Protein AF-A0A257VBF1-F1 (afdb_monomer_lite)

Structure (mmCIF, N/CA/C/O backbone):
data_AF-A0A257VBF1-F1
#
_entry.id   AF-A0A257VBF1-F1
#
loop_
_atom_site.group_PDB
_atom_site.id
_atom_site.type_symbol
_atom_site.label_atom_id
_atom_site.label_alt_id
_atom_site.label_comp_id
_atom_site.label_asym_id
_atom_site.label_entity_id
_atom_site.label_seq_id
_atom_site.pdbx_PDB_ins_code
_atom_site.Cartn_x
_atom_site.Cartn_y
_atom_site.Cartn_z
_atom_site.occupancy
_atom_site.B_iso_or_equiv
_atom_site.auth_seq_id
_atom_site.auth_comp_id
_atom_site.auth_asym_id
_atom_site.auth_atom_id
_atom_site.pdbx_PDB_model_num
ATOM 1 N N . ALA A 1 1 ? -2.070 -10.447 27.463 1.00 41.12 1 ALA A N 1
ATOM 2 C CA . ALA A 1 1 ? -0.970 -11.276 26.930 1.00 41.12 1 ALA A CA 1
ATOM 3 C C . ALA A 1 1 ? -0.030 -11.656 28.070 1.00 41.12 1 ALA A C 1
ATOM 5 O O . ALA A 1 1 ? 0.599 -10.771 28.648 1.00 41.12 1 ALA A O 1
ATOM 6 N N . SER A 1 2 ? 0.029 -12.947 28.419 1.00 47.38 2 SER A N 1
ATOM 7 C CA . SER A 1 2 ? 0.690 -13.470 29.633 1.00 47.38 2 SER A CA 1
ATOM 8 C C . SER A 1 2 ? 1.660 -14.618 29.304 1.00 47.38 2 SER A C 1
ATOM 10 O O . SER A 1 2 ? 1.410 -15.771 29.639 1.00 47.38 2 SER A O 1
ATOM 12 N N . ALA A 1 3 ? 2.779 -14.376 28.620 1.00 64.06 3 ALA A N 1
ATOM 13 C CA . ALA A 1 3 ? 3.345 -13.070 28.260 1.00 64.06 3 ALA A CA 1
ATOM 14 C C . ALA A 1 3 ? 3.553 -12.943 26.746 1.00 64.06 3 ALA A C 1
ATOM 16 O O . ALA A 1 3 ? 2.916 -12.109 26.111 1.00 64.06 3 ALA A O 1
ATOM 17 N N . ILE A 1 4 ? 4.400 -13.796 26.173 1.00 77.75 4 ILE A N 1
ATOM 18 C CA . ILE A 1 4 ? 4.586 -13.963 24.731 1.00 77.75 4 ILE A CA 1
ATOM 19 C C . ILE A 1 4 ? 4.896 -15.440 24.462 1.00 77.75 4 ILE A C 1
ATOM 21 O O . ILE A 1 4 ? 5.459 -16.125 25.322 1.00 77.75 4 ILE A O 1
ATOM 25 N N . SER A 1 5 ? 4.476 -15.958 23.309 1.00 82.00 5 SER A N 1
ATOM 26 C CA . SER A 1 5 ? 4.521 -17.390 23.008 1.00 82.00 5 SER A CA 1
ATOM 27 C C . SER A 1 5 ? 5.418 -17.702 21.822 1.00 82.00 5 SER A C 1
ATOM 29 O O . SER A 1 5 ? 5.653 -16.865 20.962 1.00 82.00 5 SER A O 1
ATOM 31 N N . ILE A 1 6 ? 5.874 -18.948 21.782 1.00 83.25 6 ILE A N 1
ATOM 32 C CA . ILE A 1 6 ? 6.704 -19.567 20.754 1.00 83.25 6 ILE A CA 1
ATOM 33 C C . ILE A 1 6 ? 6.002 -20.881 20.368 1.00 83.25 6 ILE A C 1
ATOM 35 O O . ILE A 1 6 ? 5.490 -21.548 21.264 1.00 83.25 6 ILE A O 1
ATOM 39 N N . LEU A 1 7 ? 5.911 -21.253 19.086 1.00 78.06 7 LEU A N 1
ATOM 40 C CA . LEU A 1 7 ? 5.108 -22.418 18.656 1.00 78.06 7 LEU A CA 1
ATOM 41 C C . LEU A 1 7 ? 5.938 -23.652 18.287 1.00 78.06 7 LEU A C 1
ATOM 43 O O . LEU A 1 7 ? 5.789 -24.700 18.911 1.00 78.06 7 LEU A O 1
ATOM 47 N N . LYS A 1 8 ? 6.788 -23.553 17.255 1.00 82.00 8 LYS A N 1
ATOM 48 C CA . LYS A 1 8 ? 7.517 -24.705 16.681 1.00 82.00 8 LYS A CA 1
ATOM 49 C C . LYS A 1 8 ? 9.034 -24.513 16.578 1.00 82.00 8 LYS A C 1
ATOM 51 O O . LYS A 1 8 ? 9.676 -25.190 15.780 1.00 82.00 8 LYS A O 1
ATOM 56 N N . ALA A 1 9 ? 9.574 -23.594 17.381 1.00 79.25 9 ALA A N 1
ATOM 57 C CA . ALA A 1 9 ? 10.931 -23.043 17.296 1.00 79.25 9 ALA A CA 1
ATOM 58 C C . ALA A 1 9 ? 12.080 -24.054 17.438 1.00 79.25 9 ALA A C 1
ATOM 60 O O . ALA A 1 9 ? 11.855 -25.247 17.630 1.00 79.25 9 ALA A O 1
ATOM 61 N N . PHE A 1 10 ? 13.310 -23.560 17.272 1.00 72.44 10 PHE A N 1
ATOM 62 C CA . PHE A 1 10 ? 14.415 -24.342 16.721 1.00 72.44 10 PHE A CA 1
ATOM 63 C C . PHE A 1 10 ? 15.641 -24.418 17.653 1.00 72.44 10 PHE A C 1
ATOM 65 O O . PHE A 1 10 ? 15.766 -23.602 18.568 1.00 72.44 10 PHE A O 1
ATOM 72 N N . PRO A 1 11 ? 16.548 -25.390 17.430 1.00 66.56 11 PRO A N 1
ATOM 73 C CA . PRO A 1 11 ? 17.901 -25.407 17.964 1.00 66.56 11 PRO A CA 1
ATOM 74 C C . PRO A 1 11 ? 18.852 -24.661 17.001 1.00 66.56 11 PRO A C 1
ATOM 76 O O . PRO A 1 11 ? 18.712 -23.451 16.819 1.00 66.56 11 PRO A O 1
ATOM 79 N N . ASP A 1 12 ? 19.811 -25.369 16.391 1.00 56.84 12 ASP A N 1
ATOM 80 C CA . ASP A 1 12 ? 20.939 -24.812 15.644 1.00 56.84 12 ASP A CA 1
ATOM 81 C C . ASP A 1 12 ? 21.335 -25.714 14.443 1.00 56.84 12 ASP A C 1
ATOM 83 O O . ASP A 1 12 ? 21.128 -26.928 14.489 1.00 56.84 12 ASP A O 1
ATOM 87 N N . ALA A 1 13 ? 21.970 -25.124 13.420 1.00 56.31 13 ALA A N 1
ATOM 88 C CA . ALA A 1 13 ? 22.492 -25.705 12.168 1.00 56.31 13 ALA A CA 1
ATOM 89 C C . ALA A 1 13 ? 21.473 -26.460 11.275 1.00 56.31 13 ALA A C 1
ATOM 91 O O . ALA A 1 13 ? 21.384 -27.690 11.325 1.00 56.31 13 ALA A O 1
ATOM 92 N N . SER A 1 14 ? 20.727 -25.735 10.426 1.00 59.38 14 SER A N 1
ATOM 93 C CA . SER A 1 14 ? 19.510 -26.265 9.773 1.00 59.38 14 SER A CA 1
ATOM 94 C C . SER A 1 14 ? 19.201 -25.781 8.332 1.00 59.38 14 SER A C 1
ATOM 96 O O . SER A 1 14 ? 20.143 -25.554 7.576 1.00 59.38 14 SER A O 1
ATOM 98 N N . ALA A 1 15 ? 17.920 -25.766 7.887 1.00 63.59 15 ALA A N 1
ATOM 99 C CA . ALA A 1 15 ? 17.553 -25.575 6.463 1.00 63.59 15 ALA A CA 1
ATOM 100 C C . ALA A 1 15 ? 16.158 -24.963 6.134 1.00 63.59 15 ALA A C 1
ATOM 102 O O . ALA A 1 15 ? 16.092 -23.911 5.518 1.00 63.59 15 ALA A O 1
ATOM 103 N N . GLU A 1 16 ? 15.031 -25.583 6.508 1.00 72.44 16 GLU A N 1
ATOM 104 C CA . GLU A 1 16 ? 13.715 -25.488 5.812 1.00 72.44 16 GLU A CA 1
ATOM 105 C C . GLU A 1 16 ? 12.866 -24.165 5.941 1.00 72.44 16 GLU A C 1
ATOM 107 O O . GLU A 1 16 ? 11.643 -24.238 6.058 1.00 72.44 16 GLU A O 1
ATOM 112 N N . GLY A 1 17 ? 13.463 -22.955 5.875 1.00 73.56 17 GLY A N 1
ATOM 113 C CA . GLY A 1 17 ? 12.768 -21.670 5.578 1.00 73.56 17 GLY A CA 1
ATOM 114 C C . GLY A 1 17 ? 12.625 -20.599 6.687 1.00 73.56 17 GLY A C 1
ATOM 115 O O . GLY A 1 17 ? 11.971 -20.831 7.697 1.00 73.56 17 GLY A O 1
ATOM 116 N N . THR A 1 18 ? 13.124 -19.369 6.481 1.00 74.69 18 THR A N 1
ATOM 117 C CA . THR A 1 18 ? 12.982 -18.214 7.415 1.00 74.69 18 THR A CA 1
ATOM 118 C C . THR A 1 18 ? 12.847 -16.855 6.692 1.00 74.69 18 THR A C 1
ATOM 120 O O . THR A 1 18 ? 12.376 -16.807 5.567 1.00 74.69 18 THR A O 1
ATOM 123 N N . TYR A 1 19 ? 13.214 -15.732 7.331 1.00 74.00 19 TYR A N 1
ATOM 124 C CA . TYR A 1 19 ? 13.077 -14.343 6.867 1.00 74.00 19 TYR A CA 1
ATOM 125 C C . TYR A 1 19 ? 11.697 -13.901 6.265 1.00 74.00 19 TYR A C 1
ATOM 127 O O . TYR A 1 19 ? 11.693 -13.142 5.299 1.00 74.00 19 TYR A O 1
ATOM 135 N N . PRO A 1 20 ? 10.499 -14.329 6.729 1.00 72.31 20 PRO A N 1
ATOM 136 C CA . PRO A 1 20 ? 9.280 -14.160 5.919 1.00 72.31 20 PRO A CA 1
ATOM 137 C C . PRO A 1 20 ? 8.593 -12.785 6.016 1.00 72.31 20 PRO A C 1
ATOM 139 O O . PRO A 1 20 ? 8.330 -12.295 7.108 1.00 72.31 20 PRO A O 1
ATOM 142 N N . GLN A 1 21 ? 8.175 -12.211 4.882 1.00 70.12 21 GLN A N 1
ATOM 143 C CA . GLN A 1 21 ? 7.287 -11.039 4.803 1.00 70.12 21 GLN A CA 1
ATOM 144 C C . GLN A 1 21 ? 6.223 -11.158 3.685 1.00 70.12 21 GLN A C 1
ATOM 146 O O . GLN A 1 21 ? 5.519 -12.167 3.664 1.00 70.12 21 GLN A O 1
ATOM 151 N N . ALA A 1 22 ? 6.120 -10.166 2.783 1.00 68.38 22 ALA A N 1
ATOM 152 C CA . ALA A 1 22 ? 5.203 -10.058 1.637 1.00 68.38 22 ALA A CA 1
ATOM 153 C C . ALA A 1 22 ? 3.706 -9.810 1.957 1.00 68.38 22 ALA A C 1
ATOM 155 O O . ALA A 1 22 ? 3.201 -10.182 3.018 1.00 68.38 22 ALA A O 1
ATOM 156 N N . SER A 1 23 ? 3.016 -9.114 1.044 1.00 70.75 23 SER A N 1
ATOM 157 C CA . SER A 1 23 ? 1.588 -8.734 1.116 1.00 70.75 23 SER A CA 1
ATOM 158 C C . SER A 1 23 ? 0.729 -9.636 0.214 1.00 70.75 23 SER A C 1
ATOM 160 O O . SER A 1 23 ? 1.277 -10.309 -0.650 1.00 70.75 23 SER A O 1
ATOM 162 N N . LEU A 1 24 ? -0.601 -9.665 0.365 1.00 78.06 24 LEU A N 1
ATOM 163 C CA . LEU A 1 24 ? -1.507 -10.578 -0.375 1.00 78.06 24 LEU A CA 1
ATOM 164 C C . LEU A 1 24 ? -2.517 -9.856 -1.299 1.00 78.06 24 LEU A C 1
ATOM 166 O O . LEU A 1 24 ? -2.750 -8.658 -1.157 1.00 78.06 24 LEU A O 1
ATOM 170 N N . VAL A 1 25 ? -3.121 -10.608 -2.232 1.00 75.75 25 VAL A N 1
ATOM 171 C CA . VAL A 1 25 ? -4.161 -10.205 -3.209 1.00 75.75 25 VAL A CA 1
ATOM 172 C C . VAL A 1 25 ? -5.327 -11.214 -3.154 1.00 75.75 25 VAL A C 1
ATOM 174 O O . VAL A 1 25 ? -5.094 -12.405 -2.983 1.00 75.75 25 VAL A O 1
ATOM 177 N N . ALA A 1 26 ? -6.580 -10.748 -3.225 1.00 71.56 26 ALA A N 1
ATOM 178 C CA . ALA A 1 26 ? -7.735 -11.418 -2.605 1.00 71.56 26 ALA A CA 1
ATOM 179 C C . ALA A 1 26 ? -8.393 -12.580 -3.388 1.00 71.56 26 ALA A C 1
ATOM 181 O O . ALA A 1 26 ? -8.580 -12.492 -4.597 1.00 71.56 26 ALA A O 1
ATOM 182 N N . ASP A 1 27 ? -8.863 -13.585 -2.635 1.00 69.56 27 ASP A N 1
ATOM 183 C CA . ASP A 1 27 ? -9.896 -14.582 -2.981 1.00 69.56 27 ASP A CA 1
ATOM 184 C C . ASP A 1 27 ? -10.573 -15.066 -1.663 1.00 69.56 27 ASP A C 1
ATOM 186 O O . ASP A 1 27 ? -10.539 -14.346 -0.660 1.00 69.56 27 ASP A O 1
ATOM 190 N N . ALA A 1 28 ? -11.227 -16.234 -1.631 1.00 63.72 28 ALA A N 1
ATOM 191 C CA . ALA A 1 28 ? -12.303 -16.553 -0.695 1.00 63.72 28 ALA A CA 1
ATOM 192 C C . ALA A 1 28 ? -11.917 -17.392 0.540 1.00 63.72 28 ALA A C 1
ATOM 194 O O . ALA A 1 28 ? -12.648 -17.325 1.529 1.00 63.72 28 ALA A O 1
ATOM 195 N N . ALA A 1 29 ? -10.843 -18.196 0.500 1.00 63.59 29 ALA A N 1
ATOM 196 C CA . ALA A 1 29 ? -10.487 -19.108 1.608 1.00 63.59 29 ALA A CA 1
ATOM 197 C C . ALA A 1 29 ? -8.981 -19.474 1.709 1.00 63.59 29 ALA A C 1
ATOM 199 O O . ALA A 1 29 ? -8.586 -20.507 2.263 1.00 63.59 29 ALA A O 1
ATOM 200 N N . GLY A 1 30 ? -8.108 -18.613 1.188 1.00 65.00 30 GLY A N 1
ATOM 201 C CA . GLY A 1 30 ? -6.695 -18.571 1.557 1.00 65.00 30 GLY A CA 1
ATOM 202 C C . GLY A 1 30 ? -5.831 -19.771 1.171 1.00 65.00 30 GLY A C 1
ATOM 203 O O . GLY A 1 30 ? -5.062 -20.227 2.017 1.00 65.00 30 GLY A O 1
ATOM 204 N N . ASN A 1 31 ? -5.872 -20.262 -0.073 1.00 76.69 31 ASN A N 1
ATOM 205 C CA . ASN A 1 31 ? -4.689 -20.929 -0.641 1.00 76.69 31 ASN A CA 1
ATOM 206 C C . ASN A 1 31 ? -3.667 -19.869 -1.050 1.00 76.69 31 ASN A C 1
ATOM 208 O O . ASN A 1 31 ? -3.743 -19.331 -2.148 1.00 76.69 31 ASN A O 1
ATOM 212 N N . LEU A 1 32 ? -2.760 -19.504 -0.151 1.00 80.44 32 LEU A N 1
ATOM 213 C CA . LEU A 1 32 ? -1.813 -18.425 -0.432 1.00 80.44 32 LEU A CA 1
ATOM 214 C C . LEU A 1 32 ? -0.866 -18.825 -1.592 1.00 80.44 32 LEU A C 1
ATOM 216 O O . LEU A 1 32 ? -0.557 -19.999 -1.762 1.00 80.44 32 LEU A O 1
ATOM 220 N N . TYR A 1 33 ? -0.349 -17.880 -2.372 1.00 81.81 33 TYR A N 1
ATOM 221 C CA . TYR A 1 33 ? 0.587 -18.159 -3.476 1.00 81.81 33 TYR A CA 1
ATOM 222 C C . TYR A 1 33 ? 1.579 -17.004 -3.644 1.00 81.81 33 TYR A C 1
ATOM 224 O O . TYR A 1 33 ? 1.149 -15.857 -3.667 1.00 81.81 33 TYR A O 1
ATOM 232 N N . GLY A 1 34 ? 2.882 -17.273 -3.781 1.00 82.19 34 GLY A N 1
ATOM 233 C CA . GLY A 1 34 ? 3.894 -16.249 -4.069 1.00 82.19 34 GLY A CA 1
ATOM 234 C C . GLY A 1 34 ? 5.341 -16.612 -3.695 1.00 82.19 34 GLY A C 1
ATOM 235 O O . GLY A 1 34 ? 5.775 -17.735 -3.945 1.00 82.19 34 GLY A O 1
ATOM 236 N N . THR A 1 35 ? 6.136 -15.633 -3.235 1.00 80.75 35 THR A N 1
ATOM 237 C CA . THR A 1 35 ? 7.545 -15.522 -3.688 1.00 80.75 35 THR A CA 1
ATOM 238 C C . THR A 1 35 ? 8.610 -15.156 -2.625 1.00 80.75 35 THR A C 1
ATOM 240 O O . THR A 1 35 ? 8.267 -14.791 -1.498 1.00 80.75 35 THR A O 1
ATOM 243 N N . ALA A 1 36 ? 9.914 -15.317 -2.941 1.00 79.75 36 ALA A N 1
ATOM 244 C CA . ALA A 1 36 ? 11.007 -15.241 -1.947 1.00 79.75 36 ALA A CA 1
ATOM 245 C C . ALA A 1 36 ? 12.447 -15.041 -2.508 1.00 79.75 36 ALA A C 1
ATOM 247 O O . ALA A 1 36 ? 12.864 -15.860 -3.322 1.00 79.75 36 ALA A O 1
ATOM 248 N N . PRO A 1 37 ? 13.265 -14.067 -2.033 1.00 74.50 37 PRO A N 1
ATOM 249 C CA . PRO A 1 37 ? 14.697 -13.951 -2.363 1.00 74.50 37 PRO A CA 1
ATOM 250 C C . PRO A 1 37 ? 15.690 -14.277 -1.219 1.00 74.50 37 PRO A C 1
ATOM 252 O O . PRO A 1 37 ? 16.400 -13.383 -0.748 1.00 74.50 37 PRO A O 1
ATOM 255 N N . ALA A 1 38 ? 15.792 -15.538 -0.783 1.00 72.19 38 ALA A N 1
ATOM 256 C CA . ALA A 1 38 ? 17.078 -16.193 -0.444 1.00 72.19 38 ALA A CA 1
ATOM 257 C C . ALA A 1 38 ? 16.912 -17.703 -0.181 1.00 72.19 38 ALA A C 1
ATOM 259 O O . ALA A 1 38 ? 15.873 -18.137 0.323 1.00 72.19 38 ALA A O 1
ATOM 260 N N . GLY A 1 39 ? 17.973 -18.472 -0.464 1.00 72.88 39 GLY A N 1
ATOM 261 C CA . GLY A 1 39 ? 18.096 -19.896 -0.134 1.00 72.88 39 GLY A CA 1
ATOM 262 C C . GLY A 1 39 ? 18.725 -20.790 -1.216 1.00 72.88 39 GLY A C 1
ATOM 263 O O . GLY A 1 39 ? 18.352 -21.950 -1.308 1.00 72.88 39 GLY A O 1
ATOM 264 N N . GLY A 1 40 ? 19.611 -20.309 -2.092 1.00 72.12 40 GLY A N 1
ATOM 265 C CA . GLY A 1 40 ? 19.794 -20.935 -3.413 1.00 72.12 40 GLY A CA 1
ATOM 266 C C . GLY A 1 40 ? 20.917 -21.953 -3.619 1.00 72.12 40 GLY A C 1
ATOM 267 O O . GLY A 1 40 ? 21.638 -22.349 -2.701 1.00 72.12 40 GLY A O 1
ATOM 268 N N . VAL A 1 41 ? 21.080 -22.377 -4.880 1.00 74.25 41 VAL A N 1
ATOM 269 C CA . VAL A 1 41 ? 22.284 -23.100 -5.332 1.00 74.25 41 VAL A CA 1
ATOM 270 C C . VAL A 1 41 ? 23.342 -22.124 -5.856 1.00 74.25 41 VAL A C 1
ATOM 272 O O . VAL A 1 41 ? 24.517 -22.344 -5.599 1.00 74.25 41 VAL A O 1
ATOM 275 N N . SER A 1 42 ? 22.936 -21.014 -6.474 1.00 72.50 42 SER A N 1
ATOM 276 C CA . SER A 1 42 ? 23.604 -19.690 -6.403 1.00 72.50 42 SER A CA 1
ATOM 277 C C . SER A 1 42 ? 22.600 -18.542 -6.581 1.00 72.50 42 SER A C 1
ATOM 279 O O . SER A 1 42 ? 22.853 -17.429 -6.118 1.00 72.50 42 SER A O 1
ATOM 281 N N . ASN A 1 43 ? 21.433 -18.815 -7.178 1.00 74.50 43 ASN A N 1
ATOM 282 C CA . ASN A 1 43 ? 20.297 -17.898 -7.213 1.00 74.50 43 ASN A CA 1
ATOM 283 C C . ASN A 1 43 ? 18.947 -18.660 -7.143 1.00 74.50 43 ASN A C 1
ATOM 285 O O . ASN A 1 43 ? 18.319 -18.922 -8.164 1.00 74.50 43 ASN A O 1
ATOM 289 N N . GLY A 1 44 ? 18.519 -19.063 -5.937 1.00 70.62 44 GLY A N 1
ATOM 290 C CA . GLY A 1 44 ? 17.363 -19.950 -5.689 1.00 70.62 44 GLY A CA 1
ATOM 291 C C . GLY A 1 44 ? 16.818 -19.867 -4.248 1.00 70.62 44 GLY A C 1
ATOM 292 O O . GLY A 1 44 ? 17.401 -19.139 -3.458 1.00 70.62 44 GLY A O 1
ATOM 293 N N . GLY A 1 45 ? 15.777 -20.620 -3.853 1.00 84.38 45 GLY A N 1
ATOM 294 C CA . GLY A 1 45 ? 15.330 -20.631 -2.448 1.00 84.38 45 GLY A CA 1
ATOM 295 C C . GLY A 1 45 ? 14.071 -21.441 -2.104 1.00 84.38 45 GLY A C 1
ATOM 296 O O . GLY A 1 45 ? 13.951 -22.626 -2.405 1.00 84.38 45 GLY A O 1
ATOM 297 N N . THR A 1 46 ? 13.144 -20.783 -1.406 1.00 86.25 46 THR A N 1
ATOM 298 C CA . THR A 1 46 ? 11.990 -21.390 -0.724 1.00 86.25 46 THR A CA 1
ATOM 299 C C . THR A 1 46 ? 10.847 -21.912 -1.594 1.00 86.25 46 THR A C 1
ATOM 301 O O . THR A 1 46 ? 10.619 -21.446 -2.707 1.00 86.25 46 THR A O 1
ATOM 304 N N . VAL A 1 47 ? 9.996 -22.740 -0.971 1.00 85.06 47 VAL A N 1
ATOM 305 C CA . VAL A 1 47 ? 8.535 -22.631 -1.158 1.00 85.06 47 VAL A CA 1
ATOM 306 C C . VAL A 1 47 ? 7.866 -22.643 0.220 1.00 85.06 47 VAL A C 1
ATOM 308 O O . VAL A 1 47 ? 7.571 -23.705 0.772 1.00 85.06 47 VAL A O 1
ATOM 311 N N . PHE A 1 48 ? 7.701 -21.468 0.831 1.00 86.75 48 PHE A N 1
ATOM 312 C CA . PHE A 1 48 ? 7.392 -21.326 2.261 1.00 86.75 48 PHE A CA 1
ATOM 313 C C . PHE A 1 48 ? 5.921 -21.620 2.638 1.00 86.75 48 PHE A C 1
ATOM 315 O O . PHE A 1 48 ? 5.147 -20.715 2.905 1.00 86.75 48 PHE A O 1
ATOM 322 N N . THR A 1 49 ? 5.597 -22.915 2.715 1.00 87.88 49 THR A N 1
ATOM 323 C CA . THR A 1 49 ? 4.383 -23.651 3.157 1.00 87.88 49 THR A CA 1
ATOM 324 C C . THR A 1 49 ? 3.484 -23.153 4.317 1.00 87.88 49 THR A C 1
ATOM 326 O O . THR A 1 49 ? 2.748 -23.956 4.888 1.00 87.88 49 THR A O 1
ATOM 329 N N . VAL A 1 50 ? 3.524 -21.893 4.747 1.00 81.88 50 VAL A N 1
ATOM 330 C CA . VAL A 1 50 ? 2.766 -21.392 5.909 1.00 81.88 50 VAL A CA 1
ATOM 331 C C . VAL A 1 50 ? 1.413 -20.799 5.488 1.00 81.88 50 VAL A C 1
ATOM 333 O O . VAL A 1 50 ? 1.372 -19.854 4.711 1.00 81.88 50 VAL A O 1
ATOM 336 N N . ARG A 1 51 ? 0.266 -21.279 5.993 1.00 75.56 51 ARG A N 1
ATOM 337 C CA . ARG A 1 51 ? 0.004 -22.678 6.409 1.00 75.56 51 ARG A CA 1
ATOM 338 C C . ARG A 1 51 ? -0.602 -22.878 7.803 1.00 75.56 51 ARG A C 1
ATOM 340 O O . ARG A 1 51 ? -0.261 -23.881 8.428 1.00 75.56 51 ARG A O 1
ATOM 347 N N . LYS A 1 52 ? -1.527 -21.998 8.216 1.00 67.38 52 LYS A N 1
ATOM 348 C CA . LYS A 1 52 ? -2.678 -22.231 9.133 1.00 67.38 52 LYS A CA 1
AT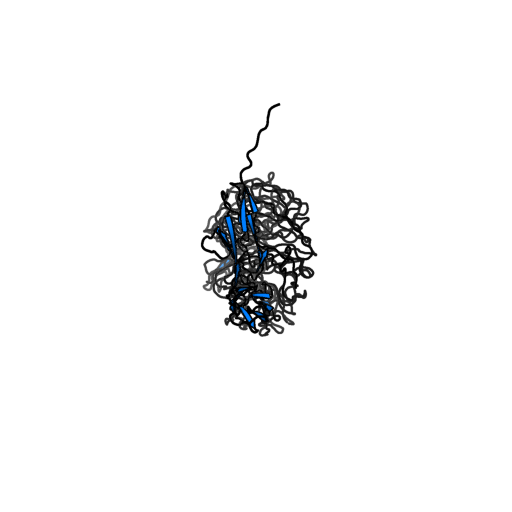OM 349 C C . LYS A 1 52 ? -2.432 -23.273 10.255 1.00 67.38 52 LYS A C 1
ATOM 351 O O . LYS A 1 52 ? -1.523 -23.066 11.052 1.00 67.38 52 LYS A O 1
ATOM 356 N N . ASP A 1 53 ? -3.219 -24.357 10.337 1.00 68.50 53 ASP A N 1
ATOM 357 C CA . ASP A 1 53 ? -3.028 -25.504 11.255 1.00 68.50 53 ASP A CA 1
ATOM 358 C C . ASP A 1 53 ? -3.650 -26.812 10.699 1.00 68.50 53 ASP A C 1
ATOM 360 O O . ASP A 1 53 ? -4.523 -26.779 9.826 1.00 68.50 53 ASP A O 1
ATOM 364 N N . GLY A 1 54 ? -3.190 -27.989 11.147 1.00 69.44 54 GLY A N 1
ATOM 365 C CA . GLY A 1 54 ? -3.759 -29.306 10.816 1.00 69.44 54 GLY A CA 1
ATOM 366 C C . GLY A 1 54 ? -2.703 -30.379 10.524 1.00 69.44 54 GLY A C 1
ATOM 367 O O . GLY A 1 54 ? -1.868 -30.679 11.370 1.00 69.44 54 GLY A O 1
ATOM 368 N N . THR A 1 55 ? -2.752 -30.988 9.333 1.00 76.06 55 THR A N 1
ATOM 369 C CA . THR A 1 55 ? -1.719 -31.915 8.824 1.00 76.06 55 THR A CA 1
ATOM 370 C C . THR A 1 55 ? -1.647 -31.861 7.295 1.00 76.06 55 THR A C 1
ATOM 372 O O . THR A 1 55 ? -2.652 -32.156 6.646 1.00 76.06 55 THR A O 1
ATOM 375 N N . GLY A 1 56 ? -0.484 -31.572 6.700 1.00 77.19 56 GLY A N 1
ATOM 376 C CA . GLY A 1 56 ? -0.334 -31.600 5.234 1.00 77.19 56 GLY A CA 1
ATOM 377 C C . GLY A 1 56 ? 1.067 -31.317 4.677 1.00 77.19 56 GLY A C 1
ATOM 378 O O . GLY A 1 56 ? 1.175 -30.675 3.632 1.00 77.19 56 GLY A O 1
ATOM 379 N N . PHE A 1 57 ? 2.129 -31.703 5.388 1.00 86.38 57 PHE A N 1
ATOM 380 C CA . PHE A 1 57 ? 3.526 -31.463 4.989 1.00 86.38 57 PHE A CA 1
ATOM 381 C C . PHE A 1 57 ? 3.915 -32.186 3.683 1.00 86.38 57 PHE A C 1
ATOM 383 O O . PHE A 1 57 ? 3.469 -33.307 3.433 1.00 86.38 57 PHE A O 1
ATOM 390 N N . VAL A 1 58 ? 4.758 -31.554 2.857 1.00 84.56 58 VAL A N 1
ATOM 391 C CA . VAL A 1 58 ? 5.197 -32.050 1.534 1.00 84.56 58 VAL A CA 1
ATOM 392 C C . VAL A 1 58 ? 6.590 -31.491 1.187 1.00 84.56 58 VAL A C 1
ATOM 394 O O . VAL A 1 58 ? 7.144 -30.708 1.948 1.00 84.56 58 VAL A O 1
ATOM 397 N N . VAL A 1 59 ? 7.116 -31.821 0.005 1.00 88.62 59 VAL A N 1
ATOM 398 C CA . VAL A 1 59 ? 7.989 -30.943 -0.801 1.00 88.62 59 VAL A CA 1
ATOM 399 C C . VAL A 1 59 ? 7.355 -30.828 -2.191 1.00 88.62 59 VAL A C 1
ATOM 401 O O . VAL A 1 59 ? 6.737 -31.790 -2.644 1.00 88.62 59 VAL A O 1
ATOM 404 N N . LEU A 1 60 ? 7.467 -29.671 -2.855 1.00 84.31 60 LEU A N 1
ATOM 405 C CA . LEU A 1 60 ? 6.826 -29.437 -4.158 1.00 84.31 60 LEU A CA 1
ATOM 406 C C . LEU A 1 60 ? 7.614 -30.078 -5.321 1.00 84.31 60 LEU A C 1
ATOM 408 O O . LEU A 1 60 ? 7.050 -30.826 -6.114 1.00 84.31 60 LEU A O 1
ATOM 412 N N . HIS A 1 61 ? 8.920 -29.805 -5.421 1.00 89.50 61 HIS A N 1
ATOM 413 C CA . HIS A 1 61 ? 9.815 -30.253 -6.506 1.00 89.50 61 HIS A CA 1
ATOM 414 C C . HIS A 1 61 ? 11.290 -30.125 -6.061 1.00 89.50 61 HIS A C 1
ATOM 416 O O . HIS A 1 61 ? 11.556 -29.914 -4.878 1.00 89.50 61 HIS A O 1
ATOM 422 N N . ARG A 1 62 ? 12.253 -30.184 -6.991 1.00 89.69 62 ARG A N 1
ATOM 423 C CA . ARG A 1 62 ? 13.478 -29.359 -6.945 1.00 89.69 62 ARG A CA 1
ATOM 424 C C . ARG A 1 62 ? 14.081 -29.087 -8.322 1.00 89.69 62 ARG A C 1
ATOM 426 O O . ARG A 1 62 ? 14.302 -29.994 -9.127 1.00 89.69 62 ARG A O 1
ATOM 433 N N . PHE A 1 63 ? 14.438 -27.823 -8.515 1.00 84.31 63 PHE A N 1
ATOM 434 C CA . PHE A 1 63 ? 15.486 -27.390 -9.436 1.00 84.31 63 PHE A CA 1
ATOM 435 C C . PHE A 1 63 ? 16.831 -27.376 -8.680 1.00 84.31 63 PHE A C 1
ATOM 437 O O . PHE A 1 63 ? 16.854 -27.564 -7.462 1.00 84.31 63 PHE A O 1
ATOM 444 N N . THR A 1 64 ? 17.941 -27.168 -9.391 1.00 79.56 64 THR A N 1
ATOM 445 C CA . THR A 1 64 ? 19.270 -26.906 -8.786 1.00 79.56 64 THR A CA 1
ATOM 446 C C . THR A 1 64 ? 20.121 -25.885 -9.553 1.00 79.56 64 THR A C 1
ATOM 448 O O . THR A 1 64 ? 21.258 -25.633 -9.170 1.00 79.56 64 THR A O 1
ATOM 451 N N . GLY A 1 65 ? 19.644 -25.349 -10.676 1.00 67.88 65 GLY A N 1
ATOM 452 C CA . GLY A 1 65 ? 20.498 -24.662 -11.644 1.00 67.88 65 GLY A CA 1
ATOM 453 C C . GLY A 1 65 ? 19.886 -24.587 -13.037 1.00 67.88 65 GLY A C 1
ATOM 454 O O . GLY A 1 65 ? 18.915 -25.300 -13.303 1.00 67.88 65 GLY A O 1
ATOM 455 N N . ARG A 1 66 ? 20.525 -23.778 -13.896 1.00 68.31 66 ARG A N 1
ATOM 456 C CA . ARG A 1 66 ? 20.206 -23.429 -15.296 1.00 68.31 66 ARG A CA 1
ATOM 457 C C . ARG A 1 66 ? 19.400 -22.132 -15.457 1.00 68.31 66 ARG A C 1
ATOM 459 O O . ARG A 1 66 ? 18.212 -22.174 -15.763 1.00 68.31 66 ARG A O 1
ATOM 466 N N . ALA A 1 67 ? 20.117 -21.004 -15.424 1.00 62.44 67 ALA A N 1
ATOM 467 C CA . ALA A 1 67 ? 19.863 -19.687 -16.044 1.00 62.44 67 ALA A CA 1
ATOM 468 C C . ALA A 1 67 ? 19.424 -19.692 -17.541 1.00 62.44 67 ALA A C 1
ATOM 470 O O . ALA A 1 67 ? 19.942 -18.946 -18.371 1.00 62.44 67 ALA A O 1
ATOM 471 N N . SER A 1 68 ? 18.498 -20.570 -17.920 1.00 70.38 68 SER A N 1
ATOM 472 C CA . SER A 1 68 ? 17.833 -20.702 -19.230 1.00 70.38 68 SER A CA 1
ATOM 473 C C . SER A 1 68 ? 16.584 -21.582 -19.157 1.00 70.38 68 SER A C 1
ATOM 475 O O . SER A 1 68 ? 15.718 -21.473 -20.015 1.00 70.38 68 SER A O 1
ATOM 477 N N . ASP A 1 69 ? 16.502 -22.484 -18.174 1.00 78.06 69 ASP A N 1
ATOM 478 C CA . ASP A 1 69 ? 15.468 -23.526 -18.114 1.00 78.06 69 ASP A CA 1
ATOM 479 C C . ASP A 1 69 ? 14.325 -23.137 -17.154 1.00 78.06 69 ASP A C 1
ATOM 481 O O . ASP A 1 69 ? 13.376 -23.896 -16.975 1.00 78.06 69 ASP A O 1
ATOM 485 N N . GLY A 1 70 ? 14.405 -21.929 -16.579 1.00 84.62 70 GLY A N 1
ATOM 486 C CA . GLY A 1 70 ? 13.461 -21.346 -15.628 1.00 84.62 70 GLY A CA 1
ATOM 487 C C . GLY A 1 70 ? 13.740 -21.678 -14.156 1.00 84.62 70 GLY A C 1
ATOM 488 O O . GLY A 1 70 ? 14.462 -22.620 -13.836 1.00 84.62 70 GLY A O 1
ATOM 489 N N . GLY A 1 71 ? 13.195 -20.854 -13.252 1.00 82.88 71 GLY A N 1
ATOM 490 C CA . GLY A 1 71 ? 13.595 -20.866 -11.843 1.00 82.88 71 GLY A CA 1
ATOM 491 C C . GLY A 1 71 ? 12.580 -20.276 -10.861 1.00 82.88 71 GLY A C 1
ATOM 492 O O . GLY A 1 71 ? 11.829 -21.028 -10.250 1.00 82.88 71 GLY A O 1
ATOM 493 N N . SER A 1 72 ? 12.642 -18.964 -10.604 1.00 81.81 72 SER A N 1
ATOM 494 C CA . SER A 1 72 ? 12.682 -18.529 -9.190 1.00 81.81 72 SER A CA 1
ATOM 495 C C . SER A 1 72 ? 12.035 -17.159 -8.823 1.00 81.81 72 SER A C 1
ATOM 497 O O . SER A 1 72 ? 12.762 -16.210 -8.591 1.00 81.81 72 SER A O 1
ATOM 499 N N . PRO A 1 73 ? 10.703 -16.982 -8.766 1.00 78.31 73 PRO A N 1
ATOM 500 C CA . PRO A 1 73 ? 10.031 -15.666 -8.607 1.00 78.31 73 PRO A CA 1
ATOM 501 C C . PRO A 1 73 ? 10.196 -14.869 -7.293 1.00 78.31 73 PRO A C 1
ATOM 503 O O . PRO A 1 73 ? 10.663 -15.382 -6.276 1.00 78.31 73 PRO A O 1
ATOM 506 N N . GLN A 1 74 ? 9.795 -13.581 -7.331 1.00 74.81 74 GLN A N 1
ATOM 507 C CA . GLN A 1 74 ? 9.998 -12.576 -6.262 1.00 74.81 74 GLN A CA 1
ATOM 508 C C . GLN A 1 74 ? 9.081 -11.303 -6.289 1.00 74.81 74 GLN A C 1
ATOM 510 O O . GLN A 1 74 ? 9.521 -10.229 -5.874 1.00 74.81 74 GLN A O 1
ATOM 515 N N . ALA A 1 75 ? 7.838 -11.333 -6.792 1.00 73.81 75 ALA A N 1
ATOM 516 C CA . ALA A 1 75 ? 6.889 -10.199 -6.664 1.00 73.81 75 ALA A CA 1
ATOM 517 C C . ALA A 1 75 ? 5.403 -10.597 -6.839 1.00 73.81 75 ALA A C 1
ATOM 519 O O . ALA A 1 75 ? 5.100 -11.747 -7.151 1.00 73.81 75 ALA A O 1
ATOM 520 N N . GLY A 1 76 ? 4.505 -9.611 -6.688 1.00 74.00 76 GLY A N 1
ATOM 521 C CA . GLY A 1 76 ? 3.038 -9.737 -6.672 1.00 74.00 76 GLY A CA 1
ATOM 522 C C . GLY A 1 76 ? 2.356 -10.433 -7.856 1.00 74.00 76 GLY A C 1
ATOM 523 O O . GLY A 1 76 ? 2.893 -10.486 -8.965 1.00 74.00 76 GLY A O 1
ATOM 524 N N . LEU A 1 77 ? 1.137 -10.928 -7.589 1.00 81.75 77 LEU A N 1
ATOM 525 C CA . LEU A 1 77 ? 0.367 -11.842 -8.444 1.00 81.75 77 LEU A CA 1
ATOM 526 C C . LEU A 1 77 ? -0.993 -11.295 -8.936 1.00 81.75 77 LEU A C 1
ATOM 528 O O . LEU A 1 77 ? -1.522 -10.318 -8.406 1.00 81.75 77 LEU A O 1
ATOM 532 N N . VAL A 1 78 ? -1.533 -11.963 -9.968 1.00 80.38 78 VAL A N 1
ATOM 533 C CA . VAL A 1 78 ? -2.859 -11.791 -10.618 1.00 80.38 78 VAL A CA 1
ATOM 534 C C . VAL A 1 78 ? -3.429 -13.205 -10.936 1.00 80.38 78 VAL A C 1
ATOM 536 O O . VAL A 1 78 ? -2.803 -14.189 -10.542 1.00 80.38 78 VAL A O 1
ATOM 539 N N . LEU A 1 79 ? -4.573 -13.358 -11.621 1.00 78.12 79 LEU A N 1
ATOM 540 C CA . LEU A 1 79 ? -5.257 -14.644 -11.902 1.00 78.12 79 LEU A CA 1
ATOM 541 C C . LEU A 1 79 ? -5.543 -14.848 -13.416 1.00 78.12 79 LEU A C 1
ATOM 543 O O . LEU A 1 79 ? -5.858 -13.865 -14.080 1.00 78.12 79 LEU A O 1
ATOM 547 N N . ASP A 1 80 ? -5.455 -16.074 -13.968 1.00 72.38 80 ASP A N 1
ATOM 548 C CA . ASP A 1 80 ? -5.581 -16.352 -15.431 1.00 72.38 80 ASP A CA 1
ATOM 549 C C . ASP A 1 80 ? -6.204 -17.752 -15.766 1.00 72.38 80 ASP A C 1
ATOM 551 O O . ASP A 1 80 ? -7.096 -18.191 -15.039 1.00 72.38 80 ASP A O 1
ATOM 555 N N . GLY A 1 81 ? -5.838 -18.442 -16.873 1.00 66.00 81 GLY A N 1
ATOM 556 C CA . GLY A 1 81 ? -6.509 -19.686 -17.319 1.00 66.00 81 GLY A CA 1
ATOM 557 C C . GLY A 1 81 ? -5.878 -20.540 -18.453 1.00 66.00 81 GLY A C 1
ATOM 558 O O . GLY A 1 81 ? -6.488 -20.680 -19.514 1.00 66.00 81 GLY A O 1
ATOM 559 N N . ASP A 1 82 ? -4.729 -21.193 -18.221 1.00 73.44 82 ASP A N 1
ATOM 560 C CA . ASP A 1 82 ? -4.198 -22.370 -18.988 1.00 73.44 82 ASP A CA 1
ATOM 561 C C . ASP A 1 82 ? -3.286 -23.267 -18.099 1.00 73.44 82 ASP A C 1
ATOM 563 O O . ASP A 1 82 ? -2.399 -23.984 -18.568 1.00 73.44 82 ASP A O 1
ATOM 567 N N . GLY A 1 83 ? -3.483 -23.211 -16.779 1.00 76.00 83 GLY A N 1
ATOM 568 C CA . GLY A 1 83 ? -2.599 -23.734 -15.736 1.00 76.00 83 GLY A CA 1
ATOM 569 C C . GLY A 1 83 ? -1.631 -22.713 -15.133 1.00 76.00 83 GLY A C 1
ATOM 570 O O . GLY A 1 83 ? -0.618 -23.106 -14.557 1.00 76.00 83 GLY A O 1
ATOM 571 N N . ASN A 1 84 ? -1.848 -21.432 -15.403 1.00 81.81 84 ASN A N 1
ATOM 572 C CA . ASN A 1 84 ? -0.787 -20.464 -15.616 1.00 81.81 84 ASN A CA 1
ATOM 573 C C . ASN A 1 84 ? -0.155 -19.914 -14.340 1.00 81.81 84 ASN A C 1
ATOM 575 O O . ASN A 1 84 ? -0.822 -19.535 -13.389 1.00 81.81 84 ASN A O 1
ATOM 579 N N . LEU A 1 85 ? 1.154 -19.705 -14.420 1.00 84.62 85 LEU A N 1
ATOM 580 C CA . LEU A 1 85 ? 1.836 -18.576 -13.803 1.00 84.62 85 LEU A CA 1
ATOM 581 C C . LEU A 1 85 ? 2.610 -17.816 -14.904 1.00 84.62 85 LEU A C 1
ATOM 583 O O . LEU A 1 85 ? 2.716 -18.306 -16.029 1.00 84.62 85 LEU A O 1
ATOM 587 N N . TYR A 1 86 ? 3.130 -16.613 -14.658 1.00 85.50 86 TYR A N 1
ATOM 588 C CA . TYR A 1 86 ? 3.840 -15.819 -15.680 1.00 85.50 86 TYR A CA 1
ATOM 589 C C . TYR A 1 86 ? 5.135 -15.224 -15.100 1.00 85.50 86 TYR A C 1
ATOM 591 O O . TYR A 1 86 ? 5.052 -14.384 -14.214 1.00 85.50 86 TYR A O 1
ATOM 599 N N . GLY A 1 87 ? 6.305 -15.582 -15.645 1.00 86.06 87 GLY A N 1
ATOM 600 C CA . GLY A 1 87 ? 7.596 -14.948 -15.326 1.00 86.06 87 GLY A CA 1
ATOM 601 C C . GLY A 1 87 ? 8.113 -15.205 -13.902 1.00 86.06 87 GLY A C 1
ATOM 602 O O . GLY A 1 87 ? 7.897 -16.295 -13.377 1.00 86.06 87 GLY A O 1
ATOM 603 N N . THR A 1 88 ? 8.753 -14.260 -13.196 1.00 86.00 88 THR A N 1
ATOM 604 C CA . THR A 1 88 ? 9.517 -13.041 -13.578 1.00 86.00 88 THR A CA 1
ATOM 605 C C . THR A 1 88 ? 10.898 -13.317 -14.205 1.00 86.00 88 THR A C 1
ATOM 607 O O . THR A 1 88 ? 11.057 -14.296 -14.918 1.00 86.00 88 THR A O 1
ATOM 610 N N . THR A 1 89 ? 11.907 -12.507 -13.829 1.00 85.88 89 THR A N 1
ATOM 611 C CA . THR A 1 89 ? 13.327 -12.325 -14.267 1.00 85.88 89 THR A CA 1
ATOM 612 C C . THR A 1 89 ? 13.921 -11.190 -13.384 1.00 85.88 89 THR A C 1
ATOM 614 O O . THR A 1 89 ? 13.191 -10.593 -12.599 1.00 85.88 89 THR A O 1
ATOM 617 N N . PHE A 1 90 ? 15.231 -10.937 -13.447 1.00 79.44 90 PHE A N 1
ATOM 618 C CA . PHE A 1 90 ? 16.023 -9.754 -13.066 1.00 79.44 90 PHE A CA 1
ATOM 619 C C . PHE A 1 90 ? 17.489 -10.170 -13.205 1.00 79.44 90 PHE A C 1
ATOM 621 O O . PHE A 1 90 ? 18.165 -9.671 -14.094 1.00 79.44 90 PHE A O 1
ATOM 628 N N . GLU A 1 91 ? 17.903 -11.184 -12.430 1.00 78.56 91 GLU A N 1
ATOM 629 C CA . GLU A 1 91 ? 19.215 -11.846 -12.454 1.00 78.56 91 GLU A CA 1
ATOM 630 C C . GLU A 1 91 ? 19.135 -13.292 -13.017 1.00 78.56 91 GLU A C 1
ATOM 632 O O . GLU A 1 91 ? 18.061 -13.773 -13.401 1.00 78.56 91 GLU A O 1
ATOM 637 N N . GLY A 1 92 ? 20.296 -13.956 -13.134 1.00 72.19 92 GLY A N 1
ATOM 638 C CA . GLY A 1 92 ? 20.520 -15.312 -13.674 1.00 72.19 92 GLY A CA 1
ATOM 639 C C . GLY A 1 92 ? 19.897 -15.546 -15.052 1.00 72.19 92 GLY A C 1
ATOM 640 O O . GLY A 1 92 ? 18.756 -15.998 -15.168 1.00 72.19 92 GLY A O 1
ATOM 641 N N . GLY A 1 93 ? 20.646 -15.234 -16.112 1.00 70.88 93 GLY A N 1
ATOM 642 C CA . GLY A 1 93 ? 20.127 -15.159 -17.477 1.00 70.88 93 GLY A CA 1
ATOM 643 C C . GLY A 1 93 ? 21.105 -14.553 -18.473 1.00 70.88 93 GLY A C 1
ATOM 644 O O . GLY A 1 93 ? 22.220 -15.051 -18.598 1.00 70.88 93 GLY A O 1
ATOM 645 N N . VAL A 1 94 ? 20.700 -13.517 -19.227 1.00 68.12 94 VAL A N 1
ATOM 646 C CA . VAL A 1 94 ? 21.544 -12.947 -20.292 1.00 68.12 94 VAL A CA 1
ATOM 647 C C . VAL A 1 94 ? 21.147 -11.495 -20.733 1.00 68.12 94 VAL A C 1
ATOM 649 O O . VAL A 1 94 ? 20.037 -11.300 -21.224 1.00 68.12 94 VAL A O 1
ATOM 652 N N . TRP A 1 95 ? 21.946 -10.404 -20.618 1.00 72.12 95 TRP A N 1
ATOM 653 C CA . TRP A 1 95 ? 23.220 -10.135 -19.896 1.00 72.12 95 TRP A CA 1
ATOM 654 C C . TRP A 1 95 ? 22.987 -9.640 -18.449 1.00 72.12 95 TRP A C 1
ATOM 656 O O . TRP A 1 95 ? 23.631 -10.156 -17.544 1.00 72.12 95 TRP A O 1
ATOM 666 N N . ASN A 1 96 ? 22.081 -8.673 -18.238 1.00 77.88 96 ASN A N 1
ATOM 667 C CA . ASN A 1 96 ? 21.307 -8.371 -17.007 1.00 77.88 96 ASN A CA 1
ATOM 668 C C . ASN A 1 96 ? 19.962 -7.708 -17.422 1.00 77.88 96 ASN A C 1
ATOM 670 O O . ASN A 1 96 ? 19.496 -6.746 -16.816 1.00 77.88 96 ASN A O 1
ATOM 674 N N . HIS A 1 97 ? 19.451 -8.164 -18.587 1.00 83.00 97 HIS A N 1
ATOM 675 C CA . HIS A 1 97 ? 18.769 -7.375 -19.634 1.00 83.00 97 HIS A CA 1
ATOM 676 C C . HIS A 1 97 ? 17.230 -7.541 -19.658 1.00 83.00 97 HIS A C 1
ATOM 678 O O . HIS A 1 97 ? 16.555 -7.118 -18.726 1.00 83.00 97 HIS A O 1
ATOM 684 N N . GLY A 1 98 ? 16.662 -8.150 -20.712 1.00 86.62 98 GLY A N 1
ATOM 685 C CA . GLY A 1 98 ? 15.221 -8.323 -20.936 1.00 86.62 98 GLY A CA 1
ATOM 686 C C . GLY A 1 98 ? 14.908 -9.503 -21.862 1.00 86.62 98 GLY A C 1
ATOM 687 O O . GLY A 1 98 ? 15.581 -9.677 -22.878 1.00 86.62 98 GLY A O 1
ATOM 688 N N . THR A 1 99 ? 13.922 -10.350 -21.531 1.00 88.94 99 THR A N 1
ATOM 689 C CA . THR A 1 99 ? 13.568 -11.519 -22.369 1.00 88.94 99 THR A CA 1
ATOM 690 C C . THR A 1 99 ? 12.120 -12.044 -22.142 1.00 88.94 99 THR A C 1
ATOM 692 O O . THR A 1 99 ? 11.503 -11.764 -21.117 1.00 88.94 99 THR A O 1
ATOM 695 N N . VAL A 1 100 ? 11.543 -12.730 -23.143 1.00 89.75 100 VAL A N 1
ATOM 696 C CA . VAL A 1 100 ? 10.221 -13.414 -23.235 1.00 89.75 100 VAL A CA 1
ATOM 697 C C . VAL A 1 100 ? 10.069 -14.801 -22.547 1.00 89.75 100 VAL A C 1
ATOM 699 O O . VAL A 1 100 ? 10.719 -15.716 -23.038 1.00 89.75 100 VAL A O 1
ATOM 702 N N . PHE A 1 101 ? 9.270 -15.068 -21.500 1.00 90.88 101 PHE A N 1
ATOM 703 C CA . PHE A 1 101 ? 9.382 -16.327 -20.706 1.00 90.88 101 PHE A CA 1
ATOM 704 C C . PHE A 1 101 ? 8.331 -17.430 -20.927 1.00 90.88 101 PHE A C 1
ATOM 706 O O . PHE A 1 101 ? 7.179 -17.152 -21.253 1.00 90.88 101 PHE A O 1
ATOM 713 N N . ALA A 1 102 ? 8.732 -18.682 -20.638 1.00 90.88 102 ALA A N 1
ATOM 714 C CA . ALA A 1 102 ? 7.874 -19.830 -20.320 1.00 90.88 102 ALA A CA 1
ATOM 715 C C . ALA A 1 102 ? 8.698 -21.034 -19.768 1.00 90.88 102 ALA A C 1
ATOM 717 O O . ALA A 1 102 ? 9.587 -21.524 -20.464 1.00 90.88 102 ALA A O 1
ATOM 718 N N . ILE A 1 103 ? 8.364 -21.570 -18.580 1.00 90.12 103 ILE A N 1
ATOM 719 C CA . ILE A 1 103 ? 8.865 -22.859 -18.024 1.00 90.12 103 ILE A CA 1
ATOM 720 C C . ILE A 1 103 ? 7.686 -23.802 -17.760 1.00 90.12 103 ILE A C 1
ATOM 722 O O . ILE A 1 103 ? 6.646 -23.371 -17.271 1.00 90.12 103 ILE A O 1
ATOM 726 N N . LYS A 1 104 ? 7.819 -25.103 -18.051 1.00 85.88 104 LYS A N 1
ATOM 727 C CA . LYS A 1 104 ? 6.797 -26.119 -17.725 1.00 85.88 104 LYS A CA 1
ATOM 728 C C . LYS A 1 104 ? 7.434 -27.431 -17.251 1.00 85.88 104 LYS A C 1
ATOM 730 O O . LYS A 1 104 ? 8.647 -27.588 -17.313 1.00 85.88 104 LYS A O 1
ATOM 735 N N . THR A 1 105 ? 6.614 -28.338 -16.719 1.00 80.00 105 THR A N 1
ATOM 736 C CA . THR A 1 105 ? 6.998 -29.400 -15.765 1.00 80.00 105 THR A CA 1
ATOM 737 C C . THR A 1 105 ? 8.044 -30.424 -16.210 1.00 80.00 105 THR A C 1
ATOM 739 O O . THR A 1 105 ? 8.682 -31.025 -15.347 1.00 80.00 105 THR A O 1
ATOM 742 N N . ASP A 1 106 ? 8.184 -30.665 -17.513 1.00 81.75 106 ASP A N 1
ATOM 743 C CA . ASP A 1 106 ? 8.846 -31.858 -18.058 1.00 81.75 106 ASP A CA 1
ATOM 744 C C . ASP A 1 106 ? 9.791 -31.603 -19.253 1.00 81.75 106 ASP A C 1
ATOM 746 O O . ASP A 1 106 ? 10.814 -32.277 -19.343 1.00 81.75 106 ASP A O 1
ATOM 750 N N . GLY A 1 107 ? 9.610 -30.630 -20.152 1.00 81.06 107 GLY A N 1
ATOM 751 C CA . GLY A 1 107 ? 8.358 -30.056 -20.667 1.00 81.06 107 GLY A CA 1
ATOM 752 C C . GLY A 1 107 ? 8.050 -30.623 -22.062 1.00 81.06 107 GLY A C 1
ATOM 753 O O . GLY A 1 107 ? 8.530 -31.695 -22.418 1.00 81.06 107 GLY A O 1
ATOM 754 N N . THR A 1 108 ? 7.327 -29.876 -22.902 1.00 88.81 108 THR A N 1
ATOM 755 C CA . THR A 1 108 ? 7.338 -30.072 -24.368 1.00 88.81 108 THR A CA 1
ATOM 756 C C . THR A 1 108 ? 7.819 -28.825 -25.104 1.00 88.81 108 THR A C 1
ATOM 758 O O . THR A 1 108 ? 7.543 -27.710 -24.666 1.00 88.81 108 THR A O 1
ATOM 761 N N . GLY A 1 109 ? 8.469 -28.998 -26.256 1.00 87.38 109 GLY A N 1
ATOM 762 C CA . GLY A 1 109 ? 8.893 -27.932 -27.165 1.00 87.38 109 GLY A CA 1
ATOM 763 C C . GLY A 1 109 ? 10.184 -27.241 -26.729 1.00 87.38 109 GLY A C 1
ATOM 764 O O . GLY A 1 109 ? 11.224 -27.438 -27.360 1.00 87.38 109 GLY A O 1
ATOM 765 N N . PHE A 1 110 ? 10.102 -26.435 -25.666 1.00 92.31 110 PHE A N 1
ATOM 766 C CA . PHE A 1 110 ? 11.177 -25.575 -25.145 1.00 92.31 110 PHE A CA 1
ATOM 767 C C . PHE A 1 110 ? 11.929 -24.852 -26.275 1.00 92.31 110 PHE A C 1
ATOM 769 O O . PHE A 1 110 ? 13.107 -25.098 -26.548 1.00 92.31 110 PHE A O 1
ATOM 776 N N . ALA A 1 111 ? 11.168 -24.029 -27.000 1.00 89.38 111 ALA A N 1
ATOM 777 C CA . ALA A 1 111 ? 11.622 -23.242 -28.144 1.00 89.38 111 ALA A CA 1
ATOM 778 C C . ALA A 1 111 ? 12.120 -21.854 -27.721 1.00 89.38 111 ALA A C 1
ATOM 780 O O . ALA A 1 111 ? 11.702 -21.365 -26.677 1.00 89.38 111 ALA A O 1
ATOM 781 N N . VAL A 1 112 ? 12.919 -21.190 -28.567 1.00 91.50 112 VAL A N 1
ATOM 782 C CA . VAL A 1 112 ? 13.224 -19.744 -28.463 1.00 91.50 112 VAL A CA 1
ATOM 783 C C . VAL A 1 112 ? 13.063 -19.085 -29.834 1.00 91.50 112 VAL A C 1
ATOM 785 O O . VAL A 1 112 ? 13.841 -19.375 -30.742 1.00 91.50 112 VAL A O 1
ATOM 788 N N . LEU A 1 113 ? 12.051 -18.223 -29.999 1.00 88.00 113 LEU A N 1
ATOM 789 C CA . LEU A 1 113 ? 11.502 -17.865 -31.322 1.00 88.00 113 LEU A CA 1
ATOM 790 C C . LEU A 1 113 ? 11.618 -16.390 -31.760 1.00 88.00 113 LEU A C 1
ATOM 792 O O . LEU A 1 113 ? 11.260 -16.089 -32.897 1.00 88.00 113 LEU A O 1
ATOM 796 N N . HIS A 1 114 ? 12.122 -15.485 -30.917 1.00 90.06 114 HIS A N 1
ATOM 797 C CA . HIS A 1 114 ? 12.199 -14.037 -31.201 1.00 90.06 114 HIS A CA 1
ATOM 798 C C . HIS A 1 114 ? 13.567 -13.471 -30.788 1.00 90.06 114 HIS A C 1
ATOM 800 O O . HIS A 1 114 ? 14.483 -13.497 -31.603 1.00 90.06 114 HIS A O 1
ATOM 806 N N . SER A 1 115 ? 13.724 -13.073 -29.513 1.00 88.69 115 SER A N 1
ATOM 807 C CA . SER A 1 115 ? 14.959 -12.525 -28.920 1.00 88.69 115 SER A CA 1
ATOM 808 C C . SER A 1 115 ? 15.392 -11.139 -29.456 1.00 88.69 115 SER A C 1
ATOM 810 O O . SER A 1 115 ? 14.794 -10.620 -30.398 1.00 88.69 115 SER A O 1
ATOM 812 N N . PHE A 1 116 ? 16.394 -10.541 -28.797 1.00 85.75 116 PHE A N 1
ATOM 813 C CA . PHE A 1 116 ? 17.118 -9.310 -29.152 1.00 85.75 116 PHE A CA 1
ATOM 814 C C . PHE A 1 116 ? 18.342 -9.662 -30.034 1.00 85.75 116 PHE A C 1
ATOM 816 O O . PHE A 1 116 ? 18.289 -10.680 -30.724 1.00 85.75 116 PHE A O 1
ATOM 823 N N . ALA A 1 117 ? 19.423 -8.872 -30.068 1.00 73.06 117 ALA A N 1
ATOM 824 C CA . ALA A 1 117 ? 20.490 -9.006 -31.066 1.00 73.06 117 ALA A CA 1
ATOM 825 C C . ALA A 1 117 ? 21.736 -9.792 -30.598 1.00 73.06 117 ALA A C 1
ATOM 827 O O . ALA A 1 117 ? 21.979 -10.895 -31.088 1.00 73.06 117 ALA A O 1
ATOM 828 N N . ASP A 1 118 ? 22.549 -9.207 -29.712 1.00 68.44 118 ASP A N 1
ATOM 829 C CA . ASP A 1 118 ? 23.870 -9.712 -29.274 1.00 68.44 118 ASP A CA 1
ATOM 830 C C . ASP A 1 118 ? 24.320 -9.006 -27.976 1.00 68.44 118 ASP A C 1
ATOM 832 O O . ASP A 1 118 ? 24.533 -9.641 -26.939 1.00 68.44 118 ASP A O 1
ATOM 836 N N . ALA A 1 119 ? 24.378 -7.672 -28.022 1.00 64.69 119 ALA A N 1
ATOM 837 C CA . ALA A 1 119 ? 24.568 -6.764 -26.890 1.00 64.69 119 ALA A CA 1
ATOM 838 C C . ALA A 1 119 ? 24.105 -5.350 -27.299 1.00 64.69 119 ALA A C 1
ATOM 840 O O . ALA A 1 119 ? 24.884 -4.564 -27.848 1.00 64.69 119 ALA A O 1
ATOM 841 N N . SER A 1 120 ? 22.817 -5.042 -27.140 1.00 73.50 120 SER A N 1
ATOM 842 C CA . SER A 1 120 ? 22.196 -3.812 -27.652 1.00 73.50 120 SER A CA 1
ATOM 843 C C . SER A 1 120 ? 20.917 -3.350 -26.938 1.00 73.50 120 SER A C 1
ATOM 845 O O . SER A 1 120 ? 20.554 -2.195 -27.163 1.00 73.50 120 SER A O 1
ATOM 847 N N . ASP A 1 121 ? 20.234 -4.152 -26.102 1.00 80.31 121 ASP A N 1
ATOM 848 C CA . ASP A 1 121 ? 19.039 -3.647 -25.392 1.00 80.31 121 ASP A CA 1
ATOM 849 C C . ASP A 1 121 ? 18.677 -4.329 -24.053 1.00 80.31 121 ASP A C 1
ATOM 851 O O . ASP A 1 121 ? 18.883 -5.528 -23.857 1.00 80.31 121 ASP A O 1
ATOM 855 N N . GLY A 1 122 ? 18.042 -3.537 -23.180 1.00 84.38 122 GLY A N 1
ATOM 856 C CA . GLY A 1 122 ? 17.396 -3.906 -21.912 1.00 84.38 122 GLY A CA 1
ATOM 857 C C . GLY A 1 122 ? 18.260 -3.974 -20.645 1.00 84.38 122 GLY A C 1
ATOM 858 O O . GLY A 1 122 ? 19.420 -4.351 -20.720 1.00 84.38 122 GLY A O 1
ATOM 859 N N . VAL A 1 123 ? 17.673 -3.652 -19.480 1.00 86.50 123 VAL A N 1
ATOM 860 C CA . VAL A 1 123 ? 18.121 -3.966 -18.097 1.00 86.50 123 VAL A CA 1
ATOM 861 C C . VAL A 1 123 ? 16.905 -3.912 -17.148 1.00 86.50 123 VAL A C 1
ATOM 863 O O . VAL A 1 123 ? 16.058 -3.030 -17.283 1.00 86.50 123 VAL A O 1
ATOM 866 N N . HIS A 1 124 ? 16.865 -4.804 -16.148 1.00 84.31 124 HIS A N 1
ATOM 867 C CA . HIS A 1 124 ? 15.922 -4.806 -15.009 1.00 84.31 124 HIS A CA 1
ATOM 868 C C . HIS A 1 124 ? 14.404 -4.908 -15.349 1.00 84.31 124 HIS A C 1
ATOM 870 O O . HIS A 1 124 ? 13.674 -3.914 -15.268 1.00 84.31 124 HIS A O 1
ATOM 876 N N . PRO A 1 125 ? 13.869 -6.122 -15.606 1.00 78.94 125 PRO A N 1
ATOM 877 C CA . PRO A 1 125 ? 12.447 -6.426 -15.394 1.00 78.94 125 PRO A CA 1
ATOM 878 C C . PRO A 1 125 ? 12.070 -6.413 -13.902 1.00 78.94 125 PRO A C 1
ATOM 880 O O . PRO A 1 125 ? 12.911 -6.680 -13.047 1.00 78.94 125 PRO A O 1
ATOM 883 N N . LEU A 1 126 ? 10.787 -6.187 -13.588 1.00 70.69 126 LEU A N 1
ATOM 884 C CA . LEU A 1 126 ? 10.272 -6.222 -12.203 1.00 70.69 126 LEU A CA 1
ATOM 885 C C . LEU A 1 126 ? 8.916 -6.944 -12.037 1.00 70.69 126 LEU A C 1
ATOM 887 O O . LEU A 1 126 ? 8.583 -7.368 -10.931 1.00 70.69 126 LEU A O 1
ATOM 891 N N . ALA A 1 127 ? 8.147 -7.159 -13.115 1.00 72.19 127 ALA A N 1
ATOM 892 C CA . ALA A 1 127 ? 7.053 -8.144 -13.171 1.00 72.19 127 ALA A CA 1
ATOM 893 C C . ALA A 1 127 ? 6.611 -8.379 -14.635 1.00 72.19 127 ALA A C 1
ATOM 895 O O . ALA A 1 127 ? 7.448 -8.736 -15.463 1.00 72.19 127 ALA A O 1
ATOM 896 N N . GLY A 1 128 ? 5.316 -8.255 -14.954 1.00 74.31 128 GLY A N 1
ATOM 897 C CA . GLY A 1 128 ? 4.765 -8.410 -16.302 1.00 74.31 128 GLY A CA 1
ATOM 898 C C . GLY A 1 128 ? 4.762 -7.109 -17.099 1.00 74.31 128 GLY A C 1
ATOM 899 O O . GLY A 1 128 ? 5.809 -6.689 -17.573 1.00 74.31 128 GLY A O 1
ATOM 900 N N . LEU A 1 129 ? 3.582 -6.515 -17.301 1.00 83.19 129 LEU A N 1
ATOM 901 C CA . LEU A 1 129 ? 3.366 -5.347 -18.166 1.00 83.19 129 LEU A CA 1
ATOM 902 C C . LEU A 1 129 ? 2.342 -4.395 -17.506 1.00 83.19 129 LEU A C 1
ATOM 904 O O . LEU A 1 129 ? 2.731 -3.479 -16.791 1.00 83.19 129 LEU A O 1
ATOM 908 N N . ILE A 1 130 ? 1.047 -4.672 -17.658 1.00 79.69 130 ILE A N 1
ATOM 909 C CA . ILE A 1 130 ? 0.122 -4.888 -16.534 1.00 79.69 130 ILE A CA 1
ATOM 910 C C . ILE A 1 130 ? -0.687 -6.148 -16.904 1.00 79.69 130 ILE A C 1
ATOM 912 O O . ILE A 1 130 ? 0.003 -7.108 -17.233 1.00 79.69 130 ILE A O 1
ATOM 916 N N . VAL A 1 131 ? -2.019 -6.307 -16.983 1.00 79.25 131 VAL A N 1
ATOM 917 C CA . VAL A 1 131 ? -3.233 -5.451 -16.970 1.00 79.25 131 VAL A CA 1
ATOM 918 C C . VAL A 1 131 ? -4.498 -6.384 -16.928 1.00 79.25 131 VAL A C 1
ATOM 920 O O . VAL A 1 131 ? -4.423 -7.410 -16.282 1.00 79.25 131 VAL A O 1
ATOM 923 N N . ASP A 1 132 ? -5.634 -6.160 -17.624 1.00 73.25 132 ASP A N 1
ATOM 924 C CA . ASP A 1 132 ? -6.920 -6.902 -17.441 1.00 73.25 132 ASP A CA 1
ATOM 925 C C . ASP A 1 132 ? -7.663 -7.570 -18.677 1.00 73.25 132 ASP A C 1
ATOM 927 O O . ASP A 1 132 ? -8.859 -7.821 -18.581 1.00 73.25 132 ASP A O 1
ATOM 931 N N . GLY A 1 133 ? -7.089 -7.788 -19.888 1.00 65.69 133 GLY A N 1
ATOM 932 C CA . GLY A 1 133 ? -7.743 -8.360 -21.136 1.00 65.69 133 GLY A CA 1
ATOM 933 C C . GLY A 1 133 ? -7.418 -7.889 -22.636 1.00 65.69 133 GLY A C 1
ATOM 934 O O . GLY A 1 133 ? -6.837 -8.691 -23.355 1.00 65.69 133 GLY A O 1
ATOM 935 N N . ARG A 1 134 ? -7.808 -6.681 -23.154 1.00 76.50 134 ARG A N 1
ATOM 936 C CA . ARG A 1 134 ? -7.436 -5.848 -24.370 1.00 76.50 134 ARG A CA 1
ATOM 937 C C . ARG A 1 134 ? -6.348 -4.743 -24.260 1.00 76.50 134 ARG A C 1
ATOM 939 O O . ARG A 1 134 ? -5.185 -5.058 -24.107 1.00 76.50 134 ARG A O 1
ATOM 946 N N . GLY A 1 135 ? -6.625 -3.461 -24.495 1.00 75.75 135 GLY A N 1
ATOM 947 C CA . GLY A 1 135 ? -5.587 -2.432 -24.709 1.00 75.75 135 GLY A CA 1
ATOM 948 C C . GLY A 1 135 ? -4.819 -2.578 -26.041 1.00 75.75 135 GLY A C 1
ATOM 949 O O . GLY A 1 135 ? -5.430 -2.857 -27.073 1.00 75.75 135 GLY A O 1
ATOM 950 N N . ILE A 1 136 ? -3.491 -2.380 -26.022 1.00 83.44 136 ILE A N 1
ATOM 951 C CA . ILE A 1 136 ? -2.499 -2.704 -27.077 1.00 83.44 136 ILE A CA 1
ATOM 952 C C . ILE A 1 136 ? -1.065 -2.806 -26.482 1.00 83.44 136 ILE A C 1
ATOM 954 O O . ILE A 1 136 ? -0.680 -2.002 -25.635 1.00 83.44 136 ILE A O 1
ATOM 958 N N . LEU A 1 137 ? -0.265 -3.793 -26.911 1.00 85.31 137 LEU A N 1
ATOM 959 C CA . LEU A 1 137 ? 0.977 -4.259 -26.252 1.00 85.31 137 LEU A CA 1
ATOM 960 C C . LEU A 1 137 ? 2.032 -3.157 -26.024 1.00 85.31 137 LEU A C 1
ATOM 962 O O . LEU A 1 137 ? 2.603 -2.654 -26.991 1.00 85.31 137 LEU A O 1
ATOM 966 N N . TYR A 1 138 ? 2.345 -2.893 -24.749 1.00 88.00 138 TYR A N 1
ATOM 967 C CA . TYR A 1 138 ? 3.571 -2.273 -24.199 1.00 88.00 138 TYR A CA 1
ATOM 968 C C . TYR A 1 138 ? 3.746 -2.670 -22.699 1.00 88.00 138 TYR A C 1
ATOM 970 O O . TYR A 1 138 ? 2.807 -3.244 -22.159 1.00 88.00 138 TYR A O 1
ATOM 978 N N . GLY A 1 139 ? 4.910 -2.494 -22.038 1.00 86.81 139 GLY A N 1
ATOM 979 C CA . GLY A 1 139 ? 5.240 -3.041 -20.689 1.00 86.81 139 GLY A CA 1
ATOM 980 C C . GLY A 1 139 ? 6.627 -2.617 -20.163 1.00 86.81 139 GLY A C 1
ATOM 981 O O . GLY A 1 139 ? 7.611 -2.803 -20.871 1.00 86.81 139 GLY A O 1
ATOM 982 N N . THR A 1 140 ? 6.716 -2.008 -18.968 1.00 88.19 140 THR A N 1
ATOM 983 C CA . THR A 1 140 ? 7.720 -0.957 -18.669 1.00 88.19 140 THR A CA 1
ATOM 984 C C . THR A 1 140 ? 9.008 -1.384 -17.955 1.00 88.19 140 THR A C 1
ATOM 986 O O . THR A 1 140 ? 9.002 -2.349 -17.211 1.00 88.19 140 THR A O 1
ATOM 989 N N . THR A 1 141 ? 10.122 -0.683 -18.171 1.00 86.69 141 THR A N 1
ATOM 990 C CA . THR A 1 141 ? 11.489 -1.244 -18.089 1.00 86.69 141 THR A CA 1
ATOM 991 C C . THR A 1 141 ? 12.442 -0.314 -17.326 1.00 86.69 141 THR A C 1
ATOM 993 O O . THR A 1 141 ? 12.478 0.870 -17.640 1.00 86.69 141 THR A O 1
ATOM 996 N N . ASP A 1 142 ? 13.219 -0.777 -16.337 1.00 81.88 142 ASP A N 1
ATOM 997 C CA . ASP A 1 142 ? 13.903 0.178 -15.436 1.00 81.88 142 ASP A CA 1
ATOM 998 C C . ASP A 1 142 ? 15.187 0.827 -15.991 1.00 81.88 142 ASP A C 1
ATOM 1000 O O . ASP A 1 142 ? 15.314 2.044 -15.907 1.00 81.88 142 ASP A O 1
ATOM 1004 N N . GLN A 1 143 ? 16.152 0.093 -16.558 1.00 85.69 143 GLN A N 1
ATOM 1005 C CA . GLN A 1 143 ? 17.471 0.683 -16.866 1.00 85.69 143 GLN A CA 1
ATOM 1006 C C . GLN A 1 143 ? 18.088 0.229 -18.192 1.00 85.69 143 GLN A C 1
ATOM 1008 O O . GLN A 1 143 ? 17.630 -0.719 -18.814 1.00 85.69 143 GLN A O 1
ATOM 1013 N N . GLY A 1 144 ? 19.136 0.951 -18.619 1.00 80.50 144 GLY A N 1
ATOM 1014 C CA . GLY A 1 144 ? 20.098 0.673 -19.708 1.00 80.50 144 GLY A CA 1
ATOM 1015 C C . GLY A 1 144 ? 19.580 0.463 -21.144 1.00 80.50 144 GLY A C 1
ATOM 1016 O O . GLY A 1 144 ? 20.234 0.942 -22.070 1.00 80.50 144 GLY A O 1
ATOM 1017 N N . GLY A 1 145 ? 18.410 -0.148 -21.335 1.00 82.81 145 GLY A N 1
ATOM 1018 C CA . GLY A 1 145 ? 17.733 -0.301 -22.619 1.00 82.81 145 GLY A CA 1
ATOM 1019 C C . GLY A 1 145 ? 17.332 1.028 -23.256 1.00 82.81 145 GLY A C 1
ATOM 1020 O O . GLY A 1 145 ? 17.074 2.007 -22.564 1.00 82.81 145 GLY A O 1
ATOM 1021 N N . VAL A 1 146 ? 17.392 1.063 -24.584 1.00 82.00 146 VAL A N 1
ATOM 1022 C CA . VAL A 1 146 ? 17.633 2.240 -25.439 1.00 82.00 146 VAL A CA 1
ATOM 1023 C C . VAL A 1 146 ? 17.979 3.553 -24.719 1.00 82.00 146 VAL A C 1
ATOM 1025 O O . VAL A 1 146 ? 19.172 3.846 -24.647 1.00 82.00 146 VAL A O 1
ATOM 1028 N N . SER A 1 147 ? 17.028 4.387 -24.246 1.00 83.25 147 SER A N 1
ATOM 1029 C CA . SER A 1 147 ? 17.353 5.819 -24.017 1.00 83.25 147 SER A CA 1
ATOM 1030 C C . SER A 1 147 ? 16.750 6.644 -22.853 1.00 83.25 147 SER A C 1
ATOM 1032 O O . SER A 1 147 ? 16.836 7.877 -22.879 1.00 83.25 147 SER A O 1
ATOM 1034 N N . ASN A 1 148 ? 16.281 6.012 -21.770 1.00 85.50 148 ASN A N 1
ATOM 1035 C CA . ASN A 1 148 ? 15.997 6.607 -20.433 1.00 85.50 148 ASN A CA 1
ATOM 1036 C C . ASN A 1 148 ? 14.797 7.548 -20.303 1.00 85.50 148 ASN A C 1
ATOM 1038 O O . ASN A 1 148 ? 14.315 7.763 -19.196 1.00 85.50 148 ASN A O 1
ATOM 1042 N N . LEU A 1 149 ? 14.276 8.077 -21.405 1.00 87.62 149 LEU A N 1
ATOM 1043 C CA . LEU A 1 149 ? 12.951 8.699 -21.430 1.00 87.62 149 LEU A CA 1
ATOM 1044 C C . LEU A 1 149 ? 11.936 7.742 -22.101 1.00 87.62 149 LEU A C 1
ATOM 1046 O O . LEU A 1 149 ? 10.895 8.179 -22.584 1.00 87.62 149 LEU A O 1
ATOM 1050 N N . GLY A 1 150 ? 12.257 6.441 -22.150 1.00 88.44 150 GLY A N 1
ATOM 1051 C CA . GLY A 1 150 ? 11.569 5.377 -22.887 1.00 88.44 150 GLY A CA 1
ATOM 1052 C C . GLY A 1 150 ? 11.856 5.355 -24.399 1.00 88.44 150 GLY A C 1
ATOM 1053 O O . GLY A 1 150 ? 12.292 6.351 -24.975 1.00 88.44 150 GLY A O 1
ATOM 1054 N N . THR A 1 151 ? 11.501 4.260 -25.079 1.00 91.50 151 THR A N 1
ATOM 1055 C CA . THR A 1 151 ? 11.290 4.207 -26.552 1.00 91.50 151 THR A CA 1
ATOM 1056 C C . THR A 1 151 ? 10.049 3.393 -26.960 1.00 91.50 151 THR A C 1
ATOM 1058 O O . THR A 1 151 ? 9.289 3.841 -27.825 1.00 91.50 151 THR A O 1
ATOM 1061 N N . VAL A 1 152 ? 9.743 2.341 -26.200 1.00 90.75 152 VAL A N 1
ATOM 1062 C CA . VAL A 1 152 ? 8.442 1.679 -25.983 1.00 90.75 152 VAL A CA 1
ATOM 1063 C C . VAL A 1 152 ? 7.956 0.664 -27.038 1.00 90.75 152 VAL A C 1
ATOM 1065 O O . VAL A 1 152 ? 7.577 1.039 -28.149 1.00 90.75 152 VAL A O 1
ATOM 1068 N N . PHE A 1 153 ? 7.878 -0.612 -26.620 1.00 91.31 153 PHE A N 1
ATOM 1069 C CA . PHE A 1 153 ? 7.950 -1.820 -27.469 1.00 91.31 153 PHE A CA 1
ATOM 1070 C C . PHE A 1 153 ? 6.611 -2.338 -28.045 1.00 91.31 153 PHE A C 1
ATOM 1072 O O . PHE A 1 153 ? 5.581 -1.690 -27.859 1.00 91.31 153 PHE A O 1
ATOM 1079 N N . THR A 1 154 ? 6.470 -3.447 -28.795 1.00 92.81 154 THR A N 1
ATOM 1080 C CA . THR A 1 154 ? 7.380 -4.484 -29.373 1.00 92.81 154 THR A CA 1
ATOM 1081 C C . THR A 1 154 ? 8.026 -5.575 -28.501 1.00 92.81 154 THR A C 1
ATOM 1083 O O . THR A 1 154 ? 9.231 -5.778 -28.515 1.00 92.81 154 THR A O 1
ATOM 1086 N N . VAL A 1 155 ? 7.199 -6.457 -27.935 1.00 90.56 155 VAL A N 1
ATOM 1087 C CA . VAL A 1 155 ? 7.519 -7.902 -27.913 1.00 90.56 155 VAL A CA 1
ATOM 1088 C C . VAL A 1 155 ? 6.298 -8.694 -28.387 1.00 90.56 155 VAL A C 1
ATOM 1090 O O . VAL A 1 155 ? 5.171 -8.236 -28.194 1.00 90.56 155 VAL A O 1
ATOM 1093 N N . ARG A 1 156 ? 6.484 -9.839 -29.063 1.00 86.69 156 ARG A N 1
ATOM 1094 C CA . ARG A 1 156 ? 5.369 -10.630 -29.627 1.00 86.69 156 ARG A CA 1
ATOM 1095 C C . ARG A 1 156 ? 5.550 -12.141 -29.523 1.00 86.69 156 ARG A C 1
ATOM 1097 O O . ARG A 1 156 ? 6.656 -12.664 -29.588 1.00 86.69 156 ARG A O 1
ATOM 1104 N N . THR A 1 157 ? 4.410 -12.826 -29.529 1.00 81.25 157 THR A N 1
ATOM 1105 C CA . THR A 1 157 ? 4.231 -14.263 -29.805 1.00 81.25 157 THR A CA 1
ATOM 1106 C C . THR A 1 157 ? 4.696 -14.698 -31.203 1.00 81.25 157 THR A C 1
ATOM 1108 O O . THR A 1 157 ? 4.908 -15.885 -31.430 1.00 81.25 157 THR A O 1
ATOM 1111 N N . ASP A 1 158 ? 4.820 -13.758 -32.146 1.00 83.06 158 ASP A N 1
ATOM 1112 C CA . ASP A 1 158 ? 4.925 -14.035 -33.588 1.00 83.06 158 ASP A CA 1
ATOM 1113 C C . ASP A 1 158 ? 5.975 -13.185 -34.351 1.00 83.06 158 ASP A C 1
ATOM 1115 O O . ASP A 1 158 ? 6.226 -13.437 -35.529 1.00 83.06 158 ASP A O 1
ATOM 1119 N N . GLY A 1 159 ? 6.585 -12.178 -33.707 1.00 83.75 159 GLY A N 1
ATOM 1120 C CA . GLY A 1 159 ? 7.607 -11.298 -34.301 1.00 83.75 159 GLY A CA 1
ATOM 1121 C C . GLY A 1 159 ? 7.139 -10.257 -35.340 1.00 83.75 159 GLY A C 1
ATOM 1122 O O . GLY A 1 159 ? 7.977 -9.687 -36.036 1.00 83.75 159 GLY A O 1
ATOM 1123 N N . THR A 1 160 ? 5.837 -9.994 -35.496 1.00 88.88 160 THR A N 1
ATOM 1124 C CA . THR A 1 160 ? 5.304 -9.143 -36.584 1.00 88.88 160 THR A CA 1
ATOM 1125 C C . THR A 1 160 ? 5.010 -7.680 -36.209 1.00 88.88 160 THR A C 1
ATOM 1127 O O . THR A 1 160 ? 4.159 -7.375 -35.367 1.00 88.88 160 THR A O 1
ATOM 1130 N N . GLY A 1 161 ? 5.637 -6.740 -36.921 1.00 87.50 161 GLY A N 1
ATOM 1131 C CA . GLY A 1 161 ? 5.121 -5.374 -37.044 1.00 87.50 161 GLY A CA 1
ATOM 1132 C C . GLY A 1 161 ? 6.137 -4.311 -37.458 1.00 87.50 161 GLY A C 1
ATOM 1133 O O . GLY A 1 161 ? 7.323 -4.595 -37.609 1.00 87.50 161 GLY A O 1
ATOM 1134 N N . PHE A 1 162 ? 5.661 -3.075 -37.638 1.00 91.94 162 PHE A N 1
ATOM 1135 C CA . PHE A 1 162 ? 6.492 -1.866 -37.727 1.00 91.94 162 PHE A CA 1
ATOM 1136 C C . PHE A 1 162 ? 5.697 -0.595 -37.372 1.00 91.94 162 PHE A C 1
ATOM 1138 O O . PHE A 1 162 ? 4.563 -0.408 -37.811 1.00 91.94 162 PHE A O 1
ATOM 1145 N N . ALA A 1 163 ? 6.305 0.300 -36.594 1.00 88.94 163 ALA A N 1
ATOM 1146 C CA . ALA A 1 163 ? 5.730 1.569 -36.144 1.00 88.94 163 ALA A CA 1
ATOM 1147 C C . ALA A 1 163 ? 6.851 2.576 -35.819 1.00 88.94 163 ALA A C 1
ATOM 1149 O O . ALA A 1 163 ? 8.015 2.187 -35.756 1.00 88.94 163 ALA A O 1
ATOM 1150 N N . LEU A 1 164 ? 6.505 3.855 -35.627 1.00 92.19 164 LEU A N 1
ATOM 1151 C CA . LEU A 1 164 ? 7.335 4.852 -34.926 1.00 92.19 164 LEU A CA 1
ATOM 1152 C C . LEU A 1 164 ? 6.477 6.098 -34.643 1.00 92.19 164 LEU A C 1
ATOM 1154 O O . LEU A 1 164 ? 5.968 6.700 -35.590 1.00 92.19 164 LEU A O 1
ATOM 1158 N N . LEU A 1 165 ? 6.295 6.486 -33.373 1.00 88.62 165 LEU A N 1
ATOM 1159 C CA . LEU A 1 165 ? 5.362 7.558 -32.988 1.00 88.62 165 LEU A CA 1
ATOM 1160 C C . LEU A 1 165 ? 6.017 8.764 -32.282 1.00 88.62 165 LEU A C 1
ATOM 1162 O O . LEU A 1 165 ? 6.476 9.679 -32.964 1.00 88.62 165 LEU A O 1
ATOM 1166 N N . HIS A 1 166 ? 6.006 8.813 -30.948 1.00 93.19 166 HIS A N 1
ATOM 1167 C CA . HIS A 1 166 ? 6.221 9.997 -30.095 1.00 93.19 166 HIS A CA 1
ATOM 1168 C C . HIS A 1 166 ? 7.707 10.267 -29.719 1.00 93.19 166 HIS A C 1
ATOM 1170 O O . HIS A 1 166 ? 8.607 9.669 -30.313 1.00 93.19 166 HIS A O 1
ATOM 1176 N N . SER A 1 167 ? 7.974 11.210 -28.799 1.00 93.00 167 SER A N 1
ATOM 1177 C CA . SER A 1 167 ? 9.263 11.387 -28.086 1.00 93.00 167 SER A CA 1
ATOM 1178 C C . SER A 1 167 ? 9.166 12.400 -26.939 1.00 93.00 167 SER A C 1
ATOM 1180 O O . SER A 1 167 ? 8.313 13.276 -27.017 1.00 93.00 167 SER A O 1
ATOM 1182 N N . PHE A 1 168 ? 10.086 12.348 -25.964 1.00 91.75 168 PHE A N 1
ATOM 1183 C CA . PHE A 1 168 ? 10.229 13.324 -24.862 1.00 91.75 168 PHE A CA 1
ATOM 1184 C C . PHE A 1 168 ? 11.632 13.988 -24.842 1.00 91.75 168 PHE A C 1
ATOM 1186 O O . PHE A 1 168 ? 12.518 13.550 -25.583 1.00 91.75 168 PHE A O 1
ATOM 1193 N N . MET A 1 169 ? 11.842 15.017 -24.003 1.00 91.12 169 MET A N 1
ATOM 1194 C CA . MET A 1 169 ? 13.113 15.746 -23.800 1.00 91.12 169 MET A CA 1
ATOM 1195 C C . MET A 1 169 ? 13.436 16.229 -22.361 1.00 91.12 169 MET A C 1
ATOM 1197 O O . MET A 1 169 ? 14.601 16.110 -21.979 1.00 91.12 169 MET A O 1
ATOM 1201 N N . GLY A 1 170 ? 12.506 16.798 -21.564 1.00 87.12 170 GLY A N 1
ATOM 1202 C CA . GLY A 1 170 ? 12.766 17.020 -20.119 1.00 87.12 170 GLY A CA 1
ATOM 1203 C C . GLY A 1 170 ? 12.105 18.181 -19.345 1.00 87.12 170 GLY A C 1
ATOM 1204 O O . GLY A 1 170 ? 11.682 19.199 -19.897 1.00 87.12 170 GLY A O 1
ATOM 1205 N N . GLY A 1 171 ? 12.128 18.040 -18.007 1.00 84.31 171 GLY A N 1
ATOM 1206 C CA . GLY A 1 171 ? 11.872 19.072 -16.983 1.00 84.31 171 GLY A CA 1
ATOM 1207 C C . GLY A 1 171 ? 10.415 19.525 -16.846 1.00 84.31 171 GLY A C 1
ATOM 1208 O O . GLY A 1 171 ? 9.758 19.218 -15.854 1.00 84.31 171 GLY A O 1
ATOM 1209 N N . ALA A 1 172 ? 9.961 20.291 -17.838 1.00 84.69 172 ALA A N 1
ATOM 1210 C CA . ALA A 1 172 ? 8.586 20.778 -18.004 1.00 84.69 172 ALA A CA 1
ATOM 1211 C C . ALA A 1 172 ? 8.259 21.144 -19.475 1.00 84.69 172 ALA A C 1
ATOM 1213 O O . ALA A 1 172 ? 7.251 21.794 -19.756 1.00 84.69 172 ALA A O 1
ATOM 1214 N N . SER A 1 173 ? 9.127 20.782 -20.428 1.00 86.31 173 SER A N 1
ATOM 1215 C CA . SER A 1 173 ? 8.863 20.878 -21.869 1.00 86.31 173 SER A CA 1
ATOM 1216 C C . SER A 1 173 ? 9.745 19.873 -22.624 1.00 86.31 173 SER A C 1
ATOM 1218 O O . SER A 1 173 ? 10.632 20.248 -23.386 1.00 86.31 173 SER A O 1
ATOM 1220 N N . ASP A 1 174 ? 9.563 18.571 -22.427 1.00 89.44 174 ASP A N 1
ATOM 1221 C CA . ASP A 1 174 ? 8.471 17.910 -21.689 1.00 89.44 174 ASP A CA 1
ATOM 1222 C C . ASP A 1 174 ? 8.977 17.046 -20.513 1.00 89.44 174 ASP A C 1
ATOM 1224 O O . ASP A 1 174 ? 8.885 17.507 -19.375 1.00 89.44 174 ASP A O 1
ATOM 1228 N N . GLY A 1 175 ? 9.552 15.857 -20.745 1.00 89.56 175 GLY A N 1
ATOM 1229 C CA . GLY A 1 175 ? 9.861 14.883 -19.685 1.00 89.56 175 GLY A CA 1
ATOM 1230 C C . GLY A 1 175 ? 11.078 13.962 -19.877 1.00 89.56 175 GLY A C 1
ATOM 1231 O O . GLY A 1 175 ? 11.730 13.962 -20.919 1.00 89.56 175 GLY A O 1
ATOM 1232 N N . VAL A 1 176 ? 11.402 13.231 -18.807 1.00 90.06 176 VAL A N 1
ATOM 1233 C CA . VAL A 1 176 ? 12.588 12.372 -18.606 1.00 90.06 176 VAL A CA 1
ATOM 1234 C C . VAL A 1 176 ? 12.147 10.928 -18.257 1.00 90.06 176 VAL A C 1
ATOM 1236 O O . VAL A 1 176 ? 11.314 10.360 -18.959 1.00 90.06 176 VAL A O 1
ATOM 1239 N N . ASN A 1 177 ? 12.675 10.324 -17.189 1.00 85.88 177 ASN A N 1
ATOM 1240 C CA . ASN A 1 177 ? 12.490 8.924 -16.801 1.00 85.88 177 ASN A CA 1
ATOM 1241 C C . ASN A 1 177 ? 11.262 8.709 -15.881 1.00 85.88 177 ASN A C 1
ATOM 1243 O O . ASN A 1 177 ? 10.922 9.627 -15.137 1.00 85.88 177 ASN A O 1
ATOM 1247 N N . PRO A 1 178 ? 10.569 7.548 -15.925 1.00 82.81 178 PRO A N 1
ATOM 1248 C CA . PRO A 1 178 ? 9.449 7.281 -15.003 1.00 82.81 178 PRO A CA 1
ATOM 1249 C C . PRO A 1 178 ? 9.455 5.974 -14.155 1.00 82.81 178 PRO A C 1
ATOM 1251 O O . PRO A 1 178 ? 9.148 4.896 -14.653 1.00 82.81 178 PRO A O 1
ATOM 1254 N N . GLU A 1 179 ? 9.591 6.093 -12.824 1.00 75.25 179 GLU A N 1
ATOM 1255 C CA . GLU A 1 179 ? 9.158 5.073 -11.836 1.00 75.25 179 GLU A CA 1
ATOM 1256 C C . GLU A 1 179 ? 7.658 5.199 -11.489 1.00 75.25 179 GLU A C 1
ATOM 1258 O O . GLU A 1 179 ? 7.229 6.299 -11.124 1.00 75.25 179 GLU A O 1
ATOM 1263 N N . GLY A 1 180 ? 6.901 4.090 -11.439 1.00 68.94 180 GLY A N 1
ATOM 1264 C CA . GLY A 1 180 ? 5.576 4.062 -10.791 1.00 68.94 180 GLY A CA 1
ATOM 1265 C C . GLY A 1 180 ? 4.742 2.780 -10.960 1.00 68.94 180 GLY A C 1
ATOM 1266 O O . GLY A 1 180 ? 4.947 1.997 -11.889 1.00 68.94 180 GLY A O 1
ATOM 1267 N N . SER A 1 181 ? 3.784 2.552 -10.050 1.00 74.38 181 SER A N 1
ATOM 1268 C CA . SER A 1 181 ? 2.731 1.511 -10.113 1.00 74.38 181 SER A CA 1
ATOM 1269 C C . SER A 1 181 ? 1.529 1.871 -9.213 1.00 74.38 181 SER A C 1
ATOM 1271 O O . SER A 1 181 ? 1.654 2.735 -8.346 1.00 74.38 181 SER A O 1
ATOM 1273 N N . LEU A 1 182 ? 0.355 1.266 -9.458 1.00 83.81 182 LEU A N 1
ATOM 1274 C CA . LEU A 1 182 ? -0.952 1.747 -8.962 1.00 83.81 182 LEU A CA 1
ATOM 1275 C C . LEU A 1 182 ? -2.039 0.633 -8.912 1.00 83.81 182 LEU A C 1
ATOM 1277 O O . LEU A 1 182 ? -1.708 -0.534 -8.742 1.00 83.81 182 LEU A O 1
ATOM 1281 N N . VAL A 1 183 ? -3.333 0.964 -9.020 1.00 79.06 183 VAL A N 1
ATOM 1282 C CA . VAL A 1 183 ? -4.513 0.069 -9.191 1.00 79.06 183 VAL A CA 1
ATOM 1283 C C . VAL A 1 183 ? -5.589 0.827 -9.991 1.00 79.06 183 VAL A C 1
ATOM 1285 O O . VAL A 1 183 ? -5.503 2.046 -10.143 1.00 79.06 183 VAL A O 1
ATOM 1288 N N . LEU A 1 184 ? -6.536 0.111 -10.596 1.00 78.12 184 LEU A N 1
ATOM 1289 C CA . LEU A 1 184 ? -7.550 0.661 -11.498 1.00 78.12 184 LEU A CA 1
ATOM 1290 C C . LEU A 1 184 ? -8.759 1.218 -10.704 1.00 78.12 184 LEU A C 1
ATOM 1292 O O . LEU A 1 184 ? -8.885 0.977 -9.504 1.00 78.12 184 LEU A O 1
ATOM 1296 N N . ASP A 1 185 ? -9.655 1.972 -11.352 1.00 71.44 185 ASP A N 1
ATOM 1297 C CA . ASP A 1 185 ? -10.943 2.380 -10.760 1.00 71.44 185 ASP A CA 1
ATOM 1298 C C . ASP A 1 185 ? -12.141 1.723 -11.467 1.00 71.44 185 ASP A C 1
ATOM 1300 O O . ASP A 1 185 ? -11.983 0.846 -12.317 1.00 71.44 185 ASP A O 1
ATOM 1304 N N . GLY A 1 186 ? -13.362 2.141 -11.121 1.00 66.19 186 GLY A N 1
ATOM 1305 C CA . GLY A 1 186 ? -14.593 1.669 -11.764 1.00 66.19 186 GLY A CA 1
ATOM 1306 C C . GLY A 1 186 ? -14.772 2.100 -13.229 1.00 66.19 186 GLY A C 1
ATOM 1307 O O . GLY A 1 186 ? -15.858 1.914 -13.777 1.00 66.19 186 GLY A O 1
ATOM 1308 N N . SER A 1 187 ? -13.777 2.731 -13.864 1.00 72.81 187 SER A N 1
ATOM 1309 C CA . SER A 1 187 ? -13.800 3.124 -15.278 1.00 72.81 187 SER A CA 1
ATOM 1310 C C . SER A 1 187 ? -12.427 3.263 -15.973 1.00 72.81 187 SER A C 1
ATOM 1312 O O . SER A 1 187 ? -12.443 3.442 -17.178 1.00 72.81 187 SER A O 1
ATOM 1314 N N . GLY A 1 188 ? -11.252 3.149 -15.339 1.00 73.56 188 GLY A N 1
ATOM 1315 C CA . GLY A 1 188 ? -9.921 3.416 -15.938 1.00 73.56 188 GLY A CA 1
ATOM 1316 C C . GLY A 1 188 ? -9.452 2.507 -17.085 1.00 73.56 188 GLY A C 1
ATOM 1317 O O . GLY A 1 188 ? -10.044 1.466 -17.309 1.00 73.56 188 GLY A O 1
ATOM 1318 N N . ASN A 1 189 ? -8.416 2.798 -17.885 1.00 82.00 189 ASN A N 1
ATOM 1319 C CA . ASN A 1 189 ? -7.419 3.892 -17.967 1.00 82.00 189 ASN A CA 1
ATOM 1320 C C . ASN A 1 189 ? -6.318 4.007 -16.891 1.00 82.00 189 ASN A C 1
ATOM 1322 O O . ASN A 1 189 ? -6.113 5.094 -16.362 1.00 82.00 189 ASN A O 1
ATOM 1326 N N . LEU A 1 190 ? -5.587 2.916 -16.638 1.00 85.62 190 LEU A N 1
ATOM 1327 C CA . LEU A 1 190 ? -4.295 2.730 -15.926 1.00 85.62 190 LEU A CA 1
ATOM 1328 C C . LEU A 1 190 ? -3.225 3.871 -15.914 1.00 85.62 190 LEU A C 1
ATOM 1330 O O . LEU A 1 190 ? -2.058 3.650 -16.219 1.00 85.62 190 LEU A O 1
ATOM 1334 N N . TYR A 1 191 ? -3.582 5.113 -15.585 1.00 87.81 191 TYR A N 1
ATOM 1335 C CA . TYR A 1 191 ? -2.708 6.285 -15.742 1.00 87.81 191 TYR A CA 1
ATOM 1336 C C . TYR A 1 191 ? -1.598 6.337 -14.683 1.00 87.81 191 TYR A C 1
ATOM 1338 O O . TYR A 1 191 ? -1.799 5.913 -13.552 1.00 87.81 191 TYR A O 1
ATOM 1346 N N . GLY A 1 192 ? -0.379 6.696 -15.105 1.00 86.19 192 GLY A N 1
ATOM 1347 C CA . GLY A 1 192 ? 0.850 6.204 -14.470 1.00 86.19 192 GLY A CA 1
ATOM 1348 C C . GLY A 1 192 ? 1.663 7.242 -13.699 1.00 86.19 192 GLY A C 1
ATOM 1349 O O . GLY A 1 192 ? 1.838 8.370 -14.162 1.00 86.19 192 GLY A O 1
ATOM 1350 N N . SER A 1 193 ? 2.214 6.825 -12.554 1.00 87.88 193 SER A N 1
ATOM 1351 C CA . SER A 1 193 ? 3.232 7.515 -11.740 1.00 87.88 193 SER A CA 1
ATOM 1352 C C . SER A 1 193 ? 4.622 7.447 -12.376 1.00 87.88 193 SER A C 1
ATOM 1354 O O . SER A 1 193 ? 4.926 6.466 -13.049 1.00 87.88 193 SER A O 1
ATOM 1356 N N . THR A 1 194 ? 5.431 8.509 -12.271 1.00 88.56 194 THR A N 1
ATOM 1357 C CA . THR A 1 194 ? 6.453 8.788 -13.303 1.00 88.56 194 THR A CA 1
ATOM 1358 C C . THR A 1 194 ? 7.739 9.476 -12.790 1.00 88.56 194 THR A C 1
ATOM 1360 O O . THR A 1 194 ? 8.162 10.503 -13.315 1.00 88.56 194 THR A O 1
ATOM 1363 N N . TYR A 1 195 ? 8.402 8.867 -11.798 1.00 82.81 195 TYR A N 1
ATOM 1364 C CA . TYR A 1 195 ? 9.638 9.307 -11.100 1.00 82.81 195 TYR A CA 1
ATOM 1365 C C . TYR A 1 195 ? 9.548 10.621 -10.307 1.00 82.81 195 TYR A C 1
ATOM 1367 O O . TYR A 1 195 ? 9.753 10.609 -9.096 1.00 82.81 195 TYR A O 1
ATOM 1375 N N . GLY A 1 196 ? 9.219 11.735 -10.965 1.00 84.25 196 GLY A N 1
ATOM 1376 C CA . GLY A 1 196 ? 9.318 13.089 -10.409 1.00 84.25 196 GLY A CA 1
ATOM 1377 C C . GLY A 1 196 ? 10.360 13.958 -11.126 1.00 84.25 196 GLY A C 1
ATOM 1378 O O . GLY A 1 196 ? 11.274 13.460 -11.777 1.00 84.25 196 GLY A O 1
ATOM 1379 N N . GLY A 1 197 ? 10.199 15.281 -11.057 1.00 85.62 197 GLY A N 1
ATOM 1380 C CA . GLY A 1 197 ? 11.037 16.253 -11.768 1.00 85.62 197 GLY A CA 1
ATOM 1381 C C . GLY A 1 197 ? 10.512 17.684 -11.649 1.00 85.62 197 GLY A C 1
ATOM 1382 O O . GLY A 1 197 ? 9.380 17.896 -11.220 1.00 85.62 197 GLY A O 1
ATOM 1383 N N . GLY A 1 198 ? 11.345 18.660 -12.021 1.00 85.25 198 GLY A N 1
ATOM 1384 C CA . GLY A 1 198 ? 11.045 20.094 -11.941 1.00 85.25 198 GLY A CA 1
ATOM 1385 C C . GLY A 1 198 ? 12.256 20.891 -11.452 1.00 85.25 198 GLY A C 1
ATOM 1386 O O . GLY A 1 198 ? 13.034 21.403 -12.256 1.00 85.25 198 GLY A O 1
ATOM 1387 N N . VAL A 1 199 ? 12.415 20.960 -10.131 1.00 80.62 199 VAL A N 1
ATOM 1388 C CA . VAL A 1 199 ? 13.542 21.575 -9.402 1.00 80.62 199 VAL A CA 1
ATOM 1389 C C . VAL A 1 199 ? 14.366 20.515 -8.652 1.00 80.62 199 VAL A C 1
ATOM 1391 O O . VAL A 1 199 ? 15.594 20.596 -8.643 1.00 80.62 199 VAL A O 1
ATOM 1394 N N . SER A 1 200 ? 13.692 19.511 -8.085 1.00 82.44 200 SER A N 1
ATOM 1395 C CA . SER A 1 200 ? 14.255 18.366 -7.358 1.00 82.44 200 SER A CA 1
ATOM 1396 C C . SER A 1 200 ? 13.740 17.028 -7.935 1.00 82.44 200 SER A C 1
ATOM 1398 O O . SER A 1 200 ? 13.375 16.958 -9.112 1.00 82.44 200 SER A O 1
ATOM 1400 N N . ASN A 1 201 ? 13.680 15.959 -7.127 1.00 84.06 201 ASN A N 1
ATOM 1401 C CA . ASN A 1 201 ? 13.254 14.612 -7.529 1.00 84.06 201 ASN A CA 1
ATOM 1402 C C . ASN A 1 201 ? 11.801 14.281 -7.113 1.00 84.06 201 ASN A C 1
ATOM 1404 O O . ASN A 1 201 ? 11.275 13.239 -7.490 1.00 84.06 201 ASN A O 1
ATOM 1408 N N . GLY A 1 202 ? 11.148 15.133 -6.321 1.00 80.06 202 GLY A N 1
ATOM 1409 C CA . GLY A 1 202 ? 9.804 14.909 -5.793 1.00 80.06 202 GLY A CA 1
ATOM 1410 C C . GLY A 1 202 ? 8.701 14.642 -6.824 1.00 80.06 202 GLY A C 1
ATOM 1411 O O . GLY A 1 202 ? 8.745 15.091 -7.974 1.00 80.06 202 GLY A O 1
ATOM 1412 N N . GLY A 1 203 ? 7.684 13.909 -6.378 1.00 89.69 203 GLY A N 1
ATOM 1413 C CA . GLY A 1 203 ? 6.464 13.639 -7.132 1.00 89.69 203 GLY A CA 1
ATOM 1414 C C . GLY A 1 203 ? 5.507 14.832 -7.200 1.00 89.69 203 GLY A C 1
ATOM 1415 O O . GLY A 1 203 ? 5.648 15.833 -6.508 1.00 89.69 203 GLY A O 1
ATOM 1416 N N . THR A 1 204 ? 4.504 14.727 -8.060 1.00 92.12 204 THR A N 1
ATOM 1417 C CA . THR A 1 204 ? 3.675 15.834 -8.548 1.00 92.12 204 THR A CA 1
ATOM 1418 C C . THR A 1 204 ? 2.277 15.285 -8.919 1.00 92.12 204 THR A C 1
ATOM 1420 O O . THR A 1 204 ? 1.905 14.214 -8.452 1.00 92.12 204 THR A O 1
ATOM 1423 N N . ILE A 1 205 ? 1.540 15.942 -9.818 1.00 92.50 205 ILE A N 1
ATOM 1424 C CA . ILE A 1 205 ? 0.856 15.242 -10.923 1.00 92.50 205 ILE A CA 1
ATOM 1425 C C . ILE A 1 205 ? 1.323 15.837 -12.285 1.00 92.50 205 ILE A C 1
ATOM 1427 O O . ILE A 1 205 ? 1.850 16.949 -12.293 1.00 92.50 205 ILE A O 1
ATOM 1431 N N . PHE A 1 206 ? 1.197 15.125 -13.419 1.00 92.69 206 PHE A N 1
ATOM 1432 C CA . PHE A 1 206 ? 1.703 15.511 -14.760 1.00 92.69 206 PHE A CA 1
ATOM 1433 C C . PHE A 1 206 ? 0.715 15.220 -15.917 1.00 92.69 206 PHE A C 1
ATOM 1435 O O . PHE A 1 206 ? -0.463 15.002 -15.654 1.00 92.69 206 PHE A O 1
ATOM 1442 N N . THR A 1 207 ? 1.147 15.259 -17.193 1.00 94.19 207 THR A N 1
ATOM 1443 C CA . THR A 1 207 ? 0.279 15.220 -18.394 1.00 94.19 207 THR A CA 1
ATOM 1444 C C . THR A 1 207 ? 0.907 14.515 -19.615 1.00 94.19 207 THR A C 1
ATOM 1446 O O . THR A 1 207 ? 1.954 14.938 -20.100 1.00 94.19 207 THR A O 1
ATOM 1449 N N . ILE A 1 208 ? 0.199 13.528 -20.190 1.00 92.06 208 ILE A N 1
ATOM 1450 C CA . ILE A 1 208 ? 0.374 12.950 -21.548 1.00 92.06 208 ILE A CA 1
ATOM 1451 C C . ILE A 1 208 ? -0.881 12.126 -21.932 1.00 92.06 208 ILE A C 1
ATOM 1453 O O . ILE A 1 208 ? -1.792 11.973 -21.130 1.00 92.06 208 ILE A O 1
ATOM 1457 N N . LYS A 1 209 ? -0.955 11.534 -23.128 1.00 85.81 209 LYS A N 1
ATOM 1458 C CA . LYS A 1 209 ? -1.569 10.203 -23.331 1.00 85.81 209 LYS A CA 1
ATOM 1459 C C . LYS A 1 209 ? -0.814 9.474 -24.453 1.00 85.81 209 LYS A C 1
ATOM 1461 O O . LYS A 1 209 ? -0.101 10.124 -25.211 1.00 85.81 209 LYS A O 1
ATOM 1466 N N . ALA A 1 210 ? -0.902 8.149 -24.572 1.00 79.31 210 ALA A N 1
ATOM 1467 C CA . ALA A 1 210 ? -0.051 7.375 -25.493 1.00 79.31 210 ALA A CA 1
ATOM 1468 C C . ALA A 1 210 ? -0.562 7.382 -26.956 1.00 79.31 210 ALA A C 1
ATOM 1470 O O . ALA A 1 210 ? -0.650 6.342 -27.618 1.00 79.31 210 ALA A O 1
ATOM 1471 N N . ASP A 1 211 ? -0.958 8.559 -27.440 1.00 81.38 211 ASP A N 1
ATOM 1472 C CA . ASP A 1 211 ? -1.648 8.816 -28.707 1.00 81.38 211 ASP A CA 1
ATOM 1473 C C . ASP A 1 211 ? -1.066 9.991 -29.527 1.00 81.38 211 ASP A C 1
ATOM 1475 O O . ASP A 1 211 ? -1.194 10.004 -30.756 1.00 81.38 211 ASP A O 1
ATOM 1479 N N . GLY A 1 212 ? -0.382 10.945 -28.882 1.00 81.75 212 GLY A N 1
ATOM 1480 C CA . GLY A 1 212 ? 0.076 12.203 -29.486 1.00 81.75 212 GLY A CA 1
ATOM 1481 C C . GLY A 1 212 ? -0.936 13.356 -29.376 1.00 81.75 212 GLY A C 1
ATOM 1482 O O . GLY A 1 212 ? -0.829 14.324 -30.131 1.00 81.75 212 GLY A O 1
ATOM 1483 N N . SER A 1 213 ? -1.938 13.240 -28.499 1.00 90.00 213 SER A N 1
ATOM 1484 C CA . SER A 1 213 ? -3.075 14.159 -28.341 1.00 90.00 213 SER A CA 1
ATOM 1485 C C . SER A 1 213 ? -2.892 15.168 -27.195 1.00 90.00 213 SER A C 1
ATOM 1487 O O . SER A 1 213 ? -1.951 15.093 -26.406 1.00 90.00 213 SER A O 1
ATOM 1489 N N . GLY A 1 214 ? -3.805 16.139 -27.102 1.00 90.06 214 GLY A N 1
ATOM 1490 C CA . GLY A 1 214 ? -3.846 17.188 -26.070 1.00 90.06 214 GLY A CA 1
ATOM 1491 C C . GLY A 1 214 ? -2.780 18.287 -26.220 1.00 90.06 214 GLY A C 1
ATOM 1492 O O . GLY A 1 214 ? -3.138 19.458 -26.317 1.00 90.06 214 GLY A O 1
ATOM 1493 N N . PHE A 1 215 ? -1.500 17.908 -26.320 1.00 94.31 215 PHE A N 1
ATOM 1494 C CA . PHE A 1 215 ? -0.375 18.748 -26.774 1.00 94.31 215 PHE A CA 1
ATOM 1495 C C . PHE A 1 215 ? -0.128 20.065 -25.989 1.00 94.31 215 PHE A C 1
ATOM 1497 O O . PHE A 1 215 ? 0.334 21.056 -26.556 1.00 94.31 215 PHE A O 1
ATOM 1504 N N . ALA A 1 216 ? -0.456 20.106 -24.689 1.00 92.44 216 ALA A N 1
ATOM 1505 C CA . ALA A 1 216 ? -0.142 21.230 -23.797 1.00 92.44 216 ALA A CA 1
ATOM 1506 C C . ALA A 1 216 ? -0.183 20.850 -22.302 1.00 92.44 216 ALA A C 1
ATOM 1508 O O . ALA A 1 216 ? -1.133 20.211 -21.850 1.00 92.44 216 ALA A O 1
ATOM 1509 N N . LEU A 1 217 ? 0.779 21.334 -21.509 1.00 93.75 217 LEU A N 1
ATOM 1510 C CA . LEU A 1 217 ? 0.657 21.408 -20.046 1.00 93.75 217 LEU A CA 1
ATOM 1511 C C . LEU A 1 217 ? -0.358 22.496 -19.632 1.00 93.75 217 LEU A C 1
ATOM 1513 O O . LEU A 1 217 ? -0.575 23.470 -20.354 1.00 93.75 217 LEU A O 1
ATOM 1517 N N . LEU A 1 218 ? -1.011 22.317 -18.475 1.00 89.50 218 LEU A N 1
ATOM 1518 C CA . LEU A 1 218 ? -2.344 22.902 -18.220 1.00 89.50 218 LEU A CA 1
ATOM 1519 C C . LEU A 1 218 ? -2.612 23.482 -16.818 1.00 89.50 218 LEU A C 1
ATOM 1521 O O . LEU A 1 218 ? -3.736 23.903 -16.553 1.00 89.50 218 LEU A O 1
ATOM 1525 N N . HIS A 1 219 ? -1.634 23.470 -15.912 1.00 92.56 219 HIS A N 1
ATOM 1526 C CA . HIS A 1 219 ? -1.852 23.634 -14.467 1.00 92.56 219 HIS A CA 1
ATOM 1527 C C . HIS A 1 219 ? -0.687 24.382 -13.800 1.00 92.56 219 HIS A C 1
ATOM 1529 O O . HIS A 1 219 ? 0.417 24.427 -14.346 1.00 92.56 219 HIS A O 1
ATOM 1535 N N . SER A 1 220 ? -0.887 24.941 -12.601 1.00 91.44 220 SER A N 1
ATOM 1536 C CA . SER A 1 220 ? 0.211 25.430 -11.751 1.00 91.44 220 SER A CA 1
ATOM 1537 C C . SER A 1 220 ? -0.130 25.464 -10.258 1.00 91.44 220 SER A C 1
ATOM 1539 O O . SER A 1 220 ? -1.229 25.855 -9.869 1.00 91.44 220 SER A O 1
ATOM 1541 N N . PHE A 1 221 ? 0.860 25.129 -9.430 1.00 87.44 221 PHE A N 1
ATOM 1542 C CA . PHE A 1 221 ? 1.061 25.644 -8.071 1.00 87.44 221 PHE A CA 1
ATOM 1543 C C . PHE A 1 221 ? 2.570 25.662 -7.776 1.00 87.44 221 PHE A C 1
ATOM 1545 O O . PHE A 1 221 ? 3.305 24.876 -8.371 1.00 87.44 221 PHE A O 1
ATOM 1552 N N . THR A 1 222 ? 3.048 26.617 -6.971 1.00 83.19 222 THR A N 1
ATOM 1553 C CA . THR A 1 222 ? 4.465 27.038 -6.969 1.00 83.19 222 THR A CA 1
ATOM 1554 C C . THR A 1 222 ? 5.402 26.243 -6.065 1.00 83.19 222 THR A C 1
ATOM 1556 O O . THR A 1 222 ? 6.605 26.273 -6.317 1.00 83.19 222 THR A O 1
ATOM 1559 N N . GLY A 1 223 ? 4.877 25.507 -5.085 1.00 64.31 223 GLY A N 1
ATOM 1560 C CA . GLY A 1 223 ? 5.631 24.637 -4.175 1.00 64.31 223 GLY A CA 1
ATOM 1561 C C . GLY A 1 223 ? 6.949 25.234 -3.666 1.00 64.31 223 GLY A C 1
ATOM 1562 O O . GLY A 1 223 ? 7.028 26.419 -3.343 1.00 64.31 223 GLY A O 1
ATOM 1563 N N . GLY A 1 224 ? 7.996 24.403 -3.629 1.00 66.56 224 GLY A N 1
ATOM 1564 C CA . GLY A 1 224 ? 9.391 24.836 -3.468 1.00 66.56 224 GLY A CA 1
ATOM 1565 C C . GLY A 1 224 ? 9.765 25.544 -2.156 1.00 66.56 224 GLY A C 1
ATOM 1566 O O . GLY A 1 224 ? 10.894 26.022 -2.044 1.00 66.56 224 GLY A O 1
ATOM 1567 N N . GLY A 1 225 ? 8.861 25.635 -1.175 1.00 63.41 225 GLY A N 1
ATOM 1568 C CA . GLY A 1 225 ? 9.116 26.271 0.121 1.00 63.41 225 GLY A CA 1
ATOM 1569 C C . GLY A 1 225 ? 9.453 25.261 1.217 1.00 63.41 225 GLY A C 1
ATOM 1570 O O . GLY A 1 225 ? 10.418 25.455 1.957 1.00 63.41 225 GLY A O 1
ATOM 1571 N N . ALA A 1 226 ? 8.687 24.169 1.297 1.00 67.00 226 ALA A N 1
ATOM 1572 C CA . ALA A 1 226 ? 8.964 23.015 2.168 1.00 67.00 226 ALA A CA 1
ATOM 1573 C C . ALA A 1 226 ? 8.282 21.710 1.686 1.00 67.00 226 ALA A C 1
ATOM 1575 O O . ALA A 1 226 ? 8.074 20.774 2.462 1.00 67.00 226 ALA A O 1
ATOM 1576 N N . ASP A 1 227 ? 7.850 21.682 0.424 1.00 77.00 227 ASP A N 1
ATOM 1577 C CA . ASP A 1 227 ? 6.656 20.948 -0.002 1.00 77.00 227 ASP A CA 1
ATOM 1578 C C . ASP A 1 227 ? 6.839 19.435 -0.230 1.00 77.00 227 ASP A C 1
ATOM 1580 O O . ASP A 1 227 ? 5.853 18.712 -0.126 1.00 77.00 227 ASP A O 1
ATOM 1584 N N . GLY A 1 228 ? 8.064 18.943 -0.453 1.00 84.12 228 GLY A N 1
ATOM 1585 C CA . GLY A 1 228 ? 8.404 17.511 -0.397 1.00 84.12 228 GLY A CA 1
ATOM 1586 C C . GLY A 1 228 ? 9.319 17.007 -1.523 1.00 84.12 228 GLY A C 1
ATOM 1587 O O . GLY A 1 228 ? 9.361 17.596 -2.599 1.00 84.12 228 GLY A O 1
ATOM 1588 N N . ASP A 1 229 ? 10.039 15.909 -1.269 1.00 86.19 229 ASP A N 1
ATOM 1589 C CA . ASP A 1 229 ? 10.978 15.269 -2.213 1.00 86.19 229 ASP A CA 1
ATOM 1590 C C . ASP A 1 229 ? 10.959 13.724 -2.098 1.00 86.19 229 ASP A C 1
ATOM 1592 O O . ASP A 1 229 ? 10.739 13.203 -1.004 1.00 86.19 229 ASP A O 1
ATOM 1596 N N . PHE A 1 230 ? 11.225 13.024 -3.214 1.00 85.00 230 PHE A N 1
ATOM 1597 C CA . PHE A 1 230 ? 11.148 11.557 -3.448 1.00 85.00 230 PHE A CA 1
ATOM 1598 C C . PHE A 1 230 ? 9.761 10.879 -3.204 1.00 85.00 230 PHE A C 1
ATOM 1600 O O . PHE A 1 230 ? 9.294 10.875 -2.070 1.00 85.00 230 PHE A O 1
ATOM 1607 N N . PRO A 1 231 ? 9.080 10.300 -4.233 1.00 80.44 231 PRO A N 1
ATOM 1608 C CA . PRO A 1 231 ? 7.655 9.900 -4.116 1.00 80.44 231 PRO A CA 1
ATOM 1609 C C . PRO A 1 231 ? 7.268 8.399 -4.136 1.00 80.44 231 PRO A C 1
ATOM 1611 O O . PRO A 1 231 ? 6.142 8.090 -3.769 1.00 80.44 231 PRO A O 1
ATOM 1614 N N . ARG A 1 232 ? 8.117 7.464 -4.584 1.00 72.12 232 ARG A N 1
ATOM 1615 C CA . ARG A 1 232 ? 7.951 5.977 -4.586 1.00 72.12 232 ARG A CA 1
ATOM 1616 C C . ARG A 1 232 ? 6.716 5.267 -5.209 1.00 72.12 232 ARG A C 1
ATOM 1618 O O . ARG A 1 232 ? 6.869 4.106 -5.573 1.00 72.12 232 ARG A O 1
ATOM 1625 N N . GLY A 1 233 ? 5.510 5.848 -5.260 1.00 65.31 233 GLY A N 1
ATOM 1626 C CA . GLY A 1 233 ? 4.243 5.085 -5.375 1.00 65.31 233 GLY A CA 1
ATOM 1627 C C . GLY A 1 233 ? 3.322 5.388 -6.568 1.00 65.31 233 GLY A C 1
ATOM 1628 O O . GLY A 1 233 ? 3.705 5.222 -7.727 1.00 65.31 233 GLY A O 1
ATOM 1629 N N . GLY A 1 234 ? 2.068 5.790 -6.293 1.00 69.81 234 GLY A N 1
ATOM 1630 C CA . GLY A 1 234 ? 1.101 6.098 -7.355 1.00 69.81 234 GLY A CA 1
ATOM 1631 C C . GLY A 1 234 ? -0.375 6.306 -6.971 1.00 69.81 234 GLY A C 1
ATOM 1632 O O . GLY A 1 234 ? -1.208 5.515 -7.397 1.00 69.81 234 GLY A O 1
ATOM 1633 N N . LEU A 1 235 ? -0.696 7.395 -6.257 1.00 80.75 235 LEU A N 1
ATOM 1634 C CA . LEU A 1 235 ? -2.029 7.869 -5.811 1.00 80.75 235 LEU A CA 1
ATOM 1635 C C . LEU A 1 235 ? -3.001 6.782 -5.289 1.00 80.75 235 LEU A C 1
ATOM 1637 O O . LEU A 1 235 ? -2.598 5.676 -4.933 1.00 80.75 235 LEU A O 1
ATOM 1641 N N . ILE A 1 236 ? -4.257 7.163 -5.038 1.00 77.81 236 ILE A N 1
ATOM 1642 C CA . ILE A 1 236 ? -5.244 6.400 -4.256 1.00 77.81 236 ILE A CA 1
ATOM 1643 C C . ILE A 1 236 ? -6.620 6.439 -4.951 1.00 77.81 236 ILE A C 1
ATOM 1645 O O . ILE A 1 236 ? -6.794 7.125 -5.953 1.00 77.81 236 ILE A O 1
ATOM 1649 N N . LEU A 1 237 ? -7.576 5.666 -4.437 1.00 76.69 237 LEU A N 1
ATOM 1650 C CA . LEU A 1 237 ? -9.006 5.635 -4.731 1.00 76.69 237 LEU A CA 1
ATOM 1651 C C . LEU A 1 237 ? -9.737 5.110 -3.465 1.00 76.69 237 LEU A C 1
ATOM 1653 O O . LEU A 1 237 ? -9.091 4.449 -2.649 1.00 76.69 237 LEU A O 1
ATOM 1657 N N . ASP A 1 238 ? -11.027 5.412 -3.287 1.00 68.62 238 ASP A N 1
ATOM 1658 C CA . ASP A 1 238 ? -11.936 4.729 -2.343 1.00 68.62 238 ASP A CA 1
ATOM 1659 C C . ASP A 1 238 ? -13.306 4.484 -3.005 1.00 68.62 238 ASP A C 1
ATOM 1661 O O . ASP A 1 238 ? -13.373 3.687 -3.935 1.00 68.62 238 ASP A O 1
ATOM 1665 N N . ASN A 1 239 ? -14.393 5.174 -2.609 1.00 69.25 239 ASN A N 1
ATOM 1666 C CA . ASN A 1 239 ? -15.077 6.099 -3.531 1.00 69.25 239 ASN A CA 1
ATOM 1667 C C . ASN A 1 239 ? -16.267 6.888 -2.909 1.00 69.25 239 ASN A C 1
ATOM 1669 O O . ASN A 1 239 ? -17.398 6.793 -3.382 1.00 69.25 239 ASN A O 1
ATOM 1673 N N . ALA A 1 240 ? -16.017 7.732 -1.897 1.00 72.69 240 ALA A N 1
ATOM 1674 C CA . ALA A 1 240 ? -16.840 8.915 -1.569 1.00 72.69 240 ALA A CA 1
ATOM 1675 C C . ALA A 1 240 ? -16.127 10.047 -0.781 1.00 72.69 240 ALA A C 1
ATOM 1677 O O . ALA A 1 240 ? -16.618 11.174 -0.802 1.00 72.69 240 ALA A O 1
ATOM 1678 N N . GLY A 1 241 ? -15.021 9.781 -0.073 1.00 74.06 241 GLY A N 1
ATOM 1679 C CA . GLY A 1 241 ? -14.413 10.705 0.906 1.00 74.06 241 GLY A CA 1
ATOM 1680 C C . GLY A 1 241 ? -13.536 11.875 0.404 1.00 74.06 241 GLY A C 1
ATOM 1681 O O . GLY A 1 241 ? -14.021 12.869 -0.145 1.00 74.06 241 GLY A O 1
ATOM 1682 N N . ASN A 1 242 ? -12.230 11.808 0.710 1.00 81.50 242 ASN A N 1
ATOM 1683 C CA . ASN A 1 242 ? -11.239 12.888 0.549 1.00 81.50 242 ASN A CA 1
ATOM 1684 C C . ASN A 1 242 ? -9.972 12.404 -0.211 1.00 81.50 242 ASN A C 1
ATOM 1686 O O . ASN A 1 242 ? -9.767 11.202 -0.284 1.00 81.50 242 ASN A O 1
ATOM 1690 N N . LEU A 1 243 ? -9.140 13.282 -0.809 1.00 83.81 243 LEU A N 1
ATOM 1691 C CA . LEU A 1 243 ? -7.982 12.873 -1.645 1.00 83.81 243 LEU A CA 1
ATOM 1692 C C . LEU A 1 243 ? -6.714 12.627 -0.820 1.00 83.81 243 LEU A C 1
ATOM 1694 O O . LEU A 1 243 ? -6.415 13.404 0.080 1.00 83.81 243 LEU A O 1
ATOM 1698 N N . TYR A 1 244 ? -5.935 11.604 -1.166 1.00 84.88 244 TYR A N 1
ATOM 1699 C CA . TYR A 1 244 ? -4.623 11.313 -0.590 1.00 84.88 244 TYR A CA 1
ATOM 1700 C C . TYR A 1 244 ? -3.696 10.698 -1.666 1.00 84.88 244 TYR A C 1
ATOM 1702 O O . TYR A 1 244 ? -4.139 10.202 -2.701 1.00 84.88 244 TYR A O 1
ATOM 1710 N N . GLY A 1 245 ? -2.387 10.738 -1.425 1.00 84.81 245 GLY A N 1
ATOM 1711 C CA . GLY A 1 245 ? -1.331 10.149 -2.256 1.00 84.81 245 GLY A CA 1
ATOM 1712 C C . GLY A 1 245 ? 0.032 10.481 -1.656 1.00 84.81 245 GLY A C 1
ATOM 1713 O O . GLY A 1 245 ? 0.306 11.646 -1.401 1.00 84.81 245 GLY A O 1
ATOM 1714 N N . THR A 1 246 ? 0.822 9.479 -1.276 1.00 85.56 246 THR A N 1
ATOM 1715 C CA . THR A 1 246 ? 1.212 9.433 0.142 1.00 85.56 246 THR A CA 1
ATOM 1716 C C . THR A 1 246 ? 2.570 9.972 0.589 1.00 85.56 246 THR A C 1
ATOM 1718 O O . THR A 1 246 ? 2.610 10.421 1.705 1.00 85.56 246 THR A O 1
ATOM 1721 N N . THR A 1 247 ? 3.570 10.188 -0.265 1.00 85.06 247 THR A N 1
ATOM 1722 C CA . THR A 1 247 ? 4.709 11.122 -0.062 1.00 85.06 247 THR A CA 1
ATOM 1723 C C . THR A 1 247 ? 5.947 10.731 0.769 1.00 85.06 247 THR A C 1
ATOM 1725 O O . THR A 1 247 ? 6.869 11.543 0.880 1.00 85.06 247 THR A O 1
ATOM 1728 N N . GLU A 1 248 ? 6.096 9.477 1.198 1.00 75.75 248 GLU A N 1
ATOM 1729 C CA . GLU A 1 248 ? 7.412 8.864 1.479 1.00 75.75 248 GLU A CA 1
ATOM 1730 C C . GLU A 1 248 ? 8.229 9.517 2.635 1.00 75.75 248 GLU A C 1
ATOM 1732 O O . GLU A 1 248 ? 7.796 9.504 3.790 1.00 75.75 248 GLU A O 1
ATOM 1737 N N . SER A 1 249 ? 9.462 10.001 2.387 1.00 72.25 249 SER A N 1
ATOM 1738 C CA . SER A 1 249 ? 10.512 10.155 3.414 1.00 72.25 249 SER A CA 1
ATOM 1739 C C . SER A 1 249 ? 10.779 11.575 3.935 1.00 72.25 249 SER A C 1
ATOM 1741 O O . SER A 1 249 ? 10.348 11.903 5.043 1.00 72.25 249 SER A O 1
ATOM 1743 N N . GLY A 1 250 ? 11.565 12.386 3.220 1.00 68.69 250 GLY A N 1
ATOM 1744 C CA . GLY A 1 250 ? 11.958 13.772 3.545 1.00 68.69 250 GLY A CA 1
ATOM 1745 C C . GLY A 1 250 ? 12.811 13.997 4.806 1.00 68.69 250 GLY A C 1
ATOM 1746 O O . GLY A 1 250 ? 13.448 15.040 4.939 1.00 68.69 250 GLY A O 1
ATOM 1747 N N . GLY A 1 251 ? 12.825 13.061 5.760 1.00 65.75 251 GLY A N 1
ATOM 1748 C CA . GLY A 1 251 ? 13.557 13.185 7.030 1.00 65.75 251 GLY A CA 1
ATOM 1749 C C . GLY A 1 251 ? 12.983 14.215 8.018 1.00 65.75 251 GLY A C 1
ATOM 1750 O O . GLY A 1 251 ? 13.585 14.440 9.068 1.00 65.75 251 GLY A O 1
ATOM 1751 N N . SER A 1 252 ? 11.847 14.844 7.692 1.00 66.00 252 SER A N 1
ATOM 1752 C CA . SER A 1 252 ? 11.129 15.796 8.555 1.00 66.00 252 SER A CA 1
ATOM 1753 C C . SER A 1 252 ? 9.656 15.410 8.721 1.00 66.00 252 SER A C 1
ATOM 1755 O O . SER A 1 252 ? 9.241 15.229 9.857 1.00 66.00 252 SER A O 1
ATOM 1757 N N . GLY A 1 253 ? 8.911 15.163 7.640 1.00 69.94 253 GLY A N 1
ATOM 1758 C CA . GLY A 1 253 ? 7.636 14.437 7.720 1.00 69.94 253 GLY A CA 1
ATOM 1759 C C . GLY A 1 253 ? 6.422 15.282 8.114 1.00 69.94 253 GLY A C 1
ATOM 1760 O O . GLY A 1 253 ? 6.514 16.143 8.977 1.00 69.94 253 GLY A O 1
ATOM 1761 N N . GLY A 1 254 ? 5.277 15.018 7.481 1.00 82.25 254 GLY A N 1
ATOM 1762 C CA . GLY A 1 254 ? 4.076 15.849 7.446 1.00 82.25 254 GLY A CA 1
ATOM 1763 C C . GLY A 1 254 ? 2.879 15.224 6.714 1.00 82.25 254 GLY A C 1
ATOM 1764 O O . GLY A 1 254 ? 2.300 14.270 7.218 1.00 82.25 254 GLY A O 1
ATOM 1765 N N . THR A 1 255 ? 2.474 15.810 5.574 1.00 86.06 255 THR A N 1
ATOM 1766 C CA . THR A 1 255 ? 1.226 15.498 4.829 1.00 86.06 255 THR A CA 1
ATOM 1767 C C . THR A 1 255 ? -0.050 16.067 5.499 1.00 86.06 255 THR A C 1
ATOM 1769 O O . THR A 1 255 ? -0.183 16.095 6.716 1.00 86.06 255 THR A O 1
ATOM 1772 N N . VAL A 1 256 ? -1.007 16.663 4.782 1.00 87.81 256 VAL A N 1
ATOM 1773 C CA . VAL A 1 256 ? -1.942 15.951 3.896 1.00 87.81 256 VAL A CA 1
ATOM 1774 C C . VAL A 1 256 ? -2.389 16.949 2.827 1.00 87.81 256 VAL A C 1
ATOM 1776 O O . VAL A 1 256 ? -3.004 17.945 3.178 1.00 87.81 256 VAL A O 1
ATOM 1779 N N . PHE A 1 257 ? -1.953 16.779 1.573 1.00 89.94 257 PHE A N 1
ATOM 1780 C CA . PHE A 1 257 ? -1.786 17.911 0.634 1.00 89.94 257 PHE A CA 1
ATOM 1781 C C . PHE A 1 257 ? -3.093 18.480 0.034 1.00 89.94 257 PHE A C 1
ATOM 1783 O O . PHE A 1 257 ? -4.142 18.408 0.670 1.00 89.94 257 PHE A O 1
ATOM 1790 N N . LYS A 1 258 ? -3.055 19.153 -1.130 1.00 92.62 258 LYS A N 1
ATOM 1791 C CA . LYS A 1 258 ? -4.264 19.731 -1.750 1.00 92.62 258 LYS A CA 1
ATOM 1792 C C . LYS A 1 258 ? -4.146 20.008 -3.256 1.00 92.62 258 LYS A C 1
ATOM 1794 O O . LYS A 1 258 ? -3.260 20.741 -3.670 1.00 92.62 258 LYS A O 1
ATOM 1799 N N . VAL A 1 259 ? -5.056 19.446 -4.062 1.00 91.12 259 VAL A N 1
ATOM 1800 C CA . VAL A 1 259 ? -5.271 19.682 -5.513 1.00 91.12 259 VAL A CA 1
ATOM 1801 C C . VAL A 1 259 ? -6.493 18.876 -6.010 1.00 91.12 259 VAL A C 1
ATOM 1803 O O . VAL A 1 259 ? -6.700 17.759 -5.549 1.00 91.12 259 VAL A O 1
ATOM 1806 N N . LYS A 1 260 ? -7.292 19.376 -6.969 1.00 86.44 260 LYS A N 1
ATOM 1807 C CA . LYS A 1 260 ? -8.125 18.513 -7.842 1.00 86.44 260 LYS A CA 1
ATOM 1808 C C . LYS A 1 260 ? -8.283 19.133 -9.238 1.00 86.44 260 LYS A C 1
ATOM 1810 O O . LYS A 1 260 ? -7.263 19.413 -9.858 1.00 86.44 260 LYS A O 1
ATOM 1815 N N . THR A 1 261 ? -9.504 19.328 -9.756 1.00 83.19 261 THR A N 1
ATOM 1816 C CA . THR A 1 261 ? -9.732 19.526 -11.204 1.00 83.19 261 THR A CA 1
ATOM 1817 C C . THR A 1 261 ? -10.582 20.738 -11.639 1.00 83.19 261 THR A C 1
ATOM 1819 O O . THR A 1 261 ? -10.573 21.029 -12.830 1.00 83.19 261 THR A O 1
ATOM 1822 N N . ASP A 1 262 ? -11.212 21.529 -10.752 1.00 84.31 262 ASP A N 1
ATOM 1823 C CA . ASP A 1 262 ? -11.800 22.840 -11.131 1.00 84.31 262 ASP A CA 1
ATOM 1824 C C . ASP A 1 262 ? -10.902 24.069 -10.841 1.00 84.31 262 ASP A C 1
ATOM 1826 O O . ASP A 1 262 ? -10.450 24.731 -11.774 1.00 84.31 262 ASP A O 1
ATOM 1830 N N . GLY A 1 263 ? -10.620 24.368 -9.571 1.00 84.00 263 GLY A N 1
ATOM 1831 C CA . GLY A 1 263 ? -9.860 25.527 -9.082 1.00 84.00 263 GLY A CA 1
ATOM 1832 C C . GLY A 1 263 ? -10.396 26.053 -7.742 1.00 84.00 263 GLY A C 1
ATOM 1833 O O . GLY A 1 263 ? -10.612 27.258 -7.598 1.00 84.00 263 GLY A O 1
ATOM 1834 N N . THR A 1 264 ? -10.714 25.165 -6.794 1.00 89.88 264 THR A N 1
ATOM 1835 C CA . THR A 1 264 ? -11.544 25.482 -5.617 1.00 89.88 264 THR A CA 1
ATOM 1836 C C . THR A 1 264 ? -10.778 25.838 -4.339 1.00 89.88 264 THR A C 1
ATOM 1838 O O . THR A 1 264 ? -9.633 25.462 -4.125 1.00 89.88 264 THR A O 1
ATOM 1841 N N . GLY A 1 265 ? -11.468 26.554 -3.441 1.00 85.56 265 GLY A N 1
ATOM 1842 C CA . GLY A 1 265 ? -11.400 26.337 -1.988 1.00 85.56 265 GLY A CA 1
ATOM 1843 C C . GLY A 1 265 ? -10.045 26.404 -1.267 1.00 85.56 265 GLY A C 1
ATOM 1844 O O . GLY A 1 265 ? -9.922 25.748 -0.234 1.00 85.56 265 GLY A O 1
ATOM 1845 N N . PHE A 1 266 ? -9.061 27.168 -1.766 1.00 92.25 266 PHE A N 1
ATOM 1846 C CA . PHE A 1 266 ? -7.732 27.331 -1.147 1.00 92.25 266 PHE A CA 1
ATOM 1847 C C . PHE A 1 266 ? -7.783 27.415 0.393 1.00 92.25 266 PHE A C 1
ATOM 1849 O O . PHE A 1 266 ? -8.426 28.303 0.961 1.00 92.25 266 PHE A O 1
ATOM 1856 N N . ALA A 1 267 ? -7.082 26.490 1.052 1.00 89.25 267 ALA A N 1
ATOM 1857 C CA . ALA A 1 267 ? -7.043 26.342 2.501 1.00 89.25 267 ALA A CA 1
ATOM 1858 C C . ALA A 1 267 ? -5.854 25.463 2.927 1.00 89.25 267 ALA A C 1
ATOM 1860 O O . ALA A 1 267 ? -5.497 24.538 2.204 1.00 89.25 267 ALA A O 1
ATOM 1861 N N . LEU A 1 268 ? -5.302 25.711 4.119 1.00 89.56 268 LEU A N 1
ATOM 1862 C CA . LEU A 1 268 ? -4.279 24.889 4.785 1.00 89.56 268 LEU A CA 1
ATOM 1863 C C . LEU A 1 268 ? -4.742 24.657 6.237 1.00 89.56 268 LEU A C 1
ATOM 1865 O O . LEU A 1 268 ? -5.201 25.607 6.877 1.00 89.56 268 LEU A O 1
ATOM 1869 N N . LEU A 1 269 ? -4.725 23.408 6.720 1.00 85.94 269 LEU A N 1
ATOM 1870 C CA . LEU A 1 269 ? -5.537 22.973 7.870 1.00 85.94 269 LEU A CA 1
ATOM 1871 C C . LEU A 1 269 ? -4.903 21.870 8.759 1.00 85.94 269 LEU A C 1
ATOM 1873 O O . LEU A 1 269 ? -5.618 21.055 9.349 1.00 85.94 269 LEU A O 1
ATOM 1877 N N . HIS A 1 270 ? -3.571 21.861 8.912 1.00 87.38 270 HIS A N 1
ATOM 1878 C CA . HIS A 1 270 ? -2.867 21.066 9.938 1.00 87.38 270 HIS A CA 1
ATOM 1879 C C . HIS A 1 270 ? -1.482 21.628 10.312 1.00 87.38 270 HIS A C 1
ATOM 1881 O O . HIS A 1 270 ? -1.016 22.587 9.698 1.00 87.38 270 HIS A O 1
ATOM 1887 N N . SER A 1 271 ? -0.852 21.019 11.325 1.00 86.44 271 SER A N 1
ATOM 1888 C CA . SER A 1 271 ? 0.593 21.064 11.598 1.00 86.44 271 SER A CA 1
ATOM 1889 C C . SER A 1 271 ? 0.990 19.912 12.535 1.00 86.44 271 SER A C 1
ATOM 1891 O O . SER A 1 271 ? 0.186 19.476 13.361 1.00 86.44 271 SER A O 1
ATOM 1893 N N . PHE A 1 272 ? 2.246 19.477 12.452 1.00 79.00 272 PHE A N 1
ATOM 1894 C CA . PHE A 1 272 ? 2.898 18.500 13.333 1.00 79.00 272 PHE A CA 1
ATOM 1895 C C . PHE A 1 272 ? 4.260 19.039 13.841 1.00 79.00 272 PHE A C 1
ATOM 1897 O O . PHE A 1 272 ? 4.563 20.217 13.624 1.00 79.00 272 PHE A O 1
ATOM 1904 N N . THR A 1 273 ? 5.078 18.218 14.520 1.00 72.06 273 THR A N 1
ATOM 1905 C CA . THR A 1 273 ? 6.544 18.419 14.600 1.00 72.06 273 THR A CA 1
ATOM 1906 C C . THR A 1 273 ? 7.255 17.462 13.629 1.00 72.06 273 THR A C 1
ATOM 1908 O O . THR A 1 273 ? 6.683 17.206 12.577 1.00 72.06 273 THR A O 1
ATOM 1911 N N . PHE A 1 274 ? 8.499 17.015 13.870 1.00 64.19 274 PHE A N 1
ATOM 1912 C CA . PHE A 1 274 ? 9.358 16.494 12.791 1.00 64.19 274 PHE A CA 1
ATOM 1913 C C . PHE A 1 274 ? 10.306 15.332 13.142 1.00 64.19 274 PHE A C 1
ATOM 1915 O O . PHE A 1 274 ? 10.850 15.248 14.248 1.00 64.19 274 PHE A O 1
ATOM 1922 N N . GLY A 1 275 ? 10.627 14.520 12.132 1.00 56.31 275 GLY A N 1
ATOM 1923 C CA . GLY A 1 275 ? 11.922 13.862 11.944 1.00 56.31 275 GLY A CA 1
ATOM 1924 C C . GLY A 1 275 ? 12.298 12.898 13.063 1.00 56.31 275 GLY A C 1
ATOM 1925 O O . GLY A 1 275 ? 11.484 12.102 13.521 1.00 56.31 275 GLY A O 1
ATOM 1926 N N . ALA A 1 276 ? 13.520 13.031 13.582 1.00 57.16 276 ALA A N 1
ATOM 1927 C CA . ALA A 1 276 ? 14.008 12.272 14.740 1.00 57.16 276 ALA A CA 1
ATOM 1928 C C . ALA A 1 276 ? 13.274 12.576 16.074 1.00 57.16 276 ALA A C 1
ATOM 1930 O O . ALA A 1 276 ? 13.677 12.065 17.119 1.00 57.16 276 ALA A O 1
ATOM 1931 N N . SER A 1 277 ? 12.218 13.398 16.046 1.00 63.50 277 SER A N 1
ATOM 1932 C CA . SER A 1 277 ? 11.251 13.575 17.139 1.00 63.50 277 SER A CA 1
ATOM 1933 C C . SER A 1 277 ? 9.974 12.754 16.912 1.00 63.50 277 SER A C 1
ATOM 1935 O O . SER A 1 277 ? 9.398 12.267 17.882 1.00 63.50 277 SER A O 1
ATOM 1937 N N . GLU A 1 278 ? 9.507 12.619 15.659 1.00 70.88 278 GLU A N 1
ATOM 1938 C CA . GLU A 1 278 ? 8.165 12.092 15.360 1.00 70.88 278 GLU A CA 1
ATOM 1939 C C . GLU A 1 278 ? 7.984 11.259 14.063 1.00 70.88 278 GLU A C 1
ATOM 1941 O O . GLU A 1 278 ? 7.035 10.478 14.040 1.00 70.88 278 GLU A O 1
ATOM 1946 N N . GLY A 1 279 ? 8.813 11.335 13.009 1.00 74.50 279 GLY A N 1
ATOM 1947 C CA . GLY A 1 279 ? 8.572 10.529 11.791 1.00 74.50 279 GLY A CA 1
ATOM 1948 C C . GLY A 1 279 ? 9.527 10.687 10.596 1.00 74.50 279 GLY A C 1
ATOM 1949 O O . GLY A 1 279 ? 10.102 11.757 10.409 1.00 74.50 279 GLY A O 1
ATOM 1950 N N . ALA A 1 280 ? 9.684 9.609 9.802 1.00 75.81 280 ALA A N 1
ATOM 1951 C CA . ALA A 1 280 ? 10.089 9.632 8.376 1.00 75.81 280 ALA A CA 1
ATOM 1952 C C . ALA A 1 280 ? 9.996 8.249 7.663 1.00 75.81 280 ALA A C 1
ATOM 1954 O O . ALA A 1 280 ? 10.601 7.272 8.116 1.00 75.81 280 ALA A O 1
ATOM 1955 N N . GLY A 1 281 ? 9.352 8.189 6.484 1.00 76.62 281 GLY A N 1
ATOM 1956 C CA . GLY A 1 281 ? 9.682 7.245 5.390 1.00 76.62 281 GLY A CA 1
ATOM 1957 C C . GLY A 1 281 ? 8.999 5.870 5.256 1.00 76.62 281 GLY A C 1
ATOM 1958 O O . GLY A 1 281 ? 9.730 4.891 5.107 1.00 76.62 281 GLY A O 1
ATOM 1959 N N . PRO A 1 282 ? 7.661 5.730 5.250 1.00 74.88 282 PRO A N 1
ATOM 1960 C CA . PRO A 1 282 ? 6.968 4.490 4.882 1.00 74.88 282 PRO A CA 1
ATOM 1961 C C . PRO A 1 282 ? 6.539 4.471 3.393 1.00 74.88 282 PRO A C 1
ATOM 1963 O O . PRO A 1 282 ? 6.697 5.456 2.676 1.00 74.88 282 PRO A O 1
ATOM 1966 N N . TYR A 1 283 ? 5.939 3.357 2.958 1.00 67.38 283 TYR A N 1
ATOM 1967 C CA . TYR A 1 283 ? 5.114 3.219 1.741 1.00 67.38 283 TYR A CA 1
ATOM 1968 C C . TYR A 1 283 ? 3.857 2.384 2.101 1.00 67.38 283 TYR A C 1
ATOM 1970 O O . TYR A 1 283 ? 3.735 1.964 3.259 1.00 67.38 283 TYR A O 1
ATOM 1978 N N . GLY A 1 284 ? 2.926 2.111 1.171 1.00 62.91 284 GLY A N 1
ATOM 1979 C CA . GLY A 1 284 ? 1.923 1.044 1.362 1.00 62.91 284 GLY A CA 1
ATOM 1980 C C . GLY A 1 284 ? 0.629 1.105 0.532 1.00 62.91 284 GLY A C 1
ATOM 1981 O O . GLY A 1 284 ? 0.551 1.801 -0.474 1.00 62.91 284 GLY A O 1
ATOM 1982 N N . GLY A 1 285 ? -0.388 0.362 0.989 1.00 67.56 285 GLY A N 1
ATOM 1983 C CA . GLY A 1 285 ? -1.770 0.283 0.468 1.00 67.56 285 GLY A CA 1
ATOM 1984 C C . GLY A 1 285 ? -2.678 -0.437 1.481 1.00 67.56 285 GLY A C 1
ATOM 1985 O O . GLY A 1 285 ? -2.185 -1.308 2.187 1.00 67.56 285 GLY A O 1
ATOM 1986 N N . LEU A 1 286 ? -3.941 -0.034 1.657 1.00 76.81 286 LEU A N 1
ATOM 1987 C CA . LEU A 1 286 ? -4.729 -0.299 2.877 1.00 76.81 286 LEU A CA 1
ATOM 1988 C C . LEU A 1 286 ? -6.194 -0.673 2.572 1.00 76.81 286 LEU A C 1
ATOM 1990 O O . LEU A 1 286 ? -6.710 -0.348 1.506 1.00 76.81 286 LEU A O 1
ATOM 1994 N N . ILE A 1 287 ? -6.911 -1.259 3.542 1.00 75.19 287 ILE A N 1
ATOM 1995 C CA . ILE A 1 287 ? -8.375 -1.471 3.480 1.00 75.19 287 ILE A CA 1
ATOM 1996 C C . ILE A 1 287 ? -9.045 -1.366 4.865 1.00 75.19 287 ILE A C 1
ATOM 1998 O O . ILE A 1 287 ? -8.361 -1.378 5.889 1.00 75.19 287 ILE A O 1
ATOM 2002 N N . LEU A 1 288 ? -10.385 -1.322 4.895 1.00 73.81 288 LEU A N 1
ATOM 2003 C CA . LEU A 1 288 ? -11.218 -1.476 6.098 1.00 73.81 288 LEU A CA 1
ATOM 2004 C C . LEU A 1 288 ? -12.362 -2.482 5.907 1.00 73.81 288 LEU A C 1
ATOM 2006 O O . LEU A 1 288 ? -12.693 -2.843 4.780 1.00 73.81 288 LEU A O 1
ATOM 2010 N N . ASP A 1 289 ? -12.984 -2.864 7.023 1.00 67.50 289 ASP A N 1
ATOM 2011 C CA . ASP A 1 289 ? -14.248 -3.599 7.117 1.00 67.50 289 ASP A CA 1
ATOM 2012 C C . ASP A 1 289 ? -15.275 -2.888 8.035 1.00 67.50 289 ASP A C 1
ATOM 2014 O O . ASP A 1 289 ? -16.398 -2.634 7.608 1.00 67.50 289 ASP A O 1
ATOM 2018 N N . ASP A 1 290 ? -14.891 -2.482 9.255 1.00 68.19 290 ASP A N 1
ATOM 2019 C CA . ASP A 1 290 ? -15.745 -1.772 10.232 1.00 68.19 290 ASP A CA 1
ATOM 2020 C C . ASP A 1 290 ? -15.365 -0.290 10.466 1.00 68.19 290 ASP A C 1
ATOM 2022 O O . ASP A 1 290 ? -15.902 0.378 11.354 1.00 68.19 290 ASP A O 1
ATOM 2026 N N . ALA A 1 291 ? -14.360 0.232 9.757 1.00 69.56 291 ALA A N 1
ATOM 2027 C CA . ALA A 1 291 ? -13.134 0.518 10.502 1.00 69.56 291 ALA A CA 1
ATOM 2028 C C . ALA A 1 291 ? -12.553 1.953 10.469 1.00 69.56 291 ALA A C 1
ATOM 2030 O O . ALA A 1 291 ? -12.373 2.544 9.416 1.00 69.56 291 ALA A O 1
ATOM 2031 N N . GLY A 1 292 ? -12.089 2.440 11.631 1.00 70.38 292 GLY A N 1
ATOM 2032 C CA . GLY A 1 292 ? -10.806 3.143 11.769 1.00 70.38 292 GLY A CA 1
ATOM 2033 C C . GLY A 1 292 ? -10.667 4.197 12.866 1.00 70.38 292 GLY A C 1
ATOM 2034 O O . GLY A 1 292 ? -11.629 4.898 13.165 1.00 70.38 292 GLY A O 1
ATOM 2035 N N . THR A 1 293 ? -9.514 4.362 13.542 1.00 81.06 293 THR A N 1
ATOM 2036 C CA . THR A 1 293 ? -8.223 3.614 13.659 1.00 81.06 293 THR A CA 1
ATOM 2037 C C . THR A 1 293 ? -7.151 3.754 12.564 1.00 81.06 293 THR A C 1
ATOM 2039 O O . THR A 1 293 ? -6.863 4.908 12.264 1.00 81.06 293 THR A O 1
ATOM 2042 N N . LEU A 1 294 ? -6.508 2.670 12.065 1.00 82.69 294 LEU A N 1
ATOM 2043 C CA . LEU A 1 294 ? -5.061 2.550 11.715 1.00 82.69 294 LEU A CA 1
ATOM 2044 C C . LEU A 1 294 ? -4.192 2.385 12.995 1.00 82.69 294 LEU A C 1
ATOM 2046 O O . LEU A 1 294 ? -4.406 3.148 13.943 1.00 82.69 294 LEU A O 1
ATOM 2050 N N . TYR A 1 295 ? -3.186 1.498 13.179 1.00 82.44 295 TYR A N 1
ATOM 2051 C CA . TYR A 1 295 ? -3.080 0.020 13.012 1.00 82.44 295 TYR A CA 1
ATOM 2052 C C . TYR A 1 295 ? -2.494 -0.641 11.722 1.00 82.44 295 TYR A C 1
ATOM 2054 O O . TYR A 1 295 ? -3.160 -1.450 11.087 1.00 82.44 295 TYR A O 1
ATOM 2062 N N . GLY A 1 296 ? -1.210 -0.436 11.377 1.00 81.69 296 GLY A N 1
ATOM 2063 C CA . GLY A 1 296 ? -0.465 -1.292 10.420 1.00 81.69 296 GLY A CA 1
ATOM 2064 C C . GLY A 1 296 ? 1.050 -1.024 10.254 1.00 81.69 296 GLY A C 1
ATOM 2065 O O . GLY A 1 296 ? 1.871 -1.684 10.880 1.00 81.69 296 GLY A O 1
ATOM 2066 N N . THR A 1 297 ? 1.424 -0.094 9.372 1.00 81.62 297 THR A N 1
ATOM 2067 C CA . THR A 1 297 ? 2.781 0.137 8.811 1.00 81.62 297 THR A CA 1
ATOM 2068 C C . THR A 1 297 ? 3.610 1.235 9.504 1.00 81.62 297 THR A C 1
ATOM 2070 O O . THR A 1 297 ? 3.028 2.059 10.212 1.00 81.62 297 THR A O 1
ATOM 2073 N N . THR A 1 298 ? 4.937 1.286 9.252 1.00 81.12 298 THR A N 1
ATOM 2074 C CA . THR A 1 298 ? 5.916 2.343 9.654 1.00 81.12 298 THR A CA 1
ATOM 2075 C C . THR A 1 298 ? 7.224 2.347 8.832 1.00 81.12 298 THR A C 1
ATOM 2077 O O . THR A 1 298 ? 7.557 1.379 8.158 1.00 81.12 298 THR A O 1
ATOM 2080 N N . ARG A 1 299 ? 8.037 3.408 9.008 1.00 73.69 299 ARG A N 1
ATOM 2081 C CA . ARG A 1 299 ? 9.507 3.318 9.148 1.00 73.69 299 ARG A CA 1
ATOM 2082 C C . ARG A 1 299 ? 10.027 4.159 10.339 1.00 73.69 299 ARG A C 1
ATOM 2084 O O . ARG A 1 299 ? 9.680 3.857 11.479 1.00 73.69 299 ARG A O 1
ATOM 2091 N N . THR A 1 300 ? 10.830 5.205 10.117 1.00 63.53 300 THR A N 1
ATOM 2092 C CA . THR A 1 300 ? 11.574 5.948 11.163 1.00 63.53 300 THR A CA 1
ATOM 2093 C C . THR A 1 300 ? 10.740 7.017 11.910 1.00 63.53 300 THR A C 1
ATOM 2095 O O . THR A 1 300 ? 9.546 7.149 11.668 1.00 63.53 300 THR A O 1
ATOM 2098 N N . GLY A 1 301 ? 11.326 7.703 12.903 1.00 56.47 301 GLY A N 1
ATOM 2099 C CA . GLY A 1 301 ? 10.666 8.530 13.931 1.00 56.47 301 GLY A CA 1
ATOM 2100 C C . GLY A 1 301 ? 10.692 7.898 15.334 1.00 56.47 301 GLY A C 1
ATOM 2101 O O . GLY A 1 301 ? 11.491 8.260 16.190 1.00 56.47 301 GLY A O 1
ATOM 2102 N N . GLY A 1 302 ? 9.834 6.901 15.555 1.00 52.94 302 GLY A N 1
ATOM 2103 C CA . GLY A 1 302 ? 9.505 6.244 16.828 1.00 52.94 302 GLY A CA 1
ATOM 2104 C C . GLY A 1 302 ? 10.553 5.545 17.699 1.00 52.94 302 GLY A C 1
ATOM 2105 O O . GLY A 1 302 ? 10.904 6.278 18.592 1.00 52.94 302 GLY A O 1
ATOM 2106 N N . ALA A 1 303 ? 10.957 4.240 17.565 1.00 46.88 303 ALA A N 1
ATOM 2107 C CA . ALA A 1 303 ? 12.112 3.415 18.100 1.00 46.88 303 ALA A CA 1
ATOM 2108 C C . ALA A 1 303 ? 13.382 3.125 17.206 1.00 46.88 303 ALA A C 1
ATOM 2110 O O . ALA A 1 303 ? 13.203 2.757 16.060 1.00 46.88 303 ALA A O 1
ATOM 2111 N N . TRP A 1 304 ? 14.629 3.300 17.715 1.00 52.28 304 TRP A N 1
ATOM 2112 C CA . TRP A 1 304 ? 15.988 3.443 17.071 1.00 52.28 304 TRP A CA 1
ATOM 2113 C C . TRP A 1 304 ? 16.165 3.169 15.551 1.00 52.28 304 TRP A C 1
ATOM 2115 O O . TRP A 1 304 ? 17.073 2.458 15.136 1.00 52.28 304 TRP A O 1
ATOM 2125 N N . PHE A 1 305 ? 15.374 3.838 14.710 1.00 62.38 305 PHE A N 1
ATOM 2126 C CA . PHE A 1 305 ? 15.300 3.655 13.256 1.00 62.38 305 PHE A CA 1
ATOM 2127 C C . PHE A 1 305 ? 14.839 2.238 12.850 1.00 62.38 305 PHE A C 1
ATOM 2129 O O . PHE A 1 305 ? 15.416 1.660 11.943 1.00 62.38 305 PHE A O 1
ATOM 2136 N N . CYS A 1 306 ? 13.812 1.689 13.525 1.00 68.06 306 CYS A N 1
ATOM 2137 C CA . CYS A 1 306 ? 13.345 0.298 13.354 1.00 68.06 306 CYS A CA 1
ATOM 2138 C C . CYS A 1 306 ? 11.872 0.103 12.934 1.00 68.06 306 CYS A C 1
ATOM 2140 O O . CYS A 1 306 ? 11.526 -0.943 12.392 1.00 68.06 306 CYS A O 1
ATOM 2142 N N . GLY A 1 307 ? 10.990 1.065 13.224 1.00 79.50 307 GLY A N 1
ATOM 2143 C CA . GLY A 1 307 ? 9.540 1.036 12.943 1.00 79.50 307 GLY A CA 1
ATOM 2144 C C . GLY A 1 307 ? 8.682 0.157 13.868 1.00 79.50 307 GLY A C 1
ATOM 2145 O O . GLY A 1 307 ? 9.152 -0.834 14.407 1.00 79.50 307 GLY A O 1
ATOM 2146 N N . THR A 1 308 ? 7.407 0.538 14.040 1.00 84.00 308 THR A N 1
ATOM 2147 C CA . THR A 1 308 ? 6.264 -0.299 14.483 1.00 84.00 308 THR A CA 1
ATOM 2148 C C . THR A 1 308 ? 4.925 0.192 13.854 1.00 84.00 308 THR A C 1
ATOM 2150 O O . THR A 1 308 ? 4.618 -0.236 12.746 1.00 84.00 308 THR A O 1
ATOM 2153 N N . VAL A 1 309 ? 4.124 1.085 14.486 1.00 85.50 309 VAL A N 1
ATOM 2154 C CA . VAL A 1 309 ? 2.690 1.335 14.138 1.00 85.50 309 VAL A CA 1
ATOM 2155 C C . VAL A 1 309 ? 2.083 2.745 14.526 1.00 85.50 309 VAL A C 1
ATOM 2157 O O . VAL A 1 309 ? 0.878 2.861 14.746 1.00 85.50 309 VAL A O 1
ATOM 2160 N N . PHE A 1 310 ? 2.869 3.835 14.644 1.00 87.56 310 PHE A N 1
ATOM 2161 C CA . PHE A 1 310 ? 2.494 5.288 14.778 1.00 87.56 310 PHE A CA 1
ATOM 2162 C C . PHE A 1 310 ? 1.561 5.780 15.918 1.00 87.56 310 PHE A C 1
ATOM 2164 O O . PHE A 1 310 ? 0.958 4.995 16.639 1.00 87.56 310 PHE A O 1
ATOM 2171 N N . LYS A 1 311 ? 1.465 7.106 16.160 1.00 90.44 311 LYS A N 1
ATOM 2172 C CA . LYS A 1 311 ? 0.615 7.728 17.202 1.00 90.44 311 LYS A CA 1
ATOM 2173 C C . LYS A 1 311 ? 0.216 9.190 16.913 1.00 90.44 311 LYS A C 1
ATOM 2175 O O . LYS A 1 311 ? 1.062 10.010 16.607 1.00 90.44 311 LYS A O 1
ATOM 2180 N N . VAL A 1 312 ? -1.056 9.527 17.154 1.00 89.06 312 VAL A N 1
ATOM 2181 C CA . VAL A 1 312 ? -1.595 10.874 17.472 1.00 89.06 312 VAL A CA 1
ATOM 2182 C C . VAL A 1 312 ? -3.032 10.705 18.020 1.00 89.06 312 VAL A C 1
ATOM 2184 O O . VAL A 1 312 ? -3.622 9.664 17.757 1.00 89.06 312 VAL A O 1
ATOM 2187 N N . LYS A 1 313 ? -3.574 11.646 18.817 1.00 85.88 313 LYS A N 1
ATOM 2188 C CA . LYS A 1 313 ? -5.003 11.866 19.202 1.00 85.88 313 LYS A CA 1
ATOM 2189 C C . LYS A 1 313 ? -5.122 13.290 19.818 1.00 85.88 313 LYS A C 1
ATOM 2191 O O . LYS A 1 313 ? -4.118 13.999 19.871 1.00 85.88 313 LYS A O 1
ATOM 2196 N N . THR A 1 314 ? -6.315 13.732 20.245 1.00 81.44 314 THR A N 1
ATOM 2197 C CA . THR A 1 314 ? -6.608 15.151 20.569 1.00 81.44 314 THR A CA 1
ATOM 2198 C C . THR A 1 314 ? -6.820 15.574 22.042 1.00 81.44 314 THR A C 1
ATOM 2200 O O . THR A 1 314 ? -6.593 16.745 22.336 1.00 81.44 314 THR A O 1
ATOM 2203 N N . ASP A 1 315 ? -7.284 14.711 22.963 1.00 83.00 315 ASP A N 1
ATOM 2204 C CA . ASP A 1 315 ? -7.748 15.120 24.319 1.00 83.00 315 ASP A CA 1
ATOM 2205 C C . ASP A 1 315 ? -7.963 13.997 25.382 1.00 83.00 315 ASP A C 1
ATOM 2207 O O . ASP A 1 315 ? -7.181 13.887 26.321 1.00 83.00 315 ASP A O 1
ATOM 2211 N N . GLY A 1 316 ? -9.032 13.188 25.304 1.00 81.88 316 GLY A N 1
ATOM 2212 C CA . GLY A 1 316 ? -9.503 12.278 26.369 1.00 81.88 316 GLY A CA 1
ATOM 2213 C C . GLY A 1 316 ? -8.969 10.831 26.352 1.00 81.88 316 GLY A C 1
ATOM 2214 O O . GLY A 1 316 ? -7.835 10.568 26.751 1.00 81.88 316 GLY A O 1
ATOM 2215 N N . THR A 1 317 ? -9.782 9.867 25.897 1.00 88.44 317 THR A N 1
ATOM 2216 C CA . THR A 1 317 ? -9.527 8.407 26.009 1.00 88.44 317 THR A CA 1
ATOM 2217 C C . THR A 1 317 ? -8.237 7.915 25.328 1.00 88.44 317 THR A C 1
ATOM 2219 O O . THR A 1 317 ? -7.733 8.528 24.387 1.00 88.44 317 THR A O 1
ATOM 2222 N N . GLY A 1 318 ? -7.701 6.764 25.754 1.00 84.94 318 GLY A N 1
ATOM 2223 C CA . GLY A 1 318 ? -6.481 6.187 25.171 1.00 84.94 318 GLY A CA 1
ATOM 2224 C C . GLY A 1 318 ? -6.557 6.026 23.640 1.00 84.94 318 GLY A C 1
ATOM 2225 O O . GLY A 1 318 ? -7.601 5.675 23.098 1.00 84.94 318 GLY A O 1
ATOM 2226 N N . PHE A 1 319 ? -5.519 6.307 22.850 1.00 90.56 319 PHE A N 1
ATOM 2227 C CA . PHE A 1 319 ? -4.145 6.752 23.152 1.00 90.56 319 PHE A CA 1
ATOM 2228 C C . PHE A 1 319 ? -3.247 5.761 23.914 1.00 90.56 319 PHE A C 1
ATOM 2230 O O . PHE A 1 319 ? -2.081 6.048 24.172 1.00 90.56 319 PHE A O 1
ATOM 2237 N N . ALA A 1 320 ? -3.733 4.546 24.163 1.00 87.62 320 ALA A N 1
ATOM 2238 C CA . ALA A 1 320 ? -2.925 3.448 24.683 1.00 87.62 320 ALA A CA 1
ATOM 2239 C C . ALA A 1 320 ? -2.155 2.714 23.563 1.00 87.62 320 ALA A C 1
ATOM 2241 O O . ALA A 1 320 ? -2.412 2.916 22.373 1.00 87.62 320 ALA A O 1
ATOM 2242 N N . THR A 1 321 ? -1.220 1.862 23.980 1.00 88.56 321 THR A N 1
ATOM 2243 C CA . THR A 1 321 ? -0.449 0.878 23.200 1.00 88.56 321 THR A CA 1
ATOM 2244 C C . THR A 1 321 ? -0.032 -0.235 24.176 1.00 88.56 321 THR A C 1
ATOM 2246 O O . THR A 1 321 ? 0.085 0.044 25.371 1.00 88.56 321 THR A O 1
ATOM 2249 N N . LEU A 1 322 ? 0.149 -1.478 23.709 1.00 83.12 322 LEU A N 1
ATOM 2250 C CA . LEU A 1 322 ? 0.199 -2.665 24.576 1.00 83.12 322 LEU A CA 1
ATOM 2251 C C . LEU A 1 322 ? 1.628 -3.145 24.916 1.00 83.12 322 LEU A C 1
ATOM 2253 O O . LEU A 1 322 ? 2.103 -2.907 26.024 1.00 83.12 322 LEU A O 1
ATOM 2257 N N . HIS A 1 323 ? 2.294 -3.833 23.986 1.00 86.12 323 HIS A N 1
ATOM 2258 C CA . HIS A 1 323 ? 3.283 -4.886 24.293 1.00 86.12 323 HIS A CA 1
ATOM 2259 C C . HIS A 1 323 ? 4.772 -4.476 24.146 1.00 86.12 323 HIS A C 1
ATOM 2261 O O . HIS A 1 323 ? 5.077 -3.286 24.255 1.00 86.12 323 HIS A O 1
ATOM 2267 N N . VAL A 1 324 ? 5.719 -5.424 24.073 1.00 84.88 324 VAL A N 1
ATOM 2268 C CA . VAL A 1 324 ? 6.971 -5.395 24.873 1.00 84.88 324 VAL A CA 1
ATOM 2269 C C . VAL A 1 324 ? 8.315 -5.482 24.113 1.00 84.88 324 VAL A C 1
ATOM 2271 O O . VAL A 1 324 ? 9.331 -5.826 24.716 1.00 84.88 324 VAL A O 1
ATOM 2274 N N . PHE A 1 325 ? 8.355 -5.061 22.848 1.00 81.69 325 PHE A N 1
ATOM 2275 C CA . PHE A 1 325 ? 9.530 -5.021 21.941 1.00 81.69 325 PHE A CA 1
ATOM 2276 C C . PHE A 1 325 ? 10.770 -4.279 22.545 1.00 81.69 325 PHE A C 1
ATOM 2278 O O . PHE A 1 325 ? 10.607 -3.598 23.560 1.00 81.69 325 PHE A O 1
ATOM 2285 N N . ALA A 1 326 ? 11.999 -4.328 21.994 1.00 78.56 326 ALA A N 1
ATOM 2286 C CA . ALA A 1 326 ? 13.182 -3.694 22.637 1.00 78.56 326 ALA A CA 1
ATOM 2287 C C . ALA A 1 326 ? 14.437 -3.297 21.785 1.00 78.56 326 ALA A C 1
ATOM 2289 O O . ALA A 1 326 ? 15.533 -3.291 22.350 1.00 78.56 326 ALA A O 1
ATOM 2290 N N . VAL A 1 327 ? 14.338 -2.889 20.503 1.00 71.44 327 VAL A N 1
ATOM 2291 C CA . VAL A 1 327 ? 15.471 -2.388 19.657 1.00 71.44 327 VAL A CA 1
ATOM 2292 C C . VAL A 1 327 ? 16.529 -3.432 19.231 1.00 71.44 327 VAL A C 1
ATOM 2294 O O . VAL A 1 327 ? 17.405 -3.144 18.418 1.00 71.44 327 VAL A O 1
ATOM 2297 N N . ASP A 1 328 ? 16.455 -4.674 19.700 1.00 71.38 328 ASP A N 1
ATOM 2298 C CA . ASP A 1 328 ? 17.499 -5.690 19.489 1.00 71.38 328 ASP A CA 1
ATOM 2299 C C . ASP A 1 328 ? 17.419 -6.452 18.143 1.00 71.38 328 ASP A C 1
ATOM 2301 O O . ASP A 1 328 ? 18.195 -7.375 17.900 1.00 71.38 328 ASP A O 1
ATOM 2305 N N . GLY A 1 329 ? 16.501 -6.065 17.249 1.00 72.94 329 GLY A N 1
ATOM 2306 C CA . GLY A 1 329 ? 16.272 -6.721 15.955 1.00 72.94 329 GLY A CA 1
ATOM 2307 C C . GLY A 1 329 ? 15.431 -8.002 16.020 1.00 72.94 329 GLY A C 1
ATOM 2308 O O . GLY A 1 329 ? 14.977 -8.488 14.983 1.00 72.94 329 GLY A O 1
ATOM 2309 N N . SER A 1 330 ? 15.154 -8.529 17.214 1.00 78.62 330 SER A N 1
ATOM 2310 C CA . SER A 1 330 ? 14.479 -9.819 17.394 1.00 78.62 330 SER A CA 1
ATOM 2311 C C . SER A 1 330 ? 12.977 -9.794 17.109 1.00 78.62 330 SER A C 1
ATOM 2313 O O . SER A 1 330 ? 12.379 -10.858 17.055 1.00 78.62 330 SER A O 1
ATOM 2315 N N . ASP A 1 331 ? 12.367 -8.624 16.883 1.00 75.62 331 ASP A N 1
ATOM 2316 C CA . ASP A 1 331 ? 11.070 -8.512 16.188 1.00 75.62 331 ASP A CA 1
ATOM 2317 C C . ASP A 1 331 ? 11.075 -7.597 14.956 1.00 75.62 331 ASP A C 1
ATOM 2319 O O . ASP A 1 331 ? 10.043 -7.097 14.515 1.00 75.62 331 ASP A O 1
ATOM 2323 N N . GLY A 1 332 ? 12.255 -7.428 14.363 1.00 81.38 332 GLY A N 1
ATOM 2324 C CA . GLY A 1 332 ? 12.490 -6.597 13.191 1.00 81.38 332 GLY A CA 1
ATOM 2325 C C . GLY A 1 332 ? 13.546 -5.528 13.463 1.00 81.38 332 GLY A C 1
ATOM 2326 O O . GLY A 1 332 ? 13.653 -5.020 14.578 1.00 81.38 332 GLY A O 1
ATOM 2327 N N . MET A 1 333 ? 14.360 -5.233 12.445 1.00 80.25 333 MET A N 1
ATOM 2328 C CA . MET A 1 333 ? 15.517 -4.341 12.544 1.00 80.25 333 MET A CA 1
ATOM 2329 C C . MET A 1 333 ? 15.288 -3.027 11.795 1.00 80.25 333 MET A C 1
ATOM 2331 O O . MET A 1 333 ? 15.301 -2.009 12.465 1.00 80.25 333 MET A O 1
ATOM 2335 N N . ASP A 1 334 ? 15.038 -3.048 10.472 1.00 75.94 334 ASP A N 1
ATOM 2336 C CA . ASP A 1 334 ? 14.331 -1.976 9.723 1.00 75.94 334 ASP A CA 1
ATOM 2337 C C . ASP A 1 334 ? 13.927 -2.419 8.274 1.00 75.94 334 ASP A C 1
ATOM 2339 O O . ASP A 1 334 ? 14.585 -2.020 7.306 1.00 75.94 334 ASP A O 1
ATOM 2343 N N . PRO A 1 335 ? 12.912 -3.296 8.073 1.00 74.56 335 PRO A N 1
ATOM 2344 C CA . PRO A 1 335 ? 12.562 -3.867 6.750 1.00 74.56 335 PRO A CA 1
ATOM 2345 C C . PRO A 1 335 ? 11.878 -2.927 5.709 1.00 74.56 335 PRO A C 1
ATOM 2347 O O . PRO A 1 335 ? 12.089 -1.713 5.701 1.00 74.56 335 PRO A O 1
ATOM 2350 N N . TYR A 1 336 ? 11.128 -3.520 4.764 1.00 68.06 336 TYR A N 1
ATOM 2351 C CA . TYR A 1 336 ? 10.495 -2.923 3.559 1.00 68.06 336 TYR A CA 1
ATOM 2352 C C . TYR A 1 336 ? 9.154 -3.673 3.267 1.00 68.06 336 TYR A C 1
ATOM 2354 O O . TYR A 1 336 ? 8.103 -3.044 3.127 1.00 68.06 336 TYR A O 1
ATOM 2362 N N . ALA A 1 337 ? 9.182 -5.016 3.424 1.00 66.06 337 ALA A N 1
ATOM 2363 C CA . ALA A 1 337 ? 8.230 -5.881 4.172 1.00 66.06 337 ALA A CA 1
ATOM 2364 C C . ALA A 1 337 ? 6.929 -6.429 3.507 1.00 66.06 337 ALA A C 1
ATOM 2366 O O . ALA A 1 337 ? 6.951 -6.875 2.362 1.00 66.06 337 ALA A O 1
ATOM 2367 N N . GLY A 1 338 ? 5.834 -6.558 4.285 1.00 67.94 338 GLY A N 1
ATOM 2368 C CA . GLY A 1 338 ? 4.519 -7.085 3.881 1.00 67.94 338 GLY A CA 1
ATOM 2369 C C . GLY A 1 338 ? 3.434 -7.027 4.977 1.00 67.94 338 GLY A C 1
ATOM 2370 O O . GLY A 1 338 ? 3.761 -7.053 6.167 1.00 67.94 338 GLY A O 1
ATOM 2371 N N . LEU A 1 339 ? 2.151 -6.970 4.590 1.00 76.12 339 LEU A N 1
ATOM 2372 C CA . LEU A 1 339 ? 0.956 -7.005 5.466 1.00 76.12 339 LEU A CA 1
ATOM 2373 C C . LEU A 1 339 ? -0.298 -7.505 4.698 1.00 76.12 339 LEU A C 1
ATOM 2375 O O . LEU A 1 339 ? -0.270 -7.585 3.473 1.00 76.12 339 LEU A O 1
ATOM 2379 N N . VAL A 1 340 ? -1.401 -7.856 5.382 1.00 76.06 340 VAL A N 1
ATOM 2380 C CA . VAL A 1 340 ? -2.758 -7.989 4.787 1.00 76.06 340 VAL A CA 1
ATOM 2381 C C . VAL A 1 340 ? -3.859 -8.095 5.867 1.00 76.06 340 VAL A C 1
ATOM 2383 O O . VAL A 1 340 ? -3.557 -8.438 7.007 1.00 76.06 340 VAL A O 1
ATOM 2386 N N . LEU A 1 341 ? -5.142 -7.893 5.527 1.00 70.81 341 LEU A N 1
ATOM 2387 C CA . LEU A 1 341 ? -6.263 -8.504 6.258 1.00 70.81 341 LEU A CA 1
ATOM 2388 C C . LEU A 1 341 ? -6.452 -9.959 5.741 1.00 70.81 341 LEU A C 1
ATOM 2390 O O . LEU A 1 341 ? -6.320 -10.227 4.548 1.00 70.81 341 LEU A O 1
ATOM 2394 N N . GLY A 1 342 ? -6.624 -10.905 6.664 1.00 62.97 342 GLY A N 1
ATOM 2395 C CA . GLY A 1 342 ? -6.059 -12.261 6.645 1.00 62.97 342 GLY A CA 1
ATOM 2396 C C . GLY A 1 342 ? -6.830 -13.369 5.928 1.00 62.97 342 GLY A C 1
ATOM 2397 O O . GLY A 1 342 ? -6.936 -13.351 4.700 1.00 62.97 342 GLY A O 1
ATOM 2398 N N . ASP A 1 343 ? -7.233 -14.402 6.685 1.00 59.28 343 ASP A N 1
ATOM 2399 C CA . ASP A 1 343 ? -8.100 -15.497 6.211 1.00 59.28 343 ASP A CA 1
ATOM 2400 C C . ASP A 1 343 ? -8.750 -16.335 7.329 1.00 59.28 343 ASP A C 1
ATOM 2402 O O . ASP A 1 343 ? -9.944 -16.615 7.276 1.00 59.28 343 ASP A O 1
ATOM 2406 N N . ALA A 1 344 ? -7.957 -16.803 8.302 1.00 59.25 344 ALA A N 1
ATOM 2407 C CA . ALA A 1 344 ? -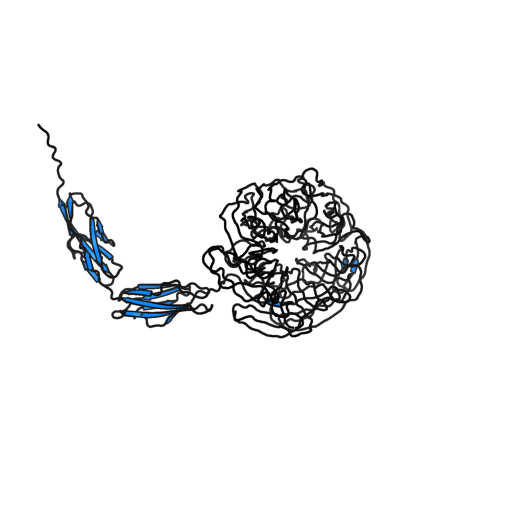8.338 -17.932 9.168 1.00 59.25 344 ALA A CA 1
ATOM 2408 C C . ALA A 1 344 ? -7.738 -17.915 10.590 1.00 59.25 344 ALA A C 1
ATOM 2410 O O . ALA A 1 344 ? -7.891 -18.887 11.332 1.00 59.25 344 ALA A O 1
ATOM 2411 N N . GLY A 1 345 ? -7.018 -16.855 10.961 1.00 65.19 345 GLY A N 1
ATOM 2412 C CA . GLY A 1 345 ? -6.387 -16.699 12.276 1.00 65.19 345 GLY A CA 1
ATOM 2413 C C . GLY A 1 345 ? -7.198 -15.809 13.237 1.00 65.19 345 GLY A C 1
ATOM 2414 O O . GLY A 1 345 ? -8.359 -15.505 12.985 1.00 65.19 345 GLY A O 1
ATOM 2415 N N . ASP A 1 346 ? -6.676 -15.294 14.353 1.00 75.69 346 ASP A N 1
ATOM 2416 C CA . ASP A 1 346 ? -5.359 -15.449 14.999 1.00 75.69 346 ASP A CA 1
ATOM 2417 C C . ASP A 1 346 ? -4.132 -15.486 14.062 1.00 75.69 346 ASP A C 1
ATOM 2419 O O . ASP A 1 346 ? -3.316 -16.390 14.101 1.00 75.69 346 ASP A O 1
ATOM 2423 N N . LEU A 1 347 ? -4.030 -14.474 13.198 1.00 80.75 347 LEU A N 1
ATOM 2424 C CA . LEU A 1 347 ? -3.000 -14.116 12.203 1.00 80.75 347 LEU A CA 1
ATOM 2425 C C . LEU A 1 347 ? -2.325 -15.225 11.353 1.00 80.75 347 LEU A C 1
ATOM 2427 O O . LEU A 1 347 ? -2.400 -15.150 10.133 1.00 80.75 347 LEU A O 1
ATOM 2431 N N . PHE A 1 348 ? -1.660 -16.223 11.939 1.00 82.31 348 PHE A N 1
ATOM 2432 C CA . PHE A 1 348 ? -0.864 -17.276 11.272 1.00 82.31 348 PHE A CA 1
ATOM 2433 C C . PHE A 1 348 ? 0.093 -16.795 10.149 1.00 82.31 348 PHE A C 1
ATOM 2435 O O . PHE A 1 348 ? 0.387 -17.544 9.215 1.00 82.31 348 PHE A O 1
ATOM 2442 N N . GLY A 1 349 ? 0.567 -15.546 10.219 1.00 81.44 349 GLY A N 1
ATOM 2443 C CA . GLY A 1 349 ? 1.224 -14.837 9.111 1.00 81.44 349 GLY A CA 1
ATOM 2444 C C . GLY A 1 349 ? 2.727 -14.633 9.277 1.00 81.44 349 GLY A C 1
ATOM 2445 O O . GLY A 1 349 ? 3.276 -14.735 10.372 1.00 81.44 349 GLY A O 1
ATOM 2446 N N . THR A 1 350 ? 3.386 -14.357 8.154 1.00 82.38 350 THR A N 1
ATOM 2447 C CA . THR A 1 350 ? 4.833 -14.144 7.998 1.00 82.38 350 THR A CA 1
ATOM 2448 C C . THR A 1 350 ? 5.379 -13.023 8.895 1.00 82.38 350 THR A C 1
ATOM 2450 O O . THR A 1 350 ? 4.683 -12.053 9.159 1.00 82.38 350 THR A O 1
ATOM 2453 N N . THR A 1 351 ? 6.615 -13.125 9.398 1.00 82.88 351 THR A N 1
ATOM 2454 C CA . THR A 1 351 ? 7.277 -12.047 10.173 1.00 82.88 351 THR A CA 1
ATOM 2455 C C . THR A 1 351 ? 8.804 -12.053 10.006 1.00 82.88 351 THR A C 1
ATOM 2457 O O . THR A 1 351 ? 9.449 -13.076 10.205 1.00 82.88 351 THR A O 1
ATOM 2460 N N . MET A 1 352 ? 9.407 -10.919 9.632 1.00 76.38 352 MET A N 1
ATOM 2461 C CA . MET A 1 352 ? 10.677 -10.916 8.881 1.00 76.38 352 MET A CA 1
ATOM 2462 C C . MET A 1 352 ? 11.932 -11.358 9.648 1.00 76.38 352 MET A C 1
ATOM 2464 O O . MET A 1 352 ? 12.838 -11.918 9.040 1.00 76.38 352 MET A O 1
ATOM 2468 N N . LEU A 1 353 ? 12.023 -11.132 10.960 1.00 76.75 353 LEU A N 1
ATOM 2469 C CA . LEU A 1 353 ? 13.253 -11.328 11.746 1.00 76.75 353 LEU A CA 1
ATOM 2470 C C . LEU A 1 353 ? 12.998 -12.121 13.045 1.00 76.75 353 LEU A C 1
ATOM 2472 O O . LEU A 1 353 ? 11.965 -12.761 13.205 1.00 76.75 353 LEU A O 1
ATOM 2476 N N . GLY A 1 354 ? 13.976 -12.176 13.947 1.00 76.69 354 GLY A N 1
ATOM 2477 C CA . GLY A 1 354 ? 13.950 -12.993 15.172 1.00 76.69 354 GLY A CA 1
ATOM 2478 C C . GLY A 1 354 ? 14.341 -14.480 15.019 1.00 76.69 354 GLY A C 1
ATOM 2479 O O . GLY A 1 354 ? 14.341 -15.026 13.926 1.00 76.69 354 GLY A O 1
ATOM 2480 N N . GLY A 1 355 ? 14.743 -15.169 16.089 1.00 79.19 355 GLY A N 1
ATOM 2481 C CA . GLY A 1 355 ? 15.006 -16.612 16.064 1.00 79.19 355 GLY A CA 1
ATOM 2482 C C . GLY A 1 355 ? 15.691 -17.241 17.290 1.00 79.19 355 GLY A C 1
ATOM 2483 O O . GLY A 1 355 ? 15.720 -16.641 18.361 1.00 79.19 355 GLY A O 1
ATOM 2484 N N . ALA A 1 356 ? 16.268 -18.436 17.112 1.00 77.88 356 ALA A N 1
ATOM 2485 C CA . ALA A 1 356 ? 17.272 -19.119 18.016 1.00 77.88 356 ALA A CA 1
ATOM 2486 C C . ALA A 1 356 ? 20.575 -19.073 17.472 1.00 77.88 356 ALA A C 1
ATOM 2488 O O . ALA A 1 356 ? 21.245 -18.047 17.178 1.00 77.88 356 ALA A O 1
ATOM 2489 N N . SER A 1 357 ? 21.466 -20.128 17.555 1.00 77.94 357 SER A N 1
ATOM 2490 C CA . SER A 1 357 ? 22.884 -20.099 17.097 1.00 77.94 357 SER A CA 1
ATOM 2491 C C . SER A 1 357 ? 23.016 -20.264 15.569 1.00 77.94 357 SER A C 1
ATOM 2493 O O . SER A 1 357 ? 24.078 -20.642 15.074 1.00 77.94 357 SER A O 1
ATOM 2495 N N . ASP A 1 358 ? 21.917 -20.057 14.838 1.00 80.44 358 ASP A N 1
ATOM 2496 C CA . ASP A 1 358 ? 21.715 -20.426 13.433 1.00 80.44 358 ASP A CA 1
ATOM 2497 C C . ASP A 1 358 ? 20.703 -19.479 12.762 1.00 80.44 358 ASP A C 1
ATOM 2499 O O . ASP A 1 358 ? 21.095 -18.432 12.258 1.00 80.44 358 ASP A O 1
ATOM 2503 N N . HIS A 1 359 ? 19.403 -19.802 12.798 1.00 80.38 359 HIS A N 1
ATOM 2504 C CA . HIS A 1 359 ? 18.317 -19.028 12.182 1.00 80.38 359 HIS A CA 1
ATOM 2505 C C . HIS A 1 359 ? 16.964 -19.240 12.912 1.00 80.38 359 HIS A C 1
ATOM 2507 O O . HIS A 1 359 ? 16.760 -20.277 13.531 1.00 80.38 359 HIS A O 1
ATOM 2513 N N . GLY A 1 360 ? 16.052 -18.257 12.813 1.00 84.06 360 GLY A N 1
ATOM 2514 C CA . GLY A 1 360 ? 14.576 -18.345 12.951 1.00 84.06 360 GLY A CA 1
ATOM 2515 C C . GLY A 1 360 ? 13.886 -18.867 14.238 1.00 84.06 360 GLY A C 1
ATOM 2516 O O . GLY A 1 360 ? 14.496 -19.496 15.098 1.00 84.06 360 GLY A O 1
ATOM 2517 N N . THR A 1 361 ? 12.578 -18.586 14.383 1.00 85.69 361 THR A N 1
ATOM 2518 C CA . THR A 1 361 ? 11.611 -19.289 15.276 1.00 85.69 361 THR A CA 1
ATOM 2519 C C . THR A 1 361 ? 10.199 -19.334 14.631 1.00 85.69 361 THR A C 1
ATOM 2521 O O . THR A 1 361 ? 10.055 -19.129 13.430 1.00 85.69 361 THR A O 1
ATOM 2524 N N . VAL A 1 362 ? 9.138 -19.581 15.415 1.00 85.19 362 VAL A N 1
ATOM 2525 C CA . VAL A 1 362 ? 7.746 -19.151 15.163 1.00 85.19 362 VAL A CA 1
ATOM 2526 C C . VAL A 1 362 ? 7.170 -18.677 16.503 1.00 85.19 362 VAL A C 1
ATOM 2528 O O . VAL A 1 362 ? 7.371 -19.378 17.499 1.00 85.19 362 VAL A O 1
ATOM 2531 N N . PHE A 1 363 ? 6.447 -17.552 16.541 1.00 86.62 363 PHE A N 1
ATOM 2532 C CA . PHE A 1 363 ? 5.894 -16.948 17.762 1.00 86.62 363 PHE A CA 1
ATOM 2533 C C . PHE A 1 363 ? 4.358 -16.803 17.734 1.00 86.62 363 PHE A C 1
ATOM 2535 O O . PHE A 1 363 ? 3.705 -17.215 16.782 1.00 86.62 363 PHE A O 1
ATOM 2542 N N . THR A 1 364 ? 3.763 -16.295 18.817 1.00 88.38 364 THR A N 1
ATOM 2543 C CA . THR A 1 364 ? 2.311 -16.064 18.965 1.00 88.38 364 THR A CA 1
ATOM 2544 C C . THR A 1 364 ? 2.058 -14.905 19.931 1.00 88.38 364 THR A C 1
ATOM 2546 O O . THR A 1 364 ? 2.683 -14.854 20.994 1.00 88.38 364 THR A O 1
ATOM 2549 N N . VAL A 1 365 ? 1.102 -14.023 19.603 1.00 85.06 365 VAL A N 1
ATOM 2550 C CA . VAL A 1 365 ? 0.728 -12.839 20.406 1.00 85.06 365 VAL A CA 1
ATOM 2551 C C . VAL A 1 365 ? -0.792 -12.760 20.677 1.00 85.06 365 VAL A C 1
ATOM 2553 O O . VAL A 1 365 ? -1.360 -11.688 20.874 1.00 85.06 365 VAL A O 1
ATOM 2556 N N . THR A 1 366 ? -1.442 -13.932 20.759 1.00 81.75 366 THR A N 1
ATOM 2557 C CA . THR A 1 366 ? -2.817 -14.147 21.267 1.00 81.75 366 THR A CA 1
ATOM 2558 C C . THR A 1 366 ? -3.171 -13.230 22.439 1.00 81.75 366 THR A C 1
ATOM 2560 O O . THR A 1 366 ? -2.374 -13.105 23.374 1.00 81.75 366 THR A O 1
ATOM 2563 N N . THR A 1 367 ? -4.406 -12.713 22.463 1.00 77.38 367 THR A N 1
ATOM 2564 C CA . THR A 1 367 ? -4.884 -11.679 23.402 1.00 77.38 367 THR A CA 1
ATOM 2565 C C . THR A 1 367 ? -4.487 -11.903 24.865 1.00 77.38 367 THR A C 1
ATOM 2567 O O . THR A 1 367 ? -4.060 -10.944 25.514 1.00 77.38 367 THR A O 1
ATOM 2570 N N . ASP A 1 368 ? -4.532 -13.147 25.380 1.00 78.69 368 ASP A N 1
ATOM 2571 C CA . ASP A 1 368 ? -3.846 -13.472 26.642 1.00 78.69 368 ASP A CA 1
ATOM 2572 C C . ASP A 1 368 ? -2.899 -14.686 26.663 1.00 78.69 368 ASP A C 1
ATOM 2574 O O . ASP A 1 368 ? -1.687 -14.475 26.597 1.00 78.69 368 ASP A O 1
ATOM 2578 N N . GLY A 1 369 ? -3.405 -15.923 26.781 1.00 77.38 369 GLY A N 1
ATOM 2579 C CA . GLY A 1 369 ? -2.599 -17.159 26.900 1.00 77.38 369 GLY A CA 1
ATOM 2580 C C . GLY A 1 369 ? -1.431 -17.032 27.903 1.00 77.38 369 GLY A C 1
ATOM 2581 O O . GLY A 1 369 ? -1.701 -16.856 29.086 1.00 77.38 369 GLY A O 1
ATOM 2582 N N . THR A 1 370 ? -0.144 -17.109 27.530 1.00 78.88 370 THR A N 1
ATOM 2583 C CA . THR A 1 370 ? 0.475 -17.609 26.279 1.00 78.88 370 THR A CA 1
ATOM 2584 C C . THR A 1 370 ? 2.004 -17.761 26.482 1.00 78.88 370 THR A C 1
ATOM 2586 O O . THR A 1 370 ? 2.635 -16.862 27.033 1.00 78.88 370 THR A O 1
ATOM 2589 N N . GLY A 1 371 ? 2.701 -18.842 26.105 1.00 79.94 371 GLY A N 1
ATOM 2590 C CA . GLY A 1 371 ? 2.272 -20.144 25.565 1.00 79.94 371 GLY A CA 1
ATOM 2591 C C . GLY A 1 371 ? 3.458 -21.136 25.527 1.00 79.94 371 GLY A C 1
ATOM 2592 O O . GLY A 1 371 ? 3.642 -21.881 26.484 1.00 79.94 371 GLY A O 1
ATOM 2593 N N . TYR A 1 372 ? 4.310 -21.041 24.493 1.00 87.62 372 TYR A N 1
ATOM 2594 C CA . TYR A 1 372 ? 5.681 -21.602 24.375 1.00 87.62 372 TYR A CA 1
ATOM 2595 C C . TYR A 1 372 ? 5.853 -23.123 24.093 1.00 87.62 372 TYR A C 1
ATOM 2597 O O . TYR A 1 372 ? 5.514 -23.973 24.914 1.00 87.62 372 TYR A O 1
ATOM 2605 N N . THR A 1 373 ? 6.469 -23.481 22.951 1.00 84.75 373 THR A N 1
ATOM 2606 C CA . THR A 1 373 ? 6.879 -24.837 22.501 1.00 84.75 373 THR A CA 1
ATOM 2607 C C . THR A 1 373 ? 7.974 -24.769 21.400 1.00 84.75 373 THR A C 1
ATOM 2609 O O . THR A 1 373 ? 8.173 -23.732 20.769 1.00 84.75 373 THR A O 1
ATOM 2612 N N . ILE A 1 374 ? 8.739 -25.857 21.209 1.00 86.81 374 ILE A N 1
ATOM 2613 C CA . ILE A 1 374 ? 9.938 -25.997 20.344 1.00 86.81 374 ILE A CA 1
ATOM 2614 C C . ILE A 1 374 ? 9.825 -27.329 19.567 1.00 86.81 374 ILE A C 1
ATOM 2616 O O . ILE A 1 374 ? 9.461 -28.328 20.191 1.00 86.81 374 ILE A O 1
ATOM 2620 N N . LEU A 1 375 ? 10.102 -27.370 18.248 1.00 82.06 375 LEU A N 1
ATOM 2621 C CA . LEU A 1 375 ? 9.882 -28.564 17.396 1.00 82.06 375 LEU A CA 1
ATOM 2622 C C . LEU A 1 375 ? 10.840 -28.784 16.195 1.00 82.06 375 LEU A C 1
ATOM 2624 O O . LEU A 1 375 ? 11.241 -29.930 16.001 1.00 82.06 375 LEU A O 1
ATOM 2628 N N . HIS A 1 376 ? 11.132 -27.783 15.346 1.00 88.88 376 HIS A N 1
ATOM 2629 C CA . HIS A 1 376 ? 11.760 -27.993 14.010 1.00 88.88 376 HIS A CA 1
ATOM 2630 C C . HIS A 1 376 ? 13.077 -27.205 13.811 1.00 88.88 376 HIS A C 1
ATOM 2632 O O . HIS A 1 376 ? 13.714 -26.871 14.808 1.00 88.88 376 HIS A O 1
ATOM 2638 N N . SER A 1 377 ? 13.571 -26.965 12.582 1.00 88.62 377 SER A N 1
ATOM 2639 C CA . SER A 1 377 ? 14.817 -26.202 12.315 1.00 88.62 377 SER A CA 1
ATOM 2640 C C . SER A 1 377 ? 14.939 -25.655 10.866 1.00 88.62 377 SER A C 1
ATOM 2642 O O . SER A 1 377 ? 14.847 -26.436 9.917 1.00 88.62 377 SER A O 1
ATOM 2644 N N . PHE A 1 378 ? 15.207 -24.349 10.680 1.00 84.81 378 PHE A N 1
ATOM 2645 C CA . PHE A 1 378 ? 15.211 -23.621 9.386 1.00 84.81 378 PHE A CA 1
ATOM 2646 C C . PHE A 1 378 ? 16.423 -22.657 9.203 1.00 84.81 378 PHE A C 1
ATOM 2648 O O . PHE A 1 378 ? 16.711 -21.970 10.177 1.00 84.81 378 PHE A O 1
ATOM 2655 N N . ALA A 1 379 ? 17.085 -22.525 8.021 1.00 82.12 379 ALA A N 1
ATOM 2656 C CA . ALA A 1 379 ? 18.246 -21.611 7.804 1.00 82.12 379 ALA A CA 1
ATOM 2657 C C . ALA A 1 379 ? 18.746 -21.331 6.343 1.00 82.12 379 ALA A C 1
ATOM 2659 O O . ALA A 1 379 ? 18.665 -22.189 5.467 1.00 82.12 379 ALA A O 1
ATOM 2660 N N . GLY A 1 380 ? 19.431 -20.180 6.138 1.00 73.00 380 GLY A N 1
ATOM 2661 C CA . GLY A 1 380 ? 20.508 -19.970 5.128 1.00 73.00 380 GLY A CA 1
ATOM 2662 C C . GLY A 1 380 ? 20.245 -19.116 3.855 1.00 73.00 380 GLY A C 1
ATOM 2663 O O . GLY A 1 380 ? 19.145 -19.102 3.325 1.00 73.00 380 GLY A O 1
ATOM 2664 N N . VAL A 1 381 ? 21.289 -18.475 3.273 1.00 59.47 381 VAL A N 1
ATOM 2665 C CA . VAL A 1 381 ? 21.304 -17.931 1.871 1.00 59.47 381 VAL A CA 1
ATOM 2666 C C . VAL A 1 381 ? 21.428 -19.044 0.807 1.00 59.47 381 VAL A C 1
ATOM 2668 O O . VAL A 1 381 ? 21.708 -18.770 -0.355 1.00 59.47 381 VAL A O 1
ATOM 2671 N N . ALA A 1 382 ? 21.318 -20.311 1.212 1.00 64.81 382 ALA A N 1
ATOM 2672 C CA . ALA A 1 382 ? 21.705 -21.482 0.432 1.00 64.81 382 ALA A CA 1
ATOM 2673 C C . ALA A 1 382 ? 20.765 -22.679 0.676 1.00 64.81 382 ALA A C 1
ATOM 2675 O O . ALA A 1 382 ? 20.260 -22.837 1.783 1.00 64.81 382 ALA A O 1
ATOM 2676 N N . SER A 1 383 ? 20.614 -23.553 -0.327 1.00 71.31 383 SER A N 1
ATOM 2677 C CA . SER A 1 383 ? 19.769 -24.768 -0.390 1.00 71.31 383 SER A CA 1
ATOM 2678 C C . SER A 1 383 ? 18.255 -24.612 -0.160 1.00 71.31 383 SER A C 1
ATOM 2680 O O . SER A 1 383 ? 17.483 -25.195 -0.931 1.00 71.31 383 SER A O 1
ATOM 2682 N N . ASP A 1 384 ? 17.837 -23.906 0.893 1.00 77.94 384 ASP A N 1
ATOM 2683 C CA . ASP A 1 384 ? 16.456 -23.858 1.379 1.00 77.94 384 ASP A CA 1
ATOM 2684 C C . ASP A 1 384 ? 16.011 -22.423 1.735 1.00 77.94 384 ASP A C 1
ATOM 2686 O O . ASP A 1 384 ? 15.367 -21.792 0.894 1.00 77.94 384 ASP A O 1
ATOM 2690 N N . GLY A 1 385 ? 16.332 -21.876 2.922 1.00 83.81 385 GLY A N 1
ATOM 2691 C CA . GLY A 1 385 ? 16.084 -20.454 3.230 1.00 83.81 385 GLY A CA 1
ATOM 2692 C C . GLY A 1 385 ? 15.896 -20.085 4.722 1.00 83.81 385 GLY A C 1
ATOM 2693 O O . GLY A 1 385 ? 15.856 -20.948 5.591 1.00 83.81 385 GLY A O 1
ATOM 2694 N N . ALA A 1 386 ? 15.730 -18.817 5.131 1.00 81.56 386 ALA A N 1
ATOM 2695 C CA . ALA A 1 386 ? 15.425 -17.602 4.354 1.00 81.56 386 ALA A CA 1
ATOM 2696 C C . ALA A 1 386 ? 14.173 -17.748 3.445 1.00 81.56 386 ALA A C 1
ATOM 2698 O O . ALA A 1 386 ? 13.488 -18.761 3.567 1.00 81.56 386 ALA A O 1
ATOM 2699 N N . ASN A 1 387 ? 13.789 -16.823 2.552 1.00 74.69 387 ASN A N 1
ATOM 2700 C CA . ASN A 1 387 ? 13.404 -15.412 2.787 1.00 74.69 387 ASN A CA 1
ATOM 2701 C C . ASN A 1 387 ? 12.201 -15.042 1.890 1.00 74.69 387 ASN A C 1
ATOM 2703 O O . ASN A 1 387 ? 12.420 -14.552 0.787 1.00 74.69 387 ASN A O 1
ATOM 2707 N N . PRO A 1 388 ? 10.938 -15.284 2.284 1.00 73.88 388 PRO A N 1
ATOM 2708 C CA . PRO A 1 388 ? 9.773 -14.750 1.575 1.00 73.88 388 PRO A CA 1
ATOM 2709 C C . PRO A 1 388 ? 9.742 -13.220 1.536 1.00 73.88 388 PRO A C 1
ATOM 2711 O O . PRO A 1 388 ? 9.668 -12.581 2.579 1.00 73.88 388 PRO A O 1
ATOM 2714 N N . HIS A 1 389 ? 9.762 -12.638 0.337 1.00 68.56 389 HIS A N 1
ATOM 2715 C CA . HIS A 1 389 ? 9.570 -11.215 0.038 1.00 68.56 389 HIS A CA 1
ATOM 2716 C C . HIS A 1 389 ? 9.104 -11.114 -1.418 1.00 68.56 389 HIS A C 1
ATOM 2718 O O . HIS A 1 389 ? 9.596 -11.848 -2.272 1.00 68.56 389 HIS A O 1
ATOM 2724 N N . GLY A 1 390 ? 8.190 -10.188 -1.698 1.00 63.25 390 GLY A N 1
ATOM 2725 C CA . GLY A 1 390 ? 7.544 -10.080 -3.001 1.00 63.25 390 GLY A CA 1
ATOM 2726 C C . GLY A 1 390 ? 6.166 -10.726 -2.954 1.00 63.25 390 GLY A C 1
ATOM 2727 O O . GLY A 1 390 ? 6.009 -11.861 -2.503 1.00 63.25 390 GLY A O 1
ATOM 2728 N N . ASP A 1 391 ? 5.171 -9.939 -3.341 1.00 67.00 391 ASP A N 1
ATOM 2729 C CA . ASP A 1 391 ? 3.785 -10.106 -2.906 1.00 67.00 391 ASP A CA 1
ATOM 2730 C C . ASP A 1 391 ? 3.067 -11.323 -3.514 1.00 67.00 391 ASP A C 1
ATOM 2732 O O . ASP A 1 391 ? 3.617 -12.073 -4.319 1.00 67.00 391 ASP A O 1
ATOM 2736 N N . LEU A 1 392 ? 1.842 -11.559 -3.053 1.00 76.38 392 LEU A N 1
ATOM 2737 C CA . LEU A 1 392 ? 1.206 -12.872 -3.008 1.00 76.38 392 LEU A CA 1
ATOM 2738 C C . LEU A 1 392 ? -0.269 -12.799 -3.487 1.00 76.38 392 LEU A C 1
ATOM 2740 O O . LEU A 1 392 ? -0.822 -11.708 -3.600 1.00 76.38 392 LEU A O 1
ATOM 2744 N N . VAL A 1 393 ? -0.943 -13.933 -3.712 1.00 74.69 393 VAL A N 1
ATOM 2745 C CA . VAL A 1 393 ? -2.399 -14.045 -4.010 1.00 74.69 393 VAL A CA 1
ATOM 2746 C C . VAL A 1 393 ? -3.056 -15.190 -3.214 1.00 74.69 393 VAL A C 1
ATOM 2748 O O . VAL A 1 393 ? -2.360 -15.891 -2.481 1.00 74.69 393 VAL A O 1
ATOM 2751 N N . LEU A 1 394 ? -4.378 -15.364 -3.324 1.00 72.88 394 LEU A N 1
ATOM 2752 C CA . LEU A 1 394 ? -5.179 -16.439 -2.721 1.00 72.88 394 LEU A CA 1
ATOM 2753 C C . LEU A 1 394 ? -5.899 -17.305 -3.788 1.00 72.88 394 LEU A C 1
ATOM 2755 O O . LEU A 1 394 ? -6.348 -16.777 -4.801 1.00 72.88 394 LEU A O 1
ATOM 2759 N N . ASP A 1 395 ? -6.120 -18.592 -3.491 1.00 69.50 395 ASP A N 1
ATOM 2760 C CA . ASP A 1 395 ? -7.332 -19.351 -3.872 1.00 69.50 395 ASP A CA 1
ATOM 2761 C C . ASP A 1 395 ? -8.021 -19.991 -2.628 1.00 69.50 395 ASP A C 1
ATOM 2763 O O . ASP A 1 395 ? -8.104 -19.333 -1.589 1.00 69.50 395 ASP A O 1
ATOM 2767 N N . GLY A 1 396 ? -8.525 -21.233 -2.664 1.00 60.88 396 GLY A N 1
ATOM 2768 C CA . GLY A 1 396 ? -9.541 -21.756 -1.730 1.00 60.88 396 GLY A CA 1
ATOM 2769 C C . GLY A 1 396 ? -9.111 -22.607 -0.513 1.00 60.88 396 GLY A C 1
ATOM 2770 O O . GLY A 1 396 ? -9.916 -22.751 0.401 1.00 60.88 396 GLY A O 1
ATOM 2771 N N . ALA A 1 397 ? -7.918 -23.214 -0.487 1.00 68.69 397 ALA A N 1
ATOM 2772 C CA . ALA A 1 397 ? -7.244 -23.787 0.705 1.00 68.69 397 ALA A CA 1
ATOM 2773 C C . ALA A 1 397 ? -5.832 -24.301 0.332 1.00 68.69 397 ALA A C 1
ATOM 2775 O O . ALA A 1 397 ? -5.692 -25.043 -0.635 1.00 68.69 397 ALA A O 1
ATOM 2776 N N . ASP A 1 398 ? -4.725 -24.026 1.026 1.00 73.69 398 ASP A N 1
ATOM 2777 C CA . ASP A 1 398 ? -4.488 -23.340 2.309 1.00 73.69 398 ASP A CA 1
ATOM 2778 C C . ASP A 1 398 ? -3.143 -22.561 2.341 1.00 73.69 398 ASP A C 1
ATOM 2780 O O . ASP A 1 398 ? -2.817 -21.931 3.347 1.00 73.69 398 ASP A O 1
ATOM 2784 N N . ASN A 1 399 ? -2.289 -22.704 1.320 1.00 77.69 399 ASN A N 1
ATOM 2785 C CA . ASN A 1 399 ? -0.834 -22.777 1.480 1.00 77.69 399 ASN A CA 1
ATOM 2786 C C . ASN A 1 399 ? -0.031 -22.090 0.367 1.00 77.69 399 ASN A C 1
ATOM 2788 O O . ASN A 1 399 ? -0.069 -22.564 -0.762 1.00 77.69 399 ASN A O 1
ATOM 2792 N N . LEU A 1 400 ? 0.807 -21.115 0.762 1.00 82.38 400 LEU A N 1
ATOM 2793 C CA . LEU A 1 400 ? 1.899 -20.485 -0.004 1.00 82.38 400 LEU A CA 1
ATOM 2794 C C . LEU A 1 400 ? 2.662 -21.468 -0.913 1.00 82.38 400 LEU A C 1
ATOM 2796 O O . LEU A 1 400 ? 3.620 -22.112 -0.473 1.00 82.38 400 LEU A O 1
ATOM 2800 N N . TYR A 1 401 ? 2.276 -21.546 -2.183 1.00 83.50 401 TYR A N 1
ATOM 2801 C CA . TYR A 1 401 ? 3.056 -22.203 -3.235 1.00 83.50 401 TYR A CA 1
ATOM 2802 C C . TYR A 1 401 ? 3.660 -21.180 -4.203 1.00 83.50 401 TYR A C 1
ATOM 2804 O O . TYR A 1 401 ? 3.252 -20.023 -4.242 1.00 83.50 401 TYR A O 1
ATOM 2812 N N . GLY A 1 402 ? 4.683 -21.590 -4.952 1.00 83.81 402 GLY A N 1
ATOM 2813 C CA . GLY A 1 402 ? 5.496 -20.695 -5.774 1.00 83.81 402 GLY A CA 1
ATOM 2814 C C . GLY A 1 402 ? 6.918 -21.224 -5.937 1.00 83.81 402 GLY A C 1
ATOM 2815 O O . GLY A 1 402 ? 7.126 -22.438 -5.915 1.00 83.81 402 GLY A O 1
ATOM 2816 N N . ILE A 1 403 ? 7.876 -20.315 -6.137 1.00 83.75 403 ILE A N 1
ATOM 2817 C CA . ILE A 1 403 ? 9.312 -20.579 -6.353 1.00 83.75 403 ILE A CA 1
ATOM 2818 C C . ILE A 1 403 ? 10.123 -19.301 -6.021 1.00 83.75 403 ILE A C 1
ATOM 2820 O O . ILE A 1 403 ? 9.521 -18.248 -5.813 1.00 83.75 403 ILE A O 1
ATOM 2824 N N . ALA A 1 404 ? 11.460 -19.387 -5.916 1.00 82.19 404 ALA A N 1
ATOM 2825 C CA . ALA A 1 404 ? 12.264 -18.430 -5.128 1.00 82.19 404 ALA A CA 1
ATOM 2826 C C . ALA A 1 404 ? 13.764 -18.337 -5.497 1.00 82.19 404 ALA A C 1
ATOM 2828 O O . ALA A 1 404 ? 14.307 -19.320 -6.004 1.00 82.19 404 ALA A O 1
ATOM 2829 N N . VAL A 1 405 ? 14.427 -17.206 -5.187 1.00 73.06 405 VAL A N 1
ATOM 2830 C CA . VAL A 1 405 ? 15.780 -16.736 -5.609 1.00 73.06 405 VAL A CA 1
ATOM 2831 C C . VAL A 1 405 ? 16.792 -16.466 -4.472 1.00 73.06 405 VAL A C 1
ATOM 2833 O O . VAL A 1 405 ? 16.432 -16.518 -3.309 1.00 73.06 405 VAL A O 1
ATOM 2836 N N . GLN A 1 406 ? 18.027 -16.086 -4.847 1.00 75.69 406 GLN A N 1
ATOM 2837 C CA . GLN A 1 406 ? 19.212 -15.606 -4.104 1.00 75.69 406 GLN A CA 1
ATOM 2838 C C . GLN A 1 406 ? 20.111 -16.606 -3.344 1.00 75.69 406 GLN A C 1
ATOM 2840 O O . GLN A 1 406 ? 19.708 -17.275 -2.396 1.00 75.69 406 GLN A O 1
ATOM 2845 N N . GLY A 1 407 ? 21.408 -16.549 -3.678 1.00 70.62 407 GLY A N 1
ATOM 2846 C CA . GLY A 1 407 ? 22.539 -17.065 -2.897 1.00 70.62 407 GLY A CA 1
ATOM 2847 C C . GLY A 1 407 ? 22.894 -18.537 -3.132 1.00 70.62 407 GLY A C 1
ATOM 2848 O O . GLY A 1 407 ? 22.145 -19.274 -3.762 1.00 70.62 407 GLY A O 1
ATOM 2849 N N . GLY A 1 408 ? 24.075 -18.959 -2.665 1.00 69.12 408 GLY A N 1
ATOM 2850 C CA . GLY A 1 408 ? 24.583 -20.330 -2.806 1.00 69.12 408 GLY A CA 1
ATOM 2851 C C . GLY A 1 408 ? 26.088 -20.402 -3.107 1.00 69.12 408 GLY A C 1
ATOM 2852 O O . GLY A 1 408 ? 26.870 -19.637 -2.542 1.00 69.12 408 GLY A O 1
ATOM 2853 N N . ALA A 1 409 ? 26.499 -21.361 -3.946 1.00 66.56 409 ALA A N 1
ATOM 2854 C CA . ALA A 1 409 ? 27.895 -21.639 -4.312 1.00 66.56 409 ALA A CA 1
ATOM 2855 C C . ALA A 1 409 ? 28.106 -22.303 -5.705 1.00 66.56 409 ALA A C 1
ATOM 2857 O O . ALA A 1 409 ? 29.203 -22.795 -5.983 1.00 66.56 409 ALA A O 1
ATOM 2858 N N . SER A 1 410 ? 27.093 -22.386 -6.576 1.00 70.50 410 SER A N 1
ATOM 2859 C CA . SER A 1 410 ? 27.189 -22.893 -7.962 1.00 70.50 410 SER A CA 1
ATOM 2860 C C . SER A 1 410 ? 26.215 -22.187 -8.925 1.00 70.50 410 SER A C 1
ATOM 2862 O O . SER A 1 410 ? 26.631 -21.189 -9.507 1.00 70.50 410 SER A O 1
ATOM 2864 N N . ASP A 1 411 ? 24.958 -22.641 -9.080 1.00 76.69 411 ASP A N 1
ATOM 2865 C CA . ASP A 1 411 ? 24.060 -22.241 -10.192 1.00 76.69 411 ASP A CA 1
ATOM 2866 C C . ASP A 1 411 ? 22.810 -21.398 -9.801 1.00 76.69 411 ASP A C 1
ATOM 2868 O O . ASP A 1 411 ? 22.908 -20.187 -9.636 1.00 76.69 411 ASP A O 1
ATOM 2872 N N . ASP A 1 412 ? 21.612 -21.983 -9.666 1.00 76.81 412 ASP A N 1
ATOM 2873 C CA . ASP A 1 412 ? 20.339 -21.223 -9.654 1.00 76.81 412 ASP A CA 1
ATOM 2874 C C . ASP A 1 412 ? 19.320 -21.767 -8.621 1.00 76.81 412 ASP A C 1
ATOM 2876 O O . ASP A 1 412 ? 19.638 -21.873 -7.430 1.00 76.81 412 ASP A O 1
ATOM 2880 N N . GLY A 1 413 ? 18.094 -22.057 -9.083 1.00 83.56 413 GLY A N 1
ATOM 2881 C CA . GLY A 1 413 ? 16.884 -22.344 -8.316 1.00 83.56 413 GLY A CA 1
ATOM 2882 C C . GLY A 1 413 ? 16.927 -23.601 -7.449 1.00 83.56 413 GLY A C 1
ATOM 2883 O O . GLY A 1 413 ? 17.675 -24.536 -7.710 1.00 83.56 413 GLY A O 1
ATOM 2884 N N . THR A 1 414 ? 16.071 -23.632 -6.427 1.00 86.38 414 THR A N 1
ATOM 2885 C CA . THR A 1 414 ? 15.834 -24.757 -5.500 1.00 86.38 414 THR A CA 1
ATOM 2886 C C . THR A 1 414 ? 14.444 -24.589 -4.859 1.00 86.38 414 THR A C 1
ATOM 2888 O O . THR A 1 414 ? 13.756 -23.615 -5.167 1.00 86.38 414 THR A O 1
ATOM 2891 N N . VAL A 1 415 ? 13.984 -25.589 -4.094 1.00 87.25 415 VAL A N 1
ATOM 2892 C CA . VAL A 1 415 ? 12.602 -25.764 -3.600 1.00 87.25 415 VAL A CA 1
ATOM 2893 C C . VAL A 1 415 ? 12.588 -26.633 -2.327 1.00 87.25 415 VAL A C 1
ATOM 2895 O O . VAL A 1 415 ? 13.355 -27.588 -2.208 1.00 87.25 415 VAL A O 1
ATOM 2898 N N . PHE A 1 416 ? 11.645 -26.391 -1.415 1.00 89.19 416 PHE A N 1
ATOM 2899 C CA . PHE A 1 416 ? 11.200 -27.366 -0.402 1.00 89.19 416 PHE A CA 1
ATOM 2900 C C . PHE A 1 416 ? 9.657 -27.362 -0.342 1.00 89.19 416 PHE A C 1
ATOM 2902 O O . PHE A 1 416 ? 9.015 -27.036 -1.338 1.00 89.19 416 PHE A O 1
ATOM 2909 N N . THR A 1 417 ? 9.023 -27.751 0.764 1.00 90.81 417 THR A N 1
ATOM 2910 C CA . THR A 1 417 ? 7.920 -26.955 1.331 1.00 90.81 417 THR A CA 1
ATOM 2911 C C . THR A 1 417 ? 7.737 -27.284 2.816 1.00 90.81 417 THR A C 1
ATOM 2913 O O . THR A 1 417 ? 8.406 -28.167 3.338 1.00 90.81 417 THR A O 1
ATOM 2916 N N . VAL A 1 418 ? 6.922 -26.506 3.526 1.00 88.19 418 VAL A N 1
ATOM 2917 C CA . VAL A 1 418 ? 6.829 -26.507 4.998 1.00 88.19 418 VAL A CA 1
ATOM 2918 C C . VAL A 1 418 ? 5.362 -26.444 5.453 1.00 88.19 418 VAL A C 1
ATOM 2920 O O . VAL A 1 418 ? 4.463 -26.644 4.636 1.00 88.19 418 VAL A O 1
ATOM 2923 N N . LYS A 1 419 ? 5.102 -26.231 6.747 1.00 83.44 419 LYS A N 1
ATOM 2924 C CA . LYS A 1 419 ? 3.787 -25.933 7.346 1.00 83.44 419 LYS A CA 1
ATOM 2925 C C . LYS A 1 419 ? 3.934 -25.455 8.792 1.00 83.44 419 LYS A C 1
ATOM 2927 O O . LYS A 1 419 ? 5.023 -25.566 9.366 1.00 83.44 419 LYS A O 1
ATOM 2932 N N . GLN A 1 420 ? 2.856 -24.949 9.402 1.00 79.25 420 GLN A N 1
ATOM 2933 C CA . GLN A 1 420 ? 2.803 -24.815 10.866 1.00 79.25 420 GLN A CA 1
ATOM 2934 C C . GLN A 1 420 ? 2.711 -26.196 11.529 1.00 79.25 420 GLN A C 1
ATOM 2936 O O . GLN A 1 420 ? 3.464 -26.487 12.459 1.00 79.25 420 GLN A O 1
ATOM 2941 N N . ASP A 1 421 ? 1.913 -27.106 10.970 1.00 79.00 421 ASP A N 1
ATOM 2942 C CA . ASP A 1 421 ? 2.011 -28.532 11.275 1.00 79.00 421 ASP A CA 1
ATOM 2943 C C . ASP A 1 421 ? 3.333 -29.158 10.775 1.00 79.00 421 ASP A C 1
ATOM 2945 O O . ASP A 1 421 ? 4.069 -28.553 9.996 1.00 79.00 421 ASP A O 1
ATOM 2949 N N . GLY A 1 422 ? 3.653 -30.360 11.266 1.00 77.62 422 GLY A N 1
ATOM 2950 C CA . GLY A 1 422 ? 4.684 -31.259 10.724 1.00 77.62 422 GLY A CA 1
ATOM 2951 C C . GLY A 1 422 ? 6.148 -30.776 10.672 1.00 77.62 422 GLY A C 1
ATOM 2952 O O . GLY A 1 422 ? 6.513 -29.694 11.141 1.00 77.62 422 GLY A O 1
ATOM 2953 N N . THR A 1 423 ? 6.979 -31.643 10.087 1.00 84.56 423 THR A N 1
ATOM 2954 C CA . THR A 1 423 ? 8.384 -31.456 9.670 1.00 84.56 423 THR A CA 1
ATOM 2955 C C . THR A 1 423 ? 8.629 -32.331 8.422 1.00 84.56 423 THR A C 1
ATOM 2957 O O . THR A 1 423 ? 7.842 -33.256 8.187 1.00 84.56 423 THR A O 1
ATOM 2960 N N . GLY A 1 424 ? 9.670 -32.075 7.612 1.00 83.94 424 GLY A N 1
ATOM 2961 C CA . GLY A 1 424 ? 9.842 -32.789 6.334 1.00 83.94 424 GLY A CA 1
ATOM 2962 C C . GLY A 1 424 ? 11.276 -33.046 5.866 1.00 83.94 424 GLY A C 1
ATOM 2963 O O . GLY A 1 424 ? 11.788 -34.151 6.036 1.00 83.94 424 GLY A O 1
ATOM 2964 N N . PHE A 1 425 ? 11.867 -32.072 5.172 1.00 90.19 425 PHE A N 1
ATOM 2965 C CA . PHE A 1 425 ? 13.032 -32.202 4.285 1.00 90.19 425 PHE A CA 1
ATOM 2966 C C . PHE A 1 425 ? 12.877 -33.308 3.218 1.00 90.19 425 PHE A C 1
ATOM 2968 O O . PHE A 1 425 ? 13.787 -34.087 2.929 1.00 90.19 425 PHE A O 1
ATOM 2975 N N . VAL A 1 426 ? 11.685 -33.399 2.619 1.00 87.12 426 VAL A N 1
ATOM 2976 C CA . VAL A 1 426 ? 11.257 -34.493 1.718 1.00 87.12 426 VAL A CA 1
ATOM 2977 C C . VAL A 1 426 ? 11.764 -34.305 0.270 1.00 87.12 426 VAL A C 1
ATOM 2979 O O . VAL A 1 426 ? 11.012 -34.463 -0.686 1.00 87.12 426 VAL A O 1
ATOM 2982 N N . VAL A 1 427 ? 13.021 -33.886 0.094 1.00 90.19 427 VAL A N 1
ATOM 2983 C CA . VAL A 1 427 ? 13.563 -33.375 -1.183 1.00 90.19 427 VAL A CA 1
ATOM 2984 C C . VAL A 1 427 ? 13.486 -34.404 -2.325 1.00 90.19 427 VAL A C 1
ATOM 2986 O O . VAL A 1 427 ? 13.898 -35.552 -2.169 1.00 90.19 427 VAL A O 1
ATOM 2989 N N . LEU A 1 428 ? 12.965 -33.978 -3.487 1.00 86.00 428 LEU A N 1
ATOM 2990 C CA . LEU A 1 428 ? 12.485 -34.882 -4.546 1.00 86.00 428 LEU A CA 1
ATOM 2991 C C . LEU A 1 428 ? 13.381 -35.018 -5.793 1.00 86.00 428 LEU A C 1
ATOM 2993 O O . LEU A 1 428 ? 13.358 -36.070 -6.432 1.00 86.00 428 LEU A O 1
ATOM 2997 N N . HIS A 1 429 ? 14.083 -33.959 -6.212 1.00 88.19 429 HIS A N 1
ATOM 2998 C CA . HIS A 1 429 ? 14.546 -33.817 -7.604 1.00 88.19 429 HIS A CA 1
ATOM 2999 C C . HIS A 1 429 ? 15.792 -32.908 -7.744 1.00 88.19 429 HIS A C 1
ATOM 3001 O O . HIS A 1 429 ? 16.315 -32.410 -6.746 1.00 88.19 429 HIS A O 1
ATOM 3007 N N . SER A 1 430 ? 16.307 -32.709 -8.965 1.00 87.44 430 SER A N 1
ATOM 3008 C CA . SER A 1 430 ? 17.384 -31.756 -9.306 1.00 87.44 430 SER A CA 1
ATOM 3009 C C . SER A 1 430 ? 17.366 -31.388 -10.801 1.00 87.44 430 SER A C 1
ATOM 3011 O O . SER A 1 430 ? 16.826 -32.141 -11.607 1.00 87.44 430 SER A O 1
ATOM 3013 N N . PHE A 1 431 ? 17.979 -30.260 -11.178 1.00 82.94 431 PHE A N 1
ATOM 3014 C CA . PHE A 1 431 ? 18.252 -29.868 -12.575 1.00 82.94 431 PHE A CA 1
ATOM 3015 C C . PHE A 1 431 ? 19.752 -30.082 -12.911 1.00 82.94 431 PHE A C 1
ATOM 3017 O O . PHE A 1 431 ? 20.327 -31.102 -12.534 1.00 82.94 431 PHE A O 1
ATOM 3024 N N . THR A 1 432 ? 20.381 -29.172 -13.665 1.00 77.38 432 THR A N 1
ATOM 3025 C CA . THR A 1 432 ? 21.763 -29.258 -14.190 1.00 77.38 432 THR A CA 1
ATOM 3026 C C . THR A 1 432 ? 22.511 -27.943 -13.891 1.00 77.38 432 THR A C 1
ATOM 3028 O O . THR A 1 432 ? 21.938 -27.052 -13.272 1.00 77.38 432 THR A O 1
ATOM 3031 N N . SER A 1 433 ? 23.765 -27.802 -14.326 1.00 62.16 433 SER A N 1
ATOM 3032 C CA . SER A 1 433 ? 24.585 -26.585 -14.182 1.00 62.16 433 SER A CA 1
ATOM 3033 C C . SER A 1 433 ? 24.876 -25.893 -15.523 1.00 62.16 433 SER A C 1
ATOM 3035 O O . SER A 1 433 ? 24.971 -26.569 -16.550 1.00 62.16 433 SER A O 1
ATOM 3037 N N . GLY A 1 434 ? 25.090 -24.571 -15.495 1.00 56.00 434 GLY A N 1
ATOM 3038 C CA . GLY A 1 434 ? 25.589 -23.736 -16.603 1.00 56.00 434 GLY A CA 1
ATOM 3039 C C . GLY A 1 434 ? 24.583 -23.443 -17.730 1.00 56.00 434 GLY A C 1
ATOM 3040 O O . GLY A 1 434 ? 24.113 -24.358 -18.406 1.00 56.00 434 GLY A O 1
ATOM 3041 N N . ALA A 1 435 ? 24.267 -22.165 -17.968 1.00 57.34 435 ALA A N 1
ATOM 3042 C CA . ALA A 1 435 ? 23.207 -21.726 -18.889 1.00 57.34 435 ALA A CA 1
ATOM 3043 C C . ALA A 1 435 ? 23.428 -20.307 -19.472 1.00 57.34 435 ALA A C 1
ATOM 3045 O O . ALA A 1 435 ? 24.529 -19.770 -19.354 1.00 57.34 435 ALA A O 1
ATOM 3046 N N . SER A 1 436 ? 22.428 -19.765 -20.188 1.00 68.62 436 SER A N 1
ATOM 3047 C CA . SER A 1 436 ? 22.642 -18.724 -21.211 1.00 68.62 436 SER A CA 1
ATOM 3048 C C . SER A 1 436 ? 21.444 -17.840 -21.620 1.00 68.62 436 SER A C 1
ATOM 3050 O O . SER A 1 436 ? 21.609 -17.064 -22.555 1.00 68.62 436 SER A O 1
ATOM 3052 N N . ASP A 1 437 ? 20.243 -17.951 -21.026 1.00 76.25 437 ASP A N 1
ATOM 3053 C CA . ASP A 1 437 ? 19.014 -17.381 -21.638 1.00 76.25 437 ASP A CA 1
ATOM 3054 C C . ASP A 1 437 ? 17.896 -16.875 -20.676 1.00 76.25 437 ASP A C 1
ATOM 3056 O O . ASP A 1 437 ? 16.957 -16.228 -21.146 1.00 76.25 437 ASP A O 1
ATOM 3060 N N . GLY A 1 438 ? 17.980 -17.107 -19.355 1.00 79.88 438 GLY A N 1
ATOM 3061 C CA . GLY A 1 438 ? 17.063 -16.549 -18.329 1.00 79.88 438 GLY A CA 1
ATOM 3062 C C . GLY A 1 438 ? 16.385 -17.569 -17.398 1.00 79.88 438 GLY A C 1
ATOM 3063 O O . GLY A 1 438 ? 15.724 -18.490 -17.875 1.00 79.88 438 GLY A O 1
ATOM 3064 N N . ALA A 1 439 ? 16.503 -17.399 -16.071 1.00 81.00 439 ALA A N 1
ATOM 3065 C CA . ALA A 1 439 ? 15.768 -18.201 -15.075 1.00 81.00 439 ALA A CA 1
ATOM 3066 C C . ALA A 1 439 ? 15.514 -17.586 -13.676 1.00 81.00 439 ALA A C 1
ATOM 3068 O O . ALA A 1 439 ? 14.590 -18.069 -13.012 1.00 81.00 439 ALA A O 1
ATOM 3069 N N . SER A 1 440 ? 16.283 -16.586 -13.201 1.00 75.56 440 SER A N 1
ATOM 3070 C CA . SER A 1 440 ? 16.476 -16.403 -11.737 1.00 75.56 440 SER A CA 1
ATOM 3071 C C . SER A 1 440 ? 16.093 -15.014 -11.128 1.00 75.56 440 SER A C 1
ATOM 3073 O O . SER A 1 440 ? 16.972 -14.223 -10.796 1.00 75.56 440 SER A O 1
ATOM 3075 N N . PRO A 1 441 ? 14.778 -14.742 -10.937 1.00 75.94 441 PRO A N 1
ATOM 3076 C CA . PRO A 1 441 ? 14.108 -13.761 -10.059 1.00 75.94 441 PRO A CA 1
ATOM 3077 C C . PRO A 1 441 ? 14.768 -12.449 -9.576 1.00 75.94 441 PRO A C 1
ATOM 3079 O O . PRO A 1 441 ? 15.702 -12.497 -8.788 1.00 75.94 441 PRO A O 1
ATOM 3082 N N . MET A 1 442 ? 14.122 -11.295 -9.800 1.00 65.75 442 MET A N 1
ATOM 3083 C CA . MET A 1 442 ? 13.679 -10.393 -8.711 1.00 65.75 442 MET A CA 1
ATOM 3084 C C . MET A 1 442 ? 12.240 -9.876 -8.970 1.00 65.75 442 MET A C 1
ATOM 3086 O O . MET A 1 442 ? 11.887 -8.760 -8.603 1.00 65.75 442 MET A O 1
ATOM 3090 N N . ALA A 1 443 ? 11.391 -10.694 -9.612 1.00 66.44 443 ALA A N 1
ATOM 3091 C CA . ALA A 1 443 ? 10.090 -10.295 -10.159 1.00 66.44 443 ALA A CA 1
ATOM 3092 C C . ALA A 1 443 ? 9.009 -11.403 -10.100 1.00 66.44 443 ALA A C 1
ATOM 3094 O O . ALA A 1 443 ? 9.328 -12.573 -9.890 1.00 66.44 443 ALA A O 1
ATOM 3095 N N . GLY A 1 444 ? 7.736 -11.019 -10.270 1.00 69.00 444 GLY A N 1
ATOM 3096 C CA . GLY A 1 444 ? 6.531 -11.754 -9.826 1.00 69.00 444 GLY A CA 1
ATOM 3097 C C . GLY A 1 444 ? 5.962 -12.913 -10.652 1.00 69.00 444 GLY A C 1
ATOM 3098 O O . GLY A 1 444 ? 6.704 -13.639 -11.302 1.00 69.00 444 GLY A O 1
ATOM 3099 N N . LEU A 1 445 ? 4.642 -13.132 -10.529 1.00 78.06 445 LEU A N 1
ATOM 3100 C CA . LEU A 1 445 ? 3.888 -14.289 -11.052 1.00 78.06 445 LEU A CA 1
ATOM 3101 C C . LEU A 1 445 ? 2.418 -13.934 -11.387 1.00 78.06 445 LEU A C 1
ATOM 3103 O O . LEU A 1 445 ? 1.980 -12.803 -11.212 1.00 78.06 445 LEU A O 1
ATOM 3107 N N . LEU A 1 446 ? 1.624 -14.924 -11.808 1.00 81.06 446 LEU A N 1
ATOM 3108 C CA . LEU A 1 446 ? 0.155 -14.943 -11.684 1.00 81.06 446 LEU A CA 1
ATOM 3109 C C . LEU A 1 446 ? -0.294 -16.371 -11.300 1.00 81.06 446 LEU A C 1
ATOM 3111 O O . LEU A 1 446 ? 0.585 -17.207 -11.097 1.00 81.06 446 LEU A O 1
ATOM 3115 N N . LEU A 1 447 ? -1.595 -16.659 -11.177 1.00 76.50 447 LEU A N 1
ATOM 3116 C CA . LEU A 1 447 ? -2.114 -17.979 -10.784 1.00 76.50 447 LEU A CA 1
ATOM 3117 C C . LEU A 1 447 ? -3.319 -18.479 -11.617 1.00 76.50 447 LEU A C 1
ATOM 3119 O O . LEU A 1 447 ? -4.342 -17.811 -11.720 1.00 76.50 447 LEU A O 1
ATOM 3123 N N . ASP A 1 448 ? -3.242 -19.725 -12.085 1.00 73.06 448 ASP A N 1
ATOM 3124 C CA . ASP A 1 448 ? -4.294 -20.741 -11.962 1.00 73.06 448 ASP A CA 1
ATOM 3125 C C . ASP A 1 448 ? -3.651 -22.130 -11.732 1.00 73.06 448 ASP A C 1
ATOM 3127 O O . ASP A 1 448 ? -2.495 -22.368 -12.082 1.00 73.06 448 ASP A O 1
ATOM 3131 N N . GLY A 1 449 ? -4.370 -23.053 -11.087 1.00 65.12 449 GLY A N 1
ATOM 3132 C CA . GLY A 1 449 ? -3.776 -24.275 -10.525 1.00 65.12 449 GLY A CA 1
ATOM 3133 C C . GLY A 1 449 ? -3.440 -25.420 -11.497 1.00 65.12 449 GLY A C 1
ATOM 3134 O O . GLY A 1 449 ? -2.947 -26.451 -11.037 1.00 65.12 449 GLY A O 1
ATOM 3135 N N . ALA A 1 450 ? -3.724 -25.322 -12.804 1.00 73.12 450 ALA A N 1
ATOM 3136 C CA . ALA A 1 450 ? -3.684 -26.490 -13.706 1.00 73.12 450 ALA A CA 1
ATOM 3137 C C . ALA A 1 450 ? -2.310 -26.861 -14.335 1.00 73.12 450 ALA A C 1
ATOM 3139 O O . ALA A 1 450 ? -2.221 -27.907 -14.981 1.00 73.12 450 ALA A O 1
ATOM 3140 N N . GLY A 1 451 ? -1.236 -26.081 -14.128 1.00 74.06 451 GLY A N 1
ATOM 3141 C CA . GLY A 1 451 ? 0.150 -26.449 -14.487 1.00 74.06 451 GLY A CA 1
ATOM 3142 C C . GLY A 1 451 ? 0.710 -25.887 -15.810 1.00 74.06 451 GLY A C 1
ATOM 3143 O O . GLY A 1 451 ? 0.724 -26.565 -16.841 1.00 74.06 451 GLY A O 1
ATOM 3144 N N . ASN A 1 452 ? 1.259 -24.671 -15.750 1.00 81.56 452 ASN A N 1
ATOM 3145 C CA . ASN A 1 452 ? 1.902 -23.914 -16.830 1.00 81.56 452 ASN A CA 1
ATOM 3146 C C . ASN A 1 452 ? 2.789 -22.788 -16.257 1.00 81.56 452 ASN A C 1
ATOM 3148 O O . ASN A 1 452 ? 2.454 -22.232 -15.218 1.00 81.56 452 ASN A O 1
ATOM 3152 N N . VAL A 1 453 ? 3.796 -22.313 -17.004 1.00 81.50 453 VAL A N 1
ATOM 3153 C CA . VAL A 1 453 ? 4.285 -20.924 -16.884 1.00 81.50 453 VAL A CA 1
ATOM 3154 C C . VAL A 1 453 ? 4.485 -20.297 -18.278 1.00 81.50 453 VAL A C 1
ATOM 3156 O O . VAL A 1 453 ? 4.952 -20.979 -19.194 1.00 81.50 453 VAL A O 1
ATOM 3159 N N . TYR A 1 454 ? 4.139 -19.013 -18.429 1.00 85.12 454 TYR A N 1
ATOM 3160 C CA . TYR A 1 454 ? 4.446 -18.123 -19.570 1.00 85.12 454 TYR A CA 1
ATOM 3161 C C . TYR A 1 454 ? 5.170 -16.849 -19.055 1.00 85.12 454 TYR A C 1
ATOM 3163 O O . TYR A 1 454 ? 5.945 -16.935 -18.106 1.00 85.12 454 TYR A O 1
ATOM 3171 N N . GLY A 1 455 ? 4.913 -15.656 -19.605 1.00 84.88 455 GLY A N 1
ATOM 3172 C CA . GLY A 1 455 ? 5.299 -14.367 -19.008 1.00 84.88 455 GLY A CA 1
ATOM 3173 C C . GLY A 1 455 ? 6.623 -13.769 -19.471 1.00 84.88 455 GLY A C 1
ATOM 3174 O O . GLY A 1 455 ? 6.915 -13.759 -20.659 1.00 84.88 455 GLY A O 1
ATOM 3175 N N . THR A 1 456 ? 7.378 -13.175 -18.548 1.00 85.12 456 THR A N 1
ATOM 3176 C CA . THR A 1 456 ? 8.530 -12.278 -18.790 1.00 85.12 456 THR A CA 1
ATOM 3177 C C . THR A 1 456 ? 9.770 -12.756 -18.028 1.00 85.12 456 THR A C 1
ATOM 3179 O O . THR A 1 456 ? 9.625 -13.531 -17.100 1.00 85.12 456 THR A O 1
ATOM 3182 N N . THR A 1 457 ? 10.988 -12.406 -18.452 1.00 82.44 457 THR A N 1
ATOM 3183 C CA . THR A 1 457 ? 12.268 -12.903 -17.890 1.00 82.44 457 THR A CA 1
ATOM 3184 C C . THR A 1 457 ? 13.398 -11.862 -18.076 1.00 82.44 457 THR A C 1
ATOM 3186 O O . THR A 1 457 ? 13.132 -10.761 -18.564 1.00 82.44 457 THR A O 1
ATOM 3189 N N . ALA A 1 458 ? 14.631 -12.186 -17.658 1.00 73.50 458 ALA A N 1
ATOM 3190 C CA . ALA A 1 458 ? 15.735 -11.315 -17.220 1.00 73.50 458 ALA A CA 1
ATOM 3191 C C . ALA A 1 458 ? 17.041 -12.104 -17.004 1.00 73.50 458 ALA A C 1
ATOM 3193 O O . ALA A 1 458 ? 17.263 -13.158 -17.605 1.00 73.50 458 ALA A O 1
ATOM 3194 N N . GLY A 1 459 ? 17.926 -11.542 -16.179 1.00 69.88 459 GLY A N 1
ATOM 3195 C CA . GLY A 1 459 ? 19.281 -12.018 -15.931 1.00 69.88 459 GLY A CA 1
ATOM 3196 C C . GLY A 1 459 ? 20.285 -11.605 -16.991 1.00 69.88 459 GLY A C 1
ATOM 3197 O O . GLY A 1 459 ? 19.924 -11.020 -18.012 1.00 69.88 459 GLY A O 1
ATOM 3198 N N . GLY A 1 460 ? 21.584 -11.850 -16.820 1.00 59.62 460 GLY A N 1
ATOM 3199 C CA . GLY A 1 460 ? 22.328 -12.445 -15.705 1.00 59.62 460 GLY A CA 1
ATOM 3200 C C . GLY A 1 460 ? 23.445 -13.372 -16.220 1.00 59.62 460 GLY A C 1
ATOM 3201 O O . GLY A 1 460 ? 23.495 -14.535 -15.824 1.00 59.62 460 GLY A O 1
ATOM 3202 N N . GLY A 1 461 ? 24.243 -12.916 -17.200 1.00 45.09 461 GLY A N 1
ATOM 3203 C CA . GLY A 1 461 ? 25.133 -13.750 -18.028 1.00 45.09 461 GLY A CA 1
ATOM 3204 C C . GLY A 1 461 ? 25.797 -12.999 -19.198 1.00 45.09 461 GLY A C 1
ATOM 3205 O O . GLY A 1 461 ? 26.358 -11.921 -19.003 1.00 45.09 461 GLY A O 1
ATOM 3206 N N . SER A 1 462 ? 25.805 -13.557 -20.420 1.00 48.44 462 SER A N 1
ATOM 3207 C CA . SER A 1 462 ? 26.412 -12.910 -21.610 1.00 48.44 462 SER A CA 1
ATOM 3208 C C . SER A 1 462 ? 25.777 -13.316 -22.954 1.00 48.44 462 SER A C 1
ATOM 3210 O O . SER A 1 462 ? 25.783 -14.494 -23.305 1.00 48.44 462 SER A O 1
ATOM 3212 N N . GLY A 1 463 ? 25.237 -12.334 -23.689 1.00 58.31 463 GLY A N 1
ATOM 3213 C CA . GLY A 1 463 ? 24.238 -12.483 -24.767 1.00 58.31 463 GLY A CA 1
ATOM 3214 C C . GLY A 1 463 ? 22.900 -11.836 -24.359 1.00 58.31 463 GLY A C 1
ATOM 3215 O O . GLY A 1 463 ? 22.750 -11.440 -23.212 1.00 58.31 463 GLY A O 1
ATOM 3216 N N . GLU A 1 464 ? 21.902 -11.711 -25.238 1.00 75.06 464 GLU A N 1
ATOM 3217 C CA . GLU A 1 464 ? 20.609 -11.072 -24.885 1.00 75.06 464 GLU A CA 1
ATOM 3218 C C . GLU A 1 464 ? 19.377 -11.773 -25.481 1.00 75.06 464 GLU A C 1
ATOM 3220 O O . GLU A 1 464 ? 19.478 -12.458 -26.501 1.00 75.06 464 GLU A O 1
ATOM 3225 N N . GLY A 1 465 ? 18.217 -11.591 -24.834 1.00 81.06 465 GLY A N 1
ATOM 3226 C CA . GLY A 1 465 ? 16.871 -11.832 -25.373 1.00 81.06 465 GLY A CA 1
ATOM 3227 C C . GLY A 1 465 ? 16.422 -13.292 -25.584 1.00 81.06 465 GLY A C 1
ATOM 3228 O O . GLY A 1 465 ? 17.184 -14.140 -26.038 1.00 81.06 465 GLY A O 1
ATOM 3229 N N . THR A 1 466 ? 15.122 -13.562 -25.417 1.00 85.19 466 THR A N 1
ATOM 3230 C CA . THR A 1 466 ? 14.404 -14.747 -25.939 1.00 85.19 466 THR A CA 1
ATOM 3231 C C . THR A 1 466 ? 12.937 -14.399 -26.235 1.00 85.19 466 THR A C 1
ATOM 3233 O O . THR A 1 466 ? 12.469 -13.331 -25.844 1.00 85.19 466 THR A O 1
ATOM 3236 N N . VAL A 1 467 ? 12.207 -15.313 -26.886 1.00 88.31 467 VAL A N 1
ATOM 3237 C CA . VAL A 1 467 ? 10.799 -15.601 -26.542 1.00 88.31 467 VAL A CA 1
ATOM 3238 C C . VAL A 1 467 ? 10.678 -17.114 -26.413 1.00 88.31 467 VAL A C 1
ATOM 3240 O O . VAL A 1 467 ? 10.763 -17.813 -27.424 1.00 88.31 467 VAL A O 1
ATOM 3243 N N . PHE A 1 468 ? 10.542 -17.604 -25.183 1.00 89.31 468 PHE A N 1
ATOM 3244 C CA . PHE A 1 468 ? 10.360 -19.018 -24.867 1.00 89.31 468 PHE A CA 1
ATOM 3245 C C . PHE A 1 468 ? 8.951 -19.528 -25.217 1.00 89.31 468 PHE A C 1
ATOM 3247 O O . PHE A 1 468 ? 7.976 -18.779 -25.167 1.00 89.31 468 PHE A O 1
ATOM 3254 N N . ALA A 1 469 ? 8.821 -20.825 -25.520 1.00 89.12 469 ALA A N 1
ATOM 3255 C CA . ALA A 1 469 ? 7.521 -21.500 -25.632 1.00 89.12 469 ALA A CA 1
ATOM 3256 C C . ALA A 1 469 ? 7.589 -22.987 -25.232 1.00 89.12 469 ALA A C 1
ATOM 3258 O O . ALA A 1 469 ? 8.512 -23.701 -25.632 1.00 89.12 469 ALA A O 1
ATOM 3259 N N . VAL A 1 470 ? 6.589 -23.458 -24.471 1.00 88.50 470 VAL A N 1
ATOM 3260 C CA . VAL A 1 470 ? 6.514 -24.825 -23.908 1.00 88.50 470 VAL A CA 1
ATOM 3261 C C . VAL A 1 470 ? 5.073 -25.348 -23.728 1.00 88.50 470 VAL A C 1
ATOM 3263 O O . VAL A 1 470 ? 4.134 -24.568 -23.551 1.00 88.50 470 VAL A O 1
ATOM 3266 N N . ARG A 1 471 ? 4.917 -26.681 -23.670 1.00 85.81 471 ARG A N 1
ATOM 3267 C CA . ARG A 1 471 ? 3.759 -27.426 -23.096 1.00 85.81 471 ARG A CA 1
ATOM 3268 C C . ARG A 1 471 ? 4.276 -28.562 -22.186 1.00 85.81 471 ARG A C 1
ATOM 3270 O O . ARG A 1 471 ? 5.309 -28.347 -21.553 1.00 85.81 471 ARG A O 1
ATOM 3277 N N . THR A 1 472 ? 3.596 -29.704 -22.051 1.00 78.69 472 THR A N 1
ATOM 3278 C CA . THR A 1 472 ? 3.870 -30.724 -21.006 1.00 78.69 472 THR A CA 1
ATOM 3279 C C . THR A 1 472 ? 3.581 -32.141 -21.518 1.00 78.69 472 THR A C 1
ATOM 3281 O O . THR A 1 472 ? 2.511 -32.702 -21.260 1.00 78.69 472 THR A O 1
ATOM 3284 N N . ASP A 1 473 ? 4.501 -32.674 -22.321 1.00 80.94 473 ASP A N 1
ATOM 3285 C CA . ASP A 1 473 ? 4.374 -33.956 -23.023 1.00 80.94 473 ASP A CA 1
ATOM 3286 C C . ASP A 1 473 ? 5.728 -34.547 -23.511 1.00 80.94 473 ASP A C 1
ATOM 3288 O O . ASP A 1 473 ? 5.749 -35.451 -24.348 1.00 80.94 473 ASP A O 1
ATOM 3292 N N . GLY A 1 474 ? 6.863 -34.122 -22.930 1.00 78.75 474 GLY A N 1
ATOM 3293 C CA . GLY A 1 474 ? 8.155 -34.826 -23.021 1.00 78.75 474 GLY A CA 1
ATOM 3294 C C . GLY A 1 474 ? 9.065 -34.538 -24.229 1.00 78.75 474 GLY A C 1
ATOM 3295 O O . GLY A 1 474 ? 9.639 -35.474 -24.793 1.00 78.75 474 GLY A O 1
ATOM 3296 N N . THR A 1 475 ? 9.249 -33.273 -24.628 1.00 85.25 475 THR A N 1
ATOM 3297 C CA . THR A 1 475 ? 10.210 -32.840 -25.674 1.00 85.25 475 THR A CA 1
ATOM 3298 C C . THR A 1 475 ? 10.888 -31.494 -25.342 1.00 85.25 475 THR A C 1
ATOM 3300 O O . THR A 1 475 ? 10.412 -30.751 -24.490 1.00 85.25 475 THR A O 1
ATOM 3303 N N . GLY A 1 476 ? 11.996 -31.124 -26.001 1.00 84.12 476 GLY A N 1
ATOM 3304 C CA . GLY A 1 476 ? 12.669 -29.858 -25.675 1.00 84.12 476 GLY A CA 1
ATOM 3305 C C . GLY A 1 476 ? 13.788 -29.387 -26.611 1.00 84.12 476 GLY A C 1
ATOM 3306 O O . GLY A 1 476 ? 14.202 -30.103 -27.521 1.00 84.12 476 GLY A O 1
ATOM 3307 N N . PHE A 1 477 ? 14.289 -28.183 -26.310 1.00 90.00 477 PHE A N 1
ATOM 3308 C CA . PHE A 1 477 ? 15.429 -27.476 -26.908 1.00 90.00 477 PHE A CA 1
ATOM 3309 C C . PHE A 1 477 ? 15.311 -27.219 -28.421 1.00 90.00 477 PHE A C 1
ATOM 3311 O O . PHE A 1 477 ? 16.118 -27.670 -29.233 1.00 90.00 477 PHE A O 1
ATOM 3318 N N . THR A 1 478 ? 14.297 -26.438 -28.797 1.00 88.50 478 THR A N 1
ATOM 3319 C CA . THR A 1 478 ? 14.026 -26.003 -30.180 1.00 88.50 478 THR A CA 1
ATOM 3320 C C . THR A 1 478 ? 14.338 -24.512 -30.384 1.00 88.50 478 THR A C 1
ATOM 3322 O O . THR A 1 478 ? 13.507 -23.716 -30.814 1.00 88.50 478 THR A O 1
ATOM 3325 N N . ILE A 1 479 ? 15.566 -24.119 -30.033 1.00 89.69 479 ILE A N 1
ATOM 3326 C CA . ILE A 1 479 ? 16.103 -22.752 -30.161 1.00 89.69 479 ILE A CA 1
ATOM 3327 C C . ILE A 1 479 ? 16.179 -22.328 -31.641 1.00 89.69 479 ILE A C 1
ATOM 3329 O O . ILE A 1 479 ? 16.718 -23.077 -32.458 1.00 89.69 479 ILE A O 1
ATOM 3333 N N . LEU A 1 480 ? 15.669 -21.135 -31.986 1.00 87.69 480 LEU A N 1
ATOM 3334 C CA . LEU A 1 480 ? 15.577 -20.639 -33.370 1.00 87.69 480 LEU A CA 1
ATOM 3335 C C . LEU A 1 480 ? 16.337 -19.322 -33.618 1.00 87.69 480 LEU A C 1
ATOM 3337 O O . LEU A 1 480 ? 17.135 -19.261 -34.552 1.00 87.69 480 LEU A O 1
ATOM 3341 N N . HIS A 1 481 ? 16.060 -18.258 -32.848 1.00 87.94 481 HIS A N 1
ATOM 3342 C CA . HIS A 1 481 ? 16.335 -16.874 -33.283 1.00 87.94 481 HIS A CA 1
ATOM 3343 C C . HIS A 1 481 ? 16.988 -15.957 -32.228 1.00 87.94 481 HIS A C 1
ATOM 3345 O O . HIS A 1 481 ? 16.752 -16.108 -31.030 1.00 87.94 481 HIS A O 1
ATOM 3351 N N . ARG A 1 482 ? 17.744 -14.973 -32.744 1.00 87.19 482 ARG A N 1
ATOM 3352 C CA . ARG A 1 482 ? 18.055 -13.621 -32.222 1.00 87.19 482 ARG A CA 1
ATOM 3353 C C . ARG A 1 482 ? 17.553 -12.628 -33.299 1.00 87.19 482 ARG A C 1
ATOM 3355 O O . ARG A 1 482 ? 17.667 -12.960 -34.484 1.00 87.19 482 ARG A O 1
ATOM 3362 N N . PHE A 1 483 ? 16.921 -11.505 -32.934 1.00 82.69 483 PHE A N 1
ATOM 3363 C CA . PHE A 1 483 ? 16.096 -10.691 -33.850 1.00 82.69 483 PHE A CA 1
ATOM 3364 C C . PHE A 1 483 ? 16.036 -9.164 -33.583 1.00 82.69 483 PHE A C 1
ATOM 3366 O O . PHE A 1 483 ? 16.360 -8.416 -34.507 1.00 82.69 483 PHE A O 1
ATOM 3373 N N . THR A 1 484 ? 15.580 -8.685 -32.413 1.00 78.69 484 THR A N 1
ATOM 3374 C CA . THR A 1 484 ? 15.210 -7.256 -32.188 1.00 78.69 484 THR A CA 1
ATOM 3375 C C . THR A 1 484 ? 16.141 -6.500 -31.215 1.00 78.69 484 THR A C 1
ATOM 3377 O O . THR A 1 484 ? 17.332 -6.804 -31.165 1.00 78.69 484 THR A O 1
ATOM 3380 N N . GLY A 1 485 ? 15.637 -5.505 -30.471 1.00 73.56 485 GLY A N 1
ATOM 3381 C CA . GLY A 1 485 ? 16.410 -4.594 -29.622 1.00 73.56 485 GLY A CA 1
ATOM 3382 C C . GLY A 1 485 ? 16.916 -3.325 -30.330 1.00 73.56 485 GLY A C 1
ATOM 3383 O O . GLY A 1 485 ? 17.098 -3.284 -31.548 1.00 73.56 485 GLY A O 1
ATOM 3384 N N . GLY A 1 486 ? 17.165 -2.274 -29.544 1.00 71.56 486 GLY A N 1
ATOM 3385 C CA . GLY A 1 486 ? 17.974 -1.106 -29.914 1.00 71.56 486 GLY A CA 1
ATOM 3386 C C . GLY A 1 486 ? 17.213 0.134 -30.404 1.00 71.56 486 GLY A C 1
ATOM 3387 O O . GLY A 1 486 ? 17.855 1.106 -30.806 1.00 71.56 486 GLY A O 1
ATOM 3388 N N . ALA A 1 487 ? 15.874 0.129 -30.400 1.00 69.94 487 ALA A N 1
ATOM 3389 C CA . ALA A 1 487 ? 15.061 1.277 -30.845 1.00 69.94 487 ALA A CA 1
ATOM 3390 C C . ALA A 1 487 ? 13.670 1.418 -30.178 1.00 69.94 487 ALA A C 1
ATOM 3392 O O . ALA A 1 487 ? 12.893 2.285 -30.587 1.00 69.94 487 ALA A O 1
ATOM 3393 N N . SER A 1 488 ? 13.325 0.539 -29.234 1.00 71.25 488 SER A N 1
ATOM 3394 C CA . SER A 1 488 ? 11.932 0.218 -28.902 1.00 71.25 488 SER A CA 1
ATOM 3395 C C . SER A 1 488 ? 11.766 -0.661 -27.666 1.00 71.25 488 SER A C 1
ATOM 3397 O O . SER A 1 488 ? 10.808 -0.460 -26.925 1.00 71.25 488 SER A O 1
ATOM 3399 N N . ASP A 1 489 ? 12.649 -1.657 -27.496 1.00 70.12 489 ASP A N 1
ATOM 3400 C CA . ASP A 1 489 ? 12.390 -2.825 -26.650 1.00 70.12 489 ASP A CA 1
ATOM 3401 C C . ASP A 1 489 ? 12.726 -2.539 -25.178 1.00 70.12 489 ASP A C 1
ATOM 3403 O O . ASP A 1 489 ? 11.862 -2.734 -24.326 1.00 70.12 489 ASP A O 1
ATOM 3407 N N . ASP A 1 490 ? 13.890 -1.926 -24.925 1.00 78.94 490 ASP A N 1
ATOM 3408 C CA . ASP A 1 490 ? 14.081 -0.826 -23.959 1.00 78.94 490 ASP A CA 1
ATOM 3409 C C . ASP A 1 490 ? 14.183 -1.096 -22.433 1.00 78.94 490 ASP A C 1
ATOM 3411 O O . ASP A 1 490 ? 14.307 -0.140 -21.675 1.00 78.94 490 ASP A O 1
ATOM 3415 N N . GLY A 1 491 ? 14.221 -2.286 -21.824 1.00 75.31 491 GLY A N 1
ATOM 3416 C CA . GLY A 1 491 ? 13.955 -3.660 -22.253 1.00 75.31 491 GLY A CA 1
ATOM 3417 C C . GLY A 1 491 ? 14.054 -4.599 -21.045 1.00 75.31 491 GLY A C 1
ATOM 3418 O O . GLY A 1 491 ? 15.011 -4.513 -20.287 1.00 75.31 491 GLY A O 1
ATOM 3419 N N . GLY A 1 492 ? 13.066 -5.478 -20.847 1.00 75.12 492 GLY A N 1
ATOM 3420 C CA . GLY A 1 492 ? 12.896 -6.235 -19.592 1.00 75.12 492 GLY A CA 1
ATOM 3421 C C . GLY A 1 492 ? 11.816 -5.594 -18.708 1.00 75.12 492 GLY A C 1
ATOM 3422 O O . GLY A 1 492 ? 12.087 -4.556 -18.116 1.00 75.12 492 GLY A O 1
ATOM 3423 N N . PRO A 1 493 ? 10.582 -6.140 -18.661 1.00 76.25 493 PRO A N 1
ATOM 3424 C CA . PRO A 1 493 ? 9.409 -5.336 -18.305 1.00 76.25 493 PRO A CA 1
ATOM 3425 C C . PRO A 1 493 ? 8.837 -5.527 -16.878 1.00 76.25 493 PRO A C 1
ATOM 3427 O O . PRO A 1 493 ? 9.231 -6.395 -16.094 1.00 76.25 493 PRO A O 1
ATOM 3430 N N . ALA A 1 494 ? 7.866 -4.675 -16.561 1.00 65.44 494 ALA A N 1
ATOM 3431 C CA . ALA A 1 494 ? 7.069 -4.578 -15.348 1.00 65.44 494 ALA A CA 1
ATOM 3432 C C . ALA A 1 494 ? 5.733 -3.868 -15.668 1.00 65.44 494 ALA A C 1
ATOM 3434 O O . ALA A 1 494 ? 5.631 -3.155 -16.665 1.00 65.44 494 ALA A O 1
ATOM 3435 N N . GLY A 1 495 ? 4.681 -3.998 -14.860 1.00 66.06 495 GLY A N 1
ATOM 3436 C CA . GLY A 1 495 ? 4.546 -4.804 -13.648 1.00 66.06 495 GLY A CA 1
ATOM 3437 C C . GLY A 1 495 ? 3.078 -5.084 -13.306 1.00 66.06 495 GLY A C 1
ATOM 3438 O O . GLY A 1 495 ? 2.195 -4.408 -13.817 1.00 66.06 495 GLY A O 1
ATOM 3439 N N . ARG A 1 496 ? 2.808 -6.115 -12.486 1.00 73.31 496 ARG A N 1
ATOM 3440 C CA . ARG A 1 496 ? 1.562 -6.922 -12.562 1.00 73.31 496 ARG A CA 1
ATOM 3441 C C . ARG A 1 496 ? 1.330 -7.500 -13.976 1.00 73.31 496 ARG A C 1
ATOM 3443 O O . ARG A 1 496 ? 2.209 -7.397 -14.831 1.00 73.31 496 ARG A O 1
ATOM 3450 N N . LEU A 1 497 ? 0.246 -8.256 -14.152 1.00 83.00 497 LEU A N 1
ATOM 3451 C CA . LEU A 1 497 ? 0.046 -9.257 -15.211 1.00 83.00 497 LEU A CA 1
ATOM 3452 C C . LEU A 1 497 ? -1.427 -9.321 -15.679 1.00 83.00 497 LEU A C 1
ATOM 3454 O O . LEU A 1 497 ? -2.276 -8.758 -15.003 1.00 83.00 497 LEU A O 1
ATOM 3458 N N . VAL A 1 498 ? -1.709 -10.015 -16.797 1.00 81.00 498 VAL A N 1
ATOM 3459 C CA . VAL A 1 498 ? -2.974 -10.022 -17.597 1.00 81.00 498 VAL A CA 1
ATOM 3460 C C . VAL A 1 498 ? -3.048 -8.805 -18.569 1.00 81.00 498 VAL A C 1
ATOM 3462 O O . VAL A 1 498 ? -1.973 -8.359 -18.956 1.00 81.00 498 VAL A O 1
ATOM 3465 N N . LEU A 1 499 ? -4.185 -8.358 -19.157 1.00 81.56 499 LEU A N 1
ATOM 3466 C CA . LEU A 1 499 ? -4.174 -8.189 -20.634 1.00 81.56 499 LEU A CA 1
ATOM 3467 C C . LEU A 1 499 ? -4.818 -7.050 -21.552 1.00 81.56 499 LEU A C 1
ATOM 3469 O O . LEU A 1 499 ? -4.516 -7.246 -22.711 1.00 81.56 499 LEU A O 1
ATOM 3473 N N . ASP A 1 500 ? -5.623 -5.929 -21.459 1.00 76.31 500 ASP A N 1
ATOM 3474 C CA . ASP A 1 500 ? -6.546 -4.993 -20.662 1.00 76.31 500 ASP A CA 1
ATOM 3475 C C . ASP A 1 500 ? -8.087 -4.951 -21.075 1.00 76.31 500 ASP A C 1
ATOM 3477 O O . ASP A 1 500 ? -8.422 -4.341 -22.079 1.00 76.31 500 ASP A O 1
ATOM 3481 N N . LYS A 1 501 ? -9.065 -5.665 -20.476 1.00 74.56 501 LYS A N 1
ATOM 3482 C CA . LYS A 1 501 ? -10.454 -6.020 -20.959 1.00 74.56 501 LYS A CA 1
ATOM 3483 C C . LYS A 1 501 ? -10.747 -7.265 -21.882 1.00 74.56 501 LYS A C 1
ATOM 3485 O O . LYS A 1 501 ? -11.193 -8.264 -21.332 1.00 74.56 501 LYS A O 1
ATOM 3490 N N . THR A 1 502 ? -10.519 -7.314 -23.218 1.00 79.25 502 THR A N 1
ATOM 3491 C CA . THR A 1 502 ? -10.636 -8.555 -24.079 1.00 79.25 502 THR A CA 1
ATOM 3492 C C . THR A 1 502 ? -9.721 -8.674 -25.359 1.00 79.25 502 THR A C 1
ATOM 3494 O O . THR A 1 502 ? -10.123 -8.198 -26.421 1.00 79.25 502 THR A O 1
ATOM 3497 N N . ASP A 1 503 ? -8.569 -9.375 -25.304 1.00 81.69 503 ASP A N 1
ATOM 3498 C CA . ASP A 1 503 ? -7.442 -9.522 -26.295 1.00 81.69 503 ASP A CA 1
ATOM 3499 C C . ASP A 1 503 ? -6.587 -8.266 -26.614 1.00 81.69 503 ASP A C 1
ATOM 3501 O O . ASP A 1 503 ? -7.020 -7.452 -27.428 1.00 81.69 503 ASP A O 1
ATOM 3505 N N . ASN A 1 504 ? -5.391 -8.108 -25.989 1.00 84.88 504 ASN A N 1
ATOM 3506 C CA . ASN A 1 504 ? -4.209 -7.294 -26.400 1.00 84.88 504 ASN A CA 1
ATOM 3507 C C . ASN A 1 504 ? -3.055 -7.299 -25.328 1.00 84.88 504 ASN A C 1
ATOM 3509 O O . ASN A 1 504 ? -2.448 -8.355 -25.156 1.00 84.88 504 ASN A O 1
ATOM 3513 N N . LEU A 1 505 ? -2.686 -6.152 -24.707 1.00 86.19 505 LEU A N 1
ATOM 3514 C CA . LEU A 1 505 ? -1.854 -5.914 -23.492 1.00 86.19 505 LEU A CA 1
ATOM 3515 C C . LEU A 1 505 ? -1.789 -4.394 -23.144 1.00 86.19 505 LEU A C 1
ATOM 3517 O O . LEU A 1 505 ? -2.353 -3.597 -23.879 1.00 86.19 505 LEU A O 1
ATOM 3521 N N . TYR A 1 506 ? -1.132 -3.946 -22.058 1.00 87.25 506 TYR A N 1
ATOM 3522 C CA . TYR A 1 506 ? -0.854 -2.512 -21.754 1.00 87.25 506 TYR A CA 1
ATOM 3523 C C . TYR A 1 506 ? 0.355 -2.336 -20.794 1.00 87.25 506 TYR A C 1
ATOM 3525 O O . TYR A 1 506 ? 0.700 -3.282 -20.095 1.00 87.25 506 TYR A O 1
ATOM 3533 N N . GLY A 1 507 ? 0.965 -1.134 -20.745 1.00 85.44 507 GLY A N 1
ATOM 3534 C CA . GLY A 1 507 ? 2.171 -0.764 -19.970 1.00 85.44 507 GLY A CA 1
ATOM 3535 C C . GLY A 1 507 ? 2.908 0.453 -20.585 1.00 85.44 507 GLY A C 1
ATOM 3536 O O . GLY A 1 507 ? 2.248 1.272 -21.213 1.00 85.44 507 GLY A O 1
ATOM 3537 N N . THR A 1 508 ? 4.245 0.580 -20.470 1.00 84.94 508 THR A N 1
ATOM 3538 C CA . THR A 1 508 ? 5.111 1.528 -21.248 1.00 84.94 508 THR A CA 1
ATOM 3539 C C . THR A 1 508 ? 6.537 0.968 -21.462 1.00 84.94 508 THR A C 1
ATOM 3541 O O . THR A 1 508 ? 6.624 -0.230 -21.661 1.00 84.94 508 THR A O 1
ATOM 3544 N N . THR A 1 509 ? 7.616 1.773 -21.487 1.00 81.94 509 THR A N 1
ATOM 3545 C CA . THR A 1 509 ? 9.053 1.443 -21.248 1.00 81.94 509 THR A CA 1
ATOM 3546 C C . THR A 1 509 ? 9.770 2.711 -20.739 1.00 81.94 509 THR A C 1
ATOM 3548 O O . THR A 1 509 ? 9.189 3.801 -20.822 1.00 81.94 509 THR A O 1
ATOM 3551 N N . TYR A 1 510 ? 10.979 2.586 -20.174 1.00 73.06 510 TYR A N 1
ATOM 3552 C CA . TYR A 1 510 ? 11.648 3.651 -19.402 1.00 73.06 510 TYR A CA 1
ATOM 3553 C C . TYR A 1 510 ? 13.179 3.706 -19.651 1.00 73.06 510 TYR A C 1
ATOM 3555 O O . TYR A 1 510 ? 13.631 4.670 -20.278 1.00 73.06 510 TYR A O 1
ATOM 3563 N N . GLY A 1 511 ? 13.980 2.716 -19.240 1.00 67.69 511 GLY A N 1
ATOM 3564 C CA . GLY A 1 511 ? 15.422 2.617 -19.557 1.00 67.69 511 GLY A CA 1
ATOM 3565 C C . GLY A 1 511 ? 16.342 3.612 -18.808 1.00 67.69 511 GLY A C 1
ATOM 3566 O O . GLY A 1 511 ? 15.953 4.276 -17.859 1.00 67.69 511 GLY A O 1
ATOM 3567 N N . GLY A 1 512 ? 17.594 3.873 -19.201 1.00 54.31 512 GLY A N 1
ATOM 3568 C CA . GLY A 1 512 ? 18.227 3.606 -20.492 1.00 54.31 512 GLY A CA 1
ATOM 3569 C C . GLY A 1 512 ? 19.565 4.338 -20.692 1.00 54.31 512 GLY A C 1
ATOM 3570 O O . GLY A 1 512 ? 20.121 4.873 -19.733 1.00 54.31 512 GLY A O 1
ATOM 3571 N N . SER A 1 513 ? 20.062 4.423 -21.932 1.00 49.78 513 SER A N 1
ATOM 3572 C CA . SER A 1 513 ? 21.271 5.185 -22.311 1.00 49.78 513 SER A CA 1
ATOM 3573 C C . SER A 1 513 ? 20.914 6.641 -22.704 1.00 49.78 513 SER A C 1
ATOM 3575 O O . SER A 1 513 ? 20.431 6.867 -23.814 1.00 49.78 513 SER A O 1
ATOM 3577 N N . PRO A 1 514 ? 21.039 7.650 -21.813 1.00 42.41 514 PRO A N 1
ATOM 3578 C CA . PRO A 1 514 ? 20.027 8.715 -21.769 1.00 42.41 514 PRO A CA 1
ATOM 3579 C C . PRO A 1 514 ? 19.929 9.723 -22.927 1.00 42.41 514 PRO A C 1
ATOM 3581 O O . PRO A 1 514 ? 20.874 9.964 -23.675 1.00 42.41 514 PRO A O 1
ATOM 3584 N N . SER A 1 515 ? 18.790 10.433 -22.937 1.00 49.34 515 SER A N 1
ATOM 3585 C CA . SER A 1 515 ? 18.411 11.591 -23.781 1.00 49.34 515 SER A CA 1
ATOM 3586 C C . SER A 1 515 ? 17.789 11.308 -25.161 1.00 49.34 515 SER A C 1
ATOM 3588 O O . SER A 1 515 ? 17.919 12.101 -26.093 1.00 49.34 515 SER A O 1
ATOM 3590 N N . SER A 1 516 ? 17.006 10.230 -25.271 1.00 66.75 516 SER A N 1
ATOM 3591 C CA . SER A 1 516 ? 15.988 10.062 -26.325 1.00 66.75 516 SER A CA 1
ATOM 3592 C C . SER A 1 516 ? 14.730 9.411 -25.734 1.00 66.75 516 SER A C 1
ATOM 3594 O O . SER A 1 516 ? 14.840 8.548 -24.866 1.00 66.75 516 SER A O 1
ATOM 3596 N N . GLY A 1 517 ? 13.540 9.864 -26.140 1.00 72.94 517 GLY A N 1
ATOM 3597 C CA . GLY A 1 517 ? 12.313 9.615 -25.374 1.00 72.94 517 GLY A CA 1
ATOM 3598 C C . GLY A 1 517 ? 11.184 8.858 -26.062 1.00 72.94 517 GLY A C 1
ATOM 3599 O O . GLY A 1 517 ? 11.173 8.675 -27.281 1.00 72.94 517 GLY A O 1
ATOM 3600 N N . GLY A 1 518 ? 10.213 8.474 -25.230 1.00 83.81 518 GLY A N 1
ATOM 3601 C CA . GLY A 1 518 ? 9.227 7.428 -25.465 1.00 83.81 518 GLY A CA 1
ATOM 3602 C C . GLY A 1 518 ? 8.462 7.605 -26.757 1.00 83.81 518 GLY A C 1
ATOM 3603 O O . GLY A 1 518 ? 7.764 8.602 -26.939 1.00 83.81 518 GLY A O 1
ATOM 3604 N N . THR A 1 519 ? 8.572 6.619 -27.647 1.00 87.19 519 THR A N 1
ATOM 3605 C CA . THR A 1 519 ? 7.905 6.663 -28.945 1.00 87.19 519 THR A CA 1
ATOM 3606 C C . THR A 1 519 ? 6.554 5.967 -28.909 1.00 87.19 519 THR A C 1
ATOM 3608 O O . THR A 1 519 ? 5.590 6.573 -29.348 1.00 87.19 519 THR A O 1
ATOM 3611 N N . VAL A 1 520 ? 6.440 4.775 -28.314 1.00 89.19 520 VAL A N 1
ATOM 3612 C CA . VAL A 1 520 ? 5.246 3.904 -28.357 1.00 89.19 520 VAL A CA 1
ATOM 3613 C C . VAL A 1 520 ? 5.036 3.297 -29.747 1.00 89.19 520 VAL A C 1
ATOM 3615 O O . VAL A 1 520 ? 4.289 3.815 -30.575 1.00 89.19 520 VAL A O 1
ATOM 3618 N N . PHE A 1 521 ? 5.672 2.148 -29.990 1.00 90.44 521 PHE A N 1
ATOM 3619 C CA . PHE A 1 521 ? 5.430 1.324 -31.178 1.00 90.44 521 PHE A CA 1
ATOM 3620 C C . PHE A 1 521 ? 4.039 0.672 -31.133 1.00 90.44 521 PHE A C 1
ATOM 3622 O O . PHE A 1 521 ? 3.331 0.723 -32.136 1.00 90.44 521 PHE A O 1
ATOM 3629 N N . LYS A 1 522 ? 3.664 0.119 -29.964 1.00 92.88 522 LYS A N 1
ATOM 3630 C CA . LYS A 1 522 ? 2.389 -0.536 -29.590 1.00 92.88 522 LYS A CA 1
ATOM 3631 C C . LYS A 1 522 ? 1.868 -1.622 -30.545 1.00 92.88 522 LYS A C 1
ATOM 3633 O O . LYS A 1 522 ? 1.490 -1.363 -31.686 1.00 92.88 522 LYS A O 1
ATOM 3638 N N . VAL A 1 523 ? 1.832 -2.873 -30.072 1.00 92.25 523 VAL A N 1
ATOM 3639 C CA . VAL A 1 523 ? 1.712 -4.053 -30.957 1.00 92.25 523 VAL A CA 1
ATOM 3640 C C . VAL A 1 523 ? 0.697 -5.119 -30.470 1.00 92.25 523 VAL A C 1
ATOM 3642 O O . VAL A 1 523 ? -0.138 -4.817 -29.625 1.00 92.25 523 VAL A O 1
ATOM 3645 N N . LYS A 1 524 ? 0.670 -6.329 -31.052 1.00 89.19 524 LYS A N 1
ATOM 3646 C CA . LYS A 1 524 ? -0.437 -7.313 -30.944 1.00 89.19 524 LYS A CA 1
ATOM 3647 C C . LYS A 1 524 ? 0.051 -8.765 -30.709 1.00 89.19 524 LYS A C 1
ATOM 3649 O O . LYS A 1 524 ? 1.224 -8.985 -30.436 1.00 89.19 524 LYS A O 1
ATOM 3654 N N . THR A 1 525 ? -0.848 -9.749 -30.814 1.00 83.25 525 THR A N 1
ATOM 3655 C CA . THR A 1 525 ? -0.725 -11.146 -30.329 1.00 83.25 525 THR A CA 1
ATOM 3656 C C . THR A 1 525 ? -0.838 -12.233 -31.425 1.00 83.25 525 THR A C 1
ATOM 3658 O O . THR A 1 525 ? -0.774 -13.424 -31.127 1.00 83.25 525 THR A O 1
ATOM 3661 N N . ASP A 1 526 ? -1.041 -11.829 -32.683 1.00 85.56 526 ASP A N 1
ATOM 3662 C CA . ASP A 1 526 ? -1.838 -12.533 -33.704 1.00 85.56 526 ASP A CA 1
ATOM 3663 C C . ASP A 1 526 ? -1.329 -12.484 -35.177 1.00 85.56 526 ASP A C 1
ATOM 3665 O O . ASP A 1 526 ? -2.078 -12.836 -36.089 1.00 85.56 526 ASP A O 1
ATOM 3669 N N . GLY A 1 527 ? -0.095 -12.041 -35.455 1.00 85.19 527 GLY A N 1
ATOM 3670 C CA . GLY A 1 527 ? 0.432 -11.854 -36.822 1.00 85.19 527 GLY A CA 1
ATOM 3671 C C . GLY A 1 527 ? -0.010 -10.557 -37.534 1.00 85.19 527 GLY A C 1
ATOM 3672 O O . GLY A 1 527 ? -0.635 -10.617 -38.594 1.00 85.19 527 GLY A O 1
ATOM 3673 N N . THR A 1 528 ? 0.300 -9.379 -36.974 1.00 91.81 528 THR A N 1
ATOM 3674 C CA . THR A 1 528 ? -0.170 -8.051 -37.446 1.00 91.81 528 THR A CA 1
ATOM 3675 C C . THR A 1 528 ? 0.885 -6.924 -37.268 1.00 91.81 528 THR A C 1
ATOM 3677 O O . THR A 1 528 ? 1.961 -6.999 -37.850 1.00 91.81 528 THR A O 1
ATOM 3680 N N . GLY A 1 529 ? 0.591 -5.879 -36.470 1.00 89.56 529 GLY A N 1
ATOM 3681 C CA . GLY A 1 529 ? 1.528 -4.859 -35.971 1.00 89.56 529 GLY A CA 1
ATOM 3682 C C . GLY A 1 529 ? 1.774 -3.647 -36.881 1.00 89.56 529 GLY A C 1
ATOM 3683 O O . GLY A 1 529 ? 2.699 -3.653 -37.688 1.00 89.56 529 GLY A O 1
ATOM 3684 N N . PHE A 1 530 ? 1.006 -2.564 -36.711 1.00 92.94 530 PHE A N 1
ATOM 3685 C CA . PHE A 1 530 ? 1.276 -1.281 -37.378 1.00 92.94 530 PHE A CA 1
ATOM 3686 C C . PHE A 1 530 ? 0.684 -0.079 -36.625 1.00 92.94 530 PHE A C 1
ATOM 3688 O O . PHE A 1 530 ? -0.490 -0.112 -36.257 1.00 92.94 530 PHE A O 1
ATOM 3695 N N . ALA A 1 531 ? 1.454 1.010 -36.493 1.00 90.69 531 ALA A N 1
ATOM 3696 C CA . ALA A 1 531 ? 0.960 2.300 -36.005 1.00 90.69 531 ALA A CA 1
ATOM 3697 C C . ALA A 1 531 ? 1.724 3.503 -36.601 1.00 90.69 531 ALA A C 1
ATOM 3699 O O . ALA A 1 531 ? 2.953 3.555 -36.558 1.00 90.69 531 ALA A O 1
ATOM 3700 N N . LEU A 1 532 ? 0.981 4.504 -37.097 1.00 90.56 532 LEU A N 1
ATOM 3701 C CA . LEU A 1 532 ? 1.450 5.865 -37.409 1.00 90.56 532 LEU A CA 1
ATOM 3702 C C . LEU A 1 532 ? 0.349 6.877 -37.026 1.00 90.56 532 LEU A C 1
ATOM 3704 O O . LEU A 1 532 ? -0.783 6.749 -37.487 1.00 90.56 532 LEU A O 1
ATOM 3708 N N . LEU A 1 533 ? 0.676 7.846 -36.161 1.00 88.31 533 LEU A N 1
ATOM 3709 C CA . LEU A 1 533 ? -0.236 8.805 -35.507 1.00 88.31 533 LEU A CA 1
ATOM 3710 C C . LEU A 1 533 ? 0.448 10.193 -35.387 1.00 88.31 533 LEU A C 1
ATOM 3712 O O . LEU A 1 533 ? 0.972 10.690 -36.382 1.00 88.31 533 LEU A O 1
ATOM 3716 N N . HIS A 1 534 ? 0.444 10.828 -34.205 1.00 89.31 534 HIS A N 1
ATOM 3717 C CA . HIS A 1 534 ? 1.051 12.144 -33.946 1.00 89.31 534 HIS A CA 1
ATOM 3718 C C . HIS A 1 534 ? 2.277 12.067 -32.998 1.00 89.31 534 HIS A C 1
ATOM 3720 O O . HIS A 1 534 ? 2.770 10.978 -32.697 1.00 89.31 534 HIS A O 1
ATOM 3726 N N . ARG A 1 535 ? 2.832 13.212 -32.574 1.00 88.38 535 ARG A N 1
ATOM 3727 C CA . ARG A 1 535 ? 4.177 13.361 -31.988 1.00 88.38 535 ARG A CA 1
ATOM 3728 C C . ARG A 1 535 ? 4.157 14.274 -30.750 1.00 88.38 535 ARG A C 1
ATOM 3730 O O . ARG A 1 535 ? 3.507 15.312 -30.798 1.00 88.38 535 ARG A O 1
ATOM 3737 N N . PHE A 1 536 ? 4.919 13.922 -29.711 1.00 86.00 536 PHE A N 1
ATOM 3738 C CA . PHE A 1 536 ? 5.318 14.827 -28.618 1.00 86.00 536 PHE A CA 1
ATOM 3739 C C . PHE A 1 536 ? 6.751 15.337 -28.850 1.00 86.00 536 PHE A C 1
ATOM 3741 O O . PHE A 1 536 ? 7.538 14.695 -29.562 1.00 86.00 536 PHE A O 1
ATOM 3748 N N . THR A 1 537 ? 7.029 16.562 -28.402 1.00 81.88 537 THR A N 1
ATOM 3749 C CA . THR A 1 537 ? 7.984 17.459 -29.079 1.00 81.88 537 THR A CA 1
ATOM 3750 C C . THR A 1 537 ? 8.770 18.412 -28.181 1.00 81.88 537 THR A C 1
ATOM 3752 O O . THR A 1 537 ? 9.647 19.108 -28.698 1.00 81.88 537 THR A O 1
ATOM 3755 N N . GLY A 1 538 ? 8.431 18.535 -26.895 1.00 73.19 538 GLY A N 1
ATOM 3756 C CA . GLY A 1 538 ? 8.938 19.588 -26.007 1.00 73.19 538 GLY A CA 1
ATOM 3757 C C . GLY A 1 538 ? 8.771 21.016 -26.549 1.00 73.19 538 GLY A C 1
ATOM 3758 O O . GLY A 1 538 ? 9.557 21.900 -26.208 1.00 73.19 538 GLY A O 1
ATOM 3759 N N . GLY A 1 539 ? 7.788 21.259 -27.428 1.00 75.62 539 GLY A N 1
ATOM 3760 C CA . GLY A 1 539 ? 7.759 22.436 -28.307 1.00 75.62 539 GLY A CA 1
ATOM 3761 C C . GLY A 1 539 ? 7.516 23.801 -27.642 1.00 75.62 539 GLY A C 1
ATOM 3762 O O . GLY A 1 539 ? 7.773 24.826 -28.275 1.00 75.62 539 GLY A O 1
ATOM 3763 N N . ALA A 1 540 ? 7.018 23.828 -26.401 1.00 77.75 540 ALA A N 1
ATOM 3764 C CA . ALA A 1 540 ? 6.865 25.035 -25.572 1.00 77.75 540 ALA A CA 1
ATOM 3765 C C . ALA A 1 540 ? 6.560 24.682 -24.103 1.00 77.75 540 ALA A C 1
ATOM 3767 O O . ALA A 1 540 ? 7.135 25.269 -23.189 1.00 77.75 540 ALA A O 1
ATOM 3768 N N . SER A 1 541 ? 5.631 23.739 -23.919 1.00 80.12 541 SER A N 1
ATOM 3769 C CA . SER A 1 541 ? 5.261 23.082 -22.660 1.00 80.12 541 SER A CA 1
ATOM 3770 C C . SER A 1 541 ? 4.378 21.878 -23.022 1.00 80.12 541 SER A C 1
ATOM 3772 O O . SER A 1 541 ? 3.150 21.986 -23.028 1.00 80.12 541 SER A O 1
ATOM 3774 N N . ASP A 1 542 ? 5.009 20.790 -23.464 1.00 83.69 542 ASP A N 1
ATOM 3775 C CA . ASP A 1 542 ? 4.369 19.601 -24.062 1.00 83.69 542 ASP A CA 1
ATOM 3776 C C . ASP A 1 542 ? 4.285 18.419 -23.061 1.00 83.69 542 ASP A C 1
ATOM 3778 O O . ASP A 1 542 ? 4.777 18.535 -21.937 1.00 83.69 542 ASP A O 1
ATOM 3782 N N . GLY A 1 543 ? 3.638 17.309 -23.432 1.00 86.25 543 GLY A N 1
ATOM 3783 C CA . GLY A 1 543 ? 3.387 16.154 -22.552 1.00 86.25 543 GLY A CA 1
ATOM 3784 C C . GLY A 1 543 ? 4.404 15.003 -22.649 1.00 86.25 543 GLY A C 1
ATOM 3785 O O . GLY A 1 543 ? 4.944 14.729 -23.717 1.00 86.25 543 GLY A O 1
ATOM 3786 N N . ALA A 1 544 ? 4.628 14.292 -21.536 1.00 85.62 544 ALA A N 1
ATOM 3787 C CA . ALA A 1 544 ? 5.549 13.148 -21.425 1.00 85.62 544 ALA A CA 1
ATOM 3788 C C . ALA A 1 544 ? 5.164 12.166 -20.286 1.00 85.62 544 ALA A C 1
ATOM 3790 O O . ALA A 1 544 ? 4.330 12.489 -19.450 1.00 85.62 544 ALA A O 1
ATOM 3791 N N . HIS A 1 545 ? 5.819 10.996 -20.246 1.00 81.88 545 HIS A N 1
ATOM 3792 C CA . HIS A 1 545 ? 5.738 9.924 -19.225 1.00 81.88 545 HIS A CA 1
ATOM 3793 C C . HIS A 1 545 ? 4.372 9.235 -18.948 1.00 81.88 545 HIS A C 1
ATOM 3795 O O . HIS A 1 545 ? 3.471 9.819 -18.351 1.00 81.88 545 HIS A O 1
ATOM 3801 N N . PRO A 1 546 ? 4.253 7.927 -19.246 1.00 78.19 546 PRO A N 1
ATOM 3802 C CA . PRO A 1 546 ? 3.327 7.012 -18.546 1.00 78.19 546 PRO A CA 1
ATOM 3803 C C . PRO A 1 546 ? 4.023 5.737 -17.989 1.00 78.19 546 PRO A C 1
ATOM 3805 O O . PRO A 1 546 ? 5.166 5.456 -18.354 1.00 78.19 546 PRO A O 1
ATOM 3808 N N . THR A 1 547 ? 3.344 4.936 -17.145 1.00 67.12 547 THR A N 1
ATOM 3809 C CA . THR A 1 547 ? 3.875 3.673 -16.547 1.00 67.12 547 THR A CA 1
ATOM 3810 C C . THR A 1 547 ? 2.869 2.507 -16.465 1.00 67.12 547 THR A C 1
ATOM 3812 O O . THR A 1 547 ? 2.403 2.051 -17.508 1.00 67.12 547 THR A O 1
ATOM 3815 N N . ALA A 1 548 ? 2.640 1.938 -15.270 1.00 69.31 548 ALA A N 1
ATOM 3816 C CA . ALA A 1 548 ? 2.280 0.530 -15.094 1.00 69.31 548 ALA A CA 1
ATOM 3817 C C . ALA A 1 548 ? 1.399 0.235 -13.849 1.00 69.31 548 ALA A C 1
ATOM 3819 O O . ALA A 1 548 ? 0.248 0.651 -13.777 1.00 69.31 548 ALA A O 1
ATOM 3820 N N . GLY A 1 549 ? 1.882 -0.588 -12.912 1.00 71.06 549 GLY A N 1
ATOM 3821 C CA . GLY A 1 549 ? 1.180 -1.819 -12.538 1.00 71.06 549 GLY A CA 1
ATOM 3822 C C . GLY A 1 549 ? -0.103 -1.734 -11.709 1.00 71.06 549 GLY A C 1
ATOM 3823 O O . GLY A 1 549 ? -0.013 -1.818 -10.485 1.00 71.06 549 GLY A O 1
ATOM 3824 N N . VAL A 1 550 ? -1.271 -1.694 -12.366 1.00 82.88 550 VAL A N 1
ATOM 3825 C CA . VAL A 1 550 ? -2.624 -1.877 -11.788 1.00 82.88 550 VAL A CA 1
ATOM 3826 C C . VAL A 1 550 ? -3.040 -3.340 -11.540 1.00 82.88 550 VAL A C 1
ATOM 3828 O O . VAL A 1 550 ? -2.297 -4.265 -11.848 1.00 82.88 550 VAL A O 1
ATOM 3831 N N . ILE A 1 551 ? -4.258 -3.519 -11.013 1.00 80.31 551 ILE A N 1
ATOM 3832 C CA . ILE A 1 551 ? -5.280 -4.476 -11.489 1.00 80.31 551 ILE A CA 1
ATOM 3833 C C . ILE A 1 551 ? -6.674 -3.809 -11.402 1.00 80.31 551 ILE A C 1
ATOM 3835 O O . ILE A 1 551 ? -6.831 -2.894 -10.592 1.00 80.31 551 ILE A O 1
ATOM 3839 N N . PHE A 1 552 ? -7.623 -4.277 -12.223 1.00 78.56 552 PHE A N 1
ATOM 3840 C CA . PHE A 1 552 ? -9.091 -4.404 -12.068 1.00 78.56 552 PHE A CA 1
ATOM 3841 C C . PHE A 1 552 ? -9.930 -3.246 -11.462 1.00 78.56 552 PHE A C 1
ATOM 3843 O O . PHE A 1 552 ? -9.655 -2.779 -10.364 1.00 78.56 552 PHE A O 1
ATOM 3850 N N . ASP A 1 553 ? -11.037 -2.765 -12.055 1.00 70.94 553 ASP A N 1
ATOM 3851 C CA . ASP A 1 553 ? -11.839 -3.306 -13.175 1.00 70.94 553 ASP A CA 1
ATOM 3852 C C . ASP A 1 553 ? -11.789 -2.448 -14.462 1.00 70.94 553 ASP A C 1
ATOM 3854 O O . ASP A 1 553 ? -11.369 -2.950 -15.505 1.00 70.94 553 ASP A O 1
ATOM 3858 N N . GLY A 1 554 ? -12.206 -1.177 -14.405 1.00 62.62 554 GLY A N 1
ATOM 3859 C CA . GLY A 1 554 ? -12.077 -0.174 -15.476 1.00 62.62 554 GLY A CA 1
ATOM 3860 C C . GLY A 1 554 ? -12.848 -0.357 -16.807 1.00 62.62 554 GLY A C 1
ATOM 3861 O O . GLY A 1 554 ? -13.595 -1.313 -16.998 1.00 62.62 554 GLY A O 1
ATOM 3862 N N . ASP A 1 555 ? -12.641 0.581 -17.749 1.00 69.75 555 ASP A N 1
ATOM 3863 C CA . ASP A 1 555 ? -12.821 0.431 -19.211 1.00 69.75 555 ASP A CA 1
ATOM 3864 C C . ASP A 1 555 ? -12.139 1.550 -20.051 1.00 69.75 555 ASP A C 1
ATOM 3866 O O . ASP A 1 555 ? -11.380 1.234 -20.968 1.00 69.75 555 ASP A O 1
ATOM 3870 N N . ALA A 1 556 ? -12.434 2.837 -19.789 1.00 81.69 556 ALA A N 1
ATOM 3871 C CA . ALA A 1 556 ? -12.173 3.974 -20.694 1.00 81.69 556 ALA A CA 1
ATOM 3872 C C . ALA A 1 556 ? -11.894 5.388 -20.080 1.00 81.69 556 ALA A C 1
ATOM 3874 O O . ALA A 1 556 ? -11.685 6.335 -20.846 1.00 81.69 556 ALA A O 1
ATOM 3875 N N . SER A 1 557 ? -11.895 5.607 -18.752 1.00 82.88 557 SER A N 1
ATOM 3876 C CA . SER A 1 557 ? -11.491 6.854 -18.036 1.00 82.88 557 SER A CA 1
ATOM 3877 C C . SER A 1 557 ? -11.333 6.662 -16.512 1.00 82.88 557 SER A C 1
ATOM 3879 O O . SER A 1 557 ? -12.301 6.306 -15.856 1.00 82.88 557 SER A O 1
ATOM 3881 N N . LEU A 1 558 ? -10.150 6.953 -15.946 1.00 86.88 558 LEU A N 1
ATOM 3882 C CA . LEU A 1 558 ? -9.798 6.819 -14.509 1.00 86.88 558 LEU A CA 1
ATOM 3883 C C . LEU A 1 558 ? -9.687 8.208 -13.855 1.00 86.88 558 LEU A C 1
ATOM 3885 O O . LEU A 1 558 ? -9.246 9.152 -14.522 1.00 86.88 558 LEU A O 1
ATOM 3889 N N . TYR A 1 559 ? -9.972 8.297 -12.553 1.00 88.19 559 TYR A N 1
ATOM 3890 C CA . TYR A 1 559 ? -9.325 9.254 -11.638 1.00 88.19 559 TYR A CA 1
ATOM 3891 C C . TYR A 1 559 ? -7.850 8.845 -11.395 1.00 88.19 559 TYR A C 1
ATOM 3893 O O . TYR A 1 559 ? -7.123 8.656 -12.362 1.00 88.19 559 TYR A O 1
ATOM 3901 N N . GLY A 1 560 ? -7.370 8.692 -10.154 1.00 86.88 560 GLY A N 1
ATOM 3902 C CA . GLY A 1 560 ? -6.027 8.166 -9.859 1.00 86.88 560 GLY A CA 1
ATOM 3903 C C . GLY A 1 560 ? -4.849 9.027 -10.343 1.00 86.88 560 GLY A C 1
ATOM 3904 O O . GLY A 1 560 ? -4.787 10.219 -10.044 1.00 86.88 560 GLY A O 1
ATOM 3905 N N . THR A 1 561 ? -3.881 8.401 -11.020 1.00 87.75 561 THR A N 1
ATOM 3906 C CA . THR A 1 561 ? -2.449 8.499 -10.675 1.00 87.75 561 THR A CA 1
ATOM 3907 C C . THR A 1 561 ? -1.506 9.140 -11.699 1.00 87.75 561 THR A C 1
ATOM 3909 O O . THR A 1 561 ? -1.455 8.712 -12.840 1.00 87.75 561 THR A O 1
ATOM 3912 N N . THR A 1 562 ? -0.604 10.035 -11.259 1.00 87.25 562 THR A N 1
ATOM 3913 C CA . THR A 1 562 ? 0.679 10.304 -11.954 1.00 87.25 562 THR A CA 1
ATOM 3914 C C . THR A 1 562 ? 1.685 11.080 -11.074 1.00 87.25 562 THR A C 1
ATOM 3916 O O . THR A 1 562 ? 1.294 11.523 -9.998 1.00 87.25 562 THR A O 1
ATOM 3919 N N . TYR A 1 563 ? 2.951 11.260 -11.500 1.00 77.94 563 TYR A N 1
ATOM 3920 C CA . TYR A 1 563 ? 3.863 12.292 -10.963 1.00 77.94 563 TYR A CA 1
ATOM 3921 C C . TYR A 1 563 ? 5.100 12.606 -11.843 1.00 77.94 563 TYR A C 1
ATOM 3923 O O . TYR A 1 563 ? 6.008 11.797 -11.948 1.00 77.94 563 TYR A O 1
ATOM 3931 N N . PHE A 1 564 ? 5.198 13.802 -12.424 1.00 81.88 564 PHE A N 1
ATOM 3932 C CA . PHE A 1 564 ? 6.425 14.438 -12.947 1.00 81.88 564 PHE A CA 1
ATOM 3933 C C . PHE A 1 564 ? 6.269 15.979 -13.063 1.00 81.88 564 PHE A C 1
ATOM 3935 O O . PHE A 1 564 ? 5.156 16.493 -13.154 1.00 81.88 564 PHE A O 1
ATOM 3942 N N . GLY A 1 565 ? 7.355 16.753 -13.054 1.00 81.25 565 GLY A N 1
ATOM 3943 C CA . GLY A 1 565 ? 7.360 18.157 -13.500 1.00 81.25 565 GLY A CA 1
ATOM 3944 C C . GLY A 1 565 ? 6.373 19.112 -12.803 1.00 81.25 565 GLY A C 1
ATOM 3945 O O . GLY A 1 565 ? 6.514 19.496 -11.633 1.00 81.25 565 GLY A O 1
ATOM 3946 N N . GLY A 1 566 ? 5.396 19.596 -13.574 1.00 84.25 566 GLY A N 1
ATOM 3947 C CA . GLY A 1 566 ? 4.663 20.819 -13.245 1.00 84.25 566 GLY A CA 1
ATOM 3948 C C . GLY A 1 566 ? 5.624 22.019 -13.146 1.00 84.25 566 GLY A C 1
ATOM 3949 O O . GLY A 1 566 ? 6.640 22.041 -13.839 1.00 84.25 566 GLY A O 1
ATOM 3950 N N . PRO A 1 567 ? 5.349 23.018 -12.286 1.00 84.62 567 PRO A N 1
ATOM 3951 C CA . PRO A 1 567 ? 6.245 24.170 -12.125 1.00 84.62 567 PRO A CA 1
ATOM 3952 C C . PRO A 1 567 ? 7.437 23.936 -11.175 1.00 84.62 567 PRO A C 1
ATOM 3954 O O . PRO A 1 567 ? 8.366 24.743 -11.178 1.00 84.62 567 PRO A O 1
ATOM 3957 N N . SER A 1 568 ? 7.391 22.889 -10.337 1.00 84.88 568 SER A N 1
ATOM 3958 C CA . SER A 1 568 ? 8.109 22.877 -9.044 1.00 84.88 568 SER A CA 1
ATOM 3959 C C . SER A 1 568 ? 8.535 21.508 -8.514 1.00 84.88 568 SER A C 1
ATOM 3961 O O . SER A 1 568 ? 9.164 21.469 -7.461 1.00 84.88 568 SER A O 1
ATOM 3963 N N . ASN A 1 569 ? 8.148 20.422 -9.194 1.00 85.38 569 ASN A N 1
ATOM 3964 C CA . ASN A 1 569 ? 7.729 19.154 -8.583 1.00 85.38 569 ASN A CA 1
ATOM 3965 C C . ASN A 1 569 ? 6.311 19.214 -7.952 1.00 85.38 569 ASN A C 1
ATOM 3967 O O . ASN A 1 569 ? 6.117 18.719 -6.847 1.00 85.38 569 ASN A O 1
ATOM 3971 N N . GLN A 1 570 ? 5.293 19.792 -8.626 1.00 87.69 570 GLN A N 1
ATOM 3972 C CA . GLN A 1 570 ? 3.941 19.955 -8.026 1.00 87.69 570 GLN A CA 1
ATOM 3973 C C . GLN A 1 570 ? 2.704 19.486 -8.841 1.00 87.69 570 GLN A C 1
ATOM 3975 O O . GLN A 1 570 ? 2.011 18.605 -8.335 1.00 87.69 570 GLN A O 1
ATOM 3980 N N . GLY A 1 571 ? 2.363 19.990 -10.047 1.00 87.69 571 GLY A N 1
ATOM 3981 C CA . GLY A 1 571 ? 1.071 19.590 -10.671 1.00 87.69 571 GLY A CA 1
ATOM 3982 C C . GLY A 1 571 ? 0.766 19.886 -12.157 1.00 87.69 571 GLY A C 1
ATOM 3983 O O . GLY A 1 571 ? 1.170 20.913 -12.703 1.00 87.69 571 GLY A O 1
ATOM 3984 N N . THR A 1 572 ? 0.024 18.962 -12.791 1.00 91.69 572 THR A N 1
ATOM 3985 C CA . THR A 1 572 ? -0.570 18.862 -14.157 1.00 91.69 572 THR A CA 1
ATOM 3986 C C . THR A 1 572 ? -1.454 17.574 -14.194 1.00 91.69 572 THR A C 1
ATOM 3988 O O . THR A 1 572 ? -1.418 16.845 -13.213 1.00 91.69 572 THR A O 1
ATOM 3991 N N . ILE A 1 573 ? -2.312 17.280 -15.193 1.00 92.56 573 ILE A N 1
ATOM 3992 C CA . ILE A 1 573 ? -3.267 16.119 -15.142 1.00 92.56 573 ILE A CA 1
ATOM 3993 C C . ILE A 1 573 ? -3.352 15.307 -16.464 1.00 92.56 573 ILE A C 1
ATOM 3995 O O . ILE A 1 573 ? -3.278 15.898 -17.544 1.00 92.56 573 ILE A O 1
ATOM 3999 N N . PHE A 1 574 ? -3.592 13.979 -16.409 1.00 92.06 574 PHE A N 1
ATOM 4000 C CA . PHE A 1 574 ? -4.118 13.171 -17.538 1.00 92.06 574 PHE A CA 1
ATOM 4001 C C . PHE A 1 574 ? -5.022 11.984 -17.122 1.00 92.06 574 PHE A C 1
ATOM 4003 O O . PHE A 1 574 ? -5.525 11.965 -16.007 1.00 92.06 574 PHE A O 1
ATOM 4010 N N . THR A 1 575 ? -5.316 11.054 -18.048 1.00 93.69 575 THR A N 1
ATOM 4011 C CA . THR A 1 575 ? -5.904 9.712 -17.812 1.00 93.69 575 THR A CA 1
ATOM 4012 C C . THR A 1 575 ? -5.658 8.838 -19.063 1.00 93.69 575 THR A C 1
ATOM 4014 O O . THR A 1 575 ? -5.927 9.301 -20.174 1.00 93.69 575 THR A O 1
ATOM 4017 N N . VAL A 1 576 ? -5.062 7.634 -18.967 1.00 92.44 576 VAL A N 1
ATOM 4018 C CA . VAL A 1 576 ? -4.290 7.039 -20.096 1.00 92.44 576 VAL A CA 1
ATOM 4019 C C . VAL A 1 576 ? -4.986 5.935 -20.908 1.00 92.44 576 VAL A C 1
ATOM 4021 O O . VAL A 1 576 ? -5.644 5.060 -20.369 1.00 92.44 576 VAL A O 1
ATOM 4024 N N . MET A 1 577 ? -4.751 5.965 -22.222 1.00 89.06 577 MET A N 1
ATOM 4025 C CA . MET A 1 577 ? -4.983 4.927 -23.239 1.00 89.06 577 MET A CA 1
ATOM 4026 C C . MET A 1 577 ? -4.014 5.208 -24.404 1.00 89.06 577 MET A C 1
ATOM 4028 O O . MET A 1 577 ? -3.168 6.103 -24.315 1.00 89.06 577 MET A O 1
ATOM 4032 N N . THR A 1 578 ? -4.179 4.509 -25.526 1.00 84.44 578 THR A N 1
ATOM 4033 C CA . THR A 1 578 ? -3.367 4.640 -26.748 1.00 84.44 578 THR A CA 1
ATOM 4034 C C . THR A 1 578 ? -4.118 5.215 -27.963 1.00 84.44 578 THR A C 1
ATOM 4036 O O . THR A 1 578 ? -3.708 4.969 -29.102 1.00 84.44 578 THR A O 1
ATOM 4039 N N . ASP A 1 579 ? -5.242 5.902 -27.747 1.00 85.88 579 ASP A N 1
ATOM 4040 C CA . ASP A 1 579 ? -6.352 6.066 -28.703 1.00 85.88 579 ASP A CA 1
ATOM 4041 C C . ASP A 1 579 ? -6.411 7.412 -29.462 1.00 85.88 579 ASP A C 1
ATOM 4043 O O . ASP A 1 579 ? -6.588 7.416 -30.681 1.00 85.88 579 ASP A O 1
ATOM 4047 N N . GLY A 1 580 ? -6.301 8.542 -28.757 1.00 85.62 580 GLY A N 1
ATOM 4048 C CA . GLY A 1 580 ? -6.567 9.893 -29.268 1.00 85.62 580 GLY A CA 1
ATOM 4049 C C . GLY A 1 580 ? -7.299 10.825 -28.286 1.00 85.62 580 GLY A C 1
ATOM 4050 O O . GLY A 1 580 ? -7.335 12.036 -28.525 1.00 85.62 580 GLY A O 1
ATOM 4051 N N . SER A 1 581 ? -7.885 10.311 -27.195 1.00 90.06 581 SER A N 1
ATOM 4052 C CA . SER A 1 581 ? -8.692 11.104 -26.247 1.00 90.06 581 SER A CA 1
ATOM 4053 C C . SER A 1 581 ? -7.887 11.897 -25.209 1.00 90.06 581 SER A C 1
ATOM 4055 O O . SER A 1 581 ? -8.462 12.722 -24.503 1.00 90.06 581 SER A O 1
ATOM 4057 N N . GLY A 1 582 ? -6.570 11.690 -25.099 1.00 88.00 582 GLY A N 1
ATOM 4058 C CA . GLY A 1 582 ? -5.667 12.600 -24.387 1.00 88.00 582 GLY A CA 1
ATOM 4059 C C . GLY A 1 582 ? -5.973 12.857 -22.900 1.00 88.00 582 GLY A C 1
ATOM 4060 O O . GLY A 1 582 ? -5.900 11.964 -22.053 1.00 88.00 582 GLY A O 1
ATOM 4061 N N . PHE A 1 583 ? -6.282 14.127 -22.622 1.00 92.69 583 PHE A N 1
ATOM 4062 C CA . PHE A 1 583 ? -6.492 14.760 -21.315 1.00 92.69 583 PHE A CA 1
ATOM 4063 C C . PHE A 1 583 ? -7.300 16.070 -21.485 1.00 92.69 583 PHE A C 1
ATOM 4065 O O . PHE A 1 583 ? -7.835 16.341 -22.561 1.00 92.69 583 PHE A O 1
ATOM 4072 N N . THR A 1 584 ? -7.446 16.899 -20.443 1.00 90.31 584 THR A N 1
ATOM 4073 C CA . THR A 1 584 ? -8.203 18.173 -20.489 1.00 90.31 584 THR A CA 1
ATOM 4074 C C . THR A 1 584 ? -7.615 19.207 -19.520 1.00 90.31 584 THR A C 1
ATOM 4076 O O . THR A 1 584 ? -6.948 18.839 -18.559 1.00 90.31 584 THR A O 1
ATOM 4079 N N . LEU A 1 585 ? -7.835 20.502 -19.786 1.00 92.56 585 LEU A N 1
ATOM 4080 C CA . LEU A 1 585 ? -7.281 21.628 -19.018 1.00 92.56 585 LEU A CA 1
ATOM 4081 C C . LEU A 1 585 ? -8.070 21.867 -17.714 1.00 92.56 585 LEU A C 1
ATOM 4083 O O . LEU A 1 585 ? -9.273 22.119 -17.774 1.00 92.56 585 LEU A O 1
ATOM 4087 N N . LEU A 1 586 ? -7.412 21.764 -16.551 1.00 89.00 586 LEU A N 1
ATOM 4088 C CA . LEU A 1 586 ? -8.050 21.560 -15.240 1.00 89.00 586 LEU A CA 1
ATOM 4089 C C . LEU A 1 586 ? -7.209 22.151 -14.080 1.00 89.00 586 LEU A C 1
ATOM 4091 O O . LEU A 1 586 ? -6.069 21.734 -13.871 1.00 89.00 586 LEU A O 1
ATOM 4095 N N . HIS A 1 587 ? -7.817 23.025 -13.262 1.00 93.69 587 HIS A N 1
ATOM 4096 C CA . HIS A 1 587 ? -7.327 23.510 -11.951 1.00 93.69 587 HIS A CA 1
ATOM 4097 C C . HIS A 1 587 ? -6.002 24.313 -11.918 1.00 93.69 587 HIS A C 1
ATOM 4099 O O . HIS A 1 587 ? -5.201 24.325 -12.848 1.00 93.69 587 HIS A O 1
ATOM 4105 N N . SER A 1 588 ? -5.776 25.024 -10.807 1.00 93.62 588 SER A N 1
ATOM 4106 C CA . SER A 1 588 ? -4.488 25.568 -10.327 1.00 93.62 588 SER A CA 1
ATOM 4107 C C . SER A 1 588 ? -4.607 25.913 -8.829 1.00 93.62 588 SER A C 1
ATOM 4109 O O . SER A 1 588 ? -5.722 26.045 -8.324 1.00 93.62 588 SER A O 1
ATOM 4111 N N . PHE A 1 589 ? -3.495 25.996 -8.097 1.00 91.25 589 PHE A N 1
ATOM 4112 C CA . PHE A 1 589 ? -3.452 26.072 -6.622 1.00 91.25 589 PHE A CA 1
ATOM 4113 C C . PHE A 1 589 ? -2.298 26.991 -6.131 1.00 91.25 589 PHE A C 1
ATOM 4115 O O . PHE A 1 589 ? -1.732 27.738 -6.926 1.00 91.25 589 PHE A O 1
ATOM 4122 N N . ALA A 1 590 ? -1.990 27.002 -4.826 1.00 88.25 590 ALA A N 1
ATOM 4123 C CA . ALA A 1 590 ? -1.011 27.884 -4.185 1.00 88.25 590 ALA A CA 1
ATOM 4124 C C . ALA A 1 590 ? 0.406 27.281 -4.158 1.00 88.25 590 ALA A C 1
ATOM 4126 O O . ALA A 1 590 ? 1.157 27.509 -5.101 1.00 88.25 590 ALA A O 1
ATOM 4127 N N . GLY A 1 591 ? 0.770 26.504 -3.131 1.00 87.25 591 GLY A N 1
ATOM 4128 C CA . GLY A 1 591 ? 2.089 25.877 -3.005 1.00 87.25 591 GLY A CA 1
ATOM 4129 C C . GLY A 1 591 ? 3.200 26.830 -2.551 1.00 87.25 591 GLY A C 1
ATOM 4130 O O . GLY A 1 591 ? 3.763 27.554 -3.373 1.00 87.25 591 GLY A O 1
ATOM 4131 N N . ALA A 1 592 ? 3.527 26.787 -1.259 1.00 79.75 592 ALA A N 1
ATOM 4132 C CA . ALA A 1 592 ? 4.810 27.213 -0.668 1.00 79.75 592 ALA A CA 1
ATOM 4133 C C . ALA A 1 592 ? 5.099 26.539 0.703 1.00 79.75 592 ALA A C 1
ATOM 4135 O O . ALA A 1 592 ? 6.008 26.938 1.434 1.00 79.75 592 ALA A O 1
ATOM 4136 N N . SER A 1 593 ? 4.235 25.610 1.111 1.00 81.88 593 SER A N 1
ATOM 4137 C CA . SER A 1 593 ? 4.060 25.087 2.471 1.00 81.88 593 SER A CA 1
ATOM 4138 C C . SER A 1 593 ? 3.076 23.901 2.510 1.00 81.88 593 SER A C 1
ATOM 4140 O O . SER A 1 593 ? 2.523 23.589 3.564 1.00 81.88 593 SER A O 1
ATOM 4142 N N . ASP A 1 594 ? 2.772 23.297 1.356 1.00 82.50 594 ASP A N 1
ATOM 4143 C CA . ASP A 1 594 ? 1.435 22.761 1.070 1.00 82.50 594 ASP A CA 1
ATOM 4144 C C . ASP A 1 594 ? 1.457 21.239 0.822 1.00 82.50 594 ASP A C 1
ATOM 4146 O O . ASP A 1 594 ? 0.641 20.508 1.395 1.00 82.50 594 ASP A O 1
ATOM 4150 N N . GLY A 1 595 ? 2.399 20.759 -0.005 1.00 89.19 595 GLY A N 1
ATOM 4151 C CA . GLY A 1 595 ? 2.568 19.341 -0.359 1.00 89.19 595 GLY A CA 1
ATOM 4152 C C . GLY A 1 595 ? 2.663 19.064 -1.871 1.00 89.19 595 GLY A C 1
ATOM 4153 O O . GLY A 1 595 ? 3.251 19.845 -2.614 1.00 89.19 595 GLY A O 1
ATOM 4154 N N . ALA A 1 596 ? 2.036 17.973 -2.326 1.00 88.44 596 ALA A N 1
ATOM 4155 C CA . ALA A 1 596 ? 2.453 17.113 -3.450 1.00 88.44 596 ALA A CA 1
ATOM 4156 C C . ALA A 1 596 ? 3.547 16.127 -2.996 1.00 88.44 596 ALA A C 1
ATOM 4158 O O . ALA A 1 596 ? 3.467 15.675 -1.861 1.00 88.44 596 ALA A O 1
ATOM 4159 N N . ASN A 1 597 ? 4.498 15.741 -3.851 1.00 82.94 597 ASN A N 1
ATOM 4160 C CA . ASN A 1 597 ? 5.364 14.564 -3.688 1.00 82.94 597 ASN A CA 1
ATOM 4161 C C . ASN A 1 597 ? 4.674 13.163 -3.673 1.00 82.94 597 ASN A C 1
ATOM 4163 O O . ASN A 1 597 ? 5.101 12.312 -2.907 1.00 82.94 597 ASN A O 1
ATOM 4167 N N . PRO A 1 598 ? 3.614 12.837 -4.446 1.00 80.56 598 PRO A N 1
ATOM 4168 C CA . PRO A 1 598 ? 2.699 11.749 -4.062 1.00 80.56 598 PRO A CA 1
ATOM 4169 C C . PRO A 1 598 ? 3.167 10.301 -4.303 1.00 80.56 598 PRO A C 1
ATOM 4171 O O . PRO A 1 598 ? 3.503 9.913 -5.414 1.00 80.56 598 PRO A O 1
ATOM 4174 N N . LEU A 1 599 ? 3.021 9.480 -3.259 1.00 71.56 599 LEU A N 1
ATOM 4175 C CA . LEU A 1 599 ? 3.024 8.001 -3.260 1.00 71.56 599 LEU A CA 1
ATOM 4176 C C . LEU A 1 599 ? 1.556 7.528 -3.431 1.00 71.56 599 LEU A C 1
ATOM 4178 O O . LEU A 1 599 ? 0.809 8.213 -4.125 1.00 71.56 599 LEU A O 1
ATOM 4182 N N . GLY A 1 600 ? 1.074 6.429 -2.836 1.00 65.62 600 GLY A N 1
ATOM 4183 C CA . GLY A 1 600 ? -0.233 5.836 -3.184 1.00 65.62 600 GLY A CA 1
ATOM 4184 C C . GLY A 1 600 ? -0.831 4.787 -2.227 1.00 65.62 600 GLY A C 1
ATOM 4185 O O . GLY A 1 600 ? -0.477 4.740 -1.055 1.00 65.62 600 GLY A O 1
ATOM 4186 N N . GLY A 1 601 ? -1.787 3.985 -2.722 1.00 72.81 601 GLY A N 1
ATOM 4187 C CA . GLY A 1 601 ? -2.448 2.905 -1.965 1.00 72.81 601 GLY A CA 1
ATOM 4188 C C . GLY A 1 601 ? -3.565 2.172 -2.729 1.00 72.81 601 GLY A C 1
ATOM 4189 O O . GLY A 1 601 ? -3.397 0.998 -3.029 1.00 72.81 601 GLY A O 1
ATOM 4190 N N . LEU A 1 602 ? -4.620 2.908 -3.119 1.00 84.06 602 LEU A N 1
ATOM 4191 C CA . LEU A 1 602 ? -5.486 2.649 -4.295 1.00 84.06 602 LEU A CA 1
ATOM 4192 C C . LEU A 1 602 ? -6.410 1.396 -4.262 1.00 84.06 602 LEU A C 1
ATOM 4194 O O . LEU A 1 602 ? -5.955 0.273 -4.448 1.00 84.06 602 LEU A O 1
ATOM 4198 N N . ILE A 1 603 ? -7.732 1.598 -4.085 1.00 81.06 603 ILE A N 1
ATOM 4199 C CA . ILE A 1 603 ? -8.784 0.548 -4.027 1.00 81.06 603 ILE A CA 1
ATOM 4200 C C . ILE A 1 603 ? -10.167 1.128 -4.454 1.00 81.06 603 ILE A C 1
ATOM 4202 O O . ILE A 1 603 ? -10.409 2.305 -4.220 1.00 81.06 603 ILE A O 1
ATOM 4206 N N . LEU A 1 604 ? -11.065 0.371 -5.112 1.00 80.25 604 LEU A N 1
ATOM 4207 C CA . LEU A 1 604 ? -12.210 0.917 -5.889 1.00 80.25 604 LEU A CA 1
ATOM 4208 C C . LEU A 1 604 ? -13.647 0.769 -5.333 1.00 80.25 604 LEU A C 1
ATOM 4210 O O . LEU A 1 604 ? -13.966 -0.158 -4.591 1.00 80.25 604 LEU A O 1
ATOM 4214 N N . GLY A 1 605 ? -14.538 1.665 -5.796 1.00 67.00 605 GLY A N 1
ATOM 4215 C CA . GLY A 1 605 ? -15.973 1.732 -5.466 1.00 67.00 605 GLY A CA 1
ATOM 4216 C C . GLY A 1 605 ? -16.786 2.686 -6.376 1.00 67.00 605 GLY A C 1
ATOM 4217 O O . GLY A 1 605 ? -16.494 2.805 -7.563 1.00 67.00 605 GLY A O 1
ATOM 4218 N N . GLY A 1 606 ? -17.798 3.386 -5.830 1.00 68.19 606 GLY A N 1
ATOM 4219 C CA . GLY A 1 606 ? -18.763 4.255 -6.552 1.00 68.19 606 GLY A CA 1
ATOM 4220 C C . GLY A 1 606 ? -18.315 5.688 -6.938 1.00 68.19 606 GLY A C 1
ATOM 4221 O O . GLY A 1 606 ? -17.301 5.865 -7.603 1.00 68.19 606 GLY A O 1
ATOM 4222 N N . ASP A 1 607 ? -19.087 6.719 -6.554 1.00 73.44 607 ASP A N 1
ATOM 4223 C CA . ASP A 1 607 ? -18.806 8.152 -6.813 1.00 73.44 607 ASP A CA 1
ATOM 4224 C C . ASP A 1 607 ? -18.403 8.885 -5.518 1.00 73.44 607 ASP A C 1
ATOM 4226 O O . ASP A 1 607 ? -19.259 9.208 -4.696 1.00 73.44 607 ASP A O 1
ATOM 4230 N N . GLY A 1 608 ? -17.139 9.236 -5.278 1.00 77.06 608 GLY A N 1
ATOM 4231 C CA . GLY A 1 608 ? -15.906 8.860 -5.978 1.00 77.06 608 GLY A CA 1
ATOM 4232 C C . GLY A 1 608 ? -14.746 9.727 -5.469 1.00 77.06 608 GLY A C 1
ATOM 4233 O O . GLY A 1 608 ? -14.900 10.941 -5.304 1.00 77.06 608 GLY A O 1
ATOM 4234 N N . SER A 1 609 ? -13.633 9.115 -5.070 1.00 84.31 609 SER A N 1
ATOM 4235 C CA . SER A 1 609 ? -12.686 9.718 -4.124 1.00 84.31 609 SER A CA 1
ATOM 4236 C C . SER A 1 609 ? -11.403 8.888 -3.962 1.00 84.31 609 SER A C 1
ATOM 4238 O O . SER A 1 609 ? -11.266 7.879 -4.637 1.00 84.31 609 SER A O 1
ATOM 4240 N N . LEU A 1 610 ? -10.435 9.354 -3.157 1.00 86.50 610 LEU A N 1
ATOM 4241 C CA . LEU A 1 610 ? -9.097 8.785 -3.007 1.00 86.50 610 LEU A CA 1
ATOM 4242 C C . LEU A 1 610 ? -8.612 8.728 -1.523 1.00 86.50 610 LEU A C 1
ATOM 4244 O O . LEU A 1 610 ? -7.513 9.202 -1.245 1.00 86.50 610 LEU A O 1
ATOM 4248 N N . TYR A 1 611 ? -9.411 8.190 -0.581 1.00 87.38 611 TYR A N 1
ATOM 4249 C CA . TYR A 1 611 ? -9.211 8.221 0.89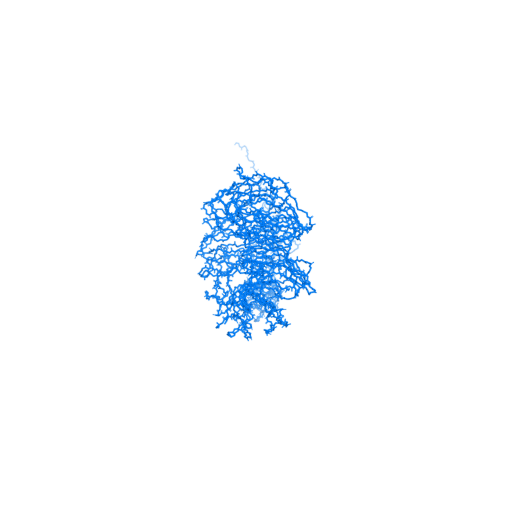5 1.00 87.38 611 TYR A CA 1
ATOM 4250 C C . TYR A 1 611 ? -7.929 7.542 1.391 1.00 87.38 611 TYR A C 1
ATOM 4252 O O . TYR A 1 611 ? -7.585 6.452 0.954 1.00 87.38 611 TYR A O 1
ATOM 4260 N N . GLY A 1 612 ? -7.279 8.104 2.411 1.00 87.31 612 GLY A N 1
ATOM 4261 C CA . GLY A 1 612 ? -6.043 7.553 2.953 1.00 87.31 612 GLY A CA 1
ATOM 4262 C C . GLY A 1 612 ? -5.374 8.414 4.017 1.00 87.31 612 GLY A C 1
ATOM 4263 O O . GLY A 1 612 ? -6.017 9.011 4.881 1.00 87.31 612 GLY A O 1
ATOM 4264 N N . THR A 1 613 ? -4.055 8.467 3.904 1.00 87.94 613 THR A N 1
ATOM 4265 C CA . THR A 1 613 ? -3.072 9.164 4.731 1.00 87.94 613 THR A CA 1
ATOM 4266 C C . THR A 1 613 ? -1.933 9.670 3.821 1.00 87.94 613 THR A C 1
ATOM 4268 O O . THR A 1 613 ? -1.728 9.092 2.764 1.00 87.94 613 THR A O 1
ATOM 4271 N N . THR A 1 614 ? -1.228 10.771 4.131 1.00 86.75 614 THR A N 1
ATOM 4272 C CA . THR A 1 614 ? 0.018 11.165 3.412 1.00 86.75 614 THR A CA 1
ATOM 4273 C C . THR A 1 614 ? 1.063 11.742 4.379 1.00 86.75 614 THR A C 1
ATOM 4275 O O . THR A 1 614 ? 0.683 12.174 5.464 1.00 86.75 614 THR A O 1
ATOM 4278 N N . ASP A 1 615 ? 2.343 11.757 3.986 1.00 79.19 615 ASP A N 1
ATOM 4279 C CA . ASP A 1 615 ? 3.500 11.469 4.842 1.00 79.19 615 ASP A CA 1
ATOM 4280 C C . ASP A 1 615 ? 4.428 12.654 5.123 1.00 79.19 615 ASP A C 1
ATOM 4282 O O . ASP A 1 615 ? 5.131 12.684 6.125 1.00 79.19 615 ASP A O 1
ATOM 4286 N N . GLN A 1 616 ? 4.568 13.568 4.174 1.00 83.12 616 GLN A N 1
ATOM 4287 C CA . GLN A 1 616 ? 5.752 14.422 4.028 1.00 83.12 616 GLN A CA 1
ATOM 4288 C C . GLN A 1 616 ? 5.404 15.683 3.244 1.00 83.12 616 GLN A C 1
ATOM 4290 O O . GLN A 1 616 ? 4.592 15.624 2.319 1.00 83.12 616 GLN A O 1
ATOM 4295 N N . GLY A 1 617 ? 6.002 16.821 3.584 1.00 78.62 617 GLY A N 1
ATOM 4296 C CA . GLY A 1 617 ? 5.543 18.106 3.063 1.00 78.62 617 GLY A CA 1
ATOM 4297 C C . GLY A 1 617 ? 4.421 18.673 3.925 1.00 78.62 617 GLY A C 1
ATOM 4298 O O . GLY A 1 617 ? 4.073 18.138 4.978 1.00 78.62 617 GLY A O 1
ATOM 4299 N N . GLY A 1 618 ? 3.800 19.761 3.494 1.00 77.75 618 GLY A N 1
ATOM 4300 C CA . GLY A 1 618 ? 2.898 20.505 4.375 1.00 77.75 618 GLY A CA 1
ATOM 4301 C C . GLY A 1 618 ? 3.690 21.360 5.370 1.00 77.75 618 GLY A C 1
ATOM 4302 O O . GLY A 1 618 ? 4.815 21.751 5.069 1.00 77.75 618 GLY A O 1
ATOM 4303 N N . ALA A 1 619 ? 3.122 21.677 6.535 1.00 74.06 619 ALA A N 1
ATOM 4304 C CA . ALA A 1 619 ? 3.532 22.758 7.437 1.00 74.06 619 ALA A CA 1
ATOM 4305 C C . ALA A 1 619 ? 5.029 22.782 7.814 1.00 74.06 619 ALA A C 1
ATOM 4307 O O . ALA A 1 619 ? 5.433 22.183 8.798 1.00 74.06 619 ALA A O 1
ATOM 4308 N N . SER A 1 620 ? 5.869 23.506 7.061 1.00 79.44 620 SER A N 1
ATOM 4309 C CA . SER A 1 620 ? 7.343 23.461 7.190 1.00 79.44 620 SER A CA 1
ATOM 4310 C C . SER A 1 620 ? 7.940 22.054 6.962 1.00 79.44 620 SER A C 1
ATOM 4312 O O . SER A 1 620 ? 8.903 21.665 7.620 1.00 79.44 620 SER A O 1
ATOM 4314 N N . ASN A 1 621 ? 7.362 21.327 6.001 1.00 83.12 621 ASN A N 1
ATOM 4315 C CA . ASN A 1 621 ? 7.428 19.884 5.735 1.00 83.12 621 ASN A CA 1
ATOM 4316 C C . ASN A 1 621 ? 6.508 19.015 6.626 1.00 83.12 621 ASN A C 1
ATOM 4318 O O . ASN A 1 621 ? 6.526 17.802 6.458 1.00 83.12 621 ASN A O 1
ATOM 4322 N N . LEU A 1 622 ? 5.686 19.623 7.504 1.00 81.94 622 LEU A N 1
ATOM 4323 C CA . LEU A 1 622 ? 4.997 18.993 8.650 1.00 81.94 622 LEU A CA 1
ATOM 4324 C C . LEU A 1 622 ? 3.441 19.066 8.649 1.00 81.94 622 LEU A C 1
ATOM 4326 O O . LEU A 1 622 ? 2.812 19.257 9.688 1.00 81.94 622 LEU A O 1
ATOM 4330 N N . GLY A 1 623 ? 2.792 18.888 7.492 1.00 87.00 623 GLY A N 1
ATOM 4331 C CA . GLY A 1 623 ? 1.364 18.515 7.364 1.00 87.00 623 GLY A CA 1
ATOM 4332 C C . GLY A 1 623 ? 0.287 19.577 7.054 1.00 87.00 623 GLY A C 1
ATOM 4333 O O . GLY A 1 623 ? 0.531 20.768 7.203 1.00 87.00 623 GLY A O 1
ATOM 4334 N N . THR A 1 624 ? -0.896 19.165 6.544 1.00 91.38 624 THR A N 1
ATOM 4335 C CA . THR A 1 624 ? -1.828 20.104 5.843 1.00 91.38 624 THR A CA 1
ATOM 4336 C C . THR A 1 624 ? -3.352 19.826 5.779 1.00 91.38 624 THR A C 1
ATOM 4338 O O . THR A 1 624 ? -4.091 20.805 5.784 1.00 91.38 624 THR A O 1
ATOM 4341 N N . VAL A 1 625 ? -3.832 18.573 5.740 1.00 91.88 625 VAL A N 1
ATOM 4342 C CA . VAL A 1 625 ? -5.231 18.081 5.507 1.00 91.88 625 VAL A CA 1
ATOM 4343 C C . VAL A 1 625 ? -5.945 18.433 4.164 1.00 91.88 625 VAL A C 1
ATOM 4345 O O . VAL A 1 625 ? -6.163 19.591 3.795 1.00 91.88 625 VAL A O 1
ATOM 4348 N N . PHE A 1 626 ? -6.438 17.382 3.479 1.00 92.25 626 PHE A N 1
ATOM 4349 C CA . PHE A 1 626 ? -7.004 17.367 2.109 1.00 92.25 626 PHE A CA 1
ATOM 4350 C C . PHE A 1 626 ? -8.561 17.256 2.066 1.00 92.25 626 PHE A C 1
ATOM 4352 O O . PHE A 1 626 ? -9.235 17.630 3.025 1.00 92.25 626 PHE A O 1
ATOM 4359 N N . THR A 1 627 ? -9.148 16.880 0.912 1.00 93.38 627 THR A N 1
ATOM 4360 C CA . THR A 1 627 ? -10.586 16.914 0.510 1.00 93.38 627 THR A CA 1
ATOM 4361 C C . THR A 1 627 ? -10.770 16.272 -0.890 1.00 93.38 627 THR A C 1
ATOM 4363 O O . THR A 1 627 ? -9.787 16.290 -1.618 1.00 93.38 627 THR A O 1
ATOM 4366 N N . VAL A 1 628 ? -11.940 15.753 -1.343 1.00 92.06 628 VAL A N 1
ATOM 4367 C CA . VAL A 1 628 ? -12.150 15.460 -2.800 1.00 92.06 628 VAL A CA 1
ATOM 4368 C C . VAL A 1 628 ? -13.581 15.479 -3.385 1.00 92.06 628 VAL A C 1
ATOM 4370 O O . VAL A 1 628 ? -13.887 16.418 -4.112 1.00 92.06 628 VAL A O 1
ATOM 4373 N N . ARG A 1 629 ? -14.388 14.417 -3.221 1.00 87.81 629 ARG A N 1
ATOM 4374 C CA . ARG A 1 629 ? -15.548 13.999 -4.059 1.00 87.81 629 ARG A CA 1
ATOM 4375 C C . ARG A 1 629 ? -15.501 14.400 -5.563 1.00 87.81 629 ARG A C 1
ATOM 4377 O O . ARG A 1 629 ? -15.910 15.502 -5.903 1.00 87.81 629 ARG A O 1
ATOM 4384 N N . THR A 1 630 ? -15.019 13.534 -6.464 1.00 83.06 630 THR A N 1
ATOM 4385 C CA . THR A 1 630 ? -15.028 13.601 -7.966 1.00 83.06 630 THR A CA 1
ATOM 4386 C C . THR A 1 630 ? -15.048 14.953 -8.701 1.00 83.06 630 THR A C 1
ATOM 4388 O O . THR A 1 630 ? -14.058 15.320 -9.331 1.00 83.06 630 THR A O 1
ATOM 4391 N N . ASP A 1 631 ? -16.151 15.697 -8.698 1.00 83.69 631 ASP A N 1
ATOM 4392 C CA . ASP A 1 631 ? -16.565 16.670 -9.732 1.00 83.69 631 ASP A CA 1
ATOM 4393 C C . ASP A 1 631 ? -15.852 18.045 -9.734 1.00 83.69 631 ASP A C 1
ATOM 4395 O O . ASP A 1 631 ? -16.474 19.098 -9.661 1.00 83.69 631 ASP A O 1
ATOM 4399 N N . GLY A 1 632 ? -14.518 18.070 -9.850 1.00 81.94 632 GLY A N 1
ATOM 4400 C CA . GLY A 1 632 ? -13.721 19.311 -9.932 1.00 81.94 632 GLY A CA 1
ATOM 4401 C C . GLY A 1 632 ? -13.376 19.909 -8.565 1.00 81.94 632 GLY A C 1
ATOM 4402 O O . GLY A 1 632 ? -12.200 20.061 -8.236 1.00 81.94 632 GLY A O 1
ATOM 4403 N N . THR A 1 633 ? -14.421 20.073 -7.759 1.00 88.06 633 THR A N 1
ATOM 4404 C CA . THR A 1 633 ? -14.635 20.610 -6.391 1.00 88.06 633 THR A CA 1
ATOM 4405 C C . THR A 1 633 ? -13.671 20.245 -5.233 1.00 88.06 633 THR A C 1
ATOM 4407 O O . THR A 1 633 ? -14.055 20.353 -4.070 1.00 88.06 633 THR A O 1
ATOM 4410 N N . GLY A 1 634 ? -12.451 19.752 -5.478 1.00 84.44 634 GLY A N 1
ATOM 4411 C CA . GLY A 1 634 ? -11.682 18.951 -4.504 1.00 84.44 634 GLY A CA 1
ATOM 4412 C C . GLY A 1 634 ? -11.057 19.615 -3.267 1.00 84.44 634 GLY A C 1
ATOM 4413 O O . GLY A 1 634 ? -9.987 19.162 -2.869 1.00 84.44 634 GLY A O 1
ATOM 4414 N N . PHE A 1 635 ? -11.678 20.646 -2.659 1.00 93.00 635 PHE A N 1
ATOM 4415 C CA . PHE A 1 635 ? -11.137 21.483 -1.562 1.00 93.00 635 PHE A CA 1
ATOM 4416 C C . PHE A 1 635 ? -12.154 21.941 -0.486 1.00 93.00 635 PHE A C 1
ATOM 4418 O O . PHE A 1 635 ? -13.177 22.547 -0.804 1.00 93.00 635 PHE A O 1
ATOM 4425 N N . THR A 1 636 ? -11.792 21.822 0.802 1.00 86.69 636 THR A N 1
ATOM 4426 C CA . THR A 1 636 ? -12.414 22.512 1.958 1.00 86.69 636 THR A CA 1
ATOM 4427 C C . THR A 1 636 ? -11.394 22.923 3.042 1.00 86.69 636 THR A C 1
ATOM 4429 O O . THR A 1 636 ? -10.255 22.447 3.070 1.00 86.69 636 THR A O 1
ATOM 4432 N N . LEU A 1 637 ? -11.837 23.808 3.950 1.00 91.44 637 LEU A N 1
ATOM 4433 C CA . LEU A 1 637 ? -11.192 24.229 5.208 1.00 91.44 637 LEU A CA 1
ATOM 4434 C C . LEU A 1 637 ? -11.945 23.604 6.399 1.00 91.44 637 LEU A C 1
ATOM 4436 O O . LEU A 1 637 ? -13.175 23.616 6.399 1.00 91.44 637 LEU A O 1
ATOM 4440 N N . LEU A 1 638 ? -11.224 23.097 7.409 1.00 84.94 638 LEU A N 1
ATOM 4441 C CA . LEU A 1 638 ? -11.795 22.406 8.576 1.00 84.94 638 LEU A CA 1
ATOM 4442 C C . LEU A 1 638 ? -11.284 22.976 9.916 1.00 84.94 638 LEU A C 1
ATOM 4444 O O . LEU A 1 638 ? -12.048 23.612 10.638 1.00 84.94 638 LEU A O 1
ATOM 4448 N N . HIS A 1 639 ? -10.008 22.761 10.257 1.00 90.38 639 HIS A N 1
ATOM 4449 C CA . HIS A 1 639 ? -9.397 23.181 11.530 1.00 90.38 639 HIS A CA 1
ATOM 4450 C C . HIS A 1 639 ? -7.877 23.416 11.373 1.00 90.38 639 HIS A C 1
ATOM 4452 O O . HIS A 1 639 ? -7.422 23.717 10.277 1.00 90.38 639 HIS A O 1
ATOM 4458 N N . SER A 1 640 ? -7.092 23.306 12.450 1.00 89.75 640 SER A N 1
ATOM 4459 C CA . SER A 1 640 ? -5.664 22.946 12.400 1.00 89.75 640 SER A CA 1
ATOM 4460 C C . SER A 1 640 ? -5.261 22.212 13.695 1.00 89.75 640 SER A C 1
ATOM 4462 O O . SER A 1 640 ? -6.107 22.023 14.577 1.00 89.75 640 SER A O 1
ATOM 4464 N N . PHE A 1 641 ? -4.013 21.751 13.802 1.00 86.12 641 PHE A N 1
ATOM 4465 C CA . PHE A 1 641 ? -3.514 20.858 14.857 1.00 86.12 641 PHE A CA 1
ATOM 4466 C C . PHE A 1 641 ? -2.039 21.150 15.216 1.00 86.12 641 PHE A C 1
ATOM 4468 O O . PHE A 1 641 ? -1.411 21.989 14.573 1.00 86.12 641 PHE A O 1
ATOM 4475 N N . ALA A 1 642 ? -1.509 20.487 16.252 1.00 80.62 642 ALA A N 1
ATOM 4476 C CA . ALA A 1 642 ? -0.079 20.404 16.568 1.00 80.62 642 ALA A CA 1
ATOM 4477 C C . ALA A 1 642 ? 0.224 19.135 17.397 1.00 80.62 642 ALA A C 1
ATOM 4479 O O . ALA A 1 642 ? -0.464 18.872 18.384 1.00 80.62 642 ALA A O 1
ATOM 4480 N N . SER A 1 643 ? 1.259 18.376 17.022 1.00 78.94 643 SER A N 1
ATOM 4481 C CA . SER A 1 643 ? 1.800 17.222 17.767 1.00 78.94 643 SER A CA 1
ATOM 4482 C C . SER A 1 643 ? 3.037 17.613 18.605 1.00 78.94 643 SER A C 1
ATOM 4484 O O . SER A 1 643 ? 3.219 18.801 18.890 1.00 78.94 643 SER A O 1
ATOM 4486 N N . ALA A 1 644 ? 3.858 16.652 19.065 1.00 70.31 644 ALA A N 1
ATOM 4487 C CA . ALA A 1 644 ? 5.043 16.951 19.887 1.00 70.31 644 ALA A CA 1
ATOM 4488 C C . ALA A 1 644 ? 6.072 15.808 20.005 1.00 70.31 644 ALA A C 1
ATOM 4490 O O . ALA A 1 644 ? 7.272 16.061 19.921 1.00 70.31 644 ALA A O 1
ATOM 4491 N N . ILE A 1 645 ? 5.611 14.590 20.318 1.00 69.00 645 ILE A N 1
ATOM 4492 C CA . ILE A 1 645 ? 6.432 13.429 20.728 1.00 69.00 645 ILE A CA 1
ATOM 4493 C C . ILE A 1 645 ? 5.765 12.081 20.373 1.00 69.00 645 ILE A C 1
ATOM 4495 O O . ILE A 1 645 ? 5.976 11.082 21.061 1.00 69.00 645 ILE A O 1
ATOM 4499 N N . ASP A 1 646 ? 4.882 12.055 19.371 1.00 74.50 646 ASP A N 1
ATOM 4500 C CA . ASP A 1 646 ? 3.968 10.942 19.100 1.00 74.50 646 ASP A CA 1
ATOM 4501 C C . ASP A 1 646 ? 3.912 10.472 17.637 1.00 74.50 646 ASP A C 1
ATOM 4503 O O . ASP A 1 646 ? 3.901 9.252 17.422 1.00 74.50 646 ASP A O 1
ATOM 4507 N N . GLY A 1 647 ? 3.954 11.360 16.633 1.00 81.62 647 GLY A N 1
ATOM 4508 C CA . GLY A 1 647 ? 3.974 10.899 15.239 1.00 81.62 647 GLY A CA 1
ATOM 4509 C C . GLY A 1 647 ? 3.823 11.916 14.109 1.00 81.62 647 GLY A C 1
ATOM 4510 O O . GLY A 1 647 ? 3.023 12.844 14.191 1.00 81.62 647 GLY A O 1
ATOM 4511 N N . VAL A 1 648 ? 4.537 11.637 13.011 1.00 83.31 648 VAL A N 1
ATOM 4512 C CA . VAL A 1 648 ? 4.254 12.125 11.649 1.00 83.31 648 VAL A CA 1
ATOM 4513 C C . VAL A 1 648 ? 4.295 10.968 10.632 1.00 83.31 648 VAL A C 1
ATOM 4515 O O . VAL A 1 648 ? 4.139 9.811 11.019 1.00 83.31 648 VAL A O 1
ATOM 4518 N N . ASN A 1 649 ? 4.424 11.279 9.340 1.00 79.50 649 ASN A N 1
ATOM 4519 C CA . ASN A 1 649 ? 4.418 10.358 8.202 1.00 79.50 649 ASN A CA 1
ATOM 4520 C C . ASN A 1 649 ? 3.248 9.364 8.099 1.00 79.50 649 ASN A C 1
ATOM 4522 O O . ASN A 1 649 ? 3.494 8.174 8.221 1.00 79.50 649 ASN A O 1
ATOM 4526 N N . PRO A 1 650 ? 1.993 9.794 7.879 1.00 80.56 650 PRO A N 1
ATOM 4527 C CA . PRO A 1 650 ? 0.878 8.909 7.492 1.00 80.56 650 PRO A CA 1
ATOM 4528 C C . PRO A 1 650 ? 0.943 8.271 6.067 1.00 80.56 650 PRO A C 1
ATOM 4530 O O . PRO A 1 650 ? 1.009 8.993 5.087 1.00 80.56 650 PRO A O 1
ATOM 4533 N N . ASN A 1 651 ? 0.805 6.938 5.906 1.00 72.88 651 ASN A N 1
ATOM 4534 C CA . ASN A 1 651 ? 1.462 6.214 4.787 1.00 72.88 651 ASN A CA 1
ATOM 4535 C C . ASN A 1 651 ? 0.734 5.861 3.462 1.00 72.88 651 ASN A C 1
ATOM 4537 O O . ASN A 1 651 ? 1.447 5.560 2.503 1.00 72.88 651 ASN A O 1
ATOM 4541 N N . ALA A 1 652 ? -0.595 5.688 3.385 1.00 71.88 652 ALA A N 1
ATOM 4542 C CA . ALA A 1 652 ? -1.225 4.923 2.279 1.00 71.88 652 ALA A CA 1
ATOM 4543 C C . ALA A 1 652 ? -2.754 5.154 2.112 1.00 71.88 652 ALA A C 1
ATOM 4545 O O . ALA A 1 652 ? -3.315 6.076 2.691 1.00 71.88 652 ALA A O 1
ATOM 4546 N N . GLY A 1 653 ? -3.446 4.371 1.269 1.00 74.00 653 GLY A N 1
ATOM 4547 C CA . GLY A 1 653 ? -4.846 4.600 0.846 1.00 74.00 653 GLY A CA 1
ATOM 4548 C C . GLY A 1 653 ? -5.802 3.429 1.061 1.00 74.00 653 GLY A C 1
ATOM 4549 O O . GLY A 1 653 ? -5.357 2.296 0.925 1.00 74.00 653 GLY A O 1
ATOM 4550 N N . LEU A 1 654 ? -7.073 3.710 1.392 1.00 84.12 654 LEU A N 1
ATOM 4551 C CA . LEU A 1 654 ? -8.026 2.818 2.080 1.00 84.12 654 LEU A CA 1
ATOM 4552 C C . LEU A 1 654 ? -9.483 2.863 1.568 1.00 84.12 654 LEU A C 1
ATOM 4554 O O . LEU A 1 654 ? -9.937 3.859 1.016 1.00 84.12 654 LEU A O 1
ATOM 4558 N N . VAL A 1 655 ? -10.232 1.782 1.831 1.00 80.38 655 VAL A N 1
ATOM 4559 C CA . VAL A 1 655 ? -11.669 1.600 1.505 1.00 80.38 655 VAL A CA 1
ATOM 4560 C C . VAL A 1 655 ? -12.577 2.581 2.275 1.00 80.38 655 VAL A C 1
ATOM 4562 O O . VAL A 1 655 ? -12.242 3.048 3.358 1.00 80.38 655 VAL A O 1
ATOM 4565 N N . LEU A 1 656 ? -13.762 2.874 1.734 1.00 78.12 656 LEU A N 1
ATOM 4566 C CA . LEU A 1 656 ? -14.782 3.741 2.337 1.00 78.12 656 LEU A CA 1
ATOM 4567 C C . LEU A 1 656 ? -15.693 3.013 3.349 1.00 78.12 656 LEU A C 1
ATOM 4569 O O . LEU A 1 656 ? -16.383 2.081 2.952 1.00 78.12 656 LEU A O 1
ATOM 4573 N N . ASP A 1 657 ? -15.768 3.515 4.592 1.00 69.38 657 ASP A N 1
ATOM 4574 C CA . ASP A 1 657 ? -17.015 3.816 5.347 1.00 69.38 657 ASP A CA 1
ATOM 4575 C C . ASP A 1 657 ? -16.714 4.236 6.803 1.00 69.38 657 ASP A C 1
ATOM 4577 O O . ASP A 1 657 ? -17.063 5.340 7.220 1.00 69.38 657 ASP A O 1
ATOM 4581 N N . GLY A 1 658 ? -16.084 3.331 7.562 1.00 62.28 658 GLY A N 1
ATOM 4582 C CA . GLY A 1 658 ? -16.470 3.081 8.956 1.00 62.28 658 GLY A CA 1
ATOM 4583 C C . GLY A 1 658 ? -15.764 3.843 10.090 1.00 62.28 658 GLY A C 1
ATOM 4584 O O . GLY A 1 658 ? -15.301 4.974 9.960 1.00 62.28 658 GLY A O 1
ATOM 4585 N N . ALA A 1 659 ? -15.771 3.222 11.279 1.00 69.62 659 ALA A N 1
ATOM 4586 C CA . ALA A 1 659 ? -15.513 3.888 12.564 1.00 69.62 659 ALA A CA 1
ATOM 4587 C C . ALA A 1 659 ? -14.802 3.039 13.646 1.00 69.62 659 ALA A C 1
ATOM 4589 O O . ALA A 1 659 ? -14.546 3.559 14.735 1.00 69.62 659 ALA A O 1
ATOM 4590 N N . GLY A 1 660 ? -14.512 1.756 13.389 1.00 72.81 660 GLY A N 1
ATOM 4591 C CA . GLY A 1 660 ? -13.818 0.809 14.279 1.00 72.81 660 GLY A CA 1
ATOM 4592 C C . GLY A 1 660 ? -12.286 0.797 14.150 1.00 72.81 660 GLY A C 1
ATOM 4593 O O . GLY A 1 660 ? -11.645 1.719 14.653 1.00 72.81 660 GLY A O 1
ATOM 4594 N N . ASN A 1 661 ? -11.676 -0.199 13.484 1.00 79.94 661 ASN A N 1
ATOM 4595 C CA . ASN A 1 661 ? -10.279 -0.616 13.733 1.00 79.94 661 ASN A CA 1
ATOM 4596 C C . ASN A 1 661 ? -9.187 -0.558 12.602 1.00 79.94 661 ASN A C 1
ATOM 4598 O O . ASN A 1 661 ? -8.076 -0.942 12.939 1.00 79.94 661 ASN A O 1
ATOM 4602 N N . LEU A 1 662 ? -9.426 0.019 11.397 1.00 84.75 662 LEU A N 1
ATOM 4603 C CA . LEU A 1 662 ? -8.575 0.225 10.164 1.00 84.75 662 LEU A CA 1
ATOM 4604 C C . LEU A 1 662 ? -7.143 -0.343 10.101 1.00 84.75 662 LEU A C 1
ATOM 4606 O O . LEU A 1 662 ? -6.365 -0.188 11.035 1.00 84.75 662 LEU A O 1
ATOM 4610 N N . TYR A 1 663 ? -6.725 -0.795 8.912 1.00 85.69 663 TYR A N 1
ATOM 4611 C CA . TYR A 1 663 ? -5.485 -1.558 8.744 1.00 85.69 663 TYR A CA 1
ATOM 4612 C C . TYR A 1 663 ? -4.468 -0.878 7.818 1.00 85.69 663 TYR A C 1
ATOM 4614 O O . TYR A 1 663 ? -4.711 -0.706 6.629 1.00 85.69 663 TYR A O 1
ATOM 4622 N N . GLY A 1 664 ? -3.341 -0.460 8.403 1.00 85.31 664 GLY A N 1
ATOM 4623 C CA . GLY A 1 664 ? -2.362 0.492 7.856 1.00 85.31 664 GLY A CA 1
ATOM 4624 C C . GLY A 1 664 ? -1.883 1.495 8.913 1.00 85.31 664 GLY A C 1
ATOM 4625 O O . GLY A 1 664 ? -2.548 1.643 9.930 1.00 85.31 664 GLY A O 1
ATOM 4626 N N . THR A 1 665 ? -0.770 2.211 8.709 1.00 84.38 665 THR A N 1
ATOM 4627 C CA . THR A 1 665 ? -0.477 3.436 9.487 1.00 84.38 665 THR A CA 1
ATOM 4628 C C . THR A 1 665 ? 0.370 4.472 8.752 1.00 84.38 665 THR A C 1
ATOM 4630 O O . THR A 1 665 ? -0.192 5.376 8.132 1.00 84.38 665 THR A O 1
ATOM 4633 N N . ALA A 1 666 ? 1.683 4.474 9.012 1.00 84.75 666 ALA A N 1
ATOM 4634 C CA . ALA A 1 666 ? 2.438 5.715 9.159 1.00 84.75 666 ALA A CA 1
ATOM 4635 C C . ALA A 1 666 ? 3.813 5.484 9.826 1.00 84.75 666 ALA A C 1
ATOM 4637 O O . ALA A 1 666 ? 3.887 4.720 10.780 1.00 84.75 666 ALA A O 1
ATOM 4638 N N . ALA A 1 667 ? 4.883 6.195 9.457 1.00 76.12 667 ALA A N 1
ATOM 4639 C CA . ALA A 1 667 ? 6.176 6.177 10.156 1.00 76.12 667 ALA A CA 1
ATOM 4640 C C . ALA A 1 667 ? 6.204 7.115 11.386 1.00 76.12 667 ALA A C 1
ATOM 4642 O O . ALA A 1 667 ? 6.739 8.214 11.313 1.00 76.12 667 ALA A O 1
ATOM 4643 N N . GLY A 1 668 ? 5.612 6.690 12.512 1.00 70.69 668 GLY A N 1
ATOM 4644 C CA . GLY A 1 668 ? 5.381 7.544 13.691 1.00 70.69 668 GLY A CA 1
ATOM 4645 C C . GLY A 1 668 ? 6.355 7.459 14.867 1.00 70.69 668 GLY A C 1
ATOM 4646 O O . GLY A 1 668 ? 7.240 6.609 14.911 1.00 70.69 668 GLY A O 1
ATOM 4647 N N . GLY A 1 669 ? 6.123 8.335 15.855 1.00 78.69 669 GLY A N 1
ATOM 4648 C CA . GLY A 1 669 ? 7.029 8.861 16.890 1.00 78.69 669 GLY A CA 1
ATOM 4649 C C . GLY A 1 669 ? 6.996 8.143 18.239 1.00 78.69 669 GLY A C 1
ATOM 4650 O O . GLY A 1 669 ? 6.972 8.752 19.304 1.00 78.69 669 GLY A O 1
ATOM 4651 N N . GLY A 1 670 ? 6.955 6.818 18.208 1.00 67.00 670 GLY A N 1
ATOM 4652 C CA . GLY A 1 670 ? 6.886 5.966 19.384 1.00 67.00 670 GLY A CA 1
ATOM 4653 C C . GLY A 1 670 ? 8.083 5.952 20.323 1.00 67.00 670 GLY A C 1
ATOM 4654 O O . GLY A 1 670 ? 8.081 6.673 21.320 1.00 67.00 670 GLY A O 1
ATOM 4655 N N . VAL A 1 671 ? 8.972 4.964 20.154 1.00 65.81 671 VAL A N 1
ATOM 4656 C CA . VAL A 1 671 ? 9.813 4.488 21.268 1.00 65.81 671 VAL A CA 1
ATOM 4657 C C . VAL A 1 671 ? 11.348 4.425 21.016 1.00 65.81 671 VAL A C 1
ATOM 4659 O O . VAL A 1 671 ? 11.937 3.352 21.111 1.00 65.81 671 VAL A O 1
ATOM 4662 N N . SER A 1 672 ? 11.989 5.598 20.771 1.00 67.19 672 SER A N 1
ATOM 4663 C CA . SER A 1 672 ? 13.408 5.972 20.419 1.00 67.19 672 SER A CA 1
ATOM 4664 C C . SER A 1 672 ? 14.051 6.015 18.952 1.00 67.19 672 SER A C 1
ATOM 4666 O O . SER A 1 672 ? 15.264 5.843 18.889 1.00 67.19 672 SER A O 1
ATOM 4668 N N . GLY A 1 673 ? 13.376 6.235 17.789 1.00 69.31 673 GLY A N 1
ATOM 4669 C CA . GLY A 1 673 ? 13.872 6.321 16.370 1.00 69.31 673 GLY A CA 1
ATOM 4670 C C . GLY A 1 673 ? 13.030 5.853 15.101 1.00 69.31 673 GLY A C 1
ATOM 4671 O O . GLY A 1 673 ? 13.365 6.291 14.011 1.00 69.31 673 GLY A O 1
ATOM 4672 N N . GLY A 1 674 ? 12.000 4.979 15.170 1.00 70.12 674 GLY A N 1
ATOM 4673 C CA . GLY A 1 674 ? 10.918 4.499 14.232 1.00 70.12 674 GLY A CA 1
ATOM 4674 C C . GLY A 1 674 ? 9.827 3.603 14.920 1.00 70.12 674 GLY A C 1
ATOM 4675 O O . GLY A 1 674 ? 10.228 2.607 15.507 1.00 70.12 674 GLY A O 1
ATOM 4676 N N . GLY A 1 675 ? 8.503 3.901 15.025 1.00 84.44 675 GLY A N 1
ATOM 4677 C CA . GLY A 1 675 ? 7.644 3.217 16.060 1.00 84.44 675 GLY A CA 1
ATOM 4678 C C . GLY A 1 675 ? 6.140 3.588 16.277 1.00 84.44 675 GLY A C 1
ATOM 4679 O O . GLY A 1 675 ? 5.506 4.132 15.385 1.00 84.44 675 GLY A O 1
ATOM 4680 N N . THR A 1 676 ? 5.608 3.267 17.487 1.00 83.31 676 THR A N 1
ATOM 4681 C CA . THR A 1 676 ? 4.233 3.396 18.110 1.00 83.31 676 THR A CA 1
ATOM 4682 C C . THR A 1 676 ? 3.063 2.444 17.732 1.00 83.31 676 THR A C 1
ATOM 4684 O O . THR A 1 676 ? 3.303 1.399 17.148 1.00 83.31 676 THR A O 1
ATOM 4687 N N . LEU A 1 677 ? 1.828 2.696 18.220 1.00 87.06 677 LEU A N 1
ATOM 4688 C CA . LEU A 1 677 ? 0.538 2.068 17.838 1.00 87.06 677 LEU A CA 1
ATOM 4689 C C . LEU A 1 677 ? -0.616 3.059 18.051 1.00 87.06 677 LEU A C 1
ATOM 4691 O O . LEU A 1 677 ? -0.779 3.543 19.169 1.00 87.06 677 LEU A O 1
ATOM 4695 N N . PHE A 1 678 ? -1.410 3.352 17.019 1.00 85.44 678 PHE A N 1
ATOM 4696 C CA . PHE A 1 678 ? -2.094 4.648 16.857 1.00 85.44 678 PHE A CA 1
ATOM 4697 C C . PHE A 1 678 ? -3.449 4.831 17.573 1.00 85.44 678 PHE A C 1
ATOM 4699 O O . PHE A 1 678 ? -3.462 5.342 18.701 1.00 85.44 678 PHE A O 1
ATOM 4706 N N . THR A 1 679 ? -4.566 4.458 16.929 1.00 87.81 679 THR A N 1
ATOM 4707 C CA . THR A 1 679 ? -5.968 4.598 17.393 1.00 87.81 679 THR A CA 1
ATOM 4708 C C . THR A 1 679 ? -6.491 6.017 17.732 1.00 87.81 679 THR A C 1
ATOM 4710 O O . THR A 1 679 ? -7.088 6.220 18.795 1.00 87.81 679 THR A O 1
ATOM 4713 N N . VAL A 1 680 ? -6.448 6.968 16.788 1.00 84.88 680 VAL A N 1
ATOM 4714 C CA . VAL A 1 680 ? -7.623 7.863 16.570 1.00 84.88 680 VAL A CA 1
ATOM 4715 C C . VAL A 1 680 ? -8.842 7.005 16.199 1.00 84.88 680 VAL A C 1
ATOM 4717 O O . VAL A 1 680 ? -8.672 5.864 15.789 1.00 84.88 680 VAL A O 1
ATOM 4720 N N . ARG A 1 681 ? -10.068 7.518 16.336 1.00 80.56 681 ARG A N 1
ATOM 4721 C CA . ARG A 1 681 ? -11.234 7.041 15.568 1.00 80.56 681 ARG A CA 1
ATOM 4722 C C . ARG A 1 681 ? -12.041 8.238 15.058 1.00 80.56 681 ARG A C 1
ATOM 4724 O O . ARG A 1 681 ? -11.617 9.374 15.254 1.00 80.56 681 ARG A O 1
ATOM 4731 N N . THR A 1 682 ? -13.193 8.010 14.430 1.00 79.81 682 THR A N 1
ATOM 4732 C CA . THR A 1 682 ? -14.132 9.085 14.048 1.00 79.81 682 THR A CA 1
ATOM 4733 C C . THR A 1 682 ? -14.488 9.998 15.233 1.00 79.81 682 THR A C 1
ATOM 4735 O O . THR A 1 682 ? -14.520 11.218 15.078 1.00 79.81 682 THR A O 1
ATOM 4738 N N . ASP A 1 683 ? -14.605 9.450 16.448 1.00 79.25 683 ASP A N 1
ATOM 4739 C CA . ASP A 1 683 ? -14.344 10.182 17.693 1.00 79.25 683 ASP A CA 1
ATOM 4740 C C . ASP A 1 683 ? -12.833 10.203 18.020 1.00 79.25 683 ASP A C 1
ATOM 4742 O O . ASP A 1 683 ? -12.281 9.313 18.670 1.00 79.25 683 ASP A O 1
ATOM 4746 N N . GLY A 1 684 ? -12.140 11.251 17.555 1.00 74.81 684 GLY A N 1
ATOM 4747 C CA . GLY A 1 684 ? -10.681 11.405 17.701 1.00 74.81 684 GLY A CA 1
ATOM 4748 C C . GLY A 1 684 ? -10.185 11.660 19.133 1.00 74.81 684 GLY A C 1
ATOM 4749 O O . GLY A 1 684 ? -8.991 11.508 19.404 1.00 74.81 684 GLY A O 1
ATOM 4750 N N . THR A 1 685 ? -11.109 11.994 20.041 1.00 75.00 685 THR A N 1
ATOM 4751 C CA . THR A 1 685 ? -10.914 12.330 21.461 1.00 75.00 685 THR A CA 1
ATOM 4752 C C . THR A 1 685 ? -9.878 11.440 22.146 1.00 75.00 685 THR A C 1
ATOM 4754 O O . THR A 1 685 ? -10.133 10.264 22.402 1.00 75.00 685 THR A O 1
ATOM 4757 N N . GLY A 1 686 ? -8.689 11.972 22.466 1.00 74.44 686 GLY A N 1
ATOM 475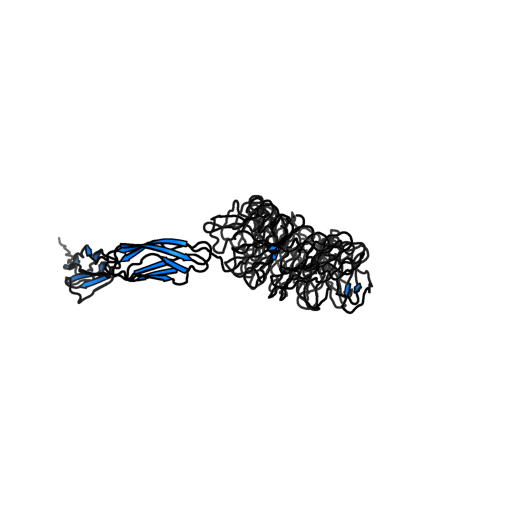8 C CA . GLY A 1 686 ? -7.699 11.188 23.220 1.00 74.44 686 GLY A CA 1
ATOM 4759 C C . GLY A 1 686 ? -6.337 11.771 23.596 1.00 74.44 686 GLY A C 1
ATOM 4760 O O . GLY A 1 686 ? -5.698 12.370 22.749 1.00 74.44 686 GLY A O 1
ATOM 4761 N N . PHE A 1 687 ? -5.860 11.552 24.827 1.00 85.25 687 PHE A N 1
ATOM 4762 C CA . PHE A 1 687 ? -4.453 11.794 25.208 1.00 85.25 687 PHE A CA 1
ATOM 4763 C C . PHE A 1 687 ? -3.952 10.958 26.416 1.00 85.25 687 PHE A C 1
ATOM 4765 O O . PHE A 1 687 ? -2.838 11.157 26.901 1.00 85.25 687 PHE A O 1
ATOM 4772 N N . VAL A 1 688 ? -4.725 9.981 26.918 1.00 80.12 688 VAL A N 1
ATOM 4773 C CA . VAL A 1 688 ? -4.283 9.093 28.021 1.00 80.12 688 VAL A CA 1
ATOM 4774 C C . VAL A 1 688 ? -3.326 7.995 27.524 1.00 80.12 688 VAL A C 1
ATOM 4776 O O . VAL A 1 688 ? -3.752 6.959 27.010 1.00 80.12 688 VAL A O 1
ATOM 4779 N N . VAL A 1 689 ? -2.021 8.224 27.703 1.00 82.50 689 VAL A N 1
ATOM 4780 C CA . VAL A 1 689 ? -0.942 7.237 27.484 1.00 82.50 689 VAL A CA 1
ATOM 4781 C C . VAL A 1 689 ? -0.963 6.154 28.574 1.00 82.50 689 VAL A C 1
ATOM 4783 O O . VAL A 1 689 ? -1.288 6.441 29.726 1.00 82.50 689 VAL A O 1
ATOM 4786 N N . LEU A 1 690 ? -0.555 4.924 28.231 1.00 79.56 690 LEU A N 1
ATOM 4787 C CA . LEU A 1 690 ? -0.261 3.853 29.199 1.00 79.56 690 LEU A CA 1
ATOM 4788 C C . LEU A 1 690 ? 1.106 3.201 28.922 1.00 79.56 690 LEU A C 1
ATOM 4790 O O . LEU A 1 690 ? 2.080 3.520 29.601 1.00 79.56 690 LEU A O 1
ATOM 4794 N N . HIS A 1 691 ? 1.197 2.339 27.905 1.00 82.25 691 HIS A N 1
ATOM 4795 C CA . HIS A 1 691 ? 2.463 1.815 27.374 1.00 82.25 691 HIS A CA 1
ATOM 4796 C C . HIS A 1 691 ? 2.619 2.158 25.874 1.00 82.25 691 HIS A C 1
ATOM 4798 O O . HIS A 1 691 ? 1.921 3.050 25.383 1.00 82.25 691 HIS A O 1
ATOM 4804 N N . ARG A 1 692 ? 3.614 1.579 25.177 1.00 85.88 692 ARG A N 1
ATOM 4805 C CA . ARG A 1 692 ? 4.177 2.084 23.907 1.00 85.88 692 ARG A CA 1
ATOM 4806 C C . ARG A 1 692 ? 4.957 0.965 23.165 1.00 85.88 692 ARG A C 1
ATOM 4808 O O . ARG A 1 692 ? 5.586 0.157 23.832 1.00 85.88 692 ARG A O 1
ATOM 4815 N N . PHE A 1 693 ? 4.921 0.905 21.824 1.00 79.19 693 PHE A N 1
ATOM 4816 C CA . PHE A 1 693 ? 5.510 -0.170 20.975 1.00 79.19 693 PHE A CA 1
ATOM 4817 C C . PHE A 1 693 ? 6.922 0.180 20.443 1.00 79.19 693 PHE A C 1
ATOM 4819 O O . PHE A 1 693 ? 7.131 1.298 19.969 1.00 79.19 693 PHE A O 1
ATOM 4826 N N . ARG A 1 694 ? 7.883 -0.760 20.523 1.00 79.00 694 ARG A N 1
ATOM 4827 C CA . ARG A 1 694 ? 9.329 -0.469 20.717 1.00 79.00 694 ARG A CA 1
ATOM 4828 C C . ARG A 1 694 ? 10.320 -1.281 19.838 1.00 79.00 694 ARG A C 1
ATOM 4830 O O . ARG A 1 694 ? 11.302 -1.786 20.368 1.00 79.00 694 ARG A O 1
ATOM 4837 N N . GLY A 1 695 ? 10.006 -1.457 18.551 1.00 67.31 695 GLY A N 1
ATOM 4838 C CA . GLY A 1 695 ? 10.480 -2.525 17.638 1.00 67.31 695 GLY A CA 1
ATOM 4839 C C . GLY A 1 695 ? 11.831 -3.186 17.946 1.00 67.31 695 GLY A C 1
ATOM 4840 O O . GLY A 1 695 ? 12.837 -2.494 18.035 1.00 67.31 695 GLY A O 1
ATOM 4841 N N . GLY A 1 696 ? 11.835 -4.513 18.099 1.00 66.75 696 GLY A N 1
ATOM 4842 C CA . GLY A 1 696 ? 13.003 -5.384 18.262 1.00 66.75 696 GLY A CA 1
ATOM 4843 C C . GLY A 1 696 ? 13.082 -6.143 19.599 1.00 66.75 696 GLY A C 1
ATOM 4844 O O . GLY A 1 696 ? 13.899 -5.763 20.422 1.00 66.75 696 GLY A O 1
ATOM 4845 N N . ALA A 1 697 ? 12.233 -7.141 19.878 1.00 64.19 697 ALA A N 1
ATOM 4846 C CA . ALA A 1 697 ? 12.470 -8.196 20.889 1.00 64.19 697 ALA A CA 1
ATOM 4847 C C . ALA A 1 697 ? 11.681 -9.499 20.623 1.00 64.19 697 ALA A C 1
ATOM 4849 O O . ALA A 1 697 ? 12.247 -10.595 20.621 1.00 64.19 697 ALA A O 1
ATOM 4850 N N . SER A 1 698 ? 10.360 -9.401 20.454 1.00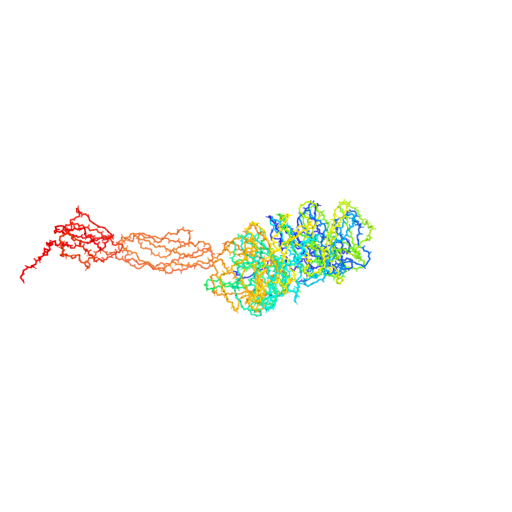 65.62 698 SER A N 1
ATOM 4851 C CA . SER A 1 698 ? 9.470 -10.570 20.439 1.00 65.62 698 SER A CA 1
ATOM 4852 C C . SER A 1 698 ? 8.057 -10.374 19.868 1.00 65.62 698 SER A C 1
ATOM 4854 O O . SER A 1 698 ? 7.348 -11.378 19.800 1.00 65.62 698 SER A O 1
ATOM 4856 N N . ASP A 1 699 ? 7.609 -9.156 19.505 1.00 75.50 699 ASP A N 1
ATOM 4857 C CA . ASP A 1 699 ? 6.197 -8.963 19.115 1.00 75.50 699 ASP A CA 1
ATOM 4858 C C . ASP A 1 699 ? 5.811 -7.916 18.024 1.00 75.50 699 ASP A C 1
ATOM 4860 O O . ASP A 1 699 ? 4.652 -7.939 17.607 1.00 75.50 699 ASP A O 1
ATOM 4864 N N . GLY A 1 700 ? 6.715 -7.087 17.466 1.00 79.81 700 GLY A N 1
ATOM 4865 C CA . GLY A 1 700 ? 6.629 -6.672 16.042 1.00 79.81 700 GLY A CA 1
ATOM 4866 C C . GLY A 1 700 ? 7.026 -5.240 15.594 1.00 79.81 700 GLY A C 1
ATOM 4867 O O . GLY A 1 700 ? 6.325 -4.263 15.862 1.00 79.81 700 GLY A O 1
ATOM 4868 N N . ALA A 1 701 ? 8.061 -5.130 14.751 1.00 80.06 701 ALA A N 1
ATOM 4869 C CA . ALA A 1 701 ? 8.554 -3.899 14.106 1.00 80.06 701 ALA A CA 1
ATOM 4870 C C . ALA A 1 701 ? 8.095 -3.690 12.632 1.00 80.06 701 ALA A C 1
ATOM 4872 O O . ALA A 1 701 ? 7.205 -4.398 12.157 1.00 80.06 701 ALA A O 1
ATOM 4873 N N . ASN A 1 702 ? 8.702 -2.704 11.939 1.00 74.50 702 ASN A N 1
ATOM 4874 C CA . ASN A 1 702 ? 8.426 -2.178 10.575 1.00 74.50 702 ASN A CA 1
ATOM 4875 C C . ASN A 1 702 ? 7.789 -3.155 9.564 1.00 74.50 702 ASN A C 1
ATOM 4877 O O . ASN A 1 702 ? 8.352 -4.212 9.257 1.00 74.50 702 ASN A O 1
ATOM 4881 N N . PRO A 1 703 ? 6.685 -2.687 8.947 1.00 76.00 703 PRO A N 1
ATOM 4882 C CA . PRO A 1 703 ? 6.468 -2.854 7.511 1.00 76.00 703 PRO A CA 1
ATOM 4883 C C . PRO A 1 703 ? 6.210 -1.536 6.740 1.00 76.00 703 PRO A C 1
ATOM 4885 O O . PRO A 1 703 ? 5.414 -0.707 7.186 1.00 76.00 703 PRO A O 1
ATOM 4888 N N . GLN A 1 704 ? 6.788 -1.376 5.535 1.00 68.88 704 GLN A N 1
ATOM 4889 C CA . GLN A 1 704 ? 6.555 -0.252 4.597 1.00 68.88 704 GLN A CA 1
ATOM 4890 C C . GLN A 1 704 ? 5.552 -0.606 3.454 1.00 68.88 704 GLN A C 1
ATOM 4892 O O . GLN A 1 704 ? 5.804 -0.274 2.298 1.00 68.88 704 GLN A O 1
ATOM 4897 N N . THR A 1 705 ? 4.459 -1.348 3.717 1.00 66.94 705 THR A N 1
ATOM 4898 C CA . THR A 1 705 ? 3.834 -2.225 2.679 1.00 66.94 705 THR A CA 1
ATOM 4899 C C . THR A 1 705 ? 2.284 -2.261 2.609 1.00 66.94 705 THR A C 1
ATOM 4901 O O . THR A 1 705 ? 1.614 -1.403 3.183 1.00 66.94 705 THR A O 1
ATOM 4904 N N . ALA A 1 706 ? 1.708 -3.174 1.806 1.00 69.56 706 ALA A N 1
ATOM 4905 C CA . ALA A 1 706 ? 0.312 -3.158 1.329 1.00 69.56 706 ALA A CA 1
ATOM 4906 C C . ALA A 1 706 ? -0.651 -4.131 2.059 1.00 69.56 706 ALA A C 1
ATOM 4908 O O . ALA A 1 706 ? -0.218 -4.856 2.948 1.00 69.56 706 ALA A O 1
ATOM 4909 N N . LEU A 1 707 ? -1.951 -4.125 1.703 1.00 79.56 707 LEU A N 1
ATOM 4910 C CA . LEU A 1 707 ? -3.039 -4.960 2.250 1.00 79.56 707 LEU A CA 1
ATOM 4911 C C . LEU A 1 707 ? -4.196 -5.182 1.238 1.00 79.56 707 LEU A C 1
ATOM 4913 O O . LEU A 1 707 ? -4.415 -4.352 0.361 1.00 79.56 707 LEU A O 1
ATOM 4917 N N . ILE A 1 708 ? -4.998 -6.242 1.447 1.00 74.19 708 ILE A N 1
ATOM 4918 C CA . ILE A 1 708 ? -6.351 -6.473 0.883 1.00 74.19 708 ILE A CA 1
ATOM 4919 C C . ILE A 1 708 ? -7.338 -6.968 1.964 1.00 74.19 708 ILE A C 1
ATOM 4921 O O . ILE A 1 708 ? -6.965 -7.067 3.133 1.00 74.19 708 ILE A O 1
ATOM 4925 N N . LEU A 1 709 ? -8.604 -7.208 1.584 1.00 72.06 709 LEU A N 1
ATOM 4926 C CA . LEU A 1 709 ? -9.763 -7.440 2.466 1.00 72.06 709 LEU A CA 1
ATOM 4927 C C . LEU A 1 709 ? -9.937 -8.901 2.933 1.00 72.06 709 LEU A C 1
ATOM 4929 O O . LEU A 1 709 ? -9.689 -9.847 2.186 1.00 72.06 709 LEU A O 1
ATOM 4933 N N . ASP A 1 710 ? -10.431 -9.075 4.160 1.00 61.16 710 ASP A N 1
ATOM 4934 C CA . ASP A 1 710 ? -10.611 -10.359 4.850 1.00 61.16 710 ASP A CA 1
ATOM 4935 C C . ASP A 1 710 ? -12.052 -10.907 4.834 1.00 61.16 710 ASP A C 1
ATOM 4937 O O . ASP A 1 710 ? -12.996 -10.229 4.427 1.00 61.16 710 ASP A O 1
ATOM 4941 N N . ARG A 1 711 ? -12.206 -12.158 5.282 1.00 55.12 711 ARG A N 1
ATOM 4942 C CA . ARG A 1 711 ? -13.464 -12.893 5.433 1.00 55.12 711 ARG A CA 1
ATOM 4943 C C . ARG A 1 711 ? -13.932 -13.073 6.895 1.00 55.12 711 ARG A C 1
ATOM 4945 O O . ARG A 1 711 ? -15.040 -13.575 7.083 1.00 55.12 711 ARG A O 1
ATOM 4952 N N . ILE A 1 712 ? -13.145 -12.695 7.917 1.00 55.59 712 ILE A N 1
ATOM 4953 C CA . ILE A 1 712 ? -13.437 -12.974 9.347 1.00 55.59 712 ILE A CA 1
ATOM 4954 C C . ILE A 1 712 ? -13.347 -11.747 10.282 1.00 55.59 712 ILE A C 1
ATOM 4956 O O . ILE A 1 712 ? -14.145 -11.651 11.215 1.00 55.59 712 ILE A O 1
ATOM 4960 N N . GLY A 1 713 ? -12.383 -10.845 10.081 1.00 64.81 713 GLY A N 1
ATOM 4961 C CA . GLY A 1 713 ? -11.939 -9.833 11.060 1.00 64.81 713 GLY A CA 1
ATOM 4962 C C . GLY A 1 713 ? -10.516 -10.089 11.594 1.00 64.81 713 GLY A C 1
ATOM 4963 O O . GLY A 1 713 ? -10.202 -9.806 12.755 1.00 64.81 713 GLY A O 1
ATOM 4964 N N . ASN A 1 714 ? -9.658 -10.682 10.763 1.00 73.25 714 ASN A N 1
ATOM 4965 C CA . ASN A 1 714 ? -8.334 -11.231 11.062 1.00 73.25 714 ASN A CA 1
ATOM 4966 C C . ASN A 1 714 ? -7.244 -10.540 10.202 1.00 73.25 714 ASN A C 1
ATOM 4968 O O . ASN A 1 714 ? -7.537 -10.087 9.111 1.00 73.25 714 ASN A O 1
ATOM 4972 N N . LEU A 1 715 ? -5.981 -10.456 10.646 1.00 80.62 715 LEU A N 1
ATOM 4973 C CA . LEU A 1 715 ? -4.825 -10.039 9.816 1.00 80.62 715 LEU A CA 1
ATOM 4974 C C . LEU A 1 715 ? -4.105 -11.252 9.187 1.00 80.62 715 LEU A C 1
ATOM 4976 O O . LEU A 1 715 ? -4.231 -12.356 9.701 1.00 80.62 715 LEU A O 1
ATOM 4980 N N . CYS A 1 716 ? -3.277 -11.042 8.160 1.00 78.81 716 CYS A N 1
ATOM 4981 C CA . CYS A 1 716 ? -2.090 -11.865 7.857 1.00 78.81 716 CYS A CA 1
ATOM 4982 C C . CYS A 1 716 ? -0.906 -10.922 7.497 1.00 78.81 716 CYS A C 1
ATOM 4984 O O . CYS A 1 716 ? -0.992 -9.709 7.692 1.00 78.81 716 CYS A O 1
ATOM 4986 N N . GLY A 1 717 ? 0.219 -11.440 6.992 1.00 78.31 717 GLY A N 1
ATOM 4987 C CA . GLY A 1 717 ? 1.441 -10.639 6.789 1.00 78.31 717 GLY A CA 1
ATOM 4988 C C . GLY A 1 717 ? 2.109 -10.252 8.118 1.00 78.31 717 GLY A C 1
ATOM 4989 O O . GLY A 1 717 ? 1.947 -10.988 9.088 1.00 78.31 717 GLY A O 1
ATOM 4990 N N . THR A 1 718 ? 2.865 -9.142 8.186 1.00 78.19 718 THR A N 1
ATOM 4991 C CA . THR A 1 718 ? 3.860 -8.937 9.266 1.00 78.19 718 THR A CA 1
ATOM 4992 C C . THR A 1 718 ? 3.599 -7.798 10.265 1.00 78.19 718 THR A C 1
ATOM 4994 O O . THR A 1 718 ? 3.164 -6.715 9.888 1.00 78.19 718 THR A O 1
ATOM 4997 N N . THR A 1 719 ? 4.049 -7.991 11.512 1.00 77.50 719 THR A N 1
ATOM 4998 C CA . THR A 1 719 ? 4.827 -6.987 12.276 1.00 77.50 719 THR A CA 1
ATOM 4999 C C . THR A 1 719 ? 6.017 -7.711 12.919 1.00 77.50 719 THR A C 1
ATOM 5001 O O . THR A 1 719 ? 5.842 -8.714 13.603 1.00 77.50 719 THR A O 1
ATOM 5004 N N . SER A 1 720 ? 7.246 -7.302 12.613 1.00 70.12 720 SER A N 1
ATOM 5005 C CA . SER A 1 720 ? 8.116 -8.197 11.829 1.00 70.12 720 SER A CA 1
ATOM 5006 C C . SER A 1 720 ? 9.183 -9.076 12.535 1.00 70.12 720 SER A C 1
ATOM 5008 O O . SER A 1 720 ? 10.313 -9.145 12.053 1.00 70.12 720 SER A O 1
ATOM 5010 N N . GLY A 1 721 ? 8.861 -9.837 13.596 1.00 66.75 721 GLY A N 1
ATOM 5011 C CA . GLY A 1 721 ? 9.726 -10.971 14.017 1.00 66.75 721 GLY A CA 1
ATOM 5012 C C . GLY A 1 721 ? 9.549 -11.545 15.436 1.00 66.75 721 GLY A C 1
ATOM 5013 O O . GLY A 1 721 ? 8.784 -10.997 16.222 1.00 66.75 721 GLY A O 1
ATOM 5014 N N . GLY A 1 722 ? 10.315 -12.589 15.798 1.00 71.56 722 GLY A N 1
ATOM 5015 C CA . GLY A 1 722 ? 10.405 -13.082 17.192 1.00 71.56 722 GLY A CA 1
ATOM 5016 C C . GLY A 1 722 ? 11.661 -13.905 17.584 1.00 71.56 722 GLY A C 1
ATOM 5017 O O . GLY A 1 722 ? 11.862 -15.023 17.104 1.00 71.56 722 GLY A O 1
ATOM 5018 N N . GLY A 1 723 ? 12.484 -13.408 18.524 1.00 67.38 723 GLY A N 1
ATOM 5019 C CA . GLY A 1 723 ? 13.521 -14.174 19.258 1.00 67.38 723 GLY A CA 1
ATOM 5020 C C . GLY A 1 723 ? 15.001 -13.815 18.990 1.00 67.38 723 GLY A C 1
ATOM 5021 O O . GLY A 1 723 ? 15.357 -13.272 17.950 1.00 67.38 723 GLY A O 1
ATOM 5022 N N . ALA A 1 724 ? 15.899 -14.171 19.910 1.00 64.12 724 ALA A N 1
ATOM 5023 C CA . ALA A 1 724 ? 17.270 -13.646 19.984 1.00 64.12 724 ALA A CA 1
ATOM 5024 C C . ALA A 1 724 ? 18.283 -14.036 18.870 1.00 64.12 724 ALA A C 1
ATOM 5026 O O . ALA A 1 724 ? 19.386 -13.492 18.883 1.00 64.12 724 ALA A O 1
ATOM 5027 N N . TRP A 1 725 ? 17.991 -14.955 17.933 1.00 63.56 725 TRP A N 1
ATOM 5028 C CA . TRP A 1 725 ? 18.889 -15.206 16.778 1.00 63.56 725 TRP A CA 1
ATOM 5029 C C . TRP A 1 725 ? 18.737 -14.134 15.683 1.00 63.56 725 TRP A C 1
ATOM 5031 O O . TRP A 1 725 ? 19.696 -13.835 14.980 1.00 63.56 725 TRP A O 1
ATOM 5041 N N . GLY A 1 726 ? 17.537 -13.557 15.529 1.00 65.62 726 GLY A N 1
ATOM 5042 C CA . GLY A 1 726 ? 17.318 -12.366 14.702 1.00 65.62 726 GLY A CA 1
ATOM 5043 C C . GLY A 1 726 ? 16.857 -12.516 13.239 1.00 65.62 726 GLY A C 1
ATOM 5044 O O . GLY A 1 726 ? 16.736 -11.472 12.617 1.00 65.62 726 GLY A O 1
ATOM 5045 N N . ILE A 1 727 ? 16.551 -13.697 12.666 1.00 71.88 727 ILE A N 1
ATOM 5046 C CA . ILE A 1 727 ? 16.344 -13.865 11.195 1.00 71.88 727 ILE A CA 1
ATOM 5047 C C . ILE A 1 727 ? 15.144 -14.727 10.673 1.00 71.88 727 ILE A C 1
ATOM 5049 O O . ILE A 1 727 ? 15.260 -15.443 9.671 1.00 71.88 727 ILE A O 1
ATOM 5053 N N . GLY A 1 728 ? 13.962 -14.638 11.294 1.00 74.12 728 GLY A N 1
ATOM 5054 C CA . GLY A 1 728 ? 12.632 -14.836 10.682 1.00 74.12 728 GLY A CA 1
ATOM 5055 C C . GLY A 1 728 ? 11.655 -15.799 11.376 1.00 74.12 728 GLY A C 1
ATOM 5056 O O . GLY A 1 728 ? 12.053 -16.845 11.891 1.00 74.12 728 GLY A O 1
ATOM 5057 N N . THR A 1 729 ? 10.358 -15.463 11.339 1.00 78.75 729 THR A N 1
ATOM 5058 C CA . THR A 1 729 ? 9.268 -16.129 12.080 1.00 78.75 729 THR A CA 1
ATOM 5059 C C . THR A 1 729 ? 7.889 -16.118 11.380 1.00 78.75 729 THR A C 1
ATOM 5061 O O . THR A 1 729 ? 7.740 -15.732 10.220 1.00 78.75 729 THR A O 1
ATOM 5064 N N . VAL A 1 730 ? 6.863 -16.573 12.116 1.00 81.25 730 VAL A N 1
ATOM 5065 C CA . VAL A 1 730 ? 5.412 -16.500 11.841 1.00 81.25 730 VAL A CA 1
ATOM 5066 C C . VAL A 1 730 ? 4.696 -16.105 13.157 1.00 81.25 730 VAL A C 1
ATOM 5068 O O . VAL A 1 730 ? 5.257 -16.406 14.213 1.00 81.25 730 VAL A O 1
ATOM 5071 N N . PHE A 1 731 ? 3.521 -15.443 13.138 1.00 80.50 731 PHE A N 1
ATOM 5072 C CA . PHE A 1 731 ? 2.788 -15.011 14.360 1.00 80.50 731 PHE A CA 1
ATOM 5073 C C . PHE A 1 731 ? 1.246 -14.957 14.270 1.00 80.50 731 PHE A C 1
ATOM 5075 O O . PHE A 1 731 ? 0.691 -15.227 13.209 1.00 80.50 731 PHE A O 1
ATOM 5082 N N . SER A 1 732 ? 0.546 -14.664 15.390 1.00 82.19 732 SER A N 1
ATOM 5083 C CA . SER A 1 732 ? -0.899 -14.944 15.593 1.00 82.19 732 SER A CA 1
ATOM 5084 C C . SER A 1 732 ? -1.680 -13.866 16.420 1.00 82.19 732 SER A C 1
ATOM 5086 O O . SER A 1 732 ? -1.230 -13.530 17.518 1.00 82.19 732 SER A O 1
ATOM 5088 N N . LEU A 1 733 ? -2.789 -13.292 15.877 1.00 81.06 733 LEU A N 1
ATOM 5089 C CA . LEU A 1 733 ? -3.662 -12.196 16.421 1.00 81.06 733 LEU A CA 1
ATOM 5090 C C . LEU A 1 733 ? -4.971 -11.871 15.579 1.00 81.06 733 LEU A C 1
ATOM 5092 O O . LEU A 1 733 ? -4.946 -12.010 14.351 1.00 81.06 733 LEU A O 1
ATOM 5096 N N . PRO A 1 734 ? -6.113 -11.411 16.167 1.00 75.06 734 PRO A N 1
ATOM 5097 C CA . PRO A 1 734 ? -7.341 -10.906 15.474 1.00 75.06 734 PRO A CA 1
ATOM 5098 C C . PRO A 1 734 ? -7.638 -9.379 15.665 1.00 75.06 734 PRO A C 1
ATOM 5100 O O . PRO A 1 734 ? -6.975 -8.761 16.499 1.00 75.06 734 PRO A O 1
ATOM 5103 N N . VAL A 1 735 ? -8.600 -8.743 14.935 1.00 69.44 735 VAL A N 1
ATOM 5104 C CA . VAL A 1 735 ? -8.680 -7.245 14.859 1.00 69.44 735 VAL A CA 1
ATOM 5105 C C . VAL A 1 735 ? -10.011 -6.417 14.826 1.00 69.44 735 VAL A C 1
ATOM 5107 O O . VAL A 1 735 ? -10.026 -5.409 15.538 1.00 69.44 735 VAL A O 1
ATOM 5110 N N . SER A 1 736 ? -11.057 -6.639 14.007 1.00 57.12 736 SER A N 1
ATOM 5111 C CA . SER A 1 736 ? -12.195 -5.672 13.833 1.00 57.12 736 SER A CA 1
ATOM 5112 C C . SER A 1 736 ? -13.356 -5.846 14.835 1.00 57.12 736 SER A C 1
ATOM 5114 O O . SER A 1 736 ? -13.407 -6.851 15.537 1.00 57.12 736 SER A O 1
ATOM 5116 N N . GLY A 1 737 ? -14.274 -4.867 14.958 1.00 52.06 737 GLY A N 1
ATOM 5117 C CA . GLY A 1 737 ? -15.575 -4.962 15.662 1.00 52.06 737 GLY A CA 1
ATOM 5118 C C . GLY A 1 737 ? -15.554 -5.035 17.201 1.00 52.06 737 GLY A C 1
ATOM 5119 O O . GLY A 1 737 ? -16.205 -4.241 17.898 1.00 52.06 737 GLY A O 1
ATOM 5120 N N . ASP A 1 738 ? -14.774 -5.963 17.747 1.00 45.84 738 ASP A N 1
ATOM 5121 C CA . ASP A 1 738 ? -14.721 -6.320 19.162 1.00 45.84 738 ASP A CA 1
ATOM 5122 C C . ASP A 1 738 ? -13.485 -5.733 19.847 1.00 45.84 738 ASP A C 1
ATOM 5124 O O . ASP A 1 738 ? -12.559 -6.427 20.272 1.00 45.84 738 ASP A O 1
ATOM 5128 N N . ARG A 1 739 ? -13.506 -4.409 20.050 1.00 55.09 739 ARG A N 1
ATOM 5129 C CA . ARG A 1 739 ? -12.686 -3.805 21.109 1.00 55.09 739 ARG A CA 1
ATOM 5130 C C . ARG A 1 739 ? -13.133 -4.355 22.455 1.00 55.09 739 ARG A C 1
ATOM 5132 O O . ARG A 1 739 ? -14.077 -3.834 23.041 1.00 55.09 739 ARG A O 1
ATOM 5139 N N . GLN A 1 740 ? -12.448 -5.390 22.923 1.00 60.38 740 GLN A N 1
ATOM 5140 C CA . GLN A 1 740 ? -12.617 -5.931 24.262 1.00 60.38 740 GLN A CA 1
ATOM 5141 C C . GLN A 1 740 ? -12.207 -4.861 25.281 1.00 60.38 740 GLN A C 1
ATOM 5143 O O . GLN A 1 740 ? -11.055 -4.431 25.330 1.00 60.38 740 GLN A O 1
ATOM 5148 N N . GLU A 1 741 ? -13.172 -4.400 26.069 1.00 73.12 741 GLU A N 1
ATOM 5149 C CA . GLU A 1 741 ? -12.998 -3.357 27.078 1.00 73.12 741 GLU A CA 1
ATOM 5150 C C . GLU A 1 741 ? -13.368 -3.953 28.434 1.00 73.12 741 GLU A C 1
ATOM 5152 O O . GLU A 1 741 ? -14.476 -4.470 28.613 1.00 73.12 741 GLU A O 1
ATOM 5157 N N . ALA A 1 742 ? -12.426 -3.909 29.378 1.00 79.56 742 ALA A N 1
ATOM 5158 C CA . ALA A 1 742 ? -12.647 -4.381 30.739 1.00 79.56 742 ALA A CA 1
ATOM 5159 C C . ALA A 1 742 ? -13.825 -3.621 31.383 1.00 79.56 742 ALA A C 1
ATOM 5161 O O . ALA A 1 742 ? -14.016 -2.433 31.104 1.00 79.56 742 ALA A O 1
ATOM 5162 N N . PRO A 1 743 ? -14.630 -4.278 32.230 1.00 91.62 743 PRO A N 1
ATOM 5163 C CA . PRO A 1 743 ? -15.846 -3.682 32.753 1.00 91.62 743 PRO A CA 1
ATOM 5164 C C . PRO A 1 743 ? -15.501 -2.532 33.707 1.00 91.62 743 PRO A C 1
ATOM 5166 O O . PRO A 1 743 ? -14.542 -2.617 34.472 1.00 91.62 743 PRO A O 1
ATOM 5169 N N . ALA A 1 744 ? -16.300 -1.465 33.709 1.00 93.06 744 ALA A N 1
ATOM 5170 C CA . ALA A 1 744 ? -16.210 -0.391 34.699 1.00 93.06 744 ALA A CA 1
ATOM 5171 C C . ALA A 1 744 ? -17.583 0.240 34.963 1.00 93.06 744 ALA A C 1
ATOM 5173 O O . ALA A 1 744 ? -18.385 0.407 34.050 1.00 93.06 744 ALA A O 1
ATOM 5174 N N . PHE A 1 745 ? -17.873 0.620 36.209 1.00 94.00 745 PHE A N 1
ATOM 5175 C CA . PHE A 1 745 ? -19.148 1.262 36.550 1.00 94.00 745 PHE A CA 1
ATOM 5176 C C . PHE A 1 745 ? -19.174 2.735 36.130 1.00 94.00 745 PHE A C 1
ATOM 5178 O O . PHE A 1 745 ? -18.294 3.509 36.504 1.00 94.00 745 PHE A O 1
ATOM 5185 N N . SER A 1 746 ? -20.231 3.127 35.416 1.00 92.81 746 SER A N 1
ATOM 5186 C CA . SER A 1 746 ? -20.535 4.513 35.039 1.00 92.81 746 SER A CA 1
ATOM 5187 C C . SER A 1 746 ? -21.658 5.128 35.890 1.00 92.81 746 SER A C 1
ATOM 5189 O O . SER A 1 746 ? -21.780 6.351 35.962 1.00 92.81 746 SER A O 1
ATOM 5191 N N . SER A 1 747 ? -22.452 4.306 36.588 1.00 94.31 747 SER A N 1
ATOM 5192 C CA . SER A 1 747 ? -23.459 4.759 37.557 1.00 94.31 747 SER A CA 1
ATOM 5193 C C . SER A 1 747 ? -22.867 5.170 38.912 1.00 94.31 747 SER A C 1
ATOM 5195 O O . SER A 1 747 ? -21.832 4.661 39.353 1.00 94.31 747 SER A O 1
ATOM 5197 N N . ALA A 1 748 ? -23.586 6.043 39.625 1.00 94.38 748 ALA A N 1
ATOM 5198 C CA . ALA A 1 748 ? -23.261 6.436 40.996 1.00 94.38 748 ALA A CA 1
ATOM 5199 C C . ALA A 1 748 ? -23.248 5.238 41.966 1.00 94.38 748 ALA A C 1
ATOM 5201 O O . ALA A 1 748 ? -24.047 4.317 41.836 1.00 94.38 748 ALA A O 1
ATOM 5202 N N . SER A 1 749 ? -22.396 5.296 42.993 1.00 95.62 749 SER A N 1
ATOM 5203 C CA . SER A 1 749 ? -22.202 4.233 43.994 1.00 95.62 749 SER A CA 1
ATOM 5204 C C . SER A 1 749 ? -23.170 4.277 45.187 1.00 95.62 749 SER A C 1
ATOM 5206 O O . SER A 1 749 ? -22.907 3.693 46.240 1.00 95.62 749 SER A O 1
ATOM 5208 N N . SER A 1 750 ? -24.289 4.996 45.080 1.00 95.56 750 SER A N 1
ATOM 5209 C CA . SER A 1 750 ? -25.324 4.990 46.119 1.00 95.56 750 SER A CA 1
ATOM 5210 C C . SER A 1 750 ? -26.675 5.465 45.598 1.00 95.56 750 SER A C 1
ATOM 5212 O O . SER A 1 750 ? -26.743 6.238 44.643 1.00 95.56 750 SER A O 1
ATOM 5214 N N . THR A 1 751 ? -27.746 5.042 46.270 1.00 95.69 751 THR A N 1
ATOM 5215 C CA . THR A 1 751 ? -29.102 5.573 46.077 1.00 95.69 751 THR A CA 1
ATOM 5216 C C . THR A 1 751 ? -29.885 5.561 47.394 1.00 95.69 751 THR A C 1
ATOM 5218 O O . THR A 1 751 ? -29.425 5.013 48.400 1.00 95.69 751 THR A O 1
ATOM 5221 N N . THR A 1 752 ? -31.057 6.196 47.420 1.00 92.88 752 THR A N 1
ATOM 5222 C CA . THR A 1 752 ? -31.931 6.282 48.600 1.00 92.88 752 THR A CA 1
ATOM 5223 C C . THR A 1 752 ? -33.360 5.901 48.237 1.00 92.88 752 THR A C 1
ATOM 5225 O O . THR A 1 752 ? -33.960 6.588 47.423 1.00 92.88 752 THR A O 1
ATOM 5228 N N . PHE A 1 753 ? -33.915 4.864 48.871 1.00 92.88 753 PHE A N 1
ATOM 5229 C CA . PHE A 1 753 ? -35.303 4.423 48.679 1.00 92.88 753 PHE A CA 1
ATOM 5230 C C . PHE A 1 753 ? -36.164 4.763 49.910 1.00 92.88 753 PHE A C 1
ATOM 5232 O O . PHE A 1 753 ? -35.725 4.536 51.044 1.00 92.88 753 PHE A O 1
ATOM 5239 N N . PRO A 1 754 ? -37.405 5.256 49.754 1.00 88.81 754 PRO A N 1
ATOM 5240 C CA . PRO A 1 754 ? -38.313 5.438 50.880 1.00 88.81 754 PRO A CA 1
ATOM 5241 C C . PRO A 1 754 ? -39.015 4.131 51.276 1.00 88.81 754 PRO A C 1
ATOM 5243 O O . PRO A 1 754 ? -39.468 3.361 50.430 1.00 88.81 754 PRO A O 1
ATOM 5246 N N . VAL A 1 755 ? -39.198 3.907 52.580 1.00 89.19 755 VAL A N 1
ATOM 5247 C CA . VAL A 1 755 ? -40.034 2.802 53.087 1.00 89.19 755 VAL A CA 1
ATOM 5248 C C . VAL A 1 755 ? -41.469 2.922 52.561 1.00 89.19 755 VAL A C 1
ATOM 5250 O O . VAL A 1 755 ? -42.117 3.949 52.754 1.00 89.19 755 VAL A O 1
ATOM 5253 N N . GLY A 1 756 ? -41.993 1.844 51.976 1.00 84.62 756 GLY A N 1
ATOM 5254 C CA . GLY A 1 756 ? -43.375 1.738 51.499 1.00 84.62 756 GLY A CA 1
ATOM 5255 C C . GLY A 1 756 ? -43.646 2.363 50.128 1.00 84.62 756 GLY A C 1
ATOM 5256 O O . GLY A 1 756 ? -44.789 2.323 49.679 1.00 84.62 756 GLY A O 1
ATOM 5257 N N . VAL A 1 757 ? -42.628 2.902 49.452 1.00 85.00 757 VAL A N 1
ATOM 5258 C CA . VAL A 1 757 ? -42.757 3.541 48.133 1.00 85.00 757 VAL A CA 1
ATOM 5259 C C . VAL A 1 757 ? -42.046 2.687 47.074 1.00 85.00 757 VAL A C 1
ATOM 5261 O O . VAL A 1 757 ? -40.929 2.237 47.332 1.00 85.00 757 VAL A O 1
ATOM 5264 N N . PRO A 1 758 ? -42.664 2.416 45.907 1.00 89.00 758 PRO A N 1
ATOM 5265 C CA . PRO A 1 758 ? -41.965 1.822 44.772 1.00 89.00 758 PRO A CA 1
ATOM 5266 C C . PRO A 1 758 ? -40.906 2.780 44.224 1.00 89.00 758 PRO A C 1
ATOM 5268 O O . PRO A 1 758 ? -41.228 3.926 43.914 1.00 89.00 758 PRO A O 1
ATOM 5271 N N . ASP A 1 759 ? -39.673 2.304 44.085 1.00 91.62 759 ASP A N 1
ATOM 5272 C CA . ASP A 1 759 ? -38.539 3.092 43.593 1.00 91.62 759 ASP A CA 1
ATOM 5273 C C . ASP A 1 759 ? -37.589 2.220 42.747 1.00 91.62 759 ASP A C 1
ATOM 5275 O O . ASP A 1 759 ? -37.652 0.982 42.799 1.00 91.62 759 ASP A O 1
ATOM 5279 N N . ALA A 1 760 ? -36.745 2.856 41.932 1.00 95.31 760 ALA A N 1
ATOM 5280 C CA . ALA A 1 760 ? -35.840 2.194 40.996 1.00 95.31 760 ALA A CA 1
ATOM 5281 C C . ALA A 1 760 ? -34.551 2.994 40.746 1.00 95.31 760 ALA A C 1
ATOM 5283 O O . ALA A 1 760 ? -34.558 4.216 40.614 1.00 95.31 760 ALA A O 1
ATOM 5284 N N . PHE A 1 761 ? -33.435 2.281 40.612 1.00 95.88 761 PHE A N 1
ATOM 5285 C CA . PHE A 1 761 ? -32.126 2.816 40.254 1.00 95.88 761 PHE A CA 1
ATOM 5286 C C . PHE A 1 761 ? -31.472 1.927 39.191 1.00 95.88 761 PHE A C 1
ATOM 5288 O O . PHE A 1 761 ? -31.414 0.706 39.346 1.00 95.88 761 PHE A O 1
ATOM 5295 N N . THR A 1 762 ? -30.948 2.536 38.129 1.00 97.31 762 THR A N 1
ATOM 5296 C CA . THR A 1 762 ? -30.205 1.827 37.081 1.00 97.31 762 THR A CA 1
ATOM 5297 C C . THR A 1 762 ? -28.715 1.850 37.399 1.00 97.31 762 THR A C 1
ATOM 5299 O O . THR A 1 762 ? -28.074 2.901 37.378 1.00 97.31 762 THR A O 1
ATOM 5302 N N . VAL A 1 763 ? -28.164 0.672 37.672 1.00 97.12 763 VAL A N 1
ATOM 5303 C CA . VAL A 1 763 ? -26.725 0.420 37.658 1.00 97.12 763 VAL A CA 1
ATOM 5304 C C . VAL A 1 763 ? -26.294 0.340 36.196 1.00 97.12 763 VAL A C 1
ATOM 5306 O O . VAL A 1 763 ? -26.914 -0.375 35.412 1.00 97.12 763 VAL A O 1
ATOM 5309 N N . ALA A 1 764 ? -25.247 1.069 35.828 1.00 94.50 764 ALA A N 1
ATOM 5310 C CA . ALA A 1 764 ? -24.746 1.141 34.462 1.00 94.50 764 ALA A CA 1
ATOM 5311 C C . ALA A 1 764 ? -23.237 0.903 34.440 1.00 94.50 764 ALA A C 1
ATOM 5313 O O . ALA A 1 764 ? -22.508 1.353 35.334 1.00 94.50 764 ALA A O 1
ATOM 5314 N N . THR A 1 765 ? -22.780 0.202 33.408 1.00 93.19 765 THR A N 1
ATOM 5315 C CA . THR A 1 765 ? -21.366 -0.074 33.162 1.00 93.19 765 THR A CA 1
ATOM 5316 C C . THR A 1 765 ? -20.961 0.339 31.751 1.00 93.19 765 THR A C 1
ATOM 5318 O O . THR A 1 765 ? -21.800 0.553 30.879 1.00 93.19 765 THR A O 1
ATOM 5321 N N . ILE A 1 766 ? -19.657 0.487 31.555 1.00 84.19 766 ILE A N 1
ATOM 5322 C CA . ILE A 1 766 ? -18.983 0.413 30.260 1.00 84.19 766 ILE A CA 1
ATOM 5323 C C . ILE A 1 766 ? -18.194 -0.901 30.213 1.00 84.19 766 ILE A C 1
ATOM 5325 O O . ILE A 1 766 ? -17.901 -1.483 31.262 1.00 84.19 766 ILE A O 1
ATOM 5329 N N . GLY A 1 767 ? -17.870 -1.368 29.013 1.00 79.88 767 GLY A N 1
ATOM 5330 C CA . GLY A 1 767 ? -17.184 -2.637 28.786 1.00 79.88 767 GLY A CA 1
ATOM 5331 C C . GLY A 1 767 ? -17.744 -3.388 27.579 1.00 79.88 767 GLY A C 1
ATOM 5332 O O . GLY A 1 767 ? -18.908 -3.227 27.206 1.00 79.88 767 GLY A O 1
ATOM 5333 N N . LYS A 1 768 ? -16.901 -4.222 26.974 1.00 77.94 768 LYS A N 1
ATOM 5334 C CA . LYS A 1 768 ? -17.220 -5.074 25.822 1.00 77.94 768 LYS A CA 1
ATOM 5335 C C . LYS A 1 768 ? -16.510 -6.428 25.985 1.00 77.94 768 LYS A C 1
ATOM 5337 O O . LYS A 1 768 ? -15.291 -6.403 26.133 1.00 77.94 768 LYS A O 1
ATOM 5342 N N . PRO A 1 769 ? -17.203 -7.585 25.947 1.00 86.31 769 PRO A N 1
ATOM 5343 C CA . PRO A 1 769 ? -18.656 -7.762 25.823 1.00 86.31 769 PRO A CA 1
ATOM 5344 C C . PRO A 1 769 ? -19.470 -7.041 26.909 1.00 86.31 769 PRO A C 1
ATOM 5346 O O . PRO A 1 769 ? -18.911 -6.571 27.901 1.00 86.31 769 PRO A O 1
ATOM 5349 N N . ALA A 1 770 ? -20.785 -6.928 26.704 1.00 85.75 770 ALA A N 1
ATOM 5350 C CA . ALA A 1 770 ? -21.691 -6.264 27.641 1.00 85.75 770 ALA A CA 1
ATOM 5351 C C . ALA A 1 770 ? -21.594 -6.913 29.043 1.00 85.75 770 ALA A C 1
ATOM 5353 O O . ALA A 1 770 ? -21.838 -8.118 29.153 1.00 85.75 770 ALA A O 1
ATOM 5354 N N . PRO A 1 771 ? -21.217 -6.175 30.109 1.00 94.31 771 PRO A N 1
ATOM 5355 C CA . PRO A 1 771 ? -20.989 -6.792 31.413 1.00 94.31 771 PRO A CA 1
ATOM 5356 C C . PRO A 1 771 ? -22.260 -7.346 32.055 1.00 94.31 771 PRO A C 1
ATOM 5358 O O . PRO A 1 771 ? -23.264 -6.649 32.175 1.00 94.31 771 PRO A O 1
ATOM 5361 N N . THR A 1 772 ? -22.181 -8.586 32.539 1.00 96.75 772 THR A N 1
ATOM 5362 C CA . THR A 1 772 ? -23.171 -9.165 33.452 1.00 96.75 772 THR A CA 1
ATOM 5363 C C . THR A 1 772 ? -22.948 -8.583 34.843 1.00 96.75 772 THR A C 1
ATOM 5365 O O . THR A 1 772 ? -21.833 -8.652 35.374 1.00 96.75 772 THR A O 1
ATOM 5368 N N . ILE A 1 773 ? -23.993 -8.025 35.451 1.00 97.00 773 ILE A N 1
ATOM 5369 C CA . ILE A 1 773 ? -23.911 -7.370 36.758 1.00 97.00 773 ILE A CA 1
ATOM 5370 C C . ILE A 1 773 ? -24.561 -8.250 37.826 1.00 97.00 773 ILE A C 1
ATOM 5372 O O . ILE A 1 773 ? -25.708 -8.682 37.723 1.00 97.00 773 ILE A O 1
ATOM 5376 N N . THR A 1 774 ? -23.831 -8.482 38.913 1.00 96.25 774 THR A N 1
ATOM 5377 C CA . THR A 1 774 ? -24.310 -9.231 40.082 1.00 96.25 774 THR A CA 1
ATOM 5378 C C . THR A 1 774 ? -24.127 -8.421 41.363 1.00 96.25 774 THR A C 1
ATOM 5380 O O . THR A 1 774 ? -23.331 -7.484 41.418 1.00 96.25 774 THR A O 1
ATOM 5383 N N . SER A 1 775 ? -24.867 -8.775 42.417 1.00 95.12 775 SER A N 1
ATOM 5384 C CA . SER A 1 775 ? -24.736 -8.157 43.741 1.00 95.12 775 SER A CA 1
ATOM 5385 C C . SER A 1 775 ? -24.550 -9.190 44.840 1.00 95.12 775 SER A C 1
ATOM 5387 O O . SER A 1 775 ? -25.289 -10.174 44.901 1.00 95.12 775 SER A O 1
ATOM 5389 N N . THR A 1 776 ? -23.658 -8.896 45.781 1.00 94.00 776 THR A N 1
ATOM 5390 C CA . THR A 1 776 ? -23.586 -9.577 47.080 1.00 94.00 776 THR A CA 1
ATOM 5391 C C . THR A 1 776 ? -23.870 -8.594 48.218 1.00 94.00 776 THR A C 1
ATOM 5393 O O . THR A 1 776 ? -23.662 -7.389 48.084 1.00 94.00 776 THR A O 1
ATOM 5396 N N . GLY A 1 777 ? -24.392 -9.106 49.335 1.00 90.56 777 GLY A N 1
ATOM 5397 C CA . GLY A 1 777 ? -24.940 -8.301 50.432 1.00 90.56 777 GLY A CA 1
ATOM 5398 C C . GLY A 1 777 ? -26.441 -8.539 50.621 1.00 90.56 777 GLY A C 1
ATOM 5399 O O . GLY A 1 777 ? -27.101 -9.142 49.777 1.00 90.56 777 GLY A O 1
ATOM 5400 N N . ALA A 1 778 ? -26.983 -8.108 51.760 1.00 90.81 778 ALA A N 1
ATOM 5401 C CA . ALA A 1 778 ? -28.414 -8.214 52.028 1.00 90.81 778 ALA A CA 1
ATOM 5402 C C . ALA A 1 778 ? -29.154 -7.013 51.424 1.00 90.81 778 ALA A C 1
ATOM 5404 O O . ALA A 1 778 ? -28.771 -5.871 51.670 1.00 90.81 778 ALA A O 1
ATOM 5405 N N . LEU A 1 779 ? -30.235 -7.266 50.686 1.00 93.50 779 LEU A N 1
ATOM 5406 C CA . LEU A 1 779 ? -31.180 -6.235 50.253 1.00 93.50 779 LEU A CA 1
ATOM 5407 C C . LEU A 1 779 ? -32.318 -6.069 51.280 1.00 93.50 779 LEU A C 1
ATOM 5409 O O . LEU A 1 779 ? -32.659 -7.030 51.980 1.00 93.50 779 LEU A O 1
ATOM 5413 N N . PRO A 1 780 ? -32.936 -4.877 51.381 1.00 93.19 780 PRO A N 1
ATOM 5414 C CA . PRO A 1 780 ? -34.175 -4.705 52.130 1.00 93.19 780 PRO A CA 1
ATOM 5415 C C . PRO A 1 780 ? -35.292 -5.558 51.515 1.00 93.19 780 PRO A C 1
ATOM 5417 O O . PRO A 1 780 ? -35.380 -5.724 50.298 1.00 93.19 780 PRO A O 1
ATOM 5420 N N . GLY A 1 781 ? -36.181 -6.082 52.363 1.00 91.12 781 GLY A N 1
ATOM 5421 C CA . GLY A 1 781 ? -37.325 -6.864 51.897 1.00 91.12 781 GLY A CA 1
ATOM 5422 C C . GLY A 1 781 ? -38.171 -6.073 50.896 1.00 91.12 781 GLY A C 1
ATOM 5423 O O . GLY A 1 781 ? -38.477 -4.905 51.136 1.00 91.12 781 GLY A O 1
ATOM 5424 N N . GLY A 1 782 ? -38.541 -6.716 49.787 1.00 90.62 782 GLY A N 1
ATOM 5425 C CA . GLY A 1 782 ? -39.321 -6.103 48.708 1.00 90.62 782 GLY A CA 1
ATOM 5426 C C . GLY A 1 782 ? -38.507 -5.361 47.641 1.00 90.62 782 GLY A C 1
ATOM 5427 O O . GLY A 1 782 ? -39.121 -4.805 46.735 1.00 90.62 782 GLY A O 1
ATOM 5428 N N . VAL A 1 783 ? -37.169 -5.370 47.710 1.00 95.75 783 VAL A N 1
ATOM 5429 C CA . VAL A 1 783 ? -36.260 -4.819 46.684 1.00 95.75 783 VAL A CA 1
ATOM 5430 C C . VAL A 1 783 ? -35.385 -5.929 46.093 1.00 95.75 783 VAL A C 1
ATOM 5432 O O . VAL A 1 783 ? -34.916 -6.808 46.817 1.00 95.75 783 VAL A O 1
ATOM 5435 N N . SER A 1 784 ? -35.144 -5.875 44.784 1.00 95.44 784 SER A N 1
ATOM 5436 C CA . SER A 1 784 ? -34.309 -6.821 44.030 1.00 95.44 784 SER A CA 1
ATOM 5437 C C . SER A 1 784 ? -33.417 -6.099 43.020 1.00 95.44 784 SER A C 1
ATOM 5439 O O . SER A 1 784 ? -33.833 -5.090 42.454 1.00 95.44 784 SER A O 1
ATOM 5441 N N . LEU A 1 785 ? -32.228 -6.646 42.753 1.00 96.56 785 LEU A N 1
ATOM 5442 C CA . LEU A 1 785 ? -31.430 -6.315 41.569 1.00 96.56 785 LEU A CA 1
ATOM 5443 C C . LEU A 1 785 ? -31.732 -7.339 40.466 1.00 96.56 785 LEU A C 1
ATOM 5445 O O . LEU A 1 785 ? -31.729 -8.540 40.737 1.00 96.56 785 LEU A O 1
ATOM 5449 N N . ILE A 1 786 ? -31.981 -6.867 39.246 1.00 96.50 786 ILE A N 1
ATOM 5450 C CA . ILE A 1 786 ? -32.160 -7.695 38.046 1.00 96.50 786 ILE A CA 1
ATOM 5451 C C . ILE A 1 786 ? -31.156 -7.220 36.994 1.00 96.50 786 ILE A C 1
ATOM 5453 O O . ILE A 1 786 ? -31.131 -6.034 36.678 1.00 96.50 786 ILE A O 1
ATOM 5457 N N . ASP A 1 787 ? -30.335 -8.129 36.473 1.00 95.62 787 ASP A N 1
ATOM 5458 C CA . ASP A 1 787 ? -29.450 -7.861 35.334 1.00 95.62 787 ASP A CA 1
ATOM 5459 C C . ASP A 1 787 ? -30.272 -7.767 34.042 1.00 95.62 787 ASP A C 1
ATOM 5461 O O . ASP A 1 787 ? -31.137 -8.614 33.800 1.00 95.62 787 ASP A O 1
ATOM 5465 N N . ASN A 1 788 ? -30.034 -6.735 33.229 1.00 92.44 788 ASN A N 1
ATOM 5466 C CA . ASN A 1 788 ? -30.779 -6.516 31.986 1.00 92.44 788 ASN A CA 1
ATOM 5467 C C . ASN A 1 788 ? -30.097 -7.182 30.769 1.00 92.44 788 ASN A C 1
ATOM 5469 O O . ASN A 1 788 ? -30.692 -7.232 29.694 1.00 92.44 788 ASN A O 1
ATOM 5473 N N . GLY A 1 789 ? -28.875 -7.714 30.927 1.00 88.94 789 GLY A N 1
ATOM 5474 C CA . GLY A 1 789 ? -28.114 -8.393 29.869 1.00 88.94 789 GLY A CA 1
ATOM 5475 C C . GLY A 1 789 ? -27.471 -7.468 28.824 1.00 88.94 789 GLY A C 1
ATOM 5476 O O . GLY A 1 789 ? -26.954 -7.955 27.822 1.00 88.94 789 GLY A O 1
ATOM 5477 N N . ASP A 1 790 ? -27.500 -6.151 29.041 1.00 87.12 790 ASP A N 1
ATOM 5478 C CA . ASP A 1 790 ? -27.046 -5.109 28.105 1.00 87.12 790 ASP A CA 1
ATOM 5479 C C . ASP A 1 790 ? -25.914 -4.218 28.666 1.00 87.12 790 ASP A C 1
ATOM 5481 O O . ASP A 1 790 ? -25.607 -3.167 28.106 1.00 87.12 790 ASP A O 1
ATOM 5485 N N . GLY A 1 791 ? -25.287 -4.624 29.777 1.00 90.69 791 GLY A N 1
ATOM 5486 C CA . GLY A 1 791 ? -24.346 -3.789 30.535 1.00 90.69 791 GLY A CA 1
ATOM 5487 C C . GLY A 1 791 ? -25.017 -2.897 31.589 1.00 90.69 791 GLY A C 1
ATOM 5488 O O . GLY A 1 791 ? -24.342 -2.082 32.231 1.00 90.69 791 GLY A O 1
ATOM 5489 N N . THR A 1 792 ? -26.328 -3.043 31.800 1.00 96.12 792 THR A N 1
ATOM 5490 C CA . THR A 1 792 ? -27.072 -2.390 32.883 1.00 96.12 792 THR A CA 1
ATOM 5491 C C . THR A 1 792 ? -27.819 -3.394 33.764 1.00 96.12 792 THR A C 1
ATOM 5493 O O . THR A 1 792 ? -28.147 -4.508 33.357 1.00 96.12 792 THR A O 1
ATOM 5496 N N . ALA A 1 793 ? -28.119 -2.983 34.995 1.00 96.44 793 ALA A N 1
ATOM 5497 C CA . ALA A 1 793 ? -28.964 -3.733 35.914 1.00 96.44 793 ALA A CA 1
ATOM 5498 C C . ALA A 1 793 ? -29.902 -2.797 36.675 1.00 96.44 793 ALA A C 1
ATOM 5500 O O . ALA A 1 793 ? -29.544 -1.678 37.049 1.00 96.44 793 ALA A O 1
ATOM 5501 N N . THR A 1 794 ? -31.115 -3.265 36.936 1.00 97.12 794 THR A N 1
ATOM 5502 C CA . THR A 1 794 ? -32.170 -2.487 37.584 1.00 97.12 794 THR A CA 1
ATOM 5503 C C . THR A 1 794 ? -32.315 -2.919 39.039 1.00 97.12 794 THR A C 1
ATOM 5505 O O . THR A 1 794 ? -32.781 -4.022 39.327 1.00 97.12 794 THR A O 1
ATOM 5508 N N . LEU A 1 795 ? -31.927 -2.047 39.971 1.00 97.19 795 LEU A N 1
ATOM 5509 C CA . LEU A 1 795 ? -32.215 -2.186 41.398 1.00 97.19 795 LEU A CA 1
ATOM 5510 C C . LEU A 1 795 ? -33.578 -1.544 41.655 1.00 97.19 795 LEU A C 1
ATOM 5512 O O . LEU A 1 795 ? -33.687 -0.326 41.574 1.00 97.19 795 LEU A O 1
ATOM 5516 N N . ALA A 1 796 ? -34.620 -2.322 41.936 1.00 96.19 796 ALA A N 1
ATOM 5517 C CA . ALA A 1 796 ? -35.974 -1.786 42.080 1.00 96.19 796 ALA A CA 1
ATOM 5518 C C . ALA A 1 796 ? -36.842 -2.576 43.063 1.00 96.19 796 ALA A C 1
ATOM 5520 O O . ALA A 1 796 ? -36.570 -3.737 43.380 1.00 96.19 796 ALA A O 1
ATOM 5521 N N . GLY A 1 797 ? -37.909 -1.935 43.538 1.00 93.25 797 GLY A N 1
ATOM 5522 C CA . GLY A 1 797 ? -38.946 -2.571 44.347 1.00 93.25 797 GLY A CA 1
ATOM 5523 C C . GLY A 1 797 ? -39.587 -1.623 45.354 1.00 93.25 797 GLY A C 1
ATOM 5524 O O . GLY A 1 797 ? -39.528 -0.408 45.207 1.00 93.25 797 GLY A O 1
ATOM 5525 N N . THR A 1 798 ? -40.218 -2.176 46.387 1.00 92.19 798 THR A N 1
ATOM 5526 C CA . THR A 1 798 ? -40.868 -1.416 47.466 1.00 92.19 798 THR A CA 1
ATOM 5527 C C . THR A 1 798 ? -40.327 -1.887 48.808 1.00 92.19 798 THR A C 1
ATOM 5529 O O . THR A 1 798 ? -40.662 -2.977 49.270 1.00 92.19 798 THR A O 1
ATOM 5532 N N . ALA A 1 799 ? -39.494 -1.065 49.447 1.00 91.06 799 ALA A N 1
ATOM 5533 C CA . ALA A 1 799 ? -38.870 -1.407 50.723 1.00 91.06 799 ALA A CA 1
ATOM 5534 C C . ALA A 1 799 ? -39.929 -1.570 51.833 1.00 91.06 799 ALA A C 1
ATOM 5536 O O . ALA A 1 799 ? -40.684 -0.641 52.131 1.00 91.06 799 ALA A O 1
ATOM 5537 N N . VAL A 1 800 ? -40.007 -2.752 52.452 1.00 88.88 800 VAL A N 1
ATOM 5538 C CA . VAL A 1 800 ? -41.059 -3.080 53.435 1.00 88.88 800 VAL A CA 1
ATOM 5539 C C . VAL A 1 800 ? -40.967 -2.260 54.727 1.00 88.88 800 VAL A C 1
ATOM 5541 O O . VAL A 1 800 ? -39.893 -1.818 55.144 1.00 88.88 800 VAL A O 1
ATOM 5544 N N . ALA A 1 801 ? -42.102 -2.094 55.412 1.00 83.31 801 ALA A N 1
ATOM 5545 C CA . ALA A 1 801 ? -42.162 -1.427 56.710 1.00 83.31 801 ALA A CA 1
ATOM 5546 C C . ALA A 1 801 ? -41.178 -2.051 57.721 1.00 83.31 801 ALA A C 1
ATOM 5548 O O . ALA A 1 801 ? -41.138 -3.267 57.895 1.00 83.31 801 ALA A O 1
ATOM 5549 N N . GLY A 1 802 ? -40.385 -1.206 58.385 1.00 83.38 802 GLY A N 1
ATOM 5550 C CA . GLY A 1 802 ? -39.340 -1.630 59.326 1.00 83.38 802 GLY A CA 1
ATOM 5551 C C . GLY A 1 802 ? -37.952 -1.860 58.712 1.00 83.38 802 GLY A C 1
ATOM 5552 O O . GLY A 1 802 ? -37.009 -2.058 59.468 1.00 83.38 802 GLY A O 1
ATOM 5553 N N . SER A 1 803 ? -37.789 -1.770 57.385 1.00 88.56 803 SER A N 1
ATOM 5554 C CA . SER A 1 803 ? -36.485 -1.916 56.705 1.00 88.56 803 SER A CA 1
ATOM 5555 C C . SER A 1 803 ? -35.632 -0.635 56.646 1.00 88.56 803 SER A C 1
ATOM 5557 O O . SER A 1 803 ? -34.699 -0.556 55.860 1.00 88.56 803 SER A O 1
ATOM 5559 N N . ALA A 1 804 ? -35.926 0.391 57.453 1.00 88.50 804 ALA A N 1
ATOM 5560 C CA . ALA A 1 804 ? -35.144 1.629 57.445 1.00 88.50 804 ALA A CA 1
ATOM 5561 C C . ALA A 1 804 ? -33.717 1.396 57.980 1.00 88.50 804 ALA A C 1
ATOM 5563 O O . ALA A 1 804 ? -33.541 0.869 59.080 1.00 88.50 804 ALA A O 1
ATOM 5564 N N . GLY A 1 805 ? -32.702 1.813 57.222 1.00 91.31 805 GLY A N 1
ATOM 5565 C CA . GLY A 1 805 ? -31.296 1.549 57.527 1.00 91.31 805 GLY A CA 1
ATOM 5566 C C . GLY A 1 805 ? -30.372 1.698 56.317 1.00 91.31 805 GLY A C 1
ATOM 5567 O O . GLY A 1 805 ? -30.806 2.047 55.221 1.00 91.31 805 GLY A O 1
ATOM 5568 N N . ALA A 1 806 ? -29.083 1.436 56.529 1.00 92.38 806 ALA A N 1
ATOM 5569 C CA . ALA A 1 806 ? -28.076 1.392 55.472 1.00 92.38 806 ALA A CA 1
ATOM 5570 C C . ALA A 1 806 ? -27.825 -0.058 55.041 1.00 92.38 806 ALA A C 1
ATOM 5572 O O . ALA A 1 806 ? -27.581 -0.919 55.888 1.00 92.38 806 ALA A O 1
ATOM 5573 N N . TYR A 1 807 ? -27.835 -0.304 53.734 1.00 95.19 807 TYR A N 1
ATOM 5574 C CA . TYR A 1 807 ? -27.534 -1.596 53.129 1.00 95.19 807 TYR A CA 1
ATOM 5575 C C . TYR A 1 807 ? -26.283 -1.457 52.264 1.00 95.19 807 TYR A C 1
ATOM 5577 O O . TYR A 1 807 ? -26.295 -0.781 51.234 1.00 95.19 807 TYR A O 1
ATOM 5585 N N . SER A 1 808 ? -25.197 -2.086 52.709 1.00 95.19 808 SER A N 1
ATOM 5586 C CA . SER A 1 808 ? -23.955 -2.179 51.943 1.00 95.19 808 SER A CA 1
ATOM 5587 C C . SER A 1 808 ? -24.040 -3.359 50.983 1.00 95.19 808 SER A C 1
ATOM 5589 O O . SER A 1 808 ? -24.178 -4.505 51.416 1.00 95.19 808 SER A O 1
ATOM 5591 N N . LEU A 1 809 ? -23.936 -3.065 49.693 1.00 95.94 809 LEU A N 1
ATOM 5592 C CA . LEU A 1 809 ? -23.875 -4.038 48.613 1.00 95.94 809 LEU A CA 1
ATOM 5593 C C . LEU A 1 809 ? -22.488 -3.981 47.971 1.00 95.94 809 LEU A C 1
ATOM 5595 O O . LEU A 1 809 ? -21.871 -2.918 47.893 1.00 95.94 809 LEU A O 1
ATOM 5599 N N . THR A 1 810 ? -22.029 -5.111 47.456 1.00 97.12 810 THR A N 1
ATOM 5600 C CA . THR A 1 810 ? -20.893 -5.169 46.538 1.00 97.12 810 THR A CA 1
ATOM 5601 C C . THR A 1 810 ? -21.442 -5.555 45.177 1.00 97.12 810 THR A C 1
ATOM 5603 O O . THR A 1 810 ? -21.956 -6.666 45.019 1.00 97.12 810 THR A O 1
ATOM 5606 N N . LEU A 1 811 ? -21.378 -4.625 44.227 1.00 97.38 811 LEU A N 1
ATOM 5607 C CA . LEU A 1 811 ? -21.741 -4.856 42.834 1.00 97.38 811 LEU A CA 1
ATOM 5608 C C . LEU A 1 811 ? -20.501 -5.328 42.077 1.00 97.38 811 LEU A C 1
ATOM 5610 O O . LEU A 1 811 ? -19.453 -4.684 42.161 1.00 97.38 811 LEU A O 1
ATOM 5614 N N . THR A 1 812 ? -20.637 -6.421 41.334 1.00 97.38 812 THR A N 1
ATOM 5615 C CA . THR A 1 812 ? -19.579 -6.996 40.498 1.00 97.38 812 THR A CA 1
ATOM 5616 C C . THR A 1 812 ? -20.053 -7.008 39.054 1.00 97.38 812 THR A C 1
ATOM 5618 O O . THR A 1 812 ? -21.102 -7.586 38.764 1.00 97.38 812 THR A O 1
ATOM 5621 N N . ALA A 1 813 ? -19.289 -6.378 38.164 1.00 96.44 813 ALA A N 1
ATOM 5622 C CA . ALA A 1 813 ? -19.513 -6.398 36.724 1.00 96.44 813 ALA A CA 1
ATOM 5623 C C . ALA A 1 813 ? -18.433 -7.257 36.054 1.00 96.44 813 ALA A C 1
ATOM 5625 O O . ALA A 1 813 ? -17.245 -6.966 36.194 1.00 96.44 813 ALA A O 1
ATOM 5626 N N . HIS A 1 814 ? -18.861 -8.296 35.335 1.00 93.50 814 HIS A N 1
ATOM 5627 C CA . HIS A 1 814 ? -18.000 -9.288 34.685 1.00 93.50 814 HIS A CA 1
ATOM 5628 C C . HIS A 1 814 ? -18.370 -9.416 33.202 1.00 93.50 814 HIS A C 1
ATOM 5630 O O . HIS A 1 814 ? -19.532 -9.651 32.870 1.00 93.50 814 HIS A O 1
ATOM 5636 N N . ASN A 1 815 ? -17.383 -9.358 32.306 1.00 90.44 815 ASN A N 1
ATOM 5637 C CA . ASN A 1 815 ? -17.546 -9.689 30.881 1.00 90.44 815 ASN A CA 1
ATOM 5638 C C . ASN A 1 815 ? -16.468 -10.650 30.339 1.00 90.44 815 ASN A C 1
ATOM 5640 O O . ASN A 1 815 ? -16.372 -10.841 29.129 1.00 90.44 815 ASN A O 1
ATOM 5644 N N . GLY A 1 816 ? -15.657 -11.248 31.218 1.00 80.25 816 GLY A N 1
ATOM 5645 C CA . GLY A 1 816 ? -14.532 -12.112 30.846 1.00 80.25 816 GLY A CA 1
ATOM 5646 C C . GLY A 1 816 ? -13.267 -11.377 30.379 1.00 80.25 816 GLY A C 1
ATOM 5647 O O . GLY A 1 816 ? -12.286 -12.044 30.061 1.00 80.25 816 GLY A O 1
ATOM 5648 N N . ILE A 1 817 ? -13.262 -10.037 30.347 1.00 73.06 817 ILE A N 1
ATOM 5649 C CA . ILE A 1 817 ? -12.126 -9.215 29.909 1.00 73.06 817 ILE A CA 1
ATOM 5650 C C . ILE A 1 817 ? -11.476 -8.525 31.112 1.00 73.06 817 ILE A C 1
ATOM 5652 O O . ILE A 1 817 ? -12.088 -7.692 31.780 1.00 73.06 817 ILE A O 1
ATOM 5656 N N . GLY A 1 818 ? -10.201 -8.829 31.360 1.00 81.62 818 GLY A N 1
ATOM 5657 C CA . GLY A 1 818 ? -9.456 -8.272 32.491 1.00 81.62 818 GLY A CA 1
ATOM 5658 C C . GLY A 1 818 ? -9.979 -8.760 33.847 1.00 81.62 818 GLY A C 1
ATOM 5659 O O . GLY A 1 818 ? -10.441 -9.890 33.984 1.00 81.62 818 GLY A O 1
ATOM 5660 N N . THR A 1 819 ? -9.867 -7.916 34.874 1.00 87.69 819 THR A N 1
ATOM 5661 C CA . THR A 1 819 ? -10.432 -8.179 36.207 1.00 87.69 819 THR A CA 1
ATOM 5662 C C . THR A 1 819 ? -11.804 -7.536 36.350 1.00 87.69 819 THR A C 1
ATOM 5664 O O . THR A 1 819 ? -11.958 -6.375 35.971 1.00 87.69 819 THR A O 1
ATOM 5667 N N . ASP A 1 820 ? -12.743 -8.230 36.994 1.00 93.25 820 ASP A N 1
ATOM 5668 C CA . ASP A 1 820 ? -14.069 -7.696 37.323 1.00 93.25 820 ASP A CA 1
ATOM 5669 C C . ASP A 1 820 ? -14.006 -6.306 37.968 1.00 93.25 820 ASP A C 1
ATOM 5671 O O . ASP A 1 820 ? -13.254 -6.068 38.922 1.00 93.25 820 ASP A O 1
ATOM 5675 N N . ALA A 1 821 ? -14.873 -5.404 37.511 1.00 94.50 821 ALA A N 1
ATOM 5676 C CA . ALA A 1 821 ? -15.109 -4.163 38.225 1.00 94.50 821 ALA A CA 1
ATOM 5677 C C . ALA A 1 821 ? -15.936 -4.451 39.473 1.00 94.50 821 ALA A C 1
ATOM 5679 O O . ALA A 1 821 ? -17.000 -5.069 39.410 1.00 94.50 821 ALA A O 1
ATOM 5680 N N . ILE A 1 822 ? -15.461 -3.937 40.606 1.00 96.62 822 ILE A N 1
ATOM 5681 C CA . ILE A 1 822 ? -16.123 -4.055 41.901 1.00 96.62 822 ILE A CA 1
ATOM 5682 C C . ILE A 1 822 ? -16.464 -2.652 42.403 1.00 96.62 822 ILE A C 1
ATOM 5684 O O . ILE A 1 822 ? -15.576 -1.822 42.602 1.00 96.62 822 ILE A O 1
ATOM 5688 N N . GLN A 1 823 ? -17.749 -2.391 42.644 1.00 97.06 823 GLN A N 1
ATOM 5689 C CA . GLN A 1 823 ? -18.229 -1.155 43.258 1.00 97.06 823 GLN A CA 1
ATOM 5690 C C . GLN A 1 823 ? -18.907 -1.460 44.596 1.00 97.06 823 GLN A C 1
ATOM 5692 O O . GLN A 1 823 ? -19.930 -2.141 44.664 1.00 97.06 823 GLN A O 1
ATOM 5697 N N . SER A 1 824 ? -18.357 -0.896 45.672 1.00 96.38 824 SER A N 1
ATOM 5698 C CA . SER A 1 824 ? -19.056 -0.789 46.955 1.00 96.38 824 SER A CA 1
ATOM 5699 C C . SER A 1 824 ? -20.223 0.184 46.796 1.00 96.38 824 SER A C 1
ATOM 5701 O O . SER A 1 824 ? -20.000 1.378 46.587 1.00 96.38 824 SER A O 1
ATOM 5703 N N . PHE A 1 825 ? -21.451 -0.318 46.892 1.00 97.12 825 PHE A N 1
ATOM 5704 C CA . PHE A 1 825 ? -22.676 0.443 46.679 1.00 97.12 825 PHE A CA 1
ATOM 5705 C C . PHE A 1 825 ? -23.474 0.587 47.980 1.00 97.12 825 PHE A C 1
ATOM 5707 O O . PHE A 1 825 ? -23.707 -0.392 48.691 1.00 97.12 825 PHE A O 1
ATOM 5714 N N . ALA A 1 826 ? -23.922 1.804 48.295 1.00 95.94 826 ALA A N 1
ATOM 5715 C CA . ALA A 1 826 ? -24.721 2.084 49.489 1.00 95.94 826 ALA A CA 1
ATOM 5716 C C . ALA A 1 826 ? -26.190 2.372 49.136 1.00 95.94 826 ALA A C 1
ATOM 5718 O O . ALA A 1 826 ? -26.510 3.426 48.582 1.00 95.94 826 ALA A O 1
ATOM 5719 N N . LEU A 1 827 ? -27.094 1.463 49.508 1.00 95.50 827 LEU A N 1
ATOM 5720 C CA . LEU A 1 827 ? -28.538 1.695 49.461 1.00 95.50 827 LEU A CA 1
ATOM 5721 C C . LEU A 1 827 ? -29.021 2.195 50.829 1.00 95.50 827 LEU A C 1
ATOM 5723 O O . LEU A 1 827 ? -28.979 1.468 51.824 1.00 95.50 827 LEU A O 1
ATOM 5727 N N . TRP A 1 828 ? -29.511 3.430 50.880 1.00 94.50 828 TRP A N 1
ATOM 5728 C CA . TRP A 1 828 ? -30.118 4.006 52.079 1.00 94.50 828 TRP A CA 1
ATOM 5729 C C . TRP A 1 828 ? -31.632 3.830 52.035 1.00 94.50 828 TRP A C 1
ATOM 5731 O O . TRP A 1 828 ? -32.296 4.386 51.168 1.00 94.50 828 TRP A O 1
ATOM 5741 N N . VAL A 1 829 ? -32.202 3.094 52.984 1.00 90.81 829 VAL A N 1
ATOM 5742 C CA . VAL A 1 829 ? -33.657 3.026 53.146 1.00 90.81 829 VAL A CA 1
ATOM 5743 C C . VAL A 1 829 ? -34.076 4.016 54.223 1.00 90.81 829 VAL A C 1
ATOM 5745 O O . VAL A 1 829 ? -33.749 3.847 55.401 1.00 90.81 829 VAL A O 1
ATOM 5748 N N . VAL A 1 830 ? -34.800 5.060 53.826 1.00 89.50 830 VAL A N 1
ATOM 5749 C CA . VAL A 1 830 ? -35.211 6.151 54.722 1.00 89.50 830 VAL A CA 1
ATOM 5750 C C . VAL A 1 830 ? -36.689 6.045 55.105 1.00 89.50 830 VAL A C 1
ATOM 5752 O O . VAL A 1 830 ? -37.509 5.609 54.291 1.00 89.50 830 VAL A O 1
ATOM 5755 N N . PRO A 1 831 ? -37.082 6.459 56.326 1.00 85.38 831 PRO A N 1
ATOM 5756 C CA . PRO A 1 831 ? -38.490 6.569 56.685 1.00 85.38 831 PRO A CA 1
ATOM 5757 C C . PRO A 1 831 ? -39.214 7.495 55.707 1.00 85.38 831 PRO A C 1
ATOM 5759 O O . PRO A 1 831 ? -38.803 8.641 55.514 1.00 85.38 831 PRO A O 1
ATOM 5762 N N . CYS A 1 832 ? -40.302 7.020 55.106 1.00 82.25 832 CYS A N 1
ATOM 5763 C CA . CYS A 1 832 ? -41.130 7.894 54.294 1.00 82.25 832 CYS A CA 1
ATOM 5764 C C . CYS A 1 832 ? -41.895 8.878 55.187 1.00 82.25 832 CYS A C 1
ATOM 5766 O O . CYS A 1 832 ? -42.488 8.496 56.198 1.00 82.25 832 CYS A O 1
ATOM 5768 N N . THR A 1 833 ? -41.874 10.154 54.813 1.00 86.06 833 THR A N 1
ATOM 5769 C CA . THR A 1 833 ? -42.512 11.239 55.562 1.00 86.06 833 THR A CA 1
ATOM 5770 C C . THR A 1 833 ? -43.777 11.693 54.832 1.00 86.06 833 THR A C 1
ATOM 5772 O O . THR A 1 833 ? -43.689 12.041 53.649 1.00 86.06 833 THR A O 1
ATOM 5775 N N . PRO A 1 834 ? -44.957 11.693 55.486 1.00 85.75 834 PRO A N 1
ATOM 5776 C CA . PRO A 1 834 ? -46.169 12.249 54.892 1.00 85.75 834 PRO A CA 1
ATOM 5777 C C . PRO A 1 834 ? -46.010 13.764 54.675 1.00 85.75 834 PRO A C 1
ATOM 5779 O O . PRO A 1 834 ? -45.153 14.386 55.316 1.00 85.75 834 PRO A O 1
ATOM 5782 N N . PRO A 1 835 ? -46.821 14.385 53.802 1.00 90.81 835 PRO A N 1
ATOM 5783 C CA . PRO A 1 835 ? -46.705 15.805 53.524 1.00 90.81 835 PRO A CA 1
ATOM 5784 C C . PRO A 1 835 ? -47.016 16.650 54.763 1.00 90.81 835 PRO A C 1
ATOM 5786 O O . PRO A 1 835 ? -47.866 16.300 55.579 1.00 90.81 835 PRO A O 1
ATOM 5789 N N . SER A 1 836 ? -46.356 17.797 54.882 1.00 92.06 836 SER A N 1
ATOM 5790 C CA . SER A 1 836 ? -46.616 18.807 55.906 1.00 92.06 836 SER A CA 1
ATOM 5791 C C . SER A 1 836 ? -46.539 20.196 55.283 1.00 92.06 836 SER A C 1
ATOM 5793 O O . SER A 1 836 ? -45.616 20.500 54.528 1.00 92.06 836 SER A O 1
ATOM 5795 N N . ILE A 1 837 ? -47.520 21.052 55.564 1.00 92.50 837 ILE A N 1
ATOM 5796 C CA . ILE A 1 837 ? -47.619 22.375 54.937 1.00 92.50 837 ILE A CA 1
ATOM 5797 C C . ILE A 1 837 ? -46.869 23.403 55.787 1.00 92.50 837 ILE A C 1
ATOM 5799 O O . ILE A 1 837 ? -47.348 23.848 56.830 1.00 92.50 837 ILE A O 1
ATOM 5803 N N . ALA A 1 838 ? -45.689 23.794 55.306 1.00 92.38 838 ALA A N 1
ATOM 5804 C CA . ALA A 1 838 ? -44.822 24.791 55.926 1.00 92.38 838 ALA A CA 1
ATOM 5805 C C . ALA A 1 838 ? -45.325 26.231 55.712 1.00 92.38 838 ALA A C 1
ATOM 5807 O O . ALA A 1 838 ? -45.177 27.073 56.597 1.00 92.38 838 ALA A O 1
ATOM 5808 N N . VAL A 1 839 ? -45.938 26.522 54.556 1.00 94.19 839 VAL A N 1
ATOM 5809 C CA . VAL A 1 839 ? -46.570 27.821 54.267 1.00 94.19 839 VAL A CA 1
ATOM 5810 C C . VAL A 1 839 ? -47.973 27.593 53.726 1.00 94.19 839 VAL A C 1
ATOM 5812 O O . VAL A 1 839 ? -48.156 27.038 52.645 1.00 94.19 839 VAL A O 1
ATOM 5815 N N . GLN A 1 840 ? -48.958 28.039 54.501 1.00 95.69 840 GLN A N 1
ATOM 5816 C CA . GLN A 1 840 ? -50.384 27.921 54.203 1.00 95.69 840 GLN A CA 1
ATOM 5817 C C . GLN A 1 840 ? -50.829 28.955 53.152 1.00 95.69 840 GLN A C 1
ATOM 5819 O O . GLN A 1 840 ? -50.360 30.100 53.217 1.00 95.69 840 GLN A O 1
ATOM 5824 N N . PRO A 1 841 ? -51.769 28.624 52.245 1.00 94.31 841 PRO A N 1
ATOM 5825 C CA . PRO A 1 841 ? -52.307 29.588 51.292 1.00 94.31 841 PRO A CA 1
ATOM 5826 C C . PRO A 1 841 ? -53.021 30.732 52.022 1.00 94.31 841 PRO A C 1
ATOM 5828 O O . PRO A 1 841 ? -53.810 30.518 52.942 1.00 94.31 841 PRO A O 1
ATOM 5831 N N . GLN A 1 842 ? -52.723 31.967 51.618 1.00 93.62 842 GLN A N 1
ATOM 5832 C CA . GLN A 1 842 ? -53.217 33.178 52.278 1.00 93.62 842 GLN A CA 1
ATOM 5833 C C . GLN A 1 842 ? -54.390 33.795 51.516 1.00 93.62 842 GLN A C 1
ATOM 5835 O O . GLN A 1 842 ? -54.344 33.936 50.295 1.00 93.62 842 GLN A O 1
ATOM 5840 N N . GLY A 1 843 ? -55.428 34.218 52.241 1.00 91.88 843 GLY A N 1
ATOM 5841 C CA . GLY A 1 843 ? -56.517 35.008 51.663 1.00 91.88 843 GLY A CA 1
ATOM 5842 C C . GLY A 1 843 ? -56.023 36.355 51.121 1.00 91.88 843 GLY A C 1
ATOM 5843 O O . GLY A 1 843 ? -55.080 36.943 51.650 1.00 91.88 843 GLY A O 1
ATOM 5844 N N . GLN A 1 844 ? -56.667 36.861 50.069 1.00 93.62 844 GLN A N 1
ATOM 5845 C CA . GLN A 1 844 ? -56.307 38.129 49.420 1.00 93.62 844 GLN A CA 1
ATOM 5846 C C . GLN A 1 844 ? -57.546 39.000 49.211 1.00 93.62 844 GLN A C 1
ATOM 5848 O O . GLN A 1 844 ? -58.657 38.494 49.064 1.00 93.62 844 GLN A O 1
ATOM 5853 N N . ALA A 1 845 ? -57.360 40.319 49.165 1.00 90.94 845 ALA A N 1
ATOM 5854 C CA . ALA A 1 845 ? -58.408 41.264 48.791 1.00 90.94 845 ALA A CA 1
ATOM 5855 C C . ALA A 1 845 ? -58.179 41.748 47.354 1.00 90.94 845 ALA A C 1
ATOM 5857 O O . ALA A 1 845 ? -57.146 42.347 47.052 1.00 90.94 845 ALA A O 1
ATOM 5858 N N . ILE A 1 846 ? -59.153 41.515 46.475 1.00 92.12 846 ILE A N 1
ATOM 5859 C CA . ILE A 1 846 ? -59.107 41.909 45.060 1.00 92.12 846 ILE A CA 1
ATOM 5860 C C . ILE A 1 846 ? -60.365 42.694 44.679 1.00 92.12 846 ILE A C 1
ATOM 5862 O O . ILE A 1 846 ? -61.356 42.695 45.405 1.00 92.12 846 ILE A O 1
ATOM 5866 N N . ARG A 1 847 ? -60.358 43.386 43.539 1.00 89.88 847 ARG A N 1
ATOM 5867 C CA . ARG A 1 847 ? -61.540 44.095 43.020 1.00 89.88 847 ARG A CA 1
ATOM 5868 C C . ARG A 1 847 ? -62.387 43.186 42.136 1.00 89.88 847 ARG A C 1
ATOM 5870 O O . ARG A 1 847 ? -61.864 42.295 41.478 1.00 89.88 847 ARG A O 1
ATOM 5877 N N . ILE A 1 848 ? -63.684 43.472 42.055 1.00 90.19 848 ILE A N 1
ATOM 5878 C CA . ILE A 1 848 ? -64.618 42.751 41.178 1.00 90.19 848 ILE A CA 1
ATOM 5879 C C . ILE A 1 848 ? -64.147 42.726 39.705 1.00 90.19 848 ILE A C 1
ATOM 5881 O O . ILE A 1 848 ? -64.012 43.769 39.045 1.00 90.19 848 ILE A O 1
ATOM 5885 N N . GLY A 1 849 ? -63.897 41.512 39.204 1.00 88.12 849 GLY A N 1
ATOM 5886 C CA . GLY A 1 849 ? -63.307 41.240 37.890 1.00 88.12 849 GLY A CA 1
ATOM 5887 C C . GLY A 1 849 ? -61.774 41.113 37.857 1.00 88.12 849 GLY A C 1
ATOM 5888 O O . GLY A 1 849 ? -61.209 41.149 36.769 1.00 88.12 849 GLY A O 1
ATOM 5889 N N . GLN A 1 850 ? -61.094 40.986 39.003 1.00 92.31 850 GLN A N 1
ATOM 5890 C CA . GLN A 1 850 ? -59.685 40.564 39.086 1.00 92.31 850 GLN A CA 1
ATOM 5891 C C . GLN A 1 850 ? -59.544 39.044 39.259 1.00 92.31 850 GLN A C 1
ATOM 5893 O O . GLN A 1 850 ? -60.465 38.374 39.722 1.00 92.31 850 GLN A O 1
ATOM 5898 N N . ILE A 1 851 ? -58.343 38.541 38.969 1.00 93.38 851 ILE A N 1
ATOM 5899 C CA . ILE A 1 851 ? -57.823 37.242 39.422 1.00 93.38 851 ILE A CA 1
ATOM 5900 C C . ILE A 1 851 ? -57.025 37.402 40.731 1.00 93.38 851 ILE A C 1
ATOM 5902 O O . ILE A 1 851 ? -56.566 38.506 41.043 1.00 93.38 851 ILE A O 1
ATOM 5906 N N . ALA A 1 852 ? -56.832 36.305 41.463 1.00 92.12 852 ALA A N 1
ATOM 5907 C CA . ALA A 1 852 ? -55.880 36.179 42.570 1.00 92.12 852 ALA A CA 1
ATOM 5908 C C . ALA A 1 852 ? -54.967 34.962 42.345 1.00 92.12 852 ALA A C 1
ATOM 5910 O O . ALA A 1 852 ? -55.376 34.007 41.686 1.00 92.12 852 ALA A O 1
ATOM 5911 N N . THR A 1 853 ? -53.766 34.969 42.927 1.00 94.69 853 THR A N 1
ATOM 5912 C CA . THR A 1 853 ? -52.840 33.824 42.878 1.00 94.69 853 THR A CA 1
ATOM 5913 C C . THR A 1 853 ? -52.529 33.355 44.291 1.00 94.69 853 THR A C 1
ATOM 5915 O O . THR A 1 853 ? -51.967 34.102 45.090 1.00 94.69 853 THR A O 1
ATOM 5918 N N . LEU A 1 854 ? -52.907 32.117 44.590 1.00 94.94 854 LEU A N 1
ATOM 5919 C CA . LEU A 1 854 ? -52.618 31.406 45.830 1.00 94.94 854 LEU A CA 1
ATOM 5920 C C . LEU A 1 854 ? -51.375 30.535 45.648 1.00 94.94 854 LEU A C 1
ATOM 5922 O O . LEU A 1 854 ? -51.153 29.980 44.574 1.00 94.94 854 LEU A O 1
ATOM 5926 N N . THR A 1 855 ? -50.585 30.387 46.706 1.00 95.25 855 THR A N 1
ATOM 5927 C CA . THR A 1 855 ? -49.401 29.521 46.752 1.00 95.25 855 THR A CA 1
ATOM 5928 C C . THR A 1 855 ? -49.404 28.702 48.038 1.00 95.25 855 THR A C 1
ATOM 5930 O O . THR A 1 855 ? -49.981 29.118 49.044 1.00 95.25 855 THR A O 1
ATOM 5933 N N . VAL A 1 856 ? -48.771 27.533 48.005 1.00 96.06 856 VAL A N 1
ATOM 5934 C CA . VAL A 1 856 ? -48.537 26.670 49.167 1.00 96.06 856 VAL A CA 1
ATOM 5935 C C . VAL A 1 856 ? -47.085 26.195 49.144 1.00 96.06 856 VAL A C 1
ATOM 5937 O O . VAL A 1 856 ? -46.548 25.901 48.077 1.00 96.06 856 VAL A O 1
ATOM 5940 N N . THR A 1 857 ? -46.456 26.085 50.312 1.00 95.00 857 THR A N 1
ATOM 5941 C CA . THR A 1 857 ? -45.158 25.405 50.446 1.00 95.00 857 THR A CA 1
ATOM 5942 C C . THR A 1 857 ? -45.346 24.198 51.345 1.00 95.00 857 THR A C 1
ATOM 5944 O O . THR A 1 857 ? -45.726 24.352 52.506 1.00 95.00 857 THR A O 1
ATOM 5947 N N . ALA A 1 858 ? -45.064 23.009 50.820 1.00 92.44 858 ALA A N 1
ATOM 5948 C CA . ALA A 1 858 ? -45.135 21.754 51.553 1.00 92.44 858 ALA A CA 1
ATOM 5949 C C . ALA A 1 858 ? -43.780 21.035 51.551 1.00 92.44 858 ALA A C 1
ATOM 5951 O O . ALA A 1 858 ? -42.995 21.163 50.611 1.00 92.44 858 ALA A O 1
ATOM 5952 N N . THR A 1 859 ? -43.520 20.285 52.615 1.00 91.44 859 THR A N 1
ATOM 5953 C CA . THR A 1 859 ? -42.400 19.350 52.756 1.00 91.44 859 THR A CA 1
ATOM 5954 C C . THR A 1 859 ? -42.943 17.929 52.905 1.00 91.44 859 THR A C 1
ATOM 5956 O O . THR A 1 859 ? -44.130 17.743 53.155 1.00 91.44 859 THR A O 1
ATOM 5959 N N . GLY A 1 860 ? -42.090 16.924 52.726 1.00 88.06 860 GLY A N 1
ATOM 5960 C CA . GLY A 1 860 ? -42.451 15.504 52.760 1.00 88.06 860 GLY A CA 1
ATOM 5961 C C . GLY A 1 860 ? -41.633 14.729 51.731 1.00 88.06 860 GLY A C 1
ATOM 5962 O O . GLY A 1 860 ? -40.910 15.332 50.935 1.00 88.06 860 GLY A O 1
ATOM 5963 N N . THR A 1 861 ? -41.740 13.403 51.728 1.00 86.62 861 THR A N 1
ATOM 5964 C CA . THR A 1 861 ? -41.041 12.559 50.748 1.00 86.62 861 THR A CA 1
ATOM 5965 C C . THR A 1 861 ? -41.613 12.800 49.339 1.00 86.62 861 THR A C 1
ATOM 5967 O O . THR A 1 861 ? -42.826 12.664 49.167 1.00 86.62 861 THR A O 1
ATOM 5970 N N . PRO A 1 862 ? -40.798 13.175 48.333 1.00 80.94 862 PRO A N 1
ATOM 5971 C CA . PRO A 1 862 ? -41.266 13.331 46.954 1.00 80.94 862 PRO A CA 1
ATOM 5972 C C . PRO A 1 862 ? -41.664 11.986 46.305 1.00 80.94 862 PRO A C 1
ATOM 5974 O O . PRO A 1 862 ? -41.216 10.942 46.775 1.00 80.94 862 PRO A O 1
ATOM 5977 N N . PRO A 1 863 ? -42.446 11.993 45.208 1.00 85.00 863 PRO A N 1
ATOM 5978 C CA . PRO A 1 863 ? -43.102 13.154 44.608 1.00 85.00 863 PRO A CA 1
ATOM 5979 C C . PRO A 1 863 ? -44.275 13.657 45.466 1.00 85.00 863 PRO A C 1
ATOM 5981 O O . PRO A 1 863 ? -45.078 12.877 45.976 1.00 85.00 863 PRO A O 1
ATOM 5984 N N . LEU A 1 864 ? -44.380 14.983 45.607 1.00 88.62 864 LEU A N 1
ATOM 5985 C CA . LEU A 1 864 ? -45.565 15.631 46.173 1.00 88.62 864 LEU A CA 1
ATOM 5986 C C . LEU A 1 864 ? -46.551 15.938 45.040 1.00 88.62 864 LEU A C 1
ATOM 5988 O O . LEU A 1 864 ? -46.180 16.560 44.048 1.00 88.62 864 LEU A O 1
ATOM 5992 N N . THR A 1 865 ? -47.802 15.536 45.225 1.00 93.25 865 THR A N 1
ATOM 5993 C CA . THR A 1 865 ? -48.941 15.823 44.341 1.00 93.25 865 THR A CA 1
ATOM 5994 C C . THR A 1 865 ? -49.834 16.877 44.989 1.00 93.25 865 THR A C 1
ATOM 5996 O O . THR A 1 865 ? -49.916 16.956 46.218 1.00 93.25 865 THR A O 1
ATOM 5999 N N . TYR A 1 866 ? -50.483 17.708 44.174 1.00 95.69 866 TYR A N 1
ATOM 6000 C CA . TYR A 1 866 ? -51.271 18.852 44.642 1.00 95.69 866 TYR A CA 1
ATOM 6001 C C . TYR A 1 866 ? -52.654 18.828 43.998 1.00 95.69 866 TYR A C 1
ATOM 6003 O O . TYR A 1 866 ? -52.759 18.745 42.780 1.00 95.69 866 TYR A O 1
ATOM 6011 N N . GLN A 1 867 ? -53.720 18.981 44.779 1.00 96.50 867 GLN A N 1
ATOM 6012 C CA . GLN A 1 867 ? -55.075 19.127 44.249 1.00 96.50 867 GLN A CA 1
ATOM 6013 C C . GLN A 1 867 ? -55.773 20.302 44.930 1.00 96.50 867 GLN A C 1
ATOM 6015 O O . GLN A 1 867 ? -56.074 20.275 46.121 1.00 96.50 867 GLN A O 1
ATOM 6020 N N . TRP A 1 868 ? -56.041 21.352 44.160 1.00 96.56 868 TRP A N 1
ATOM 6021 C CA . TRP A 1 868 ? -56.769 22.531 44.613 1.00 96.56 868 TRP A CA 1
ATOM 6022 C C . TRP A 1 868 ? -58.273 22.347 44.457 1.00 96.56 868 TRP A C 1
ATOM 6024 O O . TRP A 1 868 ? -58.747 21.819 43.445 1.00 96.56 868 TRP A O 1
ATOM 6034 N N . TYR A 1 869 ? -59.017 22.880 45.420 1.00 96.25 869 TYR A N 1
ATOM 6035 C CA . TYR A 1 869 ? -60.475 22.873 45.471 1.00 96.25 869 TYR A CA 1
ATOM 6036 C C . TYR A 1 869 ? -61.006 24.277 45.789 1.00 96.25 869 TYR A C 1
ATOM 6038 O O . TYR A 1 869 ? -60.371 25.041 46.521 1.00 96.25 869 TYR A O 1
ATOM 6046 N N . ARG A 1 870 ? -62.203 24.621 45.295 1.00 94.62 870 ARG A N 1
ATOM 6047 C CA . ARG A 1 870 ? -63.000 25.709 45.905 1.00 94.62 870 ARG A CA 1
ATOM 6048 C C . ARG A 1 870 ? -63.590 25.207 47.228 1.00 94.62 870 ARG A C 1
ATOM 6050 O O . ARG A 1 870 ? -63.789 24.009 47.393 1.00 94.62 870 ARG A O 1
ATOM 6057 N N . GLY A 1 871 ? -63.985 26.117 48.109 1.00 92.56 871 GLY A N 1
ATOM 6058 C CA . GLY A 1 871 ? -64.783 25.843 49.303 1.00 92.56 871 GLY A CA 1
ATOM 6059 C C . GLY A 1 871 ? -63.978 25.967 50.588 1.00 92.56 871 GLY A C 1
ATOM 6060 O O . GLY A 1 871 ? -63.000 26.710 50.652 1.00 92.56 871 GLY A O 1
ATOM 6061 N N . THR A 1 872 ? -64.428 25.258 51.616 1.00 92.12 872 THR A N 1
ATOM 6062 C CA . THR A 1 872 ? -63.720 25.094 52.888 1.00 92.12 872 THR A CA 1
ATOM 6063 C C . THR A 1 872 ? -62.802 23.880 52.834 1.00 92.12 872 THR A C 1
ATOM 6065 O O . THR A 1 872 ? -63.144 22.884 52.201 1.00 92.12 872 THR A O 1
ATOM 6068 N N . SER A 1 873 ? -61.675 23.953 53.541 1.00 94.00 873 SER A N 1
ATOM 6069 C CA . SER A 1 873 ? -60.742 22.837 53.738 1.00 94.00 873 SER A CA 1
ATOM 6070 C C . SER A 1 873 ? -61.464 21.543 54.142 1.00 94.00 873 SER A C 1
ATOM 6072 O O . SER A 1 873 ? -62.407 21.589 54.937 1.00 94.00 873 SER A O 1
ATOM 6074 N N . GLY A 1 874 ? -61.074 20.422 53.531 1.00 89.12 874 GLY A N 1
ATOM 6075 C CA . GLY A 1 874 ? -61.731 19.115 53.645 1.00 89.12 874 GLY A CA 1
ATOM 6076 C C . GLY A 1 874 ? -62.903 18.858 52.678 1.00 89.12 874 GLY A C 1
ATOM 6077 O O . GLY A 1 874 ? -63.299 17.707 52.509 1.00 89.12 874 GLY A O 1
ATOM 6078 N N . ASP A 1 875 ? -63.459 19.873 52.001 1.00 90.75 875 ASP A N 1
ATOM 6079 C CA . ASP A 1 875 ? -64.506 19.673 50.980 1.00 90.75 875 ASP A CA 1
ATOM 6080 C C . ASP A 1 875 ? -63.897 19.464 49.583 1.00 90.75 875 ASP A C 1
ATOM 6082 O O . ASP A 1 875 ? -63.479 20.416 48.916 1.00 90.75 875 ASP A O 1
ATOM 6086 N N . THR A 1 876 ? -63.881 18.207 49.134 1.00 93.25 876 THR A N 1
ATOM 6087 C CA . THR A 1 876 ? -63.303 17.759 47.856 1.00 93.25 876 THR A CA 1
ATOM 6088 C C . THR A 1 876 ? -64.280 17.793 46.670 1.00 93.25 876 THR A C 1
ATOM 6090 O O . THR A 1 876 ? -63.924 17.401 45.560 1.00 93.25 876 THR A O 1
ATOM 6093 N N . SER A 1 877 ? -65.514 18.279 46.851 1.00 92.31 877 SER A N 1
ATOM 6094 C CA . SER A 1 877 ? -66.578 18.178 45.832 1.00 92.31 877 SER A CA 1
ATOM 6095 C C . SER A 1 877 ? -66.387 19.042 44.570 1.00 92.31 877 SER A C 1
ATOM 6097 O O . SER A 1 877 ? -67.164 18.921 43.626 1.00 92.31 877 SER A O 1
ATOM 6099 N N . HIS A 1 878 ? -65.389 19.931 44.541 1.00 92.88 878 HIS A N 1
ATOM 6100 C CA . HIS A 1 878 ? -65.204 20.934 43.484 1.00 92.88 878 HIS A CA 1
ATOM 6101 C C . HIS A 1 878 ? -63.707 21.216 43.205 1.00 92.88 878 HIS A C 1
ATOM 6103 O O . HIS A 1 878 ? -63.178 22.236 43.673 1.00 92.88 878 HIS A O 1
ATOM 6109 N N . PRO A 1 879 ? -63.000 20.327 42.482 1.00 94.38 879 PRO A N 1
ATOM 6110 C CA . PRO A 1 879 ? -61.603 20.533 42.091 1.00 94.38 879 PRO A CA 1
ATOM 6111 C C . PRO A 1 879 ? -61.461 21.680 41.076 1.00 94.38 879 PRO A C 1
ATOM 6113 O O . PRO A 1 879 ? -62.339 21.884 40.238 1.00 94.38 879 PRO A O 1
ATOM 6116 N N . VAL A 1 880 ? -60.363 22.443 41.154 1.00 91.75 880 VAL A N 1
ATOM 6117 C CA . VAL A 1 880 ? -60.127 23.645 40.316 1.00 91.75 880 VAL A CA 1
ATOM 6118 C C . VAL A 1 880 ? -58.710 23.786 39.737 1.00 91.75 880 VAL A C 1
ATOM 6120 O O . VAL A 1 880 ? -58.488 24.670 38.914 1.00 91.75 880 VAL A O 1
ATOM 6123 N N . GLY A 1 881 ? -57.755 22.941 40.133 1.00 87.81 881 GLY A N 1
ATOM 6124 C CA . GLY A 1 881 ? -56.390 22.909 39.583 1.00 87.81 881 GLY A CA 1
ATOM 6125 C C . GLY A 1 881 ? -55.562 21.798 40.231 1.00 87.81 881 GLY A C 1
ATOM 6126 O O . GLY A 1 881 ? -55.850 21.438 41.369 1.00 87.81 881 GLY A O 1
ATOM 6127 N N . ALA A 1 882 ? -54.575 21.241 39.531 1.00 87.88 882 ALA A N 1
ATOM 6128 C CA . ALA A 1 882 ? -53.814 20.072 39.983 1.00 87.88 882 ALA A CA 1
ATOM 6129 C C . ALA A 1 882 ? -52.309 20.200 39.687 1.00 87.88 882 ALA A C 1
ATOM 6131 O O . ALA A 1 882 ? -51.907 20.996 38.840 1.00 87.88 882 ALA A O 1
ATOM 6132 N N . ASP A 1 883 ? -51.507 19.427 40.420 1.00 87.56 883 ASP A N 1
ATOM 6133 C CA . ASP A 1 883 ? -50.061 19.196 40.282 1.00 87.56 883 ASP A CA 1
ATOM 6134 C C . ASP A 1 883 ? -49.154 20.437 40.301 1.00 87.56 883 ASP A C 1
ATOM 6136 O O . ASP A 1 883 ? -47.965 20.375 39.988 1.00 87.56 883 ASP A O 1
ATOM 6140 N N . THR A 1 884 ? -49.681 21.566 40.778 1.00 90.75 884 THR A N 1
ATOM 6141 C CA . THR A 1 884 ? -48.932 22.805 40.997 1.00 90.75 884 THR A CA 1
ATOM 6142 C C . THR A 1 884 ? -49.057 23.301 42.437 1.00 90.75 884 THR A C 1
ATOM 6144 O O . THR A 1 884 ? -50.149 23.421 42.996 1.00 90.75 884 THR A O 1
ATOM 6147 N N . SER A 1 885 ? -47.935 23.732 43.020 1.00 92.50 885 SER A N 1
ATOM 6148 C CA . SER A 1 885 ? -47.870 24.415 44.327 1.00 92.50 885 SER A CA 1
ATOM 6149 C C . SER A 1 885 ? -48.470 25.836 44.321 1.00 92.50 885 SER A C 1
ATOM 6151 O O . SER A 1 885 ? -48.374 26.578 45.300 1.00 92.50 885 SER A O 1
ATOM 6153 N N . SER A 1 886 ? -49.118 26.234 43.224 1.00 93.31 886 SER A N 1
ATOM 6154 C CA . SER A 1 886 ? -49.849 27.491 43.089 1.00 93.31 886 SER A CA 1
ATOM 6155 C C . SER A 1 886 ? -51.138 27.311 42.291 1.00 93.31 886 SER A C 1
ATOM 6157 O O . SER A 1 886 ? -51.230 26.430 41.437 1.00 93.31 886 SER A O 1
ATOM 6159 N N . LEU A 1 887 ? -52.120 28.172 42.559 1.00 94.75 887 LEU A N 1
ATOM 6160 C CA . LEU A 1 887 ? -53.385 28.272 41.835 1.00 94.75 887 LEU A CA 1
ATOM 6161 C C . LEU A 1 887 ? -53.633 29.737 41.484 1.00 94.75 887 LEU A C 1
ATOM 6163 O O . LEU A 1 887 ? -53.684 30.586 42.371 1.00 94.75 887 LEU A O 1
ATOM 6167 N N . THR A 1 888 ? -53.871 30.032 40.208 1.00 94.50 888 THR A N 1
ATOM 6168 C CA . THR A 1 888 ? -54.421 31.330 39.794 1.00 94.50 888 THR A CA 1
ATOM 6169 C C . THR A 1 888 ? -55.916 31.179 39.541 1.00 94.50 888 THR A C 1
ATOM 6171 O O . THR A 1 888 ? -56.334 30.325 38.761 1.00 94.50 888 THR A O 1
ATOM 6174 N N . THR A 1 889 ? -56.736 31.977 40.223 1.00 91.06 889 THR A N 1
ATOM 6175 C CA . THR A 1 889 ? -58.198 31.899 40.110 1.00 91.06 889 THR A CA 1
ATOM 6176 C C . THR A 1 889 ? -58.676 32.433 38.755 1.00 91.06 889 THR A C 1
ATOM 6178 O O . THR A 1 889 ? -58.044 33.330 38.191 1.00 91.06 889 THR A O 1
ATOM 6181 N N . PRO A 1 890 ? -59.852 32.005 38.256 1.00 88.69 890 PRO A N 1
ATOM 6182 C CA . PRO A 1 890 ? -60.581 32.792 37.264 1.00 88.69 890 PRO A CA 1
ATOM 6183 C C . PRO A 1 890 ? -60.937 34.180 37.826 1.00 88.69 890 PRO A C 1
ATOM 6185 O O . PRO A 1 890 ? -60.819 34.433 39.030 1.00 88.69 890 PRO A O 1
ATOM 6188 N N . ALA A 1 891 ? -61.385 35.096 36.963 1.00 91.00 891 ALA A N 1
ATOM 6189 C CA . ALA A 1 891 ? -61.777 36.437 37.391 1.00 91.00 891 ALA A CA 1
ATOM 6190 C C . ALA A 1 891 ? -63.019 36.381 38.303 1.00 91.00 891 ALA A C 1
ATOM 6192 O O . ALA A 1 891 ? -64.083 35.920 37.885 1.00 91.00 891 ALA A O 1
ATOM 6193 N N . LEU A 1 892 ? -62.896 36.849 39.548 1.00 90.88 892 LEU A N 1
ATOM 6194 C CA . LEU A 1 892 ? -63.935 36.679 40.565 1.00 90.88 892 LEU A CA 1
ATOM 6195 C C . LEU A 1 892 ? -64.883 37.878 40.635 1.00 90.88 892 LEU A C 1
ATOM 6197 O O . LEU A 1 892 ? -64.470 39.039 40.717 1.00 90.88 892 LEU A O 1
ATOM 6201 N N . ASN A 1 893 ? -66.182 37.569 40.652 1.00 91.00 893 ASN A N 1
ATOM 6202 C CA . ASN A 1 893 ? -67.257 38.554 40.793 1.00 91.00 893 ASN A CA 1
ATOM 6203 C C . ASN A 1 893 ? -67.892 38.578 42.196 1.00 91.00 893 ASN A C 1
ATOM 6205 O O . ASN A 1 893 ? -68.606 39.521 42.530 1.00 91.00 893 ASN A O 1
ATOM 6209 N N . VAL A 1 894 ? -67.615 37.560 43.013 1.00 90.56 894 VAL A N 1
ATOM 6210 C CA . VAL A 1 894 ? -68.062 37.400 44.404 1.00 90.56 894 VAL A CA 1
ATOM 6211 C C . VAL A 1 894 ? -66.923 36.802 45.229 1.00 90.56 894 VAL A C 1
ATOM 6213 O O . VAL A 1 894 ? -66.050 36.137 44.672 1.00 90.56 894 VAL A O 1
ATOM 6216 N N . THR A 1 895 ? -66.927 37.033 46.543 1.00 93.44 895 THR A N 1
ATOM 6217 C CA . THR A 1 895 ? -65.976 36.404 47.472 1.00 93.44 895 THR A CA 1
ATOM 6218 C C . THR A 1 895 ? -66.056 34.882 47.369 1.00 93.44 895 THR A C 1
ATOM 6220 O O . THR A 1 895 ? -67.147 34.317 47.426 1.00 93.44 895 THR A O 1
ATOM 6223 N N . ALA A 1 896 ? -64.902 34.229 47.234 1.00 94.31 896 ALA A N 1
ATOM 6224 C CA . ALA A 1 896 ? -64.782 32.779 47.119 1.00 94.31 896 ALA A CA 1
ATOM 6225 C C . ALA A 1 896 ? -63.634 32.266 47.994 1.00 94.31 896 ALA A C 1
ATOM 6227 O O . ALA A 1 896 ? -62.667 32.985 48.247 1.00 94.31 896 ALA A O 1
ATOM 6228 N N . SER A 1 897 ? -63.736 31.019 48.440 1.00 95.56 897 SER A N 1
ATOM 6229 C CA . SER A 1 897 ? -62.721 30.355 49.261 1.00 95.56 897 SER A CA 1
ATOM 6230 C C . SER A 1 897 ? -62.108 29.183 48.507 1.00 95.56 897 SER A C 1
ATOM 6232 O O . SER A 1 897 ? -62.778 28.575 47.670 1.00 95.56 897 SER A O 1
ATOM 6234 N N . TYR A 1 898 ? -60.846 28.886 48.800 1.00 96.19 898 TYR A N 1
ATOM 6235 C CA . TYR A 1 898 ? -60.065 27.823 48.176 1.00 96.19 898 TYR A CA 1
ATOM 6236 C C . TYR A 1 898 ? -59.173 27.128 49.202 1.00 96.19 898 TYR A C 1
ATOM 6238 O O . TYR A 1 898 ? -58.780 27.732 50.201 1.00 96.19 898 TYR A O 1
ATOM 6246 N N . TRP A 1 899 ? -58.812 25.880 48.931 1.00 97.00 899 TRP A N 1
ATOM 6247 C CA . TRP A 1 899 ? -57.827 25.121 49.699 1.00 97.00 899 TRP A CA 1
ATOM 6248 C C . TRP A 1 899 ? -57.092 24.129 48.786 1.00 97.00 899 TRP A C 1
ATOM 6250 O O . TRP A 1 899 ? -57.451 23.977 47.616 1.00 97.00 899 TRP A O 1
ATOM 6260 N N . VAL A 1 900 ? -56.051 23.481 49.308 1.00 96.81 900 VAL A N 1
ATOM 6261 C CA . VAL A 1 900 ? -55.228 22.509 48.575 1.00 96.81 900 VAL A CA 1
ATOM 6262 C C . VAL A 1 900 ? -55.000 21.262 49.415 1.00 96.81 900 VAL A C 1
ATOM 6264 O O . VAL A 1 900 ? -54.603 21.367 50.571 1.00 96.81 900 VAL A O 1
ATOM 6267 N N . LEU A 1 901 ? -55.237 20.095 48.831 1.00 96.38 901 LEU A N 1
ATOM 6268 C CA . LEU A 1 901 ? -54.780 18.811 49.345 1.00 96.38 901 LEU A CA 1
ATOM 6269 C C . LEU A 1 901 ? -53.372 18.567 48.798 1.00 96.38 901 LEU A C 1
ATOM 6271 O O . LEU A 1 901 ? -53.172 18.630 47.583 1.00 96.38 901 LEU A O 1
ATOM 6275 N N . VAL A 1 902 ? -52.403 18.303 49.674 1.00 95.94 902 VAL A N 1
ATOM 6276 C CA . VAL A 1 902 ? -51.056 17.868 49.274 1.00 95.94 902 VAL A CA 1
ATOM 6277 C C . VAL A 1 902 ? -50.887 16.410 49.673 1.00 95.94 902 VAL A C 1
ATOM 6279 O O . VAL A 1 902 ? -51.052 16.083 50.845 1.00 95.94 902 VAL A O 1
ATOM 6282 N N . SER A 1 903 ? -50.553 15.539 48.725 1.00 91.88 903 SER A N 1
ATOM 6283 C CA . SER A 1 903 ? -50.436 14.089 48.936 1.00 91.88 903 SER A CA 1
ATOM 6284 C C . SER A 1 903 ? -49.100 13.533 48.448 1.00 91.88 903 SER A C 1
ATOM 6286 O O . SER A 1 903 ? -48.519 14.021 47.480 1.00 91.88 903 SER A O 1
ATOM 6288 N N . ASN A 1 904 ? -48.622 12.478 49.099 1.00 87.31 904 ASN A N 1
ATOM 6289 C CA . ASN A 1 904 ? -47.588 11.587 48.577 1.00 87.31 904 ASN A CA 1
ATOM 6290 C C . ASN A 1 904 ? -47.974 10.132 48.880 1.00 87.31 904 ASN A C 1
ATOM 6292 O O . ASN A 1 904 ? -49.045 9.866 49.427 1.00 87.31 904 ASN A O 1
ATOM 6296 N N . ALA A 1 905 ? -47.100 9.182 48.553 1.00 83.38 905 ALA A N 1
ATOM 6297 C CA . ALA A 1 905 ? -47.340 7.755 48.779 1.00 83.38 905 ALA A CA 1
ATOM 6298 C C . ALA A 1 905 ? -47.564 7.357 50.260 1.00 83.38 905 ALA A C 1
ATOM 6300 O O . ALA A 1 905 ? -47.978 6.234 50.534 1.00 83.38 905 ALA A O 1
ATOM 6301 N N . CYS A 1 906 ? -47.301 8.256 51.213 1.00 83.12 906 CYS A N 1
ATOM 6302 C CA . CYS A 1 906 ? -47.233 7.966 52.647 1.00 83.12 906 CYS A CA 1
ATOM 6303 C C . CYS A 1 906 ? -48.242 8.773 53.480 1.00 83.12 906 CYS A C 1
ATOM 6305 O O . CYS A 1 906 ? -48.309 8.605 54.698 1.00 83.12 906 CYS A O 1
ATOM 6307 N N . GLY A 1 907 ? -49.043 9.630 52.840 1.00 87.69 907 GLY A N 1
ATOM 6308 C CA . GLY A 1 907 ? -50.141 10.358 53.468 1.00 87.69 907 GLY A CA 1
ATOM 6309 C C . GLY A 1 907 ? -50.518 11.634 52.720 1.00 87.69 907 GLY A C 1
ATOM 6310 O O . GLY A 1 907 ? -50.046 11.906 51.615 1.00 87.69 907 GLY A O 1
ATOM 6311 N N . SER A 1 908 ? -51.357 12.449 53.353 1.00 92.00 908 SER A N 1
ATOM 6312 C CA . SER A 1 908 ? -51.765 13.753 52.837 1.00 92.00 908 SER A CA 1
ATOM 6313 C C . SER A 1 908 ? -51.904 14.792 53.946 1.00 92.00 908 SER A C 1
ATOM 6315 O O . SER A 1 908 ? -52.102 14.445 55.111 1.00 92.00 908 SER A O 1
ATOM 6317 N N . ALA A 1 909 ? -51.825 16.068 53.572 1.00 94.44 909 ALA A N 1
ATOM 6318 C CA . ALA A 1 909 ? -52.080 17.205 54.445 1.00 94.44 909 ALA A CA 1
ATOM 6319 C C . ALA A 1 909 ? -52.977 18.241 53.759 1.00 94.44 909 ALA A C 1
ATOM 6321 O O . ALA A 1 909 ? -52.780 18.583 52.589 1.00 94.44 909 ALA A O 1
ATOM 6322 N N . ASP A 1 910 ? -53.927 18.771 54.527 1.00 95.94 910 ASP A N 1
ATOM 6323 C CA . ASP A 1 910 ? -54.904 19.747 54.060 1.00 95.94 910 ASP A CA 1
ATOM 6324 C C . ASP A 1 910 ? -54.410 21.176 54.310 1.00 95.94 910 ASP A C 1
ATOM 6326 O O . ASP A 1 910 ? -54.063 21.570 55.429 1.00 95.94 910 ASP A O 1
ATOM 6330 N N . GLY A 1 911 ? -54.416 21.985 53.256 1.00 94.00 911 GLY A N 1
ATOM 6331 C CA . GLY A 1 911 ? -54.193 23.420 53.334 1.00 94.00 911 GLY A CA 1
ATOM 6332 C C . GLY A 1 911 ? -55.367 24.135 53.997 1.00 94.00 911 GLY A C 1
ATOM 6333 O O . GLY A 1 911 ? -56.531 23.757 53.842 1.00 94.00 911 GLY A O 1
ATOM 6334 N N . HIS A 1 912 ? -55.068 25.214 54.714 1.00 94.38 912 HIS A N 1
ATOM 6335 C CA . HIS A 1 912 ? -56.073 26.101 55.286 1.00 94.38 912 HIS A CA 1
ATOM 6336 C C . HIS A 1 912 ? -56.975 26.718 54.206 1.00 94.38 912 HIS A C 1
ATOM 6338 O O . HIS A 1 912 ? -56.599 26.876 53.045 1.00 94.38 912 HIS A O 1
ATOM 6344 N N . THR A 1 913 ? -58.176 27.121 54.622 1.00 95.62 913 THR A N 1
ATOM 6345 C CA . THR A 1 913 ? -59.131 27.809 53.747 1.00 95.62 913 THR A CA 1
ATOM 6346 C C . THR A 1 913 ? -58.667 29.244 53.478 1.00 95.62 913 THR A C 1
ATOM 6348 O O . THR A 1 913 ? -58.787 30.113 54.343 1.00 95.62 913 THR A O 1
ATOM 6351 N N . ALA A 1 914 ? -58.180 29.514 52.270 1.00 95.00 914 ALA A N 1
ATOM 6352 C CA . ALA A 1 914 ? -57.826 30.848 51.803 1.00 95.00 914 ALA A CA 1
ATOM 6353 C C . ALA A 1 914 ? -59.046 31.533 51.169 1.00 95.00 914 ALA A C 1
ATOM 6355 O O . ALA A 1 914 ? -59.536 31.117 50.119 1.00 95.00 914 ALA A O 1
ATOM 6356 N N . THR A 1 915 ? -59.544 32.604 51.791 1.00 95.56 915 THR A N 1
ATOM 6357 C CA . THR A 1 915 ? -60.700 33.362 51.282 1.00 95.56 915 THR A CA 1
ATOM 6358 C C . THR A 1 915 ? -60.252 34.584 50.485 1.00 95.56 915 THR A C 1
ATOM 6360 O O . THR A 1 915 ? -59.605 35.489 51.015 1.00 95.56 915 THR A O 1
ATOM 6363 N N . ILE A 1 916 ? -60.634 34.630 49.209 1.00 94.81 916 ILE A N 1
ATOM 6364 C CA . ILE A 1 916 ? -60.415 35.759 48.306 1.00 94.81 916 ILE A CA 1
ATOM 6365 C C . ILE A 1 916 ? -61.607 36.714 48.412 1.00 94.81 916 ILE A C 1
ATOM 6367 O O . ILE A 1 916 ? -62.697 36.430 47.916 1.00 94.81 916 ILE A O 1
ATOM 6371 N N . THR A 1 917 ? -61.407 37.851 49.076 1.00 92.62 917 THR A N 1
ATOM 6372 C CA . THR A 1 917 ? -62.453 38.854 49.312 1.00 92.62 917 THR A CA 1
ATOM 6373 C C . THR A 1 917 ? -62.571 39.796 48.119 1.00 92.62 917 THR A C 1
ATOM 6375 O O . THR A 1 917 ? -61.609 40.484 47.772 1.00 92.62 917 THR A O 1
ATOM 6378 N N . VAL A 1 918 ? -63.757 39.863 47.506 1.00 89.50 918 VA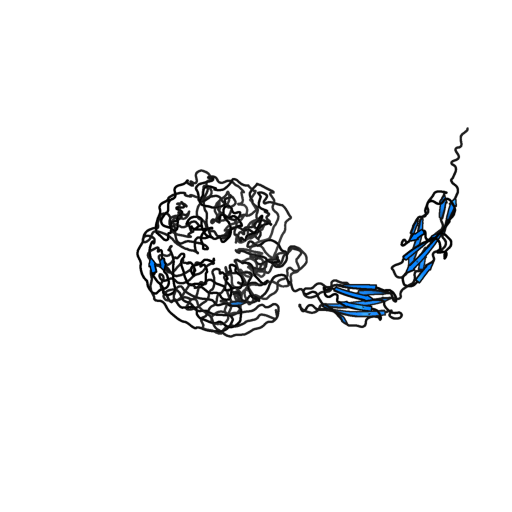L A N 1
ATOM 6379 C CA . VAL A 1 918 ? -64.003 40.700 46.322 1.00 89.50 918 VAL A CA 1
ATOM 6380 C C . VAL A 1 918 ? -64.624 42.041 46.721 1.00 89.50 918 VAL A C 1
ATOM 6382 O O . VAL A 1 918 ? -65.795 42.128 47.088 1.00 89.50 918 VAL A O 1
ATOM 6385 N N . GLY A 1 919 ? -63.828 43.107 46.634 1.00 83.94 919 GLY A N 1
ATOM 6386 C CA . GLY A 1 919 ? -64.235 44.485 46.902 1.00 83.94 919 GLY A CA 1
ATOM 6387 C C . GLY A 1 919 ? -64.871 45.199 45.695 1.00 83.94 919 GLY A C 1
ATOM 6388 O O . GLY A 1 919 ? -64.631 44.834 44.536 1.00 83.94 919 GLY A O 1
ATOM 6389 N N . PRO A 1 920 ? -65.664 46.262 45.934 1.00 74.25 920 PRO A N 1
ATOM 6390 C CA . PRO A 1 920 ? -66.352 47.001 44.877 1.00 74.25 920 PRO A CA 1
ATOM 6391 C C . PRO A 1 920 ? -65.385 47.743 43.939 1.00 74.25 920 PRO A C 1
ATOM 6393 O O . PRO A 1 920 ? -64.320 48.219 44.338 1.00 74.25 920 PRO A O 1
ATOM 6396 N N . ARG A 1 921 ? -65.789 47.917 42.673 1.00 67.25 921 ARG A N 1
ATOM 6397 C CA . ARG A 1 921 ? -65.099 48.806 41.721 1.00 67.25 921 ARG A CA 1
ATOM 6398 C C . ARG A 1 921 ? -65.135 50.247 42.238 1.00 67.25 921 ARG A C 1
ATOM 6400 O O . ARG A 1 921 ? -66.216 50.810 42.406 1.00 67.25 921 ARG A O 1
ATOM 6407 N N . LEU A 1 922 ? -63.967 50.874 42.409 1.00 58.09 922 LEU A N 1
ATOM 6408 C CA . LEU A 1 922 ? -63.888 52.320 42.642 1.00 58.09 922 LEU A CA 1
ATOM 6409 C C . LEU A 1 922 ? -64.520 53.069 41.459 1.00 58.09 922 LEU A C 1
ATOM 6411 O O . LEU A 1 922 ? -63.994 53.034 40.345 1.00 58.09 922 LEU A O 1
ATOM 6415 N N . ARG A 1 923 ? -65.615 53.796 41.706 1.00 49.91 923 ARG A N 1
ATOM 6416 C CA . ARG A 1 923 ? -66.098 54.815 40.768 1.00 49.91 923 ARG A CA 1
ATOM 6417 C C . ARG A 1 923 ? -65.136 56.002 40.806 1.00 49.91 923 ARG A C 1
ATOM 6419 O O . ARG A 1 923 ? -64.938 56.611 41.855 1.00 49.91 923 ARG A O 1
ATOM 6426 N N . ARG A 1 924 ? -64.555 56.351 39.656 1.00 44.84 924 ARG A N 1
ATOM 6427 C CA . ARG A 1 924 ? -63.726 57.552 39.493 1.00 44.84 924 ARG A CA 1
ATOM 6428 C C . ARG A 1 924 ? -64.626 58.790 39.576 1.00 44.84 924 ARG A C 1
ATOM 6430 O O . ARG A 1 924 ? -65.236 59.170 38.581 1.00 44.84 924 ARG A O 1
ATOM 6437 N N . HIS A 1 925 ? -64.722 59.413 40.750 1.00 41.78 925 HIS A N 1
ATOM 6438 C CA . HIS A 1 925 ? -65.399 60.703 40.882 1.00 41.78 925 HIS A CA 1
ATOM 6439 C C . HIS A 1 925 ? -64.565 61.800 40.207 1.00 41.78 925 HIS A C 1
ATOM 6441 O O . HIS A 1 925 ? -63.575 62.279 40.755 1.00 41.78 925 HIS A O 1
ATOM 6447 N N . LEU A 1 926 ? -64.997 62.215 39.018 1.00 45.28 926 LEU A N 1
ATOM 6448 C CA . LEU A 1 926 ? -64.676 63.534 38.483 1.00 45.28 926 LEU A CA 1
ATOM 6449 C C . LEU A 1 926 ? -65.341 64.590 39.384 1.00 45.28 926 LEU A C 1
ATOM 6451 O O . LEU A 1 926 ? -66.561 64.574 39.546 1.00 45.28 926 LEU A O 1
ATOM 6455 N N . ARG A 1 927 ? -64.548 65.502 39.956 1.00 50.59 927 ARG A N 1
ATOM 6456 C CA . ARG A 1 927 ? -65.018 66.808 40.448 1.00 50.59 927 ARG A CA 1
ATOM 6457 C C . ARG A 1 927 ? -64.558 67.887 39.467 1.00 50.59 927 ARG A C 1
ATOM 6459 O O . ARG A 1 927 ? -63.386 67.910 39.098 1.00 50.59 927 ARG A O 1
ATOM 6466 N N . ARG A 1 928 ? -65.461 68.796 39.103 1.00 46.34 928 ARG A N 1
ATOM 6467 C CA . ARG A 1 928 ? -65.168 70.122 38.536 1.00 46.34 928 ARG A CA 1
ATOM 6468 C C . ARG A 1 928 ? -66.279 71.096 38.949 1.00 46.34 928 ARG A C 1
ATOM 6470 O O . ARG A 1 928 ? -67.198 70.676 39.649 1.00 46.34 928 ARG A O 1
ATOM 6477 N N . LEU A 1 929 ? -66.136 72.359 38.544 1.00 43.16 929 LEU A N 1
ATOM 6478 C CA . LEU A 1 929 ? -66.488 73.546 39.337 1.00 43.16 929 LEU A CA 1
ATOM 6479 C C . LEU A 1 929 ? -65.609 73.663 40.606 1.00 43.16 929 LEU A C 1
ATOM 6481 O O . LEU A 1 929 ? -65.071 72.657 41.087 1.00 43.16 929 LEU A O 1
ATOM 6485 N N . ASP A 1 930 ? -65.333 74.852 41.135 1.00 37.84 930 ASP A N 1
ATOM 6486 C CA . ASP A 1 930 ? -65.248 76.159 40.444 1.00 37.84 930 ASP A CA 1
ATOM 6487 C C . ASP A 1 930 ? -63.777 76.502 40.171 1.00 37.84 930 ASP A C 1
ATOM 6489 O O . ASP A 1 930 ? -62.914 76.122 40.995 1.00 37.84 930 ASP A O 1
#

pLDDT: mean 81.09, std 10.62, range [37.84, 97.38]

Secondary structure (DSSP, 8-state):
--S-EESSB--SS-BB-----------SS-EEE--EE--BSSS---------SSS-----------TTT-----S---B-SSSEEE---EESSSSBS-EE----SS-EEEEE-----SS-S-----S----SS-B-B--B--SSSTTEE-------SS---EE------STTSS-----------SS-----B----SSSS--------TTS-S-S--------SS------S-B---SSSBB-------SS--------SS------------HHHHBB------B-SS--S-B----BSSBTTT--BB----SSS---------SSSTT-SS----EEE-SSSS--EEE-EEESSSS---EE--SS-----B---B--SBSSBS---S--EEESS---B--EE---SSS--B-----SS-----------S--SS--EESS---B-TTSEEESEE--BSSS---BEEEESSS---EE------SSS---S-BS--S-SSSSSB-------SSSEE-----B-SSS--EE-------SSS----------S--SS------B--TTTT--------SSS-----------SSS-----B-----SS--B-B---SEEGGGEE----B-SSS-----------SSSEEEE--B--S--SS--BB-EEE--SBSSBBB----SS-----------SSSSS-----------SSSBEEE-S-EEEET-B-EEE--B-SS---EEEEE-S-SEEEEETTSEEEEEEEEEEESPPEEEEESPPPTTEEEEE-SSSEEEEEEEPPTT--EEEEEEEEEE-SSSSPEEEEEEEEEE-----EEEEPPPP-EEETTB--EEE-EEESSSPPEEEEEESSTT--SSEEEES-SEEEPPPBSS-EEEEEEEEETTEEEEPP-EEEEEEPP---------

Foldseek 3Di:
DAAWAFFAADAADDAAAFQAFFAEADDDFAPKAWFAAFAAQFWAAELEWLAFDDDDFWWDAWAHFALQQAFHAAADAAADDDQEKADDAQARFAASFWAWDWHFDQWAAFEWDEWAFFPFAGHDAAAFAAEAAAFFDWFAGAAAFAAFQFATDDDEPHRDADEWFAWQFPQQLPHGFFDEAFAFAPAAFRWTAGQAHHPARFWAFFFKAQFQAPWFFFEDAAAPQFFAHTARAWFFWAFDWAGQFAGFFSQFKADDFEDDFAADAFFFFAFEGTHLQKFGGFAAAFADDFDDDFAAFAAWAAFARWADTFADFDAADDPEDDDDFAQQLQQTNGDQGYWAFDHRFLASFWFRKHGYNFGHTAIADEPHDDDYDHHADHHDSHQYDDDHHHHMYGDRDDTYGDIHTGRHDFHHYTYTYDYSDDDDPPHDHYHDGDYHGFHHDPYIMYDDNNIIYTGIYGHYNGTTYTNTDIRHDNHHDNYDDHHHGNRHPLDRGDDHDDAYHHAHHHFTYGYHNHGIHYTHQTHHHDRYGYDDGHYSDSPPRTYGDGGDYYYDDHDHFGDITYTYHHNHSYYGDWRYGNHHPTGDRGYYHYHNQGYHSGHEHYDYDDQIYGAFHYMFTHHSRHYTDWACGPDNHTYHYDHYYYYTQTHRRFYYTYYDDHWWHIYGGGQTRWHRITFWHYDQTVVSHDDDYDDTTHHHEAAAGRHSYYYDDYDPQAMYGGRHHRHNVMGIYTYGDGTTDFPFFAKEWPDDQEDEAEAQDKDKDKTAIDGPPQWFKDKDWDDAPFWDWATPNRRMIMTIGHHHPPSADKTWMWMWTDDPGDDIYIGTHIYGYHYWFWKDWPAFWAAEEDAQFDKDKTFTDIDTDDPKKKWKAKDFKPDPPGTDDIRDRMDIDGGDRAKTWMWMWIGDSPGIDIGGIHIHHYDYDDDPDDDDDD

Sequence (930 aa):
ASAISILKAFPDASAEGTYPQASLVADAAGNLYGTAPAGGVSNGGTVFTVRKDGTGFVVLHRFTGRASDGGSPQAGLVLDGDGNLYGTTFEGGVWNHGTVFAIKTDGTGFAVLHSFADASDGVHPLAGLIVDGRGILYGTTDQGGVSNLGTVFTVRTDGTGFALLHSFMGGASDGVNPEGSLVLDGSGNLYGSTYGGGVSNGGTIFTIKADGSGFALLHSFTGGGADGDFPRGGLILDNAGNLYGTTESGGSGGTVFKVKTDGTGFALLHSFTFGASEGAGPYGGLILDDAGTLYGTTRTGGAWFCGTVFKVKTDGTGFATLHVFAVDGSDGMDPYAGLVLGDAGDLFGTTMLGGASDHGTVFTVTTDGTGYTILHSFAGVASDGANPHGDLVLDGADNLYGIAVQGGASDDGTVFTVKQDGTGFVVLHSFTSGASDGASPMAGLLLDGAGNVYGTTAGGGSGEGTVFAVRTDGTGFTILHRFTGGASDDGGPAGRLVLDKTDNLYGTTYGGSPSSGGTVFKVKTDGTGFALLHRFTGGASDGAHPTAGVIFDGDASLYGTTYFGGPSNQGTIFTVMTDGSGFTLLHSFAGASDGANPLGGLILGGDGSLYGTTDQGGASNLGTVFTVRTDGTGFTLLHSFASAIDGVNPNAGLVLDGAGNLYGTAAGGGVSGGGTLFTVRTDGTGFVVLHRFRGGASDGANPQTALILDRIGNLCGTTSGGGAWGIGTVFSLPVSGDRQEAPAFSSASSTTFPVGVPDAFTVATIGKPAPTITSTGALPGGVSLIDNGDGTATLAGTAVAGSAGAYSLTLTAHNGIGTDAIQSFALWVVPCTPPSIAVQPQGQAIRIGQIATLTVTATGTPPLTYQWYRGTSGDTSHPVGADTSSLTTPALNVTASYWVLVSNACGSADGHTATITVGPRLRRHLRRLD

Radius of gyration: 37.55 Å; chains: 1; bounding box: 96×111×97 Å